Protein AF-V4YHW2-F1 (afdb_monomer_lite)

Structure (mmCIF, N/CA/C/O backbone):
data_AF-V4YHW2-F1
#
_entry.id   AF-V4YHW2-F1
#
loop_
_atom_site.group_PDB
_atom_site.id
_atom_site.type_symbol
_atom_site.label_atom_id
_atom_site.label_alt_id
_atom_site.label_comp_id
_atom_site.label_asym_id
_atom_site.label_entity_id
_atom_site.label_seq_id
_atom_site.pdbx_PDB_ins_code
_atom_site.Cartn_x
_atom_site.Cartn_y
_atom_site.Cartn_z
_atom_site.occupancy
_atom_site.B_iso_or_equiv
_atom_site.auth_seq_id
_atom_site.auth_comp_id
_atom_site.auth_asym_id
_atom_site.auth_atom_id
_atom_site.pdbx_PDB_model_num
ATOM 1 N N . MET A 1 1 ? 6.786 -8.948 -44.676 1.00 51.28 1 MET A N 1
ATOM 2 C CA . MET A 1 1 ? 6.280 -7.791 -45.446 1.00 51.28 1 MET A CA 1
ATOM 3 C C . MET A 1 1 ? 7.064 -7.563 -46.763 1.00 51.28 1 MET A C 1
ATOM 5 O O . MET A 1 1 ? 7.603 -6.496 -47.021 1.00 51.28 1 MET A O 1
ATOM 9 N N . SER A 1 2 ? 7.100 -8.533 -47.685 1.00 43.34 2 SER A N 1
ATOM 10 C CA . SER A 1 2 ? 8.261 -8.694 -48.588 1.00 43.34 2 SER A CA 1
ATOM 11 C C . SER A 1 2 ? 8.180 -8.132 -50.028 1.00 43.34 2 SER A C 1
ATOM 13 O O . SER A 1 2 ? 8.560 -8.835 -50.960 1.00 43.34 2 SER A O 1
ATOM 15 N N . GLU A 1 3 ? 7.749 -6.884 -50.240 1.00 43.25 3 GLU A N 1
ATOM 16 C CA . GLU A 1 3 ? 8.083 -6.124 -51.480 1.00 43.25 3 GLU A CA 1
ATOM 17 C C . GLU A 1 3 ? 8.309 -4.609 -51.232 1.00 43.25 3 GLU A C 1
ATOM 19 O O . GLU A 1 3 ? 8.503 -3.858 -52.185 1.00 43.25 3 GLU A O 1
ATOM 24 N N . ARG A 1 4 ? 8.267 -4.128 -49.975 1.00 48.91 4 ARG A N 1
ATOM 25 C CA . ARG A 1 4 ? 8.202 -2.683 -49.649 1.00 48.91 4 ARG A CA 1
ATOM 26 C C . ARG A 1 4 ? 9.352 -2.112 -48.813 1.00 48.91 4 ARG A C 1
ATOM 28 O O . ARG A 1 4 ? 9.362 -0.902 -48.611 1.00 48.91 4 ARG A O 1
ATOM 35 N N . TYR A 1 5 ? 10.290 -2.930 -48.345 1.00 55.00 5 TYR A N 1
ATOM 36 C CA . TYR A 1 5 ? 11.374 -2.482 -47.466 1.00 55.00 5 TYR A CA 1
ATOM 37 C C . TYR A 1 5 ? 12.748 -2.682 -48.127 1.00 55.00 5 TYR A C 1
ATOM 39 O O . TYR A 1 5 ? 12.914 -3.648 -48.877 1.00 55.00 5 TYR A O 1
ATOM 47 N N . PRO A 1 6 ? 13.721 -1.784 -47.876 1.00 55.88 6 PRO A N 1
ATOM 48 C CA . PRO A 1 6 ? 15.106 -1.950 -48.313 1.00 55.88 6 PRO A CA 1
ATOM 49 C C . PRO A 1 6 ? 15.672 -3.320 -47.902 1.00 55.88 6 PRO A C 1
ATOM 51 O O . PRO A 1 6 ? 15.731 -3.639 -46.714 1.00 55.88 6 PRO A O 1
ATOM 54 N N . ALA A 1 7 ? 16.093 -4.146 -48.862 1.00 57.44 7 ALA A N 1
ATOM 55 C CA . ALA A 1 7 ? 16.587 -5.501 -48.578 1.00 57.44 7 ALA A CA 1
ATOM 56 C C . ALA A 1 7 ? 17.996 -5.497 -47.946 1.00 57.44 7 ALA A C 1
ATOM 58 O O . ALA A 1 7 ? 18.347 -6.369 -47.135 1.00 57.44 7 ALA A O 1
ATOM 59 N N . ASP A 1 8 ? 18.784 -4.481 -48.296 1.00 67.31 8 ASP A N 1
ATOM 60 C CA . ASP A 1 8 ? 20.148 -4.225 -47.847 1.00 67.31 8 ASP A CA 1
ATOM 61 C C . ASP A 1 8 ? 20.307 -2.765 -47.382 1.00 67.31 8 ASP A C 1
ATOM 63 O O . ASP A 1 8 ? 19.409 -1.937 -47.521 1.00 67.31 8 ASP A O 1
ATOM 67 N N . TRP A 1 9 ? 21.447 -2.456 -46.765 1.00 69.56 9 TRP A N 1
ATOM 68 C CA . TRP A 1 9 ? 21.689 -1.135 -46.183 1.00 69.56 9 TRP A CA 1
ATOM 69 C C . TRP A 1 9 ? 21.966 -0.036 -47.210 1.00 69.56 9 TRP A C 1
ATOM 71 O O . TRP A 1 9 ? 21.776 1.140 -46.911 1.00 69.56 9 TRP A O 1
ATOM 81 N N . GLU A 1 10 ? 22.417 -0.399 -48.408 1.00 69.94 10 GLU A N 1
ATOM 82 C CA . GLU A 1 10 ? 22.655 0.563 -49.485 1.00 69.94 10 GLU A CA 1
ATOM 83 C C . GLU A 1 10 ? 21.320 1.184 -49.916 1.00 69.94 10 GLU A C 1
ATOM 85 O O . GLU A 1 10 ? 21.195 2.405 -49.981 1.00 69.94 10 GLU A O 1
ATOM 90 N N . GLN A 1 11 ? 20.280 0.353 -50.030 1.00 72.62 11 GLN A N 1
ATOM 91 C CA . GLN A 1 11 ? 18.904 0.796 -50.255 1.00 72.62 11 GLN A CA 1
ATOM 92 C C . GLN A 1 11 ? 18.342 1.626 -49.086 1.00 72.62 11 GLN A C 1
ATOM 94 O O . GLN A 1 11 ? 17.547 2.535 -49.312 1.00 72.62 11 GLN A O 1
ATOM 99 N N . VAL A 1 12 ? 18.739 1.347 -47.833 1.00 78.00 12 VAL A N 1
ATOM 100 C CA . VAL A 1 12 ? 18.337 2.174 -46.675 1.00 78.00 12 VAL A CA 1
ATOM 101 C C . VAL A 1 12 ? 18.949 3.565 -46.781 1.00 78.00 12 VAL A C 1
ATOM 103 O O . VAL A 1 12 ? 18.236 4.547 -46.607 1.00 78.00 12 VAL A O 1
ATOM 106 N N . ARG A 1 13 ? 20.247 3.660 -47.090 1.00 75.31 13 ARG A N 1
ATOM 107 C CA . ARG A 1 13 ? 20.939 4.945 -47.260 1.00 75.31 13 ARG A CA 1
ATOM 108 C C . ARG A 1 13 ? 20.352 5.757 -48.404 1.00 75.31 13 ARG A C 1
ATOM 110 O O . ARG A 1 13 ? 20.059 6.927 -48.206 1.00 75.31 13 ARG A O 1
ATOM 117 N N . GLU A 1 14 ? 20.127 5.128 -49.557 1.00 76.56 14 GLU A N 1
ATOM 118 C CA . GLU A 1 14 ? 19.485 5.782 -50.701 1.00 76.56 14 GLU A CA 1
ATOM 119 C C . GLU A 1 14 ? 18.088 6.303 -50.327 1.00 76.56 14 GLU A C 1
ATOM 121 O O . GLU A 1 14 ? 17.750 7.446 -50.628 1.00 76.56 14 GLU A O 1
ATOM 126 N N . ALA A 1 15 ? 17.298 5.507 -49.598 1.00 76.69 15 ALA A N 1
ATOM 127 C CA . ALA A 1 15 ? 15.980 5.923 -49.130 1.00 76.69 15 ALA A CA 1
ATOM 128 C C . ALA A 1 15 ? 16.038 7.086 -48.124 1.00 76.69 15 ALA A C 1
ATOM 130 O O . ALA A 1 15 ? 15.178 7.961 -48.184 1.00 76.69 15 ALA A O 1
ATOM 131 N N . VAL A 1 16 ? 17.033 7.114 -47.227 1.00 79.81 16 VAL A N 1
ATOM 132 C CA . VAL A 1 16 ? 17.266 8.230 -46.290 1.00 79.81 16 VAL A CA 1
ATOM 133 C C . VAL A 1 16 ? 17.665 9.499 -47.049 1.00 79.81 16 VAL A C 1
ATOM 135 O O . VAL A 1 16 ? 17.028 10.538 -46.877 1.00 79.81 16 VAL A O 1
ATOM 138 N N . ASP A 1 17 ? 18.625 9.408 -47.973 1.00 76.88 17 ASP A N 1
ATOM 139 C CA . ASP A 1 17 ? 19.060 10.538 -48.807 1.00 76.88 17 ASP A CA 1
ATOM 140 C C . ASP A 1 17 ? 17.902 11.106 -49.659 1.00 76.88 17 ASP A C 1
ATOM 142 O O . ASP A 1 17 ? 17.841 12.308 -49.943 1.00 76.88 17 ASP A O 1
ATOM 146 N N . ASN A 1 18 ? 16.936 10.260 -50.033 1.00 75.50 18 ASN A N 1
ATOM 147 C CA . ASN A 1 18 ? 15.766 10.639 -50.824 1.00 75.50 18 ASN A CA 1
ATOM 148 C C . ASN A 1 18 ? 14.578 11.185 -50.015 1.00 75.50 18 ASN A C 1
ATOM 150 O O . ASN A 1 18 ? 13.629 11.683 -50.631 1.00 75.50 18 ASN A O 1
ATOM 154 N N . ILE A 1 19 ? 14.621 11.197 -48.674 1.00 79.62 19 ILE A N 1
ATOM 155 C CA . ILE A 1 19 ? 13.562 11.806 -47.840 1.00 79.62 19 ILE A CA 1
ATOM 156 C C . ILE A 1 19 ? 13.337 13.271 -48.250 1.00 79.62 19 ILE A C 1
ATOM 158 O O . ILE A 1 19 ? 12.198 13.714 -48.422 1.00 79.62 19 ILE A O 1
ATOM 162 N N . ALA A 1 20 ? 14.420 14.016 -48.495 1.00 66.56 20 ALA A N 1
ATOM 163 C CA . ALA A 1 20 ? 14.368 15.416 -48.924 1.00 66.56 20 ALA A CA 1
ATOM 164 C C . ALA A 1 20 ? 13.787 15.610 -50.342 1.00 66.56 20 ALA A C 1
ATOM 166 O O . ALA A 1 20 ? 13.332 16.706 -50.683 1.00 66.56 20 ALA A O 1
ATOM 167 N N . ASN A 1 21 ? 13.776 14.555 -51.163 1.00 67.62 21 ASN A N 1
ATOM 168 C CA . ASN A 1 21 ? 13.300 14.577 -52.548 1.00 67.62 21 ASN A CA 1
ATOM 169 C C . ASN A 1 21 ? 11.794 14.271 -52.677 1.00 67.62 21 ASN A C 1
ATOM 171 O O . ASN A 1 21 ? 11.239 14.416 -53.769 1.00 67.62 21 ASN A O 1
ATOM 175 N N . GLY A 1 22 ? 11.115 13.912 -51.578 1.00 65.25 22 GLY A N 1
ATOM 176 C CA . GLY A 1 22 ? 9.664 13.697 -51.539 1.00 65.25 22 GLY A CA 1
ATOM 177 C C . GLY A 1 22 ? 9.193 12.400 -52.205 1.00 65.25 22 GLY A C 1
ATOM 178 O O . GLY A 1 22 ? 8.085 12.363 -52.745 1.00 65.25 22 GLY A O 1
ATOM 179 N N . GLU A 1 23 ? 10.032 11.361 -52.212 1.00 73.94 23 GLU A N 1
ATOM 180 C CA . GLU A 1 23 ? 9.642 10.018 -52.659 1.00 73.94 23 GLU A CA 1
ATOM 181 C C . GLU A 1 23 ? 8.663 9.354 -51.672 1.00 73.94 23 GLU A C 1
ATOM 183 O O . GLU A 1 23 ? 8.611 9.706 -50.494 1.00 73.94 23 GLU A O 1
ATOM 188 N N . GLU A 1 24 ? 7.845 8.409 -52.153 1.00 75.94 24 GLU A N 1
ATOM 189 C CA . GLU A 1 24 ? 6.879 7.707 -51.298 1.00 75.94 24 GLU A CA 1
ATOM 190 C C . GLU A 1 24 ? 7.611 6.773 -50.322 1.00 75.94 24 GLU A C 1
ATOM 192 O O . GLU A 1 24 ? 8.275 5.825 -50.741 1.00 75.94 24 GLU A O 1
ATOM 197 N N . LEU A 1 25 ? 7.464 7.035 -49.020 1.00 83.50 25 LEU A N 1
ATOM 198 C CA . LEU A 1 25 ? 8.111 6.268 -47.957 1.00 83.50 25 LEU A CA 1
ATOM 199 C C . LEU A 1 25 ? 7.287 5.038 -47.526 1.00 83.50 25 LEU A C 1
ATOM 201 O O . LEU A 1 25 ? 6.059 5.003 -47.704 1.00 83.50 25 LEU A O 1
ATOM 205 N N . PRO A 1 26 ? 7.934 4.026 -46.909 1.00 84.50 26 PRO A N 1
ATOM 206 C CA . PRO A 1 26 ? 7.235 2.944 -46.225 1.00 84.50 26 PRO A CA 1
ATOM 207 C C . PRO A 1 26 ? 6.278 3.492 -45.165 1.00 84.50 26 PRO A C 1
ATOM 209 O O . PRO A 1 26 ? 6.459 4.599 -44.656 1.00 84.50 26 PRO A O 1
ATOM 212 N N . ARG A 1 27 ? 5.260 2.706 -44.804 1.00 91.88 27 ARG A N 1
ATOM 213 C CA . ARG A 1 27 ? 4.249 3.122 -43.824 1.00 91.88 27 ARG A CA 1
ATOM 214 C C . ARG A 1 27 ? 4.130 2.124 -42.686 1.00 91.88 27 ARG A C 1
ATOM 216 O O . ARG A 1 27 ? 4.079 0.926 -42.941 1.00 91.88 27 ARG A O 1
ATOM 223 N N . ALA A 1 28 ? 4.010 2.628 -41.463 1.00 93.06 28 ALA A N 1
ATOM 224 C CA . ALA A 1 28 ? 3.686 1.847 -40.273 1.00 93.06 28 ALA A CA 1
ATOM 225 C C . ALA A 1 28 ? 2.243 2.149 -39.856 1.00 93.06 28 ALA A C 1
ATOM 227 O O . ALA A 1 28 ? 1.946 3.142 -39.177 1.00 93.06 28 ALA A O 1
ATOM 228 N N . ARG A 1 29 ? 1.321 1.309 -40.331 1.00 94.44 29 ARG A N 1
ATOM 229 C CA . ARG A 1 29 ? -0.113 1.433 -40.056 1.00 94.44 29 ARG A CA 1
ATOM 230 C C . ARG A 1 29 ? -0.482 0.660 -38.799 1.00 94.44 29 ARG A C 1
ATOM 232 O O . ARG A 1 29 ? 0.089 -0.402 -38.578 1.00 94.44 29 ARG A O 1
ATOM 239 N N . PRO A 1 30 ? -1.453 1.120 -37.999 1.00 94.50 30 PRO A N 1
ATOM 240 C CA . PRO A 1 30 ? -2.040 0.258 -36.987 1.00 94.50 30 PRO A CA 1
ATOM 241 C C . PRO A 1 30 ? -2.778 -0.899 -37.673 1.00 94.50 30 PRO A C 1
ATOM 243 O O . PRO A 1 30 ? -3.606 -0.681 -38.555 1.00 94.50 30 PRO A O 1
ATOM 246 N N . SER A 1 31 ? -2.536 -2.126 -37.221 1.00 94.31 31 SER A N 1
ATOM 247 C CA . SER A 1 31 ? -3.253 -3.329 -37.674 1.00 94.31 31 SER A CA 1
ATOM 248 C C . SER A 1 31 ? -4.745 -3.328 -37.302 1.00 94.31 31 SER A C 1
ATOM 250 O O . SER A 1 31 ? -5.529 -4.114 -37.832 1.00 94.31 31 SER A O 1
ATOM 252 N N . GLY A 1 32 ? -5.145 -2.455 -36.371 1.00 92.62 32 GLY A N 1
ATOM 253 C CA . GLY A 1 32 ? -6.477 -2.438 -35.763 1.00 92.62 32 GLY A CA 1
ATOM 254 C C . GLY A 1 32 ? -6.659 -3.479 -34.655 1.00 92.62 32 GLY A C 1
ATOM 255 O O . GLY A 1 32 ? -7.747 -3.563 -34.088 1.00 92.62 32 GLY A O 1
ATOM 256 N N . GLN A 1 33 ? -5.618 -4.252 -34.344 1.00 93.12 33 GLN A N 1
ATOM 257 C CA . GLN A 1 33 ? -5.589 -5.193 -33.232 1.00 93.12 33 GLN A CA 1
ATOM 258 C C . GLN A 1 33 ? -4.858 -4.573 -32.039 1.00 93.12 33 GLN A C 1
ATOM 260 O O . GLN A 1 33 ? -3.876 -3.850 -32.210 1.00 93.12 33 GLN A O 1
ATOM 265 N N . GLU A 1 34 ? -5.355 -4.876 -30.843 1.00 94.19 34 GLU A N 1
ATOM 266 C CA . GLU A 1 34 ? -4.666 -4.614 -29.584 1.00 94.19 34 GLU A CA 1
ATOM 267 C C . GLU A 1 34 ? -3.977 -5.916 -29.161 1.00 94.19 34 GLU A C 1
ATOM 269 O O . GLU A 1 34 ? -4.649 -6.898 -28.837 1.00 94.19 34 GLU A O 1
ATOM 274 N N . ILE A 1 35 ? -2.651 -5.966 -29.275 1.00 95.25 35 ILE A N 1
ATOM 275 C CA . ILE A 1 35 ? -1.844 -7.166 -29.023 1.00 95.25 35 ILE A CA 1
ATOM 276 C C . ILE A 1 35 ? -0.829 -6.843 -27.940 1.00 95.25 35 ILE A C 1
ATOM 278 O O . ILE A 1 35 ? -0.170 -5.817 -28.002 1.00 95.25 35 ILE A O 1
ATOM 282 N N . TYR A 1 36 ? -0.671 -7.753 -26.986 1.00 95.56 36 TYR A N 1
ATOM 283 C CA . TYR A 1 36 ? 0.424 -7.738 -26.024 1.00 95.56 36 TYR A CA 1
ATOM 284 C C . TYR A 1 36 ? 1.171 -9.074 -26.143 1.00 95.56 36 TYR A C 1
ATOM 286 O O . TYR A 1 36 ? 0.506 -10.123 -26.070 1.00 95.56 36 TYR A O 1
ATOM 294 N N . PRO A 1 37 ? 2.502 -9.060 -26.348 1.00 94.38 37 PRO A N 1
ATOM 295 C CA . PRO A 1 37 ? 3.268 -10.256 -26.687 1.00 94.38 37 PRO A CA 1
ATOM 296 C C . PRO A 1 37 ? 3.279 -11.249 -25.520 1.00 94.38 37 PRO A C 1
ATOM 298 O O . PRO A 1 37 ? 3.364 -10.849 -24.355 1.00 94.38 37 PRO A O 1
ATOM 301 N N . ALA A 1 38 ? 3.168 -12.548 -25.815 1.00 91.00 38 ALA A N 1
ATOM 302 C CA . ALA A 1 38 ? 3.161 -13.596 -24.791 1.00 91.00 38 ALA A CA 1
ATOM 303 C C . ALA A 1 38 ? 4.461 -13.585 -23.977 1.00 91.00 38 ALA A C 1
ATOM 305 O O . ALA A 1 38 ? 4.405 -13.641 -22.752 1.00 91.00 38 ALA A O 1
ATOM 306 N N . GLY A 1 39 ? 5.598 -13.332 -24.635 1.00 88.00 39 GLY A N 1
ATOM 307 C CA . GLY A 1 39 ? 6.888 -13.166 -23.973 1.00 88.00 39 GLY A CA 1
ATOM 308 C C . GLY A 1 39 ? 6.890 -12.109 -22.858 1.00 88.00 39 GLY A C 1
ATOM 309 O O . GLY A 1 39 ? 7.590 -12.295 -21.868 1.00 88.00 39 GLY A O 1
ATOM 310 N N . LEU A 1 40 ? 6.094 -11.035 -22.947 1.00 90.44 40 LEU A N 1
ATOM 311 C CA . LEU A 1 40 ? 5.938 -10.088 -21.829 1.00 90.44 40 LEU A CA 1
ATOM 312 C C . LEU A 1 40 ? 4.838 -10.506 -20.852 1.00 90.44 40 LEU A C 1
ATOM 314 O O . LEU A 1 40 ? 4.996 -10.314 -19.652 1.00 90.44 40 LEU A O 1
ATOM 318 N N . LYS A 1 41 ? 3.715 -11.051 -21.334 1.00 91.38 41 LYS A N 1
ATOM 319 C CA . LYS A 1 41 ? 2.578 -11.434 -20.474 1.00 91.38 41 LYS A CA 1
ATOM 320 C C . LYS A 1 41 ? 2.906 -12.554 -19.491 1.00 91.38 41 LYS A C 1
ATOM 322 O O . LYS A 1 41 ? 2.318 -12.583 -18.418 1.00 91.38 41 LYS A O 1
ATOM 327 N N . ASP A 1 42 ? 3.848 -13.421 -19.843 1.00 87.06 42 ASP A N 1
ATOM 328 C CA . ASP A 1 42 ? 4.309 -14.520 -18.991 1.00 87.06 42 ASP A CA 1
ATOM 329 C C . ASP A 1 42 ? 5.242 -14.047 -17.850 1.00 87.06 42 ASP A C 1
ATOM 331 O O . ASP A 1 42 ? 5.761 -14.870 -17.098 1.00 87.06 42 ASP A O 1
ATOM 335 N N . ARG A 1 43 ? 5.487 -12.733 -17.725 1.00 86.50 43 ARG A N 1
ATOM 336 C CA . ARG A 1 43 ? 6.355 -12.116 -16.710 1.00 86.50 43 ARG A CA 1
ATOM 337 C C . ARG A 1 43 ? 5.566 -11.172 -15.802 1.00 86.50 43 ARG A C 1
ATOM 339 O O . ARG A 1 43 ? 4.680 -10.454 -16.265 1.00 86.50 43 ARG A O 1
ATOM 346 N N . ASP A 1 44 ? 5.988 -11.069 -14.545 1.00 90.12 44 ASP A N 1
ATOM 347 C CA . ASP A 1 44 ? 5.408 -10.162 -13.542 1.00 90.12 44 ASP A CA 1
ATOM 348 C C . ASP A 1 44 ? 6.017 -8.755 -13.621 1.00 90.12 44 ASP A C 1
ATOM 350 O O . ASP A 1 44 ? 6.452 -8.176 -12.631 1.00 90.12 44 ASP A O 1
ATOM 354 N N . TRP A 1 45 ? 6.105 -8.212 -14.834 1.00 90.69 45 TRP A N 1
ATOM 355 C CA . TRP A 1 45 ? 6.719 -6.908 -15.119 1.00 90.69 45 TRP A CA 1
ATOM 356 C C . TRP A 1 45 ? 5.699 -5.793 -15.326 1.00 90.69 45 TRP A C 1
ATOM 358 O O . TRP A 1 45 ? 6.063 -4.651 -15.604 1.00 90.69 45 TRP A O 1
ATOM 368 N N . TRP A 1 46 ? 4.412 -6.104 -15.252 1.00 94.81 46 TRP A N 1
ATOM 369 C CA . TRP A 1 46 ? 3.373 -5.186 -15.678 1.00 94.81 46 TRP A CA 1
ATOM 370 C C . TRP A 1 46 ? 3.033 -4.172 -14.600 1.00 94.81 46 TRP A C 1
ATOM 372 O O . TRP A 1 46 ? 3.000 -4.487 -13.414 1.00 94.81 46 TRP A O 1
ATOM 382 N N . VAL A 1 47 ? 2.734 -2.950 -15.033 1.00 95.81 47 VAL A N 1
ATOM 383 C CA . VAL A 1 47 ? 2.279 -1.862 -14.166 1.00 95.81 47 VAL A CA 1
ATOM 384 C C . VAL A 1 47 ? 1.188 -1.046 -14.840 1.00 95.81 47 VAL A C 1
ATOM 386 O O . VAL A 1 47 ? 1.117 -0.938 -16.068 1.00 95.81 47 VAL A O 1
ATOM 389 N N . ASN A 1 48 ? 0.360 -0.400 -14.028 1.00 96.38 48 ASN A N 1
ATOM 390 C CA . ASN A 1 48 ? -0.400 0.752 -14.482 1.00 96.38 48 ASN A CA 1
ATOM 391 C C . ASN A 1 48 ? 0.444 2.020 -14.314 1.00 96.38 48 ASN A C 1
ATOM 393 O O . ASN A 1 48 ? 1.345 2.065 -13.484 1.00 96.38 48 ASN A O 1
ATOM 397 N N . TRP A 1 49 ? 0.176 3.068 -15.091 1.00 95.81 49 TRP A N 1
ATOM 398 C CA . TRP A 1 49 ? 0.915 4.329 -14.976 1.00 95.81 49 TRP A CA 1
ATOM 399 C C . TRP A 1 49 ? 0.042 5.552 -15.276 1.00 95.81 49 TRP A C 1
ATOM 401 O O . TRP A 1 49 ? -1.003 5.463 -15.925 1.00 95.81 49 TRP A O 1
ATOM 411 N N . VAL A 1 50 ? 0.489 6.714 -14.801 1.00 95.00 50 VAL A N 1
ATOM 412 C CA . VAL A 1 50 ? -0.097 8.040 -15.063 1.00 95.00 50 VAL A CA 1
ATOM 413 C C . VAL A 1 50 ? 0.991 9.043 -15.437 1.00 95.00 50 VAL A C 1
ATOM 415 O O . VAL A 1 50 ? 2.175 8.805 -15.202 1.00 95.00 50 VAL A O 1
ATOM 418 N N . ARG A 1 51 ? 0.614 10.191 -16.010 1.00 93.62 51 ARG A N 1
ATOM 419 C CA . ARG A 1 51 ? 1.525 11.340 -16.108 1.00 93.62 51 ARG A CA 1
ATOM 420 C C . ARG A 1 51 ? 1.407 12.187 -14.855 1.00 93.62 51 ARG A C 1
ATOM 422 O O . ARG A 1 51 ? 0.311 12.655 -14.552 1.00 93.62 51 ARG A O 1
ATOM 429 N N . ALA A 1 52 ? 2.523 12.436 -14.187 1.00 90.50 52 ALA A N 1
ATOM 430 C CA . ALA A 1 52 ? 2.576 13.303 -13.019 1.00 90.50 52 ALA A CA 1
ATOM 431 C C . ALA A 1 52 ? 3.780 14.247 -13.081 1.00 90.50 52 ALA A C 1
ATOM 433 O O . ALA A 1 52 ? 4.825 13.900 -13.642 1.00 90.50 52 ALA A O 1
ATOM 434 N N . VAL A 1 53 ? 3.623 15.437 -12.507 1.00 85.50 53 VAL A N 1
ATOM 435 C CA . VAL A 1 53 ? 4.751 16.326 -12.198 1.00 85.50 53 VAL A CA 1
ATOM 436 C C . VAL A 1 53 ? 5.360 15.944 -10.855 1.00 85.50 53 VAL A C 1
ATOM 438 O O . VAL A 1 53 ? 4.747 15.219 -10.052 1.00 85.50 53 VAL A O 1
ATOM 441 N N . ARG A 1 54 ? 6.600 16.369 -10.626 1.00 78.06 54 ARG A N 1
ATOM 442 C CA . ARG A 1 54 ? 7.264 16.093 -9.354 1.00 78.06 54 ARG A CA 1
ATOM 443 C C . ARG A 1 54 ? 6.668 16.970 -8.246 1.00 78.06 54 ARG A C 1
ATOM 445 O O . ARG A 1 54 ? 6.192 18.062 -8.557 1.00 78.06 54 ARG A O 1
ATOM 452 N N . PRO A 1 55 ? 6.644 16.511 -6.982 1.00 74.38 55 PRO A N 1
ATOM 453 C CA . PRO A 1 55 ? 6.098 17.300 -5.875 1.00 74.38 55 PRO A CA 1
ATOM 454 C C . PRO A 1 55 ? 6.697 18.711 -5.786 1.00 74.38 55 PRO A C 1
ATOM 456 O O . PRO A 1 55 ? 5.965 19.679 -5.620 1.00 74.38 55 PRO A O 1
ATOM 459 N N . GLU A 1 56 ? 8.005 18.846 -6.006 1.00 71.00 56 GLU A N 1
ATOM 460 C CA . GLU A 1 56 ? 8.733 20.118 -5.972 1.00 71.00 56 GLU A CA 1
ATOM 461 C C . GLU A 1 56 ? 8.416 21.075 -7.137 1.00 71.00 56 GLU A C 1
ATOM 463 O O . GLU A 1 56 ? 8.812 22.239 -7.108 1.00 71.00 56 GLU A O 1
ATOM 468 N N . GLU A 1 57 ? 7.708 20.603 -8.165 1.00 74.50 57 GLU A N 1
ATOM 469 C CA . GLU A 1 57 ? 7.274 21.396 -9.323 1.00 74.50 57 GLU A CA 1
ATOM 470 C C . GLU A 1 57 ? 5.824 21.893 -9.176 1.00 74.50 57 GLU A C 1
ATOM 472 O O . GLU A 1 57 ? 5.253 22.444 -10.121 1.00 74.50 57 GLU A O 1
ATOM 477 N N . MET A 1 58 ? 5.213 21.693 -8.005 1.00 76.00 58 MET A N 1
ATOM 478 C CA . MET A 1 58 ? 3.886 22.204 -7.667 1.00 76.00 58 MET A CA 1
ATOM 479 C C . MET A 1 58 ? 3.999 23.587 -7.012 1.00 76.00 58 MET A C 1
ATOM 481 O O . MET A 1 58 ? 4.752 23.781 -6.062 1.00 76.00 58 MET A O 1
ATOM 485 N N . VAL A 1 59 ? 3.220 24.550 -7.503 1.00 70.25 59 VAL A N 1
ATOM 486 C CA . VAL A 1 59 ? 3.091 25.902 -6.942 1.00 70.25 59 VAL A CA 1
ATOM 487 C C . VAL A 1 59 ? 1.605 26.187 -6.756 1.00 70.25 59 VAL A C 1
ATOM 489 O O . VAL A 1 59 ? 0.836 26.043 -7.703 1.00 70.25 59 VAL A O 1
ATOM 492 N N . ASP A 1 60 ? 1.192 26.569 -5.545 1.00 75.31 60 ASP A N 1
ATOM 493 C CA . ASP A 1 60 ? -0.216 26.824 -5.198 1.00 75.31 60 ASP A CA 1
ATOM 494 C C . ASP A 1 60 ? -1.157 25.678 -5.631 1.00 75.31 60 ASP A C 1
ATOM 496 O O . ASP A 1 60 ? -2.200 25.908 -6.249 1.00 75.31 60 ASP A O 1
ATOM 500 N N . ASN A 1 61 ? -0.767 24.424 -5.357 1.00 67.94 61 ASN A N 1
ATOM 501 C CA . ASN A 1 61 ? -1.544 23.228 -5.715 1.00 67.94 61 ASN A CA 1
ATOM 502 C C . ASN A 1 61 ? -1.816 23.071 -7.227 1.00 67.94 61 ASN A C 1
ATOM 504 O O . ASN A 1 61 ? -2.763 22.412 -7.661 1.00 67.94 61 ASN A O 1
ATOM 508 N N . GLN A 1 62 ? -0.965 23.666 -8.066 1.00 73.75 62 GLN A N 1
ATOM 509 C CA . GLN A 1 62 ? -0.992 23.521 -9.518 1.00 73.75 62 GLN A CA 1
ATOM 510 C C . GLN A 1 62 ? 0.419 23.238 -10.056 1.00 73.75 62 GLN A C 1
ATOM 512 O O . GLN A 1 62 ? 1.395 23.757 -9.516 1.00 73.75 62 GLN A O 1
ATOM 517 N N . PRO A 1 63 ? 0.565 22.450 -11.136 1.00 76.50 63 PRO A N 1
ATOM 518 C CA . PRO A 1 63 ? 1.848 22.313 -11.817 1.00 76.50 63 PRO A CA 1
ATOM 519 C C . PRO A 1 63 ? 2.403 23.674 -12.259 1.00 76.50 63 PRO A C 1
ATOM 521 O O . PRO A 1 63 ? 1.680 24.466 -12.875 1.00 76.50 63 PRO A O 1
ATOM 524 N N . ALA A 1 64 ? 3.684 23.939 -11.987 1.00 74.88 64 ALA A N 1
ATOM 525 C CA . ALA A 1 64 ? 4.370 25.125 -12.492 1.00 74.88 64 ALA A CA 1
ATOM 526 C C . ALA A 1 64 ? 4.272 25.197 -14.025 1.00 74.88 64 ALA A C 1
ATOM 528 O O . ALA A 1 64 ? 4.203 24.177 -14.713 1.00 74.88 64 ALA A O 1
ATOM 529 N N . SER A 1 65 ? 4.271 26.406 -14.596 1.00 72.88 65 SER A N 1
ATOM 530 C CA . SER A 1 65 ? 4.027 26.568 -16.039 1.00 72.88 65 SER A CA 1
ATOM 531 C C . SER A 1 65 ? 5.114 25.962 -16.937 1.00 72.88 65 SER A C 1
ATOM 533 O O . SER A 1 65 ? 4.889 25.809 -18.135 1.00 72.88 65 SER A O 1
ATOM 535 N N . ASP A 1 66 ? 6.288 25.668 -16.382 1.00 71.94 66 ASP A N 1
ATOM 536 C CA . ASP A 1 66 ? 7.423 25.014 -17.032 1.00 71.94 66 ASP A CA 1
ATOM 537 C C . ASP A 1 66 ? 7.649 23.563 -16.564 1.00 71.94 66 ASP A C 1
ATOM 539 O O . ASP A 1 66 ? 8.571 22.911 -17.056 1.00 71.94 66 ASP A O 1
ATOM 543 N N . ALA A 1 67 ? 6.810 23.033 -15.664 1.00 76.44 67 ALA A N 1
ATOM 544 C CA . ALA A 1 67 ? 6.908 21.652 -15.203 1.00 76.44 67 ALA A CA 1
ATOM 545 C C . ALA A 1 67 ? 6.672 20.671 -16.362 1.00 76.44 67 ALA A C 1
ATOM 547 O O . ALA A 1 67 ? 5.737 20.833 -17.154 1.00 76.44 67 ALA A O 1
ATOM 548 N N . VAL A 1 68 ? 7.492 19.618 -16.444 1.00 79.56 68 VAL A N 1
ATOM 549 C CA . VAL A 1 68 ? 7.393 18.595 -17.496 1.00 79.56 68 VAL A CA 1
ATOM 550 C C . VAL A 1 68 ? 6.886 17.285 -16.887 1.00 79.56 68 VAL A C 1
ATOM 552 O O . VAL A 1 68 ? 7.651 16.556 -16.256 1.00 79.56 68 VAL A O 1
ATOM 555 N N . PRO A 1 69 ? 5.603 16.925 -17.088 1.00 85.94 69 PRO A N 1
ATOM 556 C CA . PRO A 1 69 ? 5.047 15.715 -16.502 1.00 85.94 69 PRO A CA 1
ATOM 557 C C . PRO A 1 69 ? 5.664 14.458 -17.111 1.00 85.94 69 PRO A C 1
ATOM 559 O O . PRO A 1 69 ? 5.638 14.273 -18.336 1.00 85.94 69 PRO A O 1
ATOM 562 N N . THR A 1 70 ? 6.113 13.555 -16.245 1.00 86.81 70 THR A N 1
ATOM 563 C CA . THR A 1 70 ? 6.741 12.275 -16.598 1.00 86.81 70 THR A CA 1
ATOM 564 C C . THR A 1 70 ? 5.780 11.113 -16.368 1.00 86.81 70 THR A C 1
ATOM 566 O O . THR A 1 70 ? 4.778 11.255 -15.666 1.00 86.81 70 THR A O 1
ATOM 569 N N . LYS A 1 71 ? 6.050 9.963 -16.994 1.00 89.94 71 LYS A N 1
ATOM 570 C CA . LYS A 1 71 ? 5.285 8.734 -16.753 1.00 89.94 71 LYS A CA 1
ATOM 571 C C . LYS A 1 71 ? 5.723 8.143 -15.414 1.00 89.94 71 LYS A C 1
ATOM 573 O O . LYS A 1 71 ? 6.918 8.001 -15.182 1.00 89.94 71 LYS A O 1
ATOM 578 N N . GLN A 1 72 ? 4.765 7.838 -14.550 1.00 91.88 72 GLN A N 1
ATOM 579 C CA . GLN A 1 72 ? 4.999 7.318 -13.207 1.00 91.88 72 GLN A CA 1
ATOM 580 C C . GLN A 1 72 ? 4.108 6.093 -12.978 1.00 91.88 72 GLN A C 1
ATOM 582 O O . GLN A 1 72 ? 2.915 6.172 -13.301 1.00 91.88 72 GLN A O 1
ATOM 587 N N . PRO A 1 73 ? 4.644 4.975 -12.456 1.00 93.38 73 PRO A N 1
ATOM 588 C CA . PRO A 1 73 ? 3.849 3.786 -12.191 1.00 93.38 73 PRO A CA 1
ATOM 589 C C . PRO A 1 73 ? 2.875 4.043 -11.040 1.00 93.38 73 PRO A C 1
ATOM 591 O O . PRO A 1 73 ? 3.116 4.895 -10.188 1.00 93.38 73 PRO A O 1
ATOM 594 N N . ILE A 1 74 ? 1.759 3.325 -11.031 1.00 92.56 74 ILE A N 1
ATOM 595 C CA . ILE A 1 74 ? 0.717 3.372 -10.004 1.00 92.56 74 ILE A CA 1
ATOM 596 C C . ILE A 1 74 ? 0.218 1.952 -9.722 1.00 92.56 74 ILE A C 1
ATOM 598 O O . ILE A 1 74 ? 0.266 1.091 -10.599 1.00 92.56 74 ILE A O 1
ATOM 602 N N . GLU A 1 75 ? -0.338 1.729 -8.532 1.00 87.50 75 GLU A N 1
ATOM 603 C CA . GLU A 1 75 ? -0.838 0.414 -8.103 1.00 87.50 75 GLU A CA 1
ATOM 604 C C . GLU A 1 75 ? -2.337 0.446 -7.739 1.00 87.50 75 GLU A C 1
ATOM 606 O O . GLU A 1 75 ? -2.718 0.243 -6.578 1.00 87.50 75 GLU A O 1
ATOM 611 N N . PRO A 1 76 ? -3.235 0.705 -8.704 1.00 78.88 76 PRO A N 1
ATOM 612 C CA . PRO A 1 76 ? -4.665 0.818 -8.428 1.00 78.88 76 PRO A CA 1
ATOM 613 C C . PRO A 1 76 ? -5.275 -0.496 -7.911 1.00 78.88 76 PRO A C 1
ATOM 615 O O . PRO A 1 76 ? -6.210 -0.465 -7.115 1.00 78.88 76 PRO A O 1
ATOM 618 N N . TYR A 1 77 ? -4.706 -1.647 -8.272 1.00 80.31 77 TYR A N 1
ATOM 619 C CA . TYR A 1 77 ? -5.069 -2.968 -7.739 1.00 80.31 77 TYR A CA 1
ATOM 620 C C . TYR A 1 77 ? -4.697 -3.152 -6.263 1.00 80.31 77 TYR A C 1
ATOM 622 O O . TYR A 1 77 ? -5.401 -3.853 -5.539 1.00 80.31 77 TYR A O 1
ATOM 630 N N . ASN A 1 78 ? -3.619 -2.516 -5.800 1.00 75.25 78 ASN A N 1
ATOM 631 C CA . ASN A 1 78 ? -3.151 -2.634 -4.422 1.00 75.25 78 ASN A CA 1
ATOM 632 C C . ASN A 1 78 ? -3.869 -1.618 -3.525 1.00 75.25 78 ASN A C 1
ATOM 634 O O . ASN A 1 78 ? -4.458 -1.950 -2.496 1.00 75.25 78 ASN A O 1
ATOM 638 N N . ASN A 1 79 ? -3.877 -0.355 -3.952 1.00 73.44 79 ASN A N 1
ATOM 639 C CA . ASN A 1 79 ? -4.308 0.753 -3.113 1.00 73.44 79 ASN A CA 1
ATOM 640 C C . ASN A 1 79 ? -5.580 1.461 -3.601 1.00 73.44 79 ASN A C 1
ATOM 642 O O . ASN A 1 79 ? -6.028 2.371 -2.924 1.00 73.44 79 ASN A O 1
ATOM 646 N N . GLY A 1 80 ? -6.202 1.073 -4.718 1.00 76.81 80 GLY A N 1
ATOM 647 C CA . GLY A 1 80 ? -7.439 1.705 -5.205 1.00 76.81 80 GLY A CA 1
ATOM 648 C C . GLY A 1 80 ? -7.292 3.177 -5.615 1.00 76.81 80 GLY A C 1
ATOM 649 O O . GLY A 1 80 ? -8.293 3.885 -5.730 1.00 76.81 80 GLY A O 1
ATOM 650 N N . THR A 1 81 ? -6.065 3.665 -5.813 1.00 81.69 81 THR A N 1
ATOM 651 C CA . THR A 1 81 ? -5.772 5.055 -6.183 1.00 81.69 81 THR A CA 1
ATOM 652 C C . THR A 1 81 ? -4.845 5.123 -7.392 1.00 81.69 81 THR A C 1
ATOM 654 O O . THR A 1 81 ? -4.218 4.145 -7.786 1.00 81.69 81 THR A O 1
ATOM 657 N N . ALA A 1 82 ? -4.737 6.312 -7.974 1.00 86.69 82 ALA A N 1
ATOM 658 C CA . ALA A 1 82 ? -3.758 6.639 -9.002 1.00 86.69 82 ALA A CA 1
ATOM 659 C C . ALA A 1 82 ? -2.555 7.404 -8.424 1.00 86.69 82 ALA A C 1
ATOM 661 O O . ALA A 1 82 ? -2.003 8.290 -9.080 1.00 86.69 82 ALA A O 1
ATOM 662 N N . ARG A 1 83 ? -2.184 7.117 -7.170 1.00 86.00 83 ARG A N 1
ATOM 663 C CA . ARG A 1 83 ? -0.981 7.684 -6.553 1.00 86.00 83 ARG A CA 1
ATOM 664 C C . ARG A 1 83 ? 0.267 7.063 -7.180 1.00 86.00 83 ARG A C 1
ATOM 666 O O . ARG A 1 83 ? 0.336 5.834 -7.221 1.00 86.00 83 ARG A O 1
ATOM 673 N N . PRO A 1 84 ? 1.228 7.884 -7.647 1.00 89.81 84 PRO A N 1
ATOM 674 C CA . PRO A 1 84 ? 2.518 7.387 -8.105 1.00 89.81 84 PRO A CA 1
ATOM 675 C C . PRO A 1 84 ? 3.197 6.514 -7.048 1.00 89.81 84 PRO A C 1
ATOM 677 O O . PRO A 1 84 ? 3.322 6.938 -5.900 1.00 89.81 84 PRO A O 1
ATOM 680 N N . ALA A 1 85 ? 3.613 5.318 -7.448 1.00 85.69 85 ALA A N 1
ATOM 681 C CA . ALA A 1 85 ? 4.379 4.389 -6.633 1.00 85.69 85 ALA A CA 1
ATOM 682 C C . ALA A 1 85 ? 5.882 4.660 -6.778 1.00 85.69 85 ALA A C 1
ATOM 684 O O . ALA A 1 85 ? 6.348 5.122 -7.827 1.00 85.69 85 ALA A O 1
ATOM 685 N N . LEU A 1 86 ? 6.642 4.363 -5.724 1.00 80.00 86 LEU A N 1
ATOM 686 C CA . LEU A 1 86 ? 8.099 4.337 -5.798 1.00 80.00 86 LEU A CA 1
ATOM 687 C C . LEU A 1 86 ? 8.538 3.125 -6.624 1.00 80.00 86 LEU A C 1
ATOM 689 O O . LEU A 1 86 ? 7.949 2.053 -6.536 1.00 80.00 86 LEU A O 1
ATOM 693 N N . TRP A 1 87 ? 9.570 3.307 -7.441 1.00 77.81 87 TRP A N 1
ATOM 694 C CA . TRP A 1 87 ? 10.149 2.240 -8.249 1.00 77.81 87 TRP A CA 1
ATOM 695 C C . TRP A 1 87 ? 11.638 2.532 -8.463 1.00 77.81 87 TRP A C 1
ATOM 697 O O . TRP A 1 87 ? 12.001 3.616 -8.923 1.00 77.81 87 TRP A O 1
ATOM 707 N N . ASN A 1 88 ? 12.505 1.604 -8.060 1.00 74.50 88 ASN A N 1
ATOM 708 C CA . ASN A 1 88 ? 13.943 1.593 -8.341 1.00 74.50 88 ASN A CA 1
ATOM 709 C C . ASN A 1 88 ? 14.536 0.221 -7.958 1.00 74.50 88 ASN A C 1
ATOM 711 O O . ASN A 1 88 ? 13.878 -0.570 -7.289 1.00 74.50 88 ASN A O 1
ATOM 715 N N . GLU A 1 89 ? 15.789 -0.030 -8.352 1.00 62.41 89 GLU A N 1
ATOM 716 C CA . GLU A 1 89 ? 16.498 -1.300 -8.098 1.00 62.41 89 GLU A CA 1
ATOM 717 C C . GLU A 1 89 ? 16.765 -1.589 -6.604 1.00 62.41 89 GLU A C 1
ATOM 719 O O . GLU A 1 89 ? 17.134 -2.707 -6.266 1.00 62.41 89 GLU A O 1
ATOM 724 N N . ALA A 1 90 ? 16.615 -0.605 -5.709 1.00 62.03 90 ALA A N 1
ATOM 725 C CA . ALA A 1 90 ? 16.831 -0.774 -4.270 1.00 62.03 90 ALA A CA 1
ATOM 726 C C . ALA A 1 90 ? 15.558 -1.173 -3.502 1.00 62.03 90 ALA A C 1
ATOM 728 O O . ALA A 1 90 ? 15.650 -1.517 -2.323 1.00 62.03 90 ALA A O 1
ATOM 729 N N . ILE A 1 91 ? 14.383 -1.125 -4.140 1.00 67.06 91 ILE A N 1
ATOM 730 C CA . ILE A 1 91 ? 13.122 -1.554 -3.524 1.00 67.06 91 ILE A CA 1
ATOM 731 C C . ILE A 1 91 ? 13.051 -3.088 -3.565 1.00 67.06 91 ILE A C 1
ATOM 733 O O . ILE A 1 91 ? 13.244 -3.659 -4.640 1.00 67.06 91 ILE A O 1
ATOM 737 N N . PRO A 1 92 ? 12.765 -3.768 -2.436 1.00 66.56 92 PRO A N 1
ATOM 738 C CA . PRO A 1 92 ? 12.606 -5.218 -2.410 1.00 66.56 92 PRO A CA 1
ATOM 739 C C . PRO A 1 92 ? 11.527 -5.709 -3.378 1.00 66.56 92 PRO A C 1
ATOM 741 O O . PRO A 1 92 ? 10.494 -5.066 -3.558 1.00 66.56 92 PRO A O 1
ATOM 744 N N . ASP A 1 93 ? 11.727 -6.904 -3.929 1.00 65.56 93 ASP A N 1
ATOM 745 C CA . ASP A 1 93 ? 10.838 -7.518 -4.920 1.00 65.56 93 ASP A CA 1
ATOM 746 C C . ASP A 1 93 ? 9.357 -7.575 -4.503 1.00 65.56 93 ASP A C 1
ATOM 748 O O . ASP A 1 93 ? 8.482 -7.454 -5.360 1.00 65.56 93 ASP A O 1
ATOM 752 N N . GLU A 1 94 ? 9.092 -7.752 -3.205 1.00 66.31 94 GLU A N 1
ATOM 753 C CA . GLU A 1 94 ? 7.751 -7.835 -2.603 1.00 66.31 94 GLU A CA 1
ATOM 754 C C . GLU A 1 94 ? 7.040 -6.472 -2.506 1.00 66.31 94 GLU A C 1
ATOM 756 O O . GLU A 1 94 ? 5.813 -6.416 -2.421 1.00 66.31 94 GLU A O 1
ATOM 761 N N . GLU A 1 95 ? 7.806 -5.380 -2.508 1.00 66.19 95 GLU A N 1
ATOM 762 C CA . GLU A 1 95 ? 7.325 -3.996 -2.406 1.00 66.19 95 GLU A CA 1
ATOM 763 C C . GLU A 1 95 ? 7.341 -3.274 -3.761 1.00 66.19 95 GLU A C 1
ATOM 765 O O . GLU A 1 95 ? 6.827 -2.162 -3.894 1.00 66.19 95 GLU A O 1
ATOM 770 N N . HIS A 1 96 ? 7.934 -3.896 -4.781 1.00 80.12 96 HIS A N 1
ATOM 771 C CA . HIS A 1 96 ? 8.026 -3.324 -6.112 1.00 80.12 96 HIS A CA 1
ATOM 772 C C . HIS A 1 96 ? 6.637 -3.285 -6.776 1.00 80.12 96 HIS A C 1
ATOM 774 O O . HIS A 1 96 ? 5.919 -4.286 -6.750 1.00 80.12 96 HIS A O 1
ATOM 780 N N . PRO A 1 97 ? 6.245 -2.191 -7.459 1.00 85.81 97 PRO A N 1
ATOM 781 C CA . PRO A 1 97 ? 4.875 -2.017 -7.952 1.00 85.81 97 PRO A CA 1
ATOM 782 C C . PRO A 1 97 ? 4.501 -2.947 -9.114 1.00 85.81 97 PRO A C 1
ATOM 784 O O . PRO A 1 97 ? 3.424 -2.807 -9.675 1.00 85.81 97 PRO A O 1
ATOM 787 N N . ARG A 1 98 ? 5.369 -3.870 -9.526 1.00 88.25 98 ARG A N 1
ATOM 788 C CA . ARG A 1 98 ? 5.151 -4.764 -10.670 1.00 88.25 98 ARG A CA 1
ATOM 789 C C . ARG A 1 98 ? 4.170 -5.891 -10.333 1.00 88.25 98 ARG A C 1
ATOM 791 O O . ARG A 1 98 ? 4.066 -6.336 -9.195 1.00 88.25 98 ARG A O 1
ATOM 798 N N . THR A 1 99 ? 3.430 -6.352 -11.331 1.00 90.25 99 THR A N 1
ATOM 799 C CA . THR A 1 99 ? 2.442 -7.425 -11.186 1.00 90.25 99 THR A CA 1
ATOM 800 C C . THR A 1 99 ? 2.202 -8.130 -12.530 1.00 90.25 99 THR A C 1
ATOM 802 O O . THR A 1 99 ? 2.916 -7.906 -13.509 1.00 90.25 99 THR A O 1
ATOM 805 N N . THR A 1 100 ? 1.197 -9.004 -12.588 1.00 91.88 100 THR A N 1
ATOM 806 C CA . THR A 1 100 ? 0.816 -9.756 -13.791 1.00 91.88 100 THR A CA 1
ATOM 807 C C . THR A 1 100 ? 0.064 -8.882 -14.804 1.00 91.88 100 THR A C 1
ATOM 809 O O . THR A 1 100 ? -0.603 -7.911 -14.433 1.00 91.88 100 THR A O 1
ATOM 812 N N . PHE A 1 101 ? 0.088 -9.265 -16.086 1.00 93.50 101 PHE A N 1
ATOM 813 C CA . PHE A 1 101 ? -0.710 -8.611 -17.134 1.00 93.50 101 PHE A CA 1
ATOM 814 C C . PHE A 1 101 ? -2.211 -8.584 -16.804 1.00 93.50 101 PHE A C 1
ATOM 816 O O . PHE A 1 101 ? -2.863 -7.547 -16.941 1.00 93.50 101 PHE A O 1
ATOM 823 N N . ASP A 1 102 ? -2.741 -9.716 -16.331 1.00 91.00 102 ASP A N 1
ATOM 824 C CA . ASP A 1 102 ? -4.157 -9.865 -15.986 1.00 91.00 102 ASP A CA 1
ATOM 825 C C . ASP A 1 102 ? -4.568 -8.877 -14.880 1.00 91.00 102 ASP A C 1
ATOM 827 O O . ASP A 1 102 ? -5.690 -8.385 -14.884 1.00 91.00 102 ASP A O 1
ATOM 831 N N . THR A 1 103 ? -3.658 -8.531 -13.961 1.00 89.56 103 THR A N 1
ATOM 832 C CA . THR A 1 103 ? -3.929 -7.554 -12.897 1.00 89.56 103 THR A CA 1
ATOM 833 C C . THR A 1 103 ? -4.094 -6.131 -13.441 1.00 89.56 103 THR A C 1
ATOM 835 O O . THR A 1 103 ? -4.937 -5.375 -12.957 1.00 89.56 103 THR A O 1
ATOM 838 N N . VAL A 1 104 ? -3.268 -5.722 -14.409 1.00 94.00 104 VAL A N 1
ATOM 839 C CA . VAL A 1 104 ? -3.192 -4.314 -14.848 1.00 94.00 104 VAL A CA 1
ATOM 840 C C . VAL A 1 104 ? -4.160 -3.969 -15.974 1.00 94.00 104 VAL A C 1
ATOM 842 O O . VAL A 1 104 ? -4.515 -2.795 -16.134 1.00 94.00 104 VAL A O 1
ATOM 845 N N . VAL A 1 105 ? -4.572 -4.960 -16.771 1.00 92.19 105 VAL A N 1
ATOM 846 C CA . VAL A 1 105 ? -5.393 -4.739 -17.970 1.00 92.19 105 VAL A CA 1
ATOM 847 C C . VAL A 1 105 ? -6.774 -4.183 -17.617 1.00 92.19 105 VAL A C 1
ATOM 849 O O . VAL A 1 105 ? -7.268 -3.298 -18.314 1.00 92.19 105 VAL A O 1
ATOM 852 N N . ASP A 1 106 ? -7.338 -4.593 -16.480 1.00 87.44 106 ASP A N 1
ATOM 853 C CA . ASP A 1 106 ? -8.652 -4.142 -16.002 1.00 87.44 106 ASP A CA 1
ATOM 854 C C . ASP A 1 106 ? -8.682 -2.651 -15.635 1.00 87.44 106 ASP A C 1
ATOM 856 O O . ASP A 1 106 ? -9.726 -1.994 -15.680 1.00 87.44 106 ASP A O 1
ATOM 860 N N . TRP A 1 107 ? -7.520 -2.086 -15.306 1.00 90.94 107 TRP A N 1
ATOM 861 C CA . TRP A 1 107 ? -7.370 -0.674 -14.961 1.00 90.94 107 TRP A CA 1
ATOM 862 C C . TRP A 1 107 ? -6.987 0.200 -16.155 1.00 90.94 107 TRP A C 1
ATOM 864 O O . TRP A 1 107 ? -7.040 1.431 -16.055 1.00 90.94 107 TRP A O 1
ATOM 874 N N . ASN A 1 108 ? -6.621 -0.397 -17.293 1.00 92.31 108 ASN A N 1
ATOM 875 C CA . ASN A 1 108 ? -6.255 0.350 -18.489 1.00 92.31 108 ASN A CA 1
ATOM 876 C C . ASN A 1 108 ? -7.434 1.224 -18.960 1.00 92.31 108 ASN A C 1
ATOM 878 O O . ASN A 1 108 ? -8.566 0.771 -19.120 1.00 92.31 108 ASN A O 1
ATOM 882 N N . GLY A 1 109 ? -7.191 2.521 -19.149 1.00 88.75 109 GLY A N 1
ATOM 883 C CA . GLY A 1 109 ? -8.221 3.495 -19.517 1.00 88.75 109 GLY A CA 1
ATOM 884 C C . GLY A 1 109 ? -9.138 3.947 -18.370 1.00 88.75 109 GLY A C 1
ATOM 885 O O . GLY A 1 109 ? -10.054 4.750 -18.607 1.00 88.75 109 GLY A O 1
ATOM 886 N N . ALA A 1 110 ? -8.911 3.501 -17.127 1.00 88.50 110 ALA A N 1
ATOM 887 C CA . ALA A 1 110 ? -9.648 3.991 -15.964 1.00 88.50 110 ALA A CA 1
ATOM 888 C C . ALA A 1 110 ? -9.512 5.519 -15.845 1.00 88.50 110 ALA A C 1
ATOM 890 O O . ALA A 1 110 ? -8.419 6.072 -15.942 1.00 88.50 110 ALA A O 1
ATOM 891 N N . ARG A 1 111 ? -10.638 6.225 -15.662 1.00 87.31 111 ARG A N 1
ATOM 892 C CA . ARG A 1 111 ? -10.670 7.694 -15.643 1.00 87.31 111 ARG A CA 1
ATOM 893 C C . ARG A 1 111 ? -10.412 8.232 -14.244 1.00 87.31 111 ARG A C 1
ATOM 895 O O . ARG A 1 111 ? -11.137 7.874 -13.309 1.00 87.31 111 ARG A O 1
ATOM 902 N N . LEU A 1 112 ? -9.462 9.153 -14.126 1.00 81.75 112 LEU A N 1
ATOM 903 C CA . LEU A 1 112 ? -9.212 9.852 -12.868 1.00 81.75 112 LEU A CA 1
ATOM 904 C C . LEU A 1 112 ? -10.387 10.776 -12.521 1.00 81.75 112 LEU A C 1
ATOM 906 O O . LEU A 1 112 ? -11.037 11.338 -13.404 1.00 81.75 112 LEU A O 1
ATOM 910 N N . GLY A 1 113 ? -10.725 10.848 -11.234 1.00 69.94 113 GLY A N 1
ATOM 911 C CA . GLY A 1 113 ? -11.886 11.569 -10.702 1.00 69.94 113 GLY A CA 1
ATOM 912 C C . GLY A 1 113 ? -13.235 10.864 -10.899 1.00 69.94 113 GLY A C 1
ATOM 913 O O . GLY A 1 113 ? -14.236 11.308 -10.341 1.00 69.94 113 GLY A O 1
ATOM 914 N N . ARG A 1 114 ? -13.291 9.763 -11.668 1.00 72.56 114 ARG A N 1
ATOM 915 C CA . ARG A 1 114 ? -14.512 8.953 -11.850 1.00 72.56 114 ARG A CA 1
ATOM 916 C C . ARG A 1 114 ? -14.364 7.519 -11.356 1.00 72.56 114 ARG A C 1
ATOM 918 O O . ARG A 1 114 ? -15.283 7.013 -10.728 1.00 72.56 114 ARG A O 1
ATOM 925 N N . HIS A 1 115 ? -13.267 6.858 -11.716 1.00 73.06 115 HIS A N 1
ATOM 926 C CA . HIS A 1 115 ? -12.988 5.468 -11.341 1.00 73.06 115 HIS A CA 1
ATOM 927 C C . HIS A 1 115 ? -11.894 5.391 -10.271 1.00 73.06 115 HIS A C 1
ATOM 929 O O . HIS A 1 115 ? -11.962 4.540 -9.397 1.00 73.06 115 HIS A O 1
ATOM 935 N N . LEU A 1 116 ? -10.911 6.295 -10.330 1.00 79.12 116 LEU A N 1
ATOM 936 C CA . LEU A 1 116 ? -9.781 6.360 -9.404 1.00 79.12 116 LEU A CA 1
ATOM 937 C C . LEU A 1 116 ? -9.551 7.796 -8.941 1.00 79.12 116 LEU A C 1
ATOM 939 O O . LEU A 1 116 ? -9.679 8.733 -9.732 1.00 79.12 116 LEU A O 1
ATOM 943 N N . HIS A 1 117 ? -9.173 7.967 -7.679 1.00 80.81 117 HIS A N 1
ATOM 944 C CA . HIS A 1 117 ? -8.676 9.242 -7.168 1.00 80.81 117 HIS A CA 1
ATOM 945 C C . HIS A 1 117 ? -7.151 9.302 -7.324 1.00 80.81 117 HIS A C 1
ATOM 947 O O . HIS A 1 117 ? -6.465 8.329 -7.016 1.00 80.81 117 HIS A O 1
ATOM 953 N N . GLY A 1 118 ? -6.618 10.429 -7.795 1.00 79.12 118 GLY A N 1
ATOM 954 C CA . GLY A 1 118 ? -5.180 10.694 -7.892 1.00 79.12 118 GLY A CA 1
ATOM 955 C C . GLY A 1 118 ? -4.850 12.060 -7.279 1.00 79.12 118 GLY A C 1
ATOM 956 O O . GLY A 1 118 ? -5.739 12.908 -7.228 1.00 79.12 118 GLY A O 1
ATOM 957 N N . PRO A 1 119 ? -3.618 12.271 -6.788 1.00 81.81 119 PRO A N 1
ATOM 958 C CA . PRO A 1 119 ? -3.196 13.554 -6.227 1.00 81.81 119 PRO A CA 1
ATOM 959 C C . PRO A 1 119 ? -3.136 14.637 -7.313 1.00 81.81 119 PRO A C 1
ATOM 961 O O . PRO A 1 119 ? -2.986 14.323 -8.494 1.00 81.81 119 PRO A O 1
ATOM 964 N N . GLU A 1 120 ? -3.201 15.913 -6.923 1.00 81.81 120 GLU A N 1
ATOM 965 C CA . GLU A 1 120 ? -3.286 17.062 -7.850 1.00 81.81 120 GLU A CA 1
ATOM 966 C C . GLU A 1 120 ? -2.103 17.166 -8.825 1.00 81.81 120 GLU A C 1
ATOM 968 O O . GLU A 1 120 ? -2.244 17.685 -9.931 1.00 81.81 120 GLU A O 1
ATOM 973 N N . ARG A 1 121 ? -0.945 16.599 -8.462 1.00 84.75 121 ARG A N 1
ATOM 974 C CA . ARG A 1 121 ? 0.230 16.510 -9.342 1.00 84.75 121 ARG A CA 1
ATOM 975 C C . ARG A 1 121 ? 0.060 15.547 -10.523 1.00 84.75 121 ARG A C 1
ATOM 977 O O . ARG A 1 121 ? 0.914 15.520 -11.411 1.00 84.75 121 ARG A O 1
ATOM 984 N N . VAL A 1 122 ? -0.995 14.729 -10.546 1.00 89.56 122 VAL A N 1
ATOM 985 C CA . VAL A 1 122 ? -1.317 13.838 -11.668 1.00 89.56 122 VAL A CA 1
ATOM 986 C C . VAL A 1 122 ? -2.101 14.608 -12.723 1.00 89.56 122 VAL A C 1
ATOM 988 O O . VAL A 1 122 ? -3.222 15.050 -12.498 1.00 89.56 122 VAL A O 1
ATOM 991 N N . VAL A 1 123 ? -1.519 14.725 -13.913 1.00 89.12 123 VAL A N 1
ATOM 992 C CA . VAL A 1 123 ? -2.053 15.558 -15.002 1.00 89.12 123 VAL A CA 1
ATOM 993 C C . VAL A 1 123 ? -2.746 14.752 -16.103 1.00 89.12 123 VAL A C 1
ATOM 995 O O . VAL A 1 123 ? -3.441 15.316 -16.948 1.00 89.12 123 VAL A O 1
ATOM 998 N N . SER A 1 124 ? -2.543 13.433 -16.158 1.00 89.38 124 SER A N 1
ATOM 999 C CA . SER A 1 124 ? -3.248 12.575 -17.117 1.00 89.38 124 SER A CA 1
ATOM 1000 C C . SER A 1 124 ? -4.659 12.259 -16.640 1.00 89.38 124 SER A C 1
ATOM 1002 O O . SER A 1 124 ? -4.853 11.881 -15.496 1.00 89.38 124 SER A O 1
ATOM 1004 N N . ASN A 1 125 ? -5.639 12.280 -17.542 1.00 88.31 125 ASN A N 1
ATOM 1005 C CA . ASN A 1 125 ? -7.036 11.983 -17.197 1.00 88.31 125 ASN A CA 1
ATOM 1006 C C . ASN A 1 125 ? -7.372 10.482 -17.142 1.00 88.31 125 ASN A C 1
ATOM 1008 O O . ASN A 1 125 ? -8.488 10.111 -16.769 1.00 88.31 125 ASN A O 1
ATOM 1012 N N . GLN A 1 126 ? -6.454 9.625 -17.587 1.00 92.19 126 GLN A N 1
ATOM 1013 C CA . GLN A 1 126 ? -6.647 8.184 -17.695 1.00 92.19 126 GLN A CA 1
ATOM 1014 C C . GLN A 1 126 ? -5.391 7.438 -17.267 1.00 92.19 126 GLN A C 1
ATOM 1016 O O . GLN A 1 126 ? -4.281 7.944 -17.437 1.00 92.19 126 GLN A O 1
ATOM 1021 N N . VAL A 1 127 ? -5.605 6.236 -16.746 1.00 94.44 127 VAL A N 1
ATOM 1022 C CA . VAL A 1 127 ? -4.561 5.261 -16.442 1.00 94.44 127 VAL A CA 1
ATOM 1023 C C . VAL A 1 127 ? -4.122 4.555 -17.721 1.00 94.44 127 VAL A C 1
ATOM 1025 O O . VAL A 1 127 ? -4.964 4.144 -18.518 1.00 94.44 127 VAL A O 1
ATOM 1028 N N . GLY A 1 128 ? -2.812 4.421 -17.909 1.00 94.19 128 GLY A N 1
ATOM 1029 C CA . GLY A 1 128 ? -2.216 3.586 -18.946 1.00 94.19 128 GLY A CA 1
ATOM 1030 C C . GLY A 1 128 ? -1.701 2.261 -18.393 1.00 94.19 128 GLY A C 1
ATOM 1031 O O . GLY A 1 128 ? -1.599 2.067 -17.180 1.00 94.19 128 GLY A O 1
ATOM 1032 N N . ILE A 1 129 ? -1.349 1.360 -19.302 1.00 96.06 129 ILE A N 1
ATOM 1033 C CA . ILE A 1 129 ? -0.646 0.107 -19.023 1.00 96.06 129 ILE A CA 1
ATOM 1034 C C . ILE A 1 129 ? 0.805 0.214 -19.501 1.00 96.06 129 ILE A C 1
ATOM 1036 O O . ILE A 1 129 ? 1.107 0.926 -20.462 1.00 96.06 129 ILE A O 1
ATOM 1040 N N . GLY A 1 130 ? 1.727 -0.429 -18.799 1.00 95.31 130 GLY A N 1
ATOM 1041 C CA . GLY A 1 130 ? 3.149 -0.409 -19.107 1.00 95.31 130 GLY A CA 1
ATOM 1042 C C . GLY A 1 130 ? 3.869 -1.626 -18.549 1.00 95.31 130 GLY A C 1
ATOM 1043 O O . GLY A 1 130 ? 3.269 -2.459 -17.870 1.00 95.31 130 GLY A O 1
ATOM 1044 N N . VAL A 1 131 ? 5.162 -1.700 -18.837 1.00 94.12 131 VAL A N 1
ATOM 1045 C CA . VAL A 1 131 ? 6.080 -2.691 -18.275 1.00 94.12 131 VAL A CA 1
ATOM 1046 C C . VAL A 1 131 ? 7.248 -1.987 -17.591 1.00 94.12 131 VAL A C 1
ATOM 1048 O O . VAL A 1 131 ? 7.726 -0.958 -18.074 1.00 94.12 131 VAL A O 1
ATOM 1051 N N . LEU A 1 132 ? 7.696 -2.538 -16.467 1.00 90.50 132 LEU A N 1
ATOM 1052 C CA . LEU A 1 132 ? 8.988 -2.257 -15.855 1.00 90.50 132 LEU A CA 1
ATOM 1053 C C . LEU A 1 132 ? 9.954 -3.349 -16.322 1.00 90.50 132 LEU A C 1
ATOM 1055 O O . LEU A 1 132 ? 9.893 -4.480 -15.852 1.00 90.50 132 LEU A O 1
ATOM 1059 N N . LEU A 1 133 ? 10.783 -3.021 -17.314 1.00 85.81 133 LEU A N 1
ATOM 1060 C CA . LEU A 1 133 ? 11.844 -3.907 -17.804 1.00 85.81 133 LEU A CA 1
ATOM 1061 C C . LEU A 1 133 ? 12.898 -4.087 -16.723 1.00 85.81 133 LEU A C 1
ATOM 1063 O O . LEU A 1 133 ? 13.127 -3.145 -15.974 1.00 85.81 133 LEU A O 1
ATOM 1067 N N . GLU A 1 134 ? 13.569 -5.237 -16.692 1.00 72.44 134 GLU A N 1
ATOM 1068 C CA . GLU A 1 134 ? 14.637 -5.537 -15.735 1.00 72.44 134 GLU A CA 1
ATOM 1069 C C . GLU A 1 134 ? 15.808 -6.289 -16.377 1.00 72.44 134 GLU A C 1
ATOM 1071 O O . GLU A 1 134 ? 15.614 -7.006 -17.366 1.00 72.44 134 GLU A O 1
ATOM 1076 N N . PRO A 1 135 ? 17.023 -6.182 -15.799 1.00 62.91 135 PRO A N 1
ATOM 1077 C CA . PRO A 1 135 ? 18.141 -7.033 -16.180 1.00 62.91 135 PRO A CA 1
ATOM 1078 C C . PRO A 1 135 ? 17.810 -8.480 -15.786 1.00 62.91 135 PRO A C 1
ATOM 1080 O O . PRO A 1 135 ? 17.808 -8.836 -14.612 1.00 62.91 135 PRO A O 1
ATOM 1083 N N . THR A 1 136 ? 17.490 -9.333 -16.756 1.00 55.25 136 THR A N 1
ATOM 1084 C CA . THR A 1 136 ? 17.094 -10.726 -16.494 1.00 55.25 136 THR A CA 1
ATOM 1085 C C . THR A 1 136 ? 18.178 -11.524 -15.768 1.00 55.25 136 THR A C 1
ATOM 1087 O O . THR A 1 136 ? 19.279 -11.673 -16.305 1.00 55.25 136 THR A O 1
ATOM 1090 N N . ALA A 1 137 ? 17.814 -12.158 -14.648 1.00 45.97 137 ALA A N 1
ATOM 1091 C CA . ALA A 1 137 ? 18.517 -13.328 -14.116 1.00 45.97 137 ALA A CA 1
ATOM 1092 C C . ALA A 1 137 ? 17.622 -14.562 -13.841 1.00 45.97 137 ALA A C 1
ATOM 1094 O O . ALA A 1 137 ? 18.150 -15.667 -13.896 1.00 45.97 137 ALA A O 1
ATOM 1095 N N . ASP A 1 138 ? 16.294 -14.457 -13.655 1.00 46.75 138 ASP A N 1
ATOM 1096 C CA . ASP A 1 138 ? 15.629 -15.468 -12.798 1.00 46.75 138 ASP A CA 1
ATOM 1097 C C . ASP A 1 138 ? 14.456 -16.319 -13.340 1.00 46.75 138 ASP A C 1
ATOM 1099 O O . ASP A 1 138 ? 13.814 -16.998 -12.542 1.00 46.75 138 ASP A O 1
ATOM 1103 N N . SER A 1 139 ? 14.177 -16.436 -14.652 1.00 43.19 139 SER A N 1
ATOM 1104 C CA . SER A 1 139 ? 13.170 -17.453 -15.071 1.00 43.19 139 SER A CA 1
ATOM 1105 C C . SER A 1 139 ? 13.379 -18.206 -16.390 1.00 43.19 139 SER A C 1
ATOM 1107 O O . SER A 1 139 ? 13.101 -19.405 -16.427 1.00 43.19 139 SER A O 1
ATOM 1109 N N . ASP A 1 140 ? 13.916 -17.598 -17.454 1.00 53.75 140 ASP A N 1
ATOM 1110 C CA . ASP A 1 140 ? 14.159 -18.304 -18.734 1.00 53.75 140 ASP A CA 1
ATOM 1111 C C . ASP A 1 140 ? 15.553 -18.071 -19.354 1.00 53.75 140 ASP A C 1
ATOM 1113 O O . ASP A 1 140 ? 15.863 -18.622 -20.413 1.00 53.75 140 ASP A O 1
ATOM 1117 N N . GLY A 1 141 ? 16.404 -17.278 -18.691 1.00 58.19 141 GLY A N 1
ATOM 1118 C CA . GLY A 1 141 ? 17.783 -17.001 -19.100 1.00 58.19 141 GLY A CA 1
ATOM 1119 C C . GLY A 1 141 ? 17.944 -16.171 -20.380 1.00 58.19 141 GLY A C 1
ATOM 1120 O O . GLY A 1 141 ? 19.066 -16.076 -20.879 1.00 58.19 141 GLY A O 1
ATOM 1121 N N . ARG A 1 142 ? 16.870 -15.583 -20.935 1.00 73.38 142 ARG A N 1
ATOM 1122 C CA . ARG A 1 142 ? 16.937 -14.763 -22.158 1.00 73.38 142 ARG A CA 1
ATOM 1123 C C . ARG A 1 142 ? 16.571 -13.299 -21.866 1.00 73.38 142 ARG A C 1
ATOM 1125 O O . ARG A 1 142 ? 15.401 -13.030 -21.589 1.00 73.38 142 ARG A O 1
ATOM 1132 N N . PRO A 1 143 ? 17.525 -12.353 -21.962 1.00 82.38 143 PRO A N 1
ATOM 1133 C CA . PRO A 1 143 ? 17.244 -10.932 -21.774 1.00 82.38 143 PRO A CA 1
ATOM 1134 C C . PRO A 1 143 ? 16.274 -10.416 -22.828 1.00 82.38 143 PRO A C 1
ATOM 1136 O O . PRO A 1 143 ? 16.347 -10.814 -23.991 1.00 82.38 143 PRO A O 1
ATOM 1139 N N . ILE A 1 144 ? 15.362 -9.541 -22.405 1.00 89.19 144 ILE A N 1
ATOM 1140 C CA . ILE A 1 144 ? 14.476 -8.796 -23.297 1.00 89.19 144 ILE A CA 1
ATOM 1141 C C . ILE A 1 144 ? 14.990 -7.365 -23.357 1.00 89.19 144 ILE A C 1
ATOM 1143 O O . ILE A 1 144 ? 15.102 -6.701 -22.329 1.00 89.19 144 ILE A O 1
ATOM 1147 N N . THR A 1 145 ? 15.262 -6.894 -24.569 1.00 90.25 145 THR A N 1
ATOM 1148 C CA . THR A 1 145 ? 15.649 -5.509 -24.835 1.00 90.25 145 THR A CA 1
ATOM 1149 C C . THR A 1 145 ? 14.491 -4.782 -25.505 1.00 90.25 145 THR A C 1
ATOM 1151 O O . THR A 1 145 ? 13.894 -5.283 -26.463 1.00 90.25 145 THR A O 1
ATOM 1154 N N . LEU A 1 146 ? 14.192 -3.582 -25.015 1.00 94.25 146 LEU A N 1
ATOM 1155 C CA . LEU A 1 146 ? 13.342 -2.625 -25.718 1.00 94.25 146 LEU A CA 1
ATOM 1156 C C . LEU A 1 146 ? 14.176 -1.865 -26.741 1.00 94.25 146 LEU A C 1
ATOM 1158 O O . LEU A 1 146 ? 15.209 -1.315 -26.378 1.00 94.25 146 LEU A O 1
ATOM 1162 N N . LEU A 1 147 ? 13.694 -1.800 -27.980 1.00 95.25 147 LEU A N 1
ATOM 1163 C CA . LEU A 1 147 ? 14.087 -0.830 -28.995 1.00 95.25 147 LEU A CA 1
ATOM 1164 C C . LEU A 1 147 ? 12.988 0.239 -29.085 1.00 95.25 147 LEU A C 1
ATOM 1166 O O . LEU A 1 147 ? 11.928 0.001 -29.670 1.00 95.25 147 LEU A O 1
ATOM 1170 N N . ASP A 1 148 ? 13.234 1.388 -28.468 1.00 95.88 148 ASP A N 1
ATOM 1171 C CA . ASP A 1 148 ? 12.373 2.568 -28.479 1.00 95.88 148 ASP A CA 1
ATOM 1172 C C . ASP A 1 148 ? 12.805 3.497 -29.621 1.00 95.88 148 ASP A C 1
ATOM 1174 O O . ASP A 1 148 ? 13.908 4.048 -29.624 1.00 95.88 148 ASP A O 1
ATOM 1178 N N . TRP A 1 149 ? 11.973 3.590 -30.654 1.00 96.19 149 TRP A N 1
ATOM 1179 C CA . TRP A 1 149 ? 12.229 4.411 -31.829 1.00 96.19 149 TRP A CA 1
ATOM 1180 C C . TRP A 1 149 ? 11.469 5.730 -31.703 1.00 96.19 149 TRP A C 1
ATOM 1182 O O . TRP A 1 149 ? 10.258 5.767 -31.940 1.00 96.19 149 TRP A O 1
ATOM 1192 N N . ASP A 1 150 ? 12.183 6.806 -31.394 1.00 92.00 150 ASP A N 1
ATOM 1193 C CA . ASP A 1 150 ? 11.627 8.147 -31.214 1.00 92.00 150 ASP A CA 1
ATOM 1194 C C . ASP A 1 150 ? 11.649 8.957 -32.516 1.00 92.00 150 ASP A C 1
ATOM 1196 O O . ASP A 1 150 ? 12.605 8.899 -33.296 1.00 92.00 150 ASP A O 1
ATOM 1200 N N . ASP A 1 151 ? 10.576 9.718 -32.748 1.00 93.31 151 ASP A N 1
ATOM 1201 C CA . ASP A 1 151 ? 10.396 10.631 -33.888 1.00 93.31 151 ASP A CA 1
ATOM 1202 C C . ASP A 1 151 ? 10.601 9.977 -35.268 1.00 93.31 151 ASP A C 1
ATOM 1204 O O . ASP A 1 151 ? 11.057 10.594 -36.233 1.00 93.31 151 ASP A O 1
ATOM 1208 N N . VAL A 1 152 ? 10.240 8.697 -35.394 1.00 95.19 152 VAL A N 1
ATOM 1209 C CA . VAL A 1 152 ? 10.419 7.912 -36.627 1.00 95.19 152 VAL A CA 1
ATOM 1210 C C . VAL A 1 152 ? 9.158 7.782 -37.472 1.00 95.19 152 VAL A C 1
ATOM 1212 O O . VAL A 1 152 ? 9.229 7.228 -38.565 1.00 95.19 152 VAL A O 1
ATOM 1215 N N . ARG A 1 153 ? 7.992 8.236 -37.006 1.00 95.00 153 ARG A N 1
ATOM 1216 C CA . ARG A 1 153 ? 6.703 8.038 -37.681 1.00 95.00 153 ARG A CA 1
ATOM 1217 C C . ARG A 1 153 ? 5.934 9.347 -37.800 1.00 95.00 153 ARG A C 1
ATOM 1219 O O . ARG A 1 153 ? 5.763 10.064 -36.827 1.00 95.00 153 ARG A O 1
ATOM 1226 N N . ARG A 1 154 ? 5.370 9.615 -38.978 1.00 93.81 154 ARG A N 1
ATOM 1227 C CA . ARG A 1 154 ? 4.454 10.743 -39.208 1.00 93.81 154 ARG A CA 1
ATOM 1228 C C . ARG A 1 154 ? 3.006 10.308 -38.984 1.00 93.81 154 ARG A C 1
ATOM 1230 O O . ARG A 1 154 ? 2.500 9.499 -39.770 1.00 93.81 154 ARG A O 1
ATOM 1237 N N . PRO A 1 155 ? 2.302 10.808 -37.952 1.00 92.81 155 PRO A N 1
ATOM 1238 C CA . PRO A 1 155 ? 0.954 10.344 -37.637 1.00 92.81 155 PRO A CA 1
ATOM 1239 C C . PRO A 1 155 ? -0.067 10.550 -38.757 1.00 92.81 155 PRO A C 1
ATOM 1241 O O . PRO A 1 155 ? -0.941 9.703 -38.940 1.00 92.81 155 PRO A O 1
ATOM 1244 N N . GLU A 1 156 ? 0.052 11.639 -39.515 1.00 90.62 156 GLU A N 1
ATOM 1245 C CA . GLU A 1 156 ? -0.917 12.053 -40.533 1.00 90.62 156 GLU A CA 1
ATOM 1246 C C . GLU A 1 156 ? -0.794 11.254 -41.832 1.00 90.62 156 GLU A C 1
ATOM 1248 O O . GLU A 1 156 ? -1.800 10.998 -42.498 1.00 90.62 156 GLU A O 1
ATOM 1253 N N . THR A 1 157 ? 0.433 10.892 -42.217 1.00 91.38 157 THR A N 1
ATOM 1254 C CA . THR A 1 157 ? 0.723 10.176 -43.472 1.00 91.38 157 THR A CA 1
ATOM 1255 C C . THR A 1 157 ? 0.961 8.683 -43.262 1.00 91.38 157 THR A C 1
ATOM 1257 O O . THR A 1 157 ? 0.877 7.908 -44.220 1.00 91.38 157 THR A O 1
ATOM 1260 N N . GLU A 1 158 ? 1.206 8.285 -42.010 1.00 93.31 158 GLU A N 1
ATOM 1261 C CA . GLU A 1 158 ? 1.638 6.954 -41.576 1.00 93.31 158 GLU A CA 1
ATOM 1262 C C . GLU A 1 158 ? 3.034 6.568 -42.084 1.00 93.31 158 GLU A C 1
ATOM 1264 O O . GLU A 1 158 ? 3.438 5.420 -41.909 1.00 93.31 158 GLU A O 1
ATOM 1269 N N . GLU A 1 159 ? 3.759 7.498 -42.711 1.00 93.75 159 GLU A N 1
ATOM 1270 C CA . GLU A 1 159 ? 5.125 7.290 -43.196 1.00 93.75 159 GLU A CA 1
ATOM 1271 C C . GLU A 1 159 ? 6.072 7.023 -42.027 1.00 93.75 159 GLU A C 1
ATOM 1273 O O . GLU A 1 159 ? 5.960 7.651 -40.971 1.00 93.75 159 GLU A O 1
ATOM 1278 N N . ILE A 1 160 ? 7.007 6.096 -42.222 1.00 94.00 160 ILE A N 1
ATOM 1279 C CA . ILE A 1 160 ? 8.012 5.720 -41.229 1.00 94.00 160 ILE A CA 1
ATOM 1280 C C . ILE A 1 160 ? 9.424 5.901 -41.788 1.00 94.00 160 ILE A C 1
ATOM 1282 O O . ILE A 1 160 ? 9.670 5.690 -42.978 1.00 94.00 160 ILE A O 1
ATOM 1286 N N . HIS A 1 161 ? 10.350 6.284 -40.915 1.00 93.62 161 HIS A N 1
ATOM 1287 C CA . HIS A 1 161 ? 11.750 6.489 -41.238 1.00 93.62 161 HIS A CA 1
ATOM 1288 C C . HIS A 1 161 ? 12.376 5.197 -41.808 1.00 93.62 161 HIS A C 1
ATOM 1290 O O . HIS A 1 161 ? 12.223 4.136 -41.188 1.00 93.62 161 HIS A O 1
ATOM 1296 N N . PRO A 1 162 ? 13.114 5.245 -42.939 1.00 90.50 162 PRO A N 1
ATOM 1297 C CA . PRO A 1 162 ? 13.626 4.050 -43.622 1.00 90.50 162 PRO A CA 1
ATOM 1298 C C . PRO A 1 162 ? 14.483 3.117 -42.755 1.00 90.50 162 PRO A C 1
ATOM 1300 O O . PRO A 1 162 ? 14.444 1.903 -42.940 1.00 90.50 162 PRO A O 1
ATOM 1303 N N . VAL A 1 163 ? 15.224 3.653 -41.780 1.00 90.44 163 VAL A N 1
ATOM 1304 C CA . VAL A 1 163 ? 16.016 2.840 -40.835 1.00 90.44 163 VAL A CA 1
ATOM 1305 C C . VAL A 1 163 ? 15.120 2.005 -39.914 1.00 90.44 163 VAL A C 1
ATOM 1307 O O . VAL A 1 163 ? 15.360 0.810 -39.749 1.00 90.44 163 VAL A O 1
ATOM 1310 N N . CYS A 1 164 ? 14.072 2.605 -39.338 1.00 93.00 164 CYS A N 1
ATOM 1311 C CA . CYS A 1 164 ? 13.123 1.874 -38.494 1.00 93.00 164 CYS A CA 1
ATOM 1312 C C . CYS A 1 164 ? 12.324 0.874 -39.346 1.00 93.00 164 CYS A C 1
ATOM 1314 O O . CYS A 1 164 ? 12.166 -0.283 -38.974 1.00 93.00 164 CYS A O 1
ATOM 1316 N N . ALA A 1 165 ? 11.931 1.281 -40.556 1.00 90.88 165 ALA A N 1
ATOM 1317 C CA . ALA A 1 165 ? 11.286 0.429 -41.552 1.00 90.88 165 ALA A CA 1
ATOM 1318 C C . ALA A 1 165 ? 12.104 -0.848 -41.847 1.00 90.88 165 ALA A C 1
ATOM 1320 O O . ALA A 1 165 ? 11.565 -1.952 -41.858 1.00 90.88 165 ALA A O 1
ATOM 1321 N N . TRP A 1 166 ? 13.416 -0.696 -42.043 1.00 88.50 166 TRP A N 1
ATOM 1322 C CA . TRP A 1 166 ? 14.351 -1.803 -42.233 1.00 88.50 166 TRP A CA 1
ATOM 1323 C C . TRP A 1 166 ? 14.445 -2.711 -41.002 1.00 88.50 166 TRP A C 1
ATOM 1325 O O . TRP A 1 166 ? 14.403 -3.931 -41.144 1.00 88.50 166 TRP A O 1
ATOM 1335 N N . ALA A 1 167 ? 14.528 -2.140 -39.797 1.00 90.12 167 ALA A N 1
ATOM 1336 C CA . ALA A 1 167 ? 14.595 -2.915 -38.558 1.00 90.12 167 ALA A CA 1
ATOM 1337 C C . ALA A 1 167 ? 13.327 -3.759 -38.326 1.00 90.12 167 ALA A C 1
ATOM 1339 O O . ALA A 1 167 ? 13.425 -4.922 -37.931 1.00 90.12 167 ALA A O 1
ATOM 1340 N N . LEU A 1 168 ? 12.150 -3.202 -38.636 1.00 91.38 168 LEU A N 1
ATOM 1341 C CA . LEU A 1 168 ? 10.869 -3.908 -38.559 1.00 91.38 168 LEU A CA 1
ATOM 1342 C C . LEU A 1 168 ? 10.733 -5.028 -39.602 1.00 91.38 168 LEU A C 1
ATOM 1344 O O . LEU A 1 168 ? 10.093 -6.028 -39.315 1.00 91.38 168 LEU A O 1
ATOM 1348 N N . ASP A 1 169 ? 11.313 -4.898 -40.801 1.00 86.25 169 ASP A N 1
ATOM 1349 C CA . ASP A 1 169 ? 11.258 -5.966 -41.819 1.00 86.25 169 ASP A CA 1
ATOM 1350 C C . ASP A 1 169 ? 12.285 -7.084 -41.565 1.00 86.25 169 ASP A C 1
ATOM 1352 O O . ASP A 1 169 ? 12.062 -8.234 -41.947 1.00 86.25 169 ASP A O 1
ATOM 1356 N N . LYS A 1 170 ? 13.404 -6.779 -40.889 1.00 85.00 170 LYS A N 1
ATOM 1357 C CA . LYS A 1 170 ? 14.432 -7.777 -40.545 1.00 85.00 170 LYS A CA 1
ATOM 1358 C C . LYS A 1 170 ? 13.961 -8.814 -39.531 1.00 85.00 170 LYS A C 1
ATOM 1360 O O . LYS A 1 170 ? 14.495 -9.923 -39.540 1.00 85.00 170 LYS A O 1
ATOM 1365 N N . LEU A 1 171 ? 12.997 -8.471 -38.680 1.00 86.44 171 LEU A N 1
ATOM 1366 C CA . LEU A 1 171 ? 12.456 -9.355 -37.655 1.00 86.44 171 LEU A CA 1
ATOM 1367 C C . LEU A 1 171 ? 10.944 -9.485 -37.818 1.00 86.44 171 LEU A C 1
ATOM 1369 O O . LEU A 1 171 ? 10.229 -8.493 -37.772 1.00 86.44 171 LEU A O 1
ATOM 1373 N N . ASP A 1 172 ? 10.442 -10.716 -37.898 1.00 87.44 172 ASP A N 1
ATOM 1374 C CA . ASP A 1 172 ? 9.001 -10.999 -37.804 1.00 87.44 172 ASP A CA 1
ATOM 1375 C C . ASP A 1 172 ? 8.539 -10.982 -36.333 1.00 87.44 172 ASP A C 1
ATOM 1377 O O . ASP A 1 172 ? 7.983 -11.948 -35.820 1.00 87.44 172 ASP A O 1
ATOM 1381 N N . GLY A 1 173 ? 8.890 -9.909 -35.620 1.00 92.69 173 GLY A N 1
ATOM 1382 C CA . GLY A 1 173 ? 8.666 -9.735 -34.186 1.00 92.69 173 GLY A CA 1
ATOM 1383 C C . GLY A 1 173 ? 7.653 -8.646 -33.868 1.00 92.69 173 GLY A C 1
ATOM 1384 O O . GLY A 1 173 ? 7.300 -7.838 -34.729 1.00 92.69 173 GLY A O 1
ATOM 1385 N N . TYR A 1 174 ? 7.217 -8.616 -32.612 1.00 97.06 174 TYR A N 1
ATOM 1386 C CA . TYR A 1 174 ? 6.262 -7.640 -32.101 1.00 97.06 174 TYR A CA 1
ATOM 1387 C C . TYR A 1 174 ? 6.768 -6.196 -32.185 1.00 97.06 174 TYR A C 1
ATOM 1389 O O . TYR A 1 174 ? 7.855 -5.868 -31.700 1.00 97.06 174 TYR A O 1
ATOM 1397 N N . ALA A 1 175 ? 5.919 -5.319 -32.728 1.00 97.25 175 ALA A N 1
ATOM 1398 C CA . ALA A 1 175 ? 6.087 -3.873 -32.676 1.00 97.25 175 ALA A CA 1
ATOM 1399 C C . ALA A 1 175 ? 4.745 -3.151 -32.483 1.00 97.25 175 ALA A C 1
ATOM 1401 O O . ALA A 1 175 ? 3.709 -3.560 -33.019 1.00 97.25 175 ALA A O 1
ATOM 1402 N N . GLU A 1 176 ? 4.768 -2.035 -31.758 1.00 97.56 176 GLU A N 1
ATOM 1403 C CA . GLU A 1 176 ? 3.597 -1.194 -31.499 1.00 97.56 176 GLU A CA 1
ATOM 1404 C C . GLU A 1 176 ? 3.861 0.294 -31.735 1.00 97.56 176 GLU A C 1
ATOM 1406 O O . GLU A 1 176 ? 4.984 0.780 -31.632 1.00 97.56 176 GLU A O 1
ATOM 1411 N N . ILE A 1 177 ? 2.795 1.038 -32.025 1.00 98.00 177 ILE A N 1
ATOM 1412 C CA . ILE A 1 177 ? 2.837 2.494 -32.173 1.00 98.00 177 ILE A CA 1
ATOM 1413 C C . ILE A 1 177 ? 2.811 3.150 -30.788 1.00 98.00 177 ILE A C 1
ATOM 1415 O O . ILE A 1 177 ? 1.773 3.123 -30.117 1.00 98.00 177 ILE A O 1
ATOM 1419 N N . SER A 1 178 ? 3.906 3.821 -30.412 1.00 94.31 178 SER A N 1
ATOM 1420 C CA . SER A 1 178 ? 4.095 4.447 -29.093 1.00 94.31 178 SER A CA 1
ATOM 1421 C C . SER A 1 178 ? 2.991 5.453 -28.760 1.00 94.31 178 SER A C 1
ATOM 1423 O O . SER A 1 178 ? 2.286 5.937 -29.642 1.00 94.31 178 SER A O 1
ATOM 1425 N N . GLN A 1 179 ? 2.820 5.819 -27.489 1.00 90.75 179 GLN A N 1
ATOM 1426 C CA . GLN A 1 179 ? 1.729 6.701 -27.050 1.00 90.75 179 GLN A CA 1
ATOM 1427 C C . GLN A 1 179 ? 1.677 8.058 -27.792 1.00 90.75 179 GLN A C 1
ATOM 1429 O O . GLN A 1 179 ? 0.578 8.559 -28.044 1.00 90.75 179 GLN A O 1
ATOM 1434 N N . SER A 1 180 ? 2.825 8.645 -28.164 1.00 87.75 180 SER A N 1
ATOM 1435 C CA . SER A 1 180 ? 2.876 9.905 -28.933 1.00 87.75 180 SER A CA 1
ATOM 1436 C C . SER A 1 180 ? 2.319 9.744 -30.349 1.00 87.75 180 SER A C 1
ATOM 1438 O O . SER A 1 180 ? 1.827 10.697 -30.940 1.00 87.75 180 SER A O 1
ATOM 1440 N N . SER A 1 181 ? 2.296 8.512 -30.864 1.00 91.88 181 SER A N 1
ATOM 1441 C CA . SER A 1 181 ? 2.012 8.145 -32.256 1.00 91.88 181 SER A CA 1
ATOM 1442 C C . SER A 1 181 ? 3.110 8.519 -33.259 1.00 91.88 181 SER A C 1
ATOM 1444 O O . SER A 1 181 ? 2.991 8.141 -34.429 1.00 91.88 181 SER A O 1
ATOM 1446 N N . GLU A 1 182 ? 4.164 9.197 -32.800 1.00 94.50 182 GLU A N 1
ATOM 1447 C CA . GLU A 1 182 ? 5.356 9.577 -33.571 1.00 94.50 182 GLU A CA 1
ATOM 1448 C C . GLU A 1 182 ? 6.501 8.562 -33.424 1.00 94.50 182 GLU A C 1
ATOM 1450 O O . GLU A 1 182 ? 7.395 8.522 -34.264 1.00 94.50 182 GLU A O 1
ATOM 1455 N N . GLY A 1 183 ? 6.442 7.692 -32.409 1.00 95.69 183 GLY A N 1
ATOM 1456 C CA . GLY A 1 183 ? 7.424 6.631 -32.183 1.00 95.69 183 GLY A CA 1
ATOM 1457 C C . GLY A 1 183 ? 6.884 5.211 -32.373 1.00 95.69 183 GLY A C 1
ATOM 1458 O O . GLY A 1 183 ? 5.677 4.990 -32.538 1.00 95.69 183 GLY A O 1
ATOM 1459 N N . ILE A 1 184 ? 7.794 4.237 -32.325 1.00 97.31 184 ILE A N 1
ATOM 1460 C CA . ILE A 1 184 ? 7.522 2.793 -32.385 1.00 97.31 184 ILE A CA 1
ATOM 1461 C C . ILE A 1 184 ? 8.270 2.094 -31.245 1.00 97.31 184 ILE A C 1
ATOM 1463 O O . ILE A 1 184 ? 9.461 2.319 -31.075 1.00 97.31 184 ILE A O 1
ATOM 1467 N N . HIS A 1 185 ? 7.611 1.191 -30.519 1.00 97.62 185 HIS A N 1
ATOM 1468 C CA . HIS A 1 185 ? 8.296 0.269 -29.608 1.00 97.62 185 HIS A CA 1
ATOM 1469 C C . HIS A 1 185 ? 8.432 -1.103 -30.265 1.00 97.62 185 HIS A C 1
ATOM 1471 O O . HIS A 1 185 ? 7.454 -1.631 -30.799 1.00 97.62 185 HIS A O 1
ATOM 1477 N N . GLN A 1 186 ? 9.613 -1.707 -30.181 1.00 96.44 186 GLN A N 1
ATOM 1478 C CA . GLN A 1 186 ? 9.872 -3.090 -30.583 1.00 96.44 186 GLN A CA 1
ATOM 1479 C C . GLN A 1 186 ? 10.563 -3.828 -29.430 1.00 96.44 186 GLN A C 1
ATOM 1481 O O . GLN A 1 186 ? 11.458 -3.283 -28.791 1.00 96.44 186 GLN A O 1
ATOM 1486 N N . PHE A 1 187 ? 10.157 -5.069 -29.160 1.00 95.12 187 PHE A N 1
ATOM 1487 C CA . PHE A 1 187 ? 10.747 -5.897 -28.102 1.00 95.12 187 PHE A CA 1
ATOM 1488 C C . PHE A 1 187 ? 11.382 -7.142 -28.711 1.00 95.12 187 PHE A C 1
ATOM 1490 O O . PHE A 1 187 ? 10.752 -7.835 -29.512 1.00 95.12 187 PHE A O 1
ATOM 1497 N N . VAL A 1 188 ? 12.617 -7.441 -28.315 1.00 93.88 188 VAL A N 1
ATOM 1498 C CA . VAL A 1 188 ? 13.367 -8.597 -28.827 1.00 93.88 188 VAL A CA 1
ATOM 1499 C C . VAL A 1 188 ? 14.073 -9.336 -27.698 1.00 93.88 188 VAL A C 1
ATOM 1501 O O . VAL A 1 188 ? 14.447 -8.732 -26.691 1.00 93.88 188 VAL A O 1
ATOM 1504 N N . TYR A 1 189 ? 14.304 -10.634 -27.884 1.00 91.44 189 TYR A N 1
ATOM 1505 C CA . TYR A 1 189 ? 15.279 -11.356 -27.078 1.00 91.44 189 TYR A CA 1
ATOM 1506 C C . TYR A 1 189 ? 16.685 -10.959 -27.530 1.00 91.44 189 TYR A C 1
ATOM 1508 O O . TYR A 1 189 ? 17.011 -11.041 -28.714 1.00 91.44 189 TYR A O 1
ATOM 1516 N N . GLY A 1 190 ? 17.505 -10.517 -26.587 1.00 86.06 190 GLY A N 1
ATOM 1517 C CA . GLY A 1 190 ? 18.854 -10.033 -26.833 1.00 86.06 190 GLY A CA 1
ATOM 1518 C C . GLY A 1 190 ? 19.277 -9.012 -25.787 1.00 86.06 190 GLY A C 1
ATOM 1519 O O . GLY A 1 190 ? 18.467 -8.550 -24.984 1.00 86.06 190 GLY A O 1
ATOM 1520 N N . ASP A 1 191 ? 20.560 -8.680 -25.791 1.00 82.94 191 ASP A N 1
ATOM 1521 C CA . ASP A 1 191 ? 21.173 -7.731 -24.865 1.00 82.94 191 ASP A CA 1
ATOM 1522 C C . ASP A 1 191 ? 22.075 -6.760 -25.628 1.00 82.94 191 ASP A C 1
ATOM 1524 O O . ASP A 1 191 ? 22.661 -7.111 -26.661 1.00 82.94 191 ASP A O 1
ATOM 1528 N N . VAL A 1 192 ? 22.207 -5.543 -25.108 1.00 79.38 192 VAL A N 1
ATOM 1529 C CA . VAL A 1 192 ? 23.114 -4.546 -25.672 1.00 79.38 192 VAL A CA 1
ATOM 1530 C C . VAL A 1 192 ? 24.560 -5.033 -25.460 1.00 79.38 192 VAL A C 1
ATOM 1532 O O . VAL A 1 192 ? 24.937 -5.403 -24.344 1.00 79.38 192 VAL A O 1
ATOM 1535 N N . PRO A 1 193 ? 25.407 -5.070 -26.508 1.00 69.44 193 PRO A N 1
ATOM 1536 C CA . PRO A 1 193 ? 26.779 -5.547 -26.385 1.00 69.44 193 PRO A CA 1
ATOM 1537 C C . PRO A 1 193 ? 27.590 -4.777 -25.336 1.00 69.44 193 PRO A C 1
ATOM 1539 O O . PRO A 1 193 ? 27.455 -3.561 -25.195 1.00 69.44 193 PRO A O 1
ATOM 1542 N N . GLY A 1 194 ? 28.497 -5.476 -24.645 1.00 56.75 194 GLY A N 1
ATOM 1543 C CA . GLY A 1 194 ? 29.527 -4.814 -23.843 1.00 56.75 194 GLY A CA 1
ATOM 1544 C C . GLY A 1 194 ? 29.160 -4.414 -22.415 1.00 56.75 194 GLY A C 1
ATOM 1545 O O . GLY A 1 194 ? 29.713 -3.442 -21.900 1.00 56.75 194 GLY A O 1
ATOM 1546 N N . SER A 1 195 ? 28.225 -5.124 -21.780 1.00 53.84 195 SER A N 1
ATOM 1547 C CA . SER A 1 195 ? 27.741 -4.819 -20.419 1.00 53.84 195 SER A CA 1
ATOM 1548 C C . SER A 1 195 ? 27.061 -3.445 -20.299 1.00 53.84 195 SER A C 1
ATOM 1550 O O . SER A 1 195 ? 26.839 -2.942 -19.195 1.00 53.84 195 SER A O 1
ATOM 1552 N N . LEU A 1 196 ? 26.746 -2.808 -21.430 1.00 61.62 196 LEU A N 1
ATOM 1553 C CA . LEU A 1 196 ? 25.997 -1.561 -21.474 1.00 61.62 196 LEU A CA 1
ATOM 1554 C C . LEU A 1 196 ? 24.528 -1.871 -21.182 1.00 61.62 196 LEU A C 1
ATOM 1556 O O . LEU A 1 196 ? 23.960 -2.766 -21.787 1.00 61.62 196 LEU A O 1
ATOM 1560 N N . ARG A 1 197 ? 23.899 -1.107 -20.284 1.00 66.44 197 ARG A N 1
ATOM 1561 C CA . ARG A 1 197 ? 22.453 -1.233 -20.005 1.00 66.44 197 ARG A CA 1
ATOM 1562 C C . ARG A 1 197 ? 21.577 -0.420 -20.968 1.00 66.44 197 ARG A C 1
ATOM 1564 O O . ARG A 1 197 ? 20.355 -0.544 -20.943 1.00 66.44 197 ARG A O 1
ATOM 1571 N N . GLN A 1 198 ? 22.195 0.458 -21.767 1.00 75.00 198 GLN A N 1
ATOM 1572 C CA . GLN A 1 198 ? 21.496 1.341 -22.699 1.00 75.00 198 GLN A CA 1
ATOM 1573 C C . GLN A 1 198 ? 22.346 1.720 -23.924 1.00 75.00 198 GLN A C 1
ATOM 1575 O O . GLN A 1 198 ? 23.567 1.871 -23.814 1.00 75.00 198 GLN A O 1
ATOM 1580 N N . PHE A 1 199 ? 21.694 1.944 -25.066 1.00 78.88 199 PHE A N 1
ATOM 1581 C CA . PHE A 1 199 ? 22.297 2.444 -26.308 1.00 78.88 199 PHE A CA 1
ATOM 1582 C C . PHE A 1 199 ? 21.385 3.494 -26.952 1.00 78.88 199 PHE A C 1
ATOM 1584 O O . PHE A 1 199 ? 20.285 3.163 -27.364 1.00 78.88 199 PHE A O 1
ATOM 1591 N N . LEU A 1 200 ? 21.817 4.755 -27.027 1.00 81.38 200 LEU A N 1
ATOM 1592 C CA . LEU A 1 200 ? 21.008 5.861 -27.559 1.00 81.38 200 LEU A CA 1
ATOM 1593 C C . LEU A 1 200 ? 21.747 6.528 -28.718 1.00 81.38 200 LEU A C 1
ATOM 1595 O O . LEU A 1 200 ? 22.877 6.981 -28.516 1.00 81.38 200 LEU A O 1
ATOM 1599 N N . ARG A 1 201 ? 21.156 6.588 -29.917 1.00 81.38 201 ARG A N 1
ATOM 1600 C CA . ARG A 1 201 ? 21.777 7.218 -31.099 1.00 81.38 201 ARG A CA 1
ATOM 1601 C C . ARG A 1 201 ? 20.755 7.857 -32.028 1.00 81.38 201 ARG A C 1
ATOM 1603 O O . ARG A 1 201 ? 19.751 7.236 -32.365 1.00 81.38 201 ARG A O 1
ATOM 1610 N N . HIS A 1 202 ? 21.066 9.058 -32.517 1.00 83.50 202 HIS A N 1
ATOM 1611 C CA . HIS A 1 202 ? 20.349 9.617 -33.661 1.00 83.50 202 HIS A CA 1
ATOM 1612 C C . HIS A 1 202 ? 20.606 8.761 -34.900 1.00 83.50 202 HIS A C 1
ATOM 1614 O O . HIS A 1 202 ? 21.748 8.386 -35.174 1.00 83.50 202 HIS A O 1
ATOM 1620 N N . ILE A 1 203 ? 19.539 8.469 -35.639 1.00 82.75 203 ILE A N 1
ATOM 1621 C CA . ILE A 1 203 ? 19.599 7.657 -36.863 1.00 82.75 203 ILE A CA 1
ATOM 1622 C C . ILE A 1 203 ? 19.612 8.510 -38.134 1.00 82.75 203 ILE A C 1
ATOM 1624 O O . ILE A 1 203 ? 19.828 7.974 -39.219 1.00 82.75 203 ILE A O 1
ATOM 1628 N N . ASP A 1 204 ? 19.401 9.820 -37.984 1.00 83.75 204 ASP A N 1
ATOM 1629 C CA . ASP A 1 204 ? 19.500 10.828 -39.036 1.00 83.75 204 ASP A CA 1
ATOM 1630 C C . ASP A 1 204 ? 20.038 12.154 -38.458 1.00 83.75 204 ASP A C 1
ATOM 1632 O O . ASP A 1 204 ? 20.024 12.414 -37.250 1.00 83.75 204 ASP A O 1
ATOM 1636 N N . THR A 1 205 ? 20.555 12.995 -39.342 1.00 81.12 205 THR A N 1
ATOM 1637 C CA . THR A 1 205 ? 21.082 14.333 -39.070 1.00 81.12 205 THR A CA 1
ATOM 1638 C C . THR A 1 205 ? 20.013 15.424 -39.101 1.00 81.12 205 THR A C 1
ATOM 1640 O O . THR A 1 205 ? 20.203 16.467 -38.466 1.00 81.12 205 THR A O 1
ATOM 1643 N N . GLU A 1 206 ? 18.896 15.180 -39.785 1.00 82.06 206 GLU A N 1
ATOM 1644 C CA . GLU A 1 206 ? 17.771 16.108 -39.926 1.00 82.06 206 GLU A CA 1
ATOM 1645 C C . GLU A 1 206 ? 16.510 15.575 -39.212 1.00 82.06 206 GLU A C 1
ATOM 1647 O O . GLU A 1 206 ? 16.334 14.360 -39.103 1.00 82.06 206 GLU A O 1
ATOM 1652 N N . PRO A 1 207 ? 15.617 16.453 -38.714 1.00 85.19 207 PRO A N 1
ATOM 1653 C CA . PRO A 1 207 ? 14.322 16.045 -38.169 1.00 85.19 207 PRO A CA 1
ATOM 1654 C C . PRO A 1 207 ? 13.444 15.317 -39.194 1.00 85.19 207 PRO A C 1
ATOM 1656 O O . PRO A 1 207 ? 13.294 15.763 -40.336 1.00 85.19 207 PRO A O 1
ATOM 1659 N N . PHE A 1 208 ? 12.807 14.220 -38.776 1.00 87.12 208 PHE A N 1
ATOM 1660 C CA . PHE A 1 208 ? 11.874 13.465 -39.622 1.00 87.12 208 PHE A CA 1
ATOM 1661 C C . PHE A 1 208 ? 10.411 13.876 -39.392 1.00 87.12 208 PHE A C 1
ATOM 1663 O O . PHE A 1 208 ? 9.641 14.043 -40.352 1.00 87.12 208 PHE A O 1
ATOM 1670 N N . VAL A 1 209 ? 10.046 14.062 -38.123 1.00 87.44 209 VAL A N 1
ATOM 1671 C CA . VAL A 1 209 ? 8.772 14.588 -37.619 1.00 87.44 209 VAL A CA 1
ATOM 1672 C C . VAL A 1 209 ? 9.080 15.528 -36.450 1.00 87.44 209 VAL A C 1
ATOM 1674 O O . VAL A 1 209 ? 10.060 15.325 -35.744 1.00 87.44 209 VAL A O 1
ATOM 1677 N N . GLY A 1 210 ? 8.285 16.584 -36.279 1.00 83.81 210 GLY A N 1
ATOM 1678 C CA . GLY A 1 210 ? 8.568 17.606 -35.269 1.00 83.81 210 GLY A CA 1
ATOM 1679 C C . GLY A 1 210 ? 9.865 18.383 -35.536 1.00 83.81 210 GLY A C 1
ATOM 1680 O O . GLY A 1 210 ? 10.278 18.549 -36.686 1.00 83.81 210 GLY A O 1
ATOM 1681 N N . ASP A 1 211 ? 10.467 18.890 -34.458 1.00 79.00 211 ASP A N 1
ATOM 1682 C CA . ASP A 1 211 ? 11.715 19.668 -34.485 1.00 79.00 211 ASP A CA 1
ATOM 1683 C C . ASP A 1 211 ? 12.944 18.837 -34.054 1.00 79.00 211 ASP A C 1
ATOM 1685 O O . ASP A 1 211 ? 14.083 19.283 -34.225 1.00 79.00 211 ASP A O 1
ATOM 1689 N N . ASP A 1 212 ? 12.720 17.636 -33.514 1.00 81.00 212 ASP A N 1
ATOM 1690 C CA . ASP A 1 212 ? 13.747 16.754 -32.966 1.00 81.00 212 ASP A CA 1
ATOM 1691 C C . ASP A 1 212 ? 14.230 15.719 -33.998 1.00 81.00 212 ASP A C 1
ATOM 1693 O O . ASP A 1 212 ? 13.565 15.397 -34.986 1.00 81.00 212 ASP A O 1
ATOM 1697 N N . ARG A 1 213 ? 15.462 15.232 -33.813 1.00 86.19 213 ARG A N 1
ATOM 1698 C CA . ARG A 1 213 ? 16.085 14.264 -34.729 1.00 86.19 213 ARG A CA 1
ATOM 1699 C C . ARG A 1 213 ? 15.659 12.841 -34.371 1.00 86.19 213 ARG A C 1
ATOM 1701 O O . ARG A 1 213 ? 15.795 12.482 -33.200 1.00 86.19 213 ARG A O 1
ATOM 1708 N N . PRO A 1 214 ? 15.306 12.001 -35.363 1.00 88.62 214 PRO A N 1
ATOM 1709 C CA . PRO A 1 214 ? 14.888 10.628 -35.111 1.00 88.62 214 PRO A CA 1
ATOM 1710 C C . PRO A 1 214 ? 15.988 9.843 -34.391 1.00 88.62 214 PRO A C 1
ATOM 1712 O O . PRO A 1 214 ? 17.183 9.991 -34.687 1.00 88.62 214 PRO A O 1
ATOM 1715 N N . MET A 1 215 ? 15.589 8.995 -33.446 1.00 87.56 215 MET A N 1
ATOM 1716 C CA . MET A 1 215 ? 16.507 8.324 -32.527 1.00 87.56 215 MET A CA 1
ATOM 1717 C C . MET A 1 215 ? 16.104 6.871 -32.271 1.00 87.56 215 MET A C 1
ATOM 1719 O O . MET A 1 215 ? 14.932 6.510 -32.325 1.00 87.56 215 MET A O 1
ATOM 1723 N N . ILE A 1 216 ? 17.104 6.035 -31.994 1.00 90.88 216 ILE A N 1
ATOM 1724 C CA . ILE A 1 216 ? 16.928 4.717 -31.384 1.00 90.88 216 ILE A CA 1
ATOM 1725 C C . ILE A 1 216 ? 17.476 4.754 -29.958 1.00 90.88 216 ILE A C 1
ATOM 1727 O O . ILE A 1 216 ? 18.660 5.045 -29.762 1.00 90.88 216 ILE A O 1
ATOM 1731 N N . GLU A 1 217 ? 16.633 4.437 -28.979 1.00 88.12 217 GLU A N 1
ATOM 1732 C CA . GLU A 1 217 ? 17.019 4.127 -27.605 1.00 88.12 217 GLU A CA 1
ATOM 1733 C C . GLU A 1 217 ? 16.818 2.628 -27.349 1.00 88.12 217 GLU A C 1
ATOM 1735 O O . GLU A 1 217 ? 15.719 2.098 -27.469 1.00 88.12 217 GLU A O 1
ATOM 1740 N N . MET A 1 218 ? 17.881 1.914 -26.994 1.00 88.19 218 MET A N 1
ATOM 1741 C CA . MET A 1 218 ? 17.799 0.525 -26.556 1.00 88.19 218 MET A CA 1
ATOM 1742 C C . MET A 1 218 ? 18.005 0.439 -25.056 1.00 88.19 218 MET A C 1
ATOM 1744 O O . MET A 1 218 ? 18.949 1.042 -24.540 1.00 88.19 218 MET A O 1
ATOM 1748 N N . TYR A 1 219 ? 17.176 -0.353 -24.381 1.00 85.25 219 TYR A N 1
ATOM 1749 C CA . TYR A 1 219 ? 17.235 -0.565 -22.937 1.00 85.25 219 TYR A CA 1
ATOM 1750 C C . TYR A 1 219 ? 17.215 -2.057 -22.606 1.00 85.25 219 TYR A C 1
ATOM 1752 O O . TYR A 1 219 ? 16.240 -2.742 -22.917 1.00 85.25 219 TYR A O 1
ATOM 1760 N N . SER A 1 220 ? 18.277 -2.530 -21.947 1.00 78.31 220 SER A N 1
ATOM 1761 C CA . SER A 1 220 ? 18.396 -3.893 -21.401 1.00 78.31 220 SER A CA 1
ATOM 1762 C C . SER A 1 220 ? 18.455 -3.929 -19.864 1.00 78.31 220 SER A C 1
ATOM 1764 O O . SER A 1 220 ? 18.694 -4.974 -19.263 1.00 78.31 220 SER A O 1
ATOM 1766 N N . GLY A 1 221 ? 18.237 -2.780 -19.212 1.00 72.19 221 GLY A N 1
ATOM 1767 C CA . GLY A 1 221 ? 18.137 -2.641 -17.756 1.00 72.19 221 GLY A CA 1
ATOM 1768 C C . GLY A 1 221 ? 16.840 -1.964 -17.309 1.00 72.19 221 GLY A C 1
ATOM 1769 O O . GLY A 1 221 ? 15.940 -1.733 -18.117 1.00 72.19 221 GLY A O 1
ATOM 1770 N N . THR A 1 222 ? 16.770 -1.625 -16.018 1.00 76.19 222 THR A N 1
ATOM 1771 C CA . THR A 1 222 ? 15.539 -1.167 -15.364 1.00 76.19 222 THR A CA 1
ATOM 1772 C C . THR A 1 222 ? 14.925 0.068 -16.025 1.00 76.19 222 THR A C 1
ATOM 1774 O O . THR A 1 222 ? 15.522 1.148 -16.007 1.00 76.19 222 THR A O 1
ATOM 1777 N N . ARG A 1 223 ? 13.731 -0.068 -16.619 1.00 85.94 223 ARG A N 1
ATOM 1778 C CA . ARG A 1 223 ? 13.062 1.023 -17.355 1.00 85.94 223 ARG A CA 1
ATOM 1779 C C . ARG A 1 223 ? 11.544 0.863 -17.359 1.00 85.94 223 ARG A C 1
ATOM 1781 O O . ARG A 1 223 ? 11.030 -0.191 -17.717 1.00 85.94 223 ARG A O 1
ATOM 1788 N N . LEU A 1 224 ? 10.830 1.946 -17.040 1.00 90.69 224 LEU A N 1
ATOM 1789 C CA . LEU A 1 224 ? 9.394 2.055 -17.297 1.00 90.69 224 LEU A CA 1
ATOM 1790 C C . LEU A 1 224 ? 9.132 2.369 -18.768 1.00 90.69 224 LEU A C 1
ATOM 1792 O O . LEU A 1 224 ? 9.555 3.415 -19.266 1.00 90.69 224 LEU A O 1
ATOM 1796 N N . THR A 1 225 ? 8.330 1.523 -19.404 1.00 92.50 225 THR A N 1
ATOM 1797 C CA . THR A 1 225 ? 7.883 1.703 -20.785 1.00 92.50 225 THR A CA 1
ATOM 1798 C C . THR A 1 225 ? 6.369 1.619 -20.860 1.00 92.50 225 THR A C 1
ATOM 1800 O O . THR A 1 225 ? 5.750 0.667 -20.386 1.00 92.50 225 THR A O 1
ATOM 1803 N N . ALA A 1 226 ? 5.751 2.639 -21.456 1.00 94.25 226 ALA A N 1
ATOM 1804 C CA . ALA A 1 226 ? 4.317 2.621 -21.711 1.00 94.25 226 ALA A CA 1
ATOM 1805 C C . ALA A 1 226 ? 4.002 1.619 -22.823 1.00 94.25 226 ALA A C 1
ATOM 1807 O O . ALA A 1 226 ? 4.605 1.681 -23.888 1.00 94.25 226 ALA A O 1
ATOM 1808 N N . MET A 1 227 ? 3.018 0.759 -22.590 1.00 96.50 227 MET A N 1
ATOM 1809 C CA . MET A 1 227 ? 2.522 -0.193 -23.573 1.00 96.50 227 MET A CA 1
ATOM 1810 C C . MET A 1 227 ? 1.198 0.317 -24.128 1.00 96.50 227 MET A C 1
ATOM 1812 O O . MET A 1 227 ? 0.300 0.714 -23.383 1.00 96.50 227 MET A O 1
ATOM 1816 N N . THR A 1 228 ? 1.059 0.315 -25.444 1.00 94.75 228 THR A N 1
ATOM 1817 C CA . THR A 1 228 ? -0.174 0.742 -26.117 1.00 94.75 228 THR A CA 1
ATOM 1818 C C . THR A 1 228 ? -0.960 -0.426 -26.685 1.00 94.75 228 THR A C 1
ATOM 1820 O O . THR A 1 228 ? -2.147 -0.268 -26.952 1.00 94.75 228 THR A O 1
ATOM 1823 N N . GLY A 1 229 ? -0.295 -1.554 -26.945 1.00 94.62 229 GLY A N 1
ATOM 1824 C CA . GLY A 1 229 ? -0.863 -2.684 -27.666 1.00 94.62 229 GLY A CA 1
ATOM 1825 C C . GLY A 1 229 ? -1.230 -2.375 -29.121 1.00 94.62 229 GLY A C 1
ATOM 1826 O O . GLY A 1 229 ? -1.734 -3.253 -29.818 1.00 94.62 229 GLY A O 1
ATOM 1827 N N . ARG A 1 230 ? -1.001 -1.144 -29.616 1.00 96.56 230 ARG A N 1
ATOM 1828 C CA . ARG A 1 230 ? -1.378 -0.699 -30.968 1.00 96.56 230 ARG A CA 1
ATOM 1829 C C . ARG A 1 230 ? -0.431 -1.300 -31.997 1.00 96.56 230 ARG A C 1
ATOM 1831 O O . ARG A 1 230 ? 0.471 -0.628 -32.496 1.00 96.56 230 ARG A O 1
ATOM 1838 N N . HIS A 1 231 ? -0.661 -2.568 -32.300 1.00 97.50 231 HIS A N 1
ATOM 1839 C CA . HIS A 1 231 ? 0.205 -3.397 -33.119 1.00 97.50 231 HIS A CA 1
ATOM 1840 C C . HIS A 1 231 ? 0.372 -2.844 -34.542 1.00 97.50 231 HIS A C 1
ATOM 1842 O O . HIS A 1 231 ? -0.618 -2.473 -35.188 1.00 97.50 231 HIS A O 1
ATOM 1848 N N . VAL A 1 232 ? 1.613 -2.819 -35.036 1.00 96.31 232 VAL A N 1
ATOM 1849 C CA . VAL A 1 232 ? 1.965 -2.377 -36.394 1.00 96.31 232 VAL A CA 1
ATOM 1850 C C . VAL A 1 232 ? 1.584 -3.450 -37.422 1.00 96.31 232 VAL A C 1
ATOM 1852 O O . VAL A 1 232 ? 1.952 -4.612 -37.306 1.00 96.31 232 VAL A O 1
ATOM 1855 N N . GLU A 1 233 ? 0.835 -3.074 -38.460 1.00 94.44 233 GLU A N 1
ATOM 1856 C CA . GLU A 1 233 ? 0.419 -3.973 -39.539 1.00 94.44 233 GLU A CA 1
ATOM 1857 C C . GLU A 1 233 ? 1.627 -4.646 -40.207 1.00 94.44 233 GLU A C 1
ATOM 1859 O O . GLU A 1 233 ? 2.506 -3.974 -40.740 1.00 94.44 233 GLU A O 1
ATOM 1864 N N . GLY A 1 234 ? 1.618 -5.981 -40.231 1.00 88.88 234 GLY A N 1
ATOM 1865 C CA . GLY A 1 234 ? 2.624 -6.797 -40.909 1.00 88.88 234 GLY A CA 1
ATOM 1866 C C . GLY A 1 234 ? 3.806 -7.237 -40.044 1.00 88.88 234 GLY A C 1
ATOM 1867 O O . GLY A 1 234 ? 4.608 -8.024 -40.543 1.00 88.88 234 GLY A O 1
ATOM 1868 N N . CYS A 1 235 ? 3.891 -6.774 -38.795 1.00 93.94 235 CYS A N 1
ATOM 1869 C CA . CYS A 1 235 ? 4.793 -7.309 -37.775 1.00 93.94 235 CYS A CA 1
ATOM 1870 C C . CYS A 1 235 ? 4.221 -8.589 -37.130 1.00 93.94 235 CYS A C 1
ATOM 1872 O O . CYS A 1 235 ? 3.036 -8.902 -37.297 1.00 93.94 235 CYS A O 1
ATOM 1874 N N . GLY A 1 236 ? 5.081 -9.332 -36.425 1.00 94.25 236 GLY A N 1
ATOM 1875 C CA . GLY A 1 236 ? 4.695 -10.516 -35.653 1.00 94.25 236 GLY A CA 1
ATOM 1876 C C . GLY A 1 236 ? 3.945 -10.152 -34.367 1.00 94.25 236 GLY A C 1
ATOM 1877 O O . GLY A 1 236 ? 3.929 -8.998 -33.948 1.00 94.25 236 GLY A O 1
ATOM 1878 N N . ASP A 1 237 ? 3.331 -11.133 -33.709 1.00 96.00 237 ASP A N 1
ATOM 1879 C CA . ASP A 1 237 ? 2.526 -10.927 -32.496 1.00 96.00 237 ASP A CA 1
ATOM 1880 C C . ASP A 1 237 ? 3.290 -11.161 -31.179 1.00 96.00 237 ASP A C 1
ATOM 1882 O O . ASP A 1 237 ? 2.746 -10.887 -30.105 1.00 96.00 237 ASP A O 1
ATOM 1886 N N . ASP A 1 238 ? 4.544 -11.623 -31.243 1.00 95.25 238 ASP A N 1
ATOM 1887 C CA . ASP A 1 238 ? 5.353 -11.970 -30.070 1.00 95.25 238 ASP A CA 1
ATOM 1888 C C . ASP A 1 238 ? 6.836 -11.562 -30.186 1.00 95.25 238 ASP A C 1
ATOM 1890 O O . ASP A 1 238 ? 7.316 -11.134 -31.240 1.00 95.25 238 ASP A O 1
ATOM 1894 N N . ILE A 1 239 ? 7.571 -11.672 -29.076 1.00 94.25 239 ILE A N 1
ATOM 1895 C CA . ILE A 1 239 ? 9.009 -11.386 -28.996 1.00 94.25 239 ILE A CA 1
ATOM 1896 C C . ILE A 1 239 ? 9.805 -12.481 -29.717 1.00 94.25 239 ILE A C 1
ATOM 1898 O O . ILE A 1 239 ? 9.641 -13.674 -29.458 1.00 94.25 239 ILE A O 1
ATOM 1902 N N . VAL A 1 240 ? 10.735 -12.065 -30.577 1.00 94.19 240 VAL A N 1
ATOM 1903 C CA . VAL A 1 240 ? 11.640 -12.952 -31.327 1.00 94.19 240 VAL A CA 1
ATOM 1904 C C . VAL A 1 240 ? 13.100 -12.681 -30.973 1.00 94.19 240 VAL A C 1
ATOM 1906 O O . VAL A 1 240 ? 13.419 -11.655 -30.375 1.00 94.19 240 VAL A O 1
ATOM 1909 N N . ASP A 1 241 ? 13.994 -13.607 -31.326 1.00 92.81 241 ASP A N 1
ATOM 1910 C CA . ASP A 1 241 ? 15.440 -13.380 -31.219 1.00 92.81 241 ASP A CA 1
ATOM 1911 C C . ASP A 1 241 ? 15.856 -12.220 -32.132 1.00 92.81 241 ASP A C 1
ATOM 1913 O O . ASP A 1 241 ? 15.575 -12.231 -33.332 1.00 92.81 241 ASP A O 1
ATOM 1917 N N . GLY A 1 242 ? 16.478 -11.203 -31.544 1.00 90.75 242 GLY A N 1
ATOM 1918 C CA . GLY A 1 242 ? 16.906 -9.991 -32.227 1.00 90.75 242 GLY A CA 1
ATOM 1919 C C . GLY A 1 242 ? 18.359 -9.628 -31.960 1.00 90.75 242 GLY A C 1
ATOM 1920 O O . GLY A 1 242 ? 18.745 -8.499 -32.264 1.00 90.75 242 GLY A O 1
ATOM 1921 N N . GLN A 1 243 ? 19.181 -10.538 -31.420 1.00 87.38 243 GLN A N 1
ATOM 1922 C CA . GLN A 1 243 ? 20.571 -10.213 -31.080 1.00 87.38 243 GLN A CA 1
ATOM 1923 C C . GLN A 1 243 ? 21.370 -9.722 -32.301 1.00 87.38 243 GLN A C 1
ATOM 1925 O O . GLN A 1 243 ? 22.130 -8.760 -32.193 1.00 87.38 243 GLN A O 1
ATOM 1930 N N . ASP A 1 244 ? 21.157 -10.313 -33.479 1.00 83.69 244 ASP A N 1
ATOM 1931 C CA . ASP A 1 244 ? 21.816 -9.890 -34.724 1.00 83.69 244 ASP A CA 1
ATOM 1932 C C . ASP A 1 244 ? 21.392 -8.480 -35.166 1.00 83.69 244 ASP A C 1
ATOM 1934 O O . ASP A 1 244 ? 22.212 -7.713 -35.687 1.00 83.69 244 ASP A O 1
ATOM 1938 N N . LEU A 1 245 ? 20.125 -8.109 -34.935 1.00 86.88 245 LEU A N 1
ATOM 1939 C CA . LEU A 1 245 ? 19.627 -6.759 -35.202 1.00 86.88 245 LEU A CA 1
ATOM 1940 C C . LEU A 1 245 ? 20.257 -5.755 -34.234 1.00 86.88 245 LEU A C 1
ATOM 1942 O O . LEU A 1 245 ? 20.756 -4.725 -34.688 1.00 86.88 245 LEU A O 1
ATOM 1946 N N . ILE A 1 246 ? 20.284 -6.070 -32.934 1.00 86.06 246 ILE A N 1
ATOM 1947 C CA . ILE A 1 246 ? 20.936 -5.240 -31.911 1.00 86.06 246 ILE A CA 1
ATOM 1948 C C . ILE A 1 246 ? 22.401 -5.012 -32.295 1.00 86.06 246 ILE A C 1
ATOM 1950 O O . ILE A 1 246 ? 22.834 -3.867 -32.408 1.00 86.06 246 ILE A O 1
ATOM 1954 N N . ASN A 1 247 ? 23.148 -6.080 -32.591 1.00 79.81 247 ASN A N 1
ATOM 1955 C CA . ASN A 1 247 ? 24.555 -5.987 -32.983 1.00 79.81 247 ASN A CA 1
ATOM 1956 C C . ASN A 1 247 ? 24.736 -5.126 -34.242 1.00 79.81 247 ASN A C 1
ATOM 1958 O O . ASN A 1 247 ? 25.635 -4.288 -34.299 1.00 79.81 247 ASN A O 1
ATOM 1962 N N . SER A 1 248 ? 23.861 -5.293 -35.239 1.00 80.31 248 SER A N 1
ATOM 1963 C CA . SER A 1 248 ? 23.895 -4.510 -36.478 1.00 80.31 248 SER A CA 1
ATOM 1964 C C . SER A 1 248 ? 23.643 -3.023 -36.231 1.00 80.31 248 SER A C 1
ATOM 1966 O O . SER A 1 248 ? 24.340 -2.184 -36.797 1.00 80.31 248 SER A O 1
ATOM 1968 N N . LEU A 1 249 ? 22.662 -2.679 -35.397 1.00 82.88 249 LEU A N 1
ATOM 1969 C CA . LEU A 1 249 ? 22.347 -1.293 -35.058 1.00 82.88 249 LEU A CA 1
ATOM 1970 C C . LEU A 1 249 ? 23.461 -0.660 -34.214 1.00 82.88 249 LEU A C 1
ATOM 1972 O O . LEU A 1 249 ? 23.896 0.450 -34.523 1.00 82.88 249 LEU A O 1
ATOM 1976 N N . CYS A 1 250 ? 23.987 -1.382 -33.221 1.00 76.94 250 CYS A N 1
ATOM 1977 C CA . CYS A 1 250 ? 25.130 -0.937 -32.425 1.00 76.94 250 CYS A CA 1
ATOM 1978 C C . CYS A 1 250 ? 26.384 -0.722 -33.279 1.00 76.94 250 CYS A C 1
ATOM 1980 O O . CYS A 1 250 ? 27.093 0.259 -33.081 1.00 76.94 250 CYS A O 1
ATOM 1982 N N . TRP A 1 251 ? 26.642 -1.594 -34.255 1.00 73.75 251 TRP A N 1
ATOM 1983 C CA . TRP A 1 251 ? 27.752 -1.441 -35.194 1.00 73.75 251 TRP A CA 1
ATOM 1984 C C . TRP A 1 251 ? 27.571 -0.233 -36.121 1.00 73.75 251 TRP A C 1
ATOM 1986 O O . TRP A 1 251 ? 28.503 0.535 -36.335 1.00 73.75 251 TRP A O 1
ATOM 1996 N N . ARG A 1 252 ? 26.369 -0.047 -36.675 1.00 75.00 252 ARG A N 1
ATOM 1997 C CA . ARG A 1 252 ? 26.091 1.003 -37.670 1.00 75.00 252 ARG A CA 1
ATOM 1998 C C . ARG A 1 252 ? 26.078 2.402 -37.080 1.00 75.00 252 ARG A C 1
ATOM 2000 O O . ARG A 1 252 ? 26.578 3.318 -37.714 1.00 75.00 252 ARG A O 1
ATOM 2007 N N . PHE A 1 253 ? 25.491 2.553 -35.899 1.00 75.38 253 PHE A N 1
ATOM 2008 C CA . PHE A 1 253 ? 25.356 3.846 -35.230 1.00 75.38 253 PHE A CA 1
ATOM 2009 C C . PHE A 1 253 ? 26.371 4.018 -34.096 1.00 75.38 253 PHE A C 1
ATOM 2011 O O . PHE A 1 253 ? 26.313 4.987 -33.340 1.00 75.38 253 PHE A O 1
ATOM 2018 N N . GLY A 1 254 ? 27.313 3.079 -33.969 1.00 64.75 254 GLY A N 1
ATOM 2019 C CA . GLY A 1 254 ? 28.312 3.067 -32.910 1.00 64.75 254 GLY A CA 1
ATOM 2020 C C . GLY A 1 254 ? 29.206 4.303 -32.914 1.00 64.75 254 GLY A C 1
ATOM 2021 O O . GLY A 1 254 ? 29.576 4.749 -31.839 1.00 64.75 254 GLY A O 1
ATOM 2022 N N . ASP A 1 255 ? 29.491 4.896 -34.077 1.00 55.78 255 ASP A N 1
ATOM 2023 C CA . ASP A 1 255 ? 30.301 6.115 -34.248 1.00 55.78 255 ASP A CA 1
ATOM 2024 C C . ASP A 1 255 ? 29.489 7.420 -34.140 1.00 55.78 255 ASP A C 1
ATOM 2026 O O . ASP A 1 255 ? 30.066 8.508 -34.078 1.00 55.78 255 ASP A O 1
ATOM 2030 N N . GLY A 1 256 ? 28.157 7.320 -34.089 1.00 51.31 256 GLY A N 1
ATOM 2031 C CA . GLY A 1 256 ? 27.258 8.461 -33.997 1.00 51.31 256 GLY A CA 1
ATOM 2032 C C . GLY A 1 256 ? 27.446 9.236 -32.692 1.00 51.31 256 GLY A C 1
ATOM 2033 O O . GLY A 1 256 ? 27.653 8.659 -31.622 1.00 51.31 256 GLY A O 1
ATOM 2034 N N . THR A 1 257 ? 27.349 10.566 -32.770 1.00 44.81 257 THR A N 1
ATOM 2035 C CA . THR A 1 257 ? 27.434 11.446 -31.598 1.00 44.81 257 THR A CA 1
ATOM 2036 C C . THR A 1 257 ? 26.272 11.172 -30.644 1.00 44.81 257 THR A C 1
ATOM 2038 O O . THR A 1 257 ? 25.111 11.319 -31.030 1.00 44.81 257 THR A O 1
ATOM 2041 N N . ASN A 1 258 ? 26.573 10.828 -29.389 1.00 45.88 258 ASN A N 1
ATOM 2042 C CA . ASN A 1 258 ? 25.584 10.835 -28.312 1.00 45.88 258 ASN A CA 1
ATOM 2043 C C . ASN A 1 258 ? 25.022 12.249 -28.119 1.00 45.88 258 ASN A C 1
ATOM 2045 O O . ASN A 1 258 ? 25.745 13.231 -28.284 1.00 45.88 258 ASN A O 1
ATOM 2049 N N . ASN A 1 259 ? 23.791 12.357 -27.612 1.00 40.25 259 ASN A N 1
ATOM 2050 C CA . ASN A 1 259 ? 23.199 13.628 -27.169 1.00 40.25 259 ASN A CA 1
ATOM 2051 C C . ASN A 1 259 ? 23.956 14.273 -25.968 1.00 40.25 259 ASN A C 1
ATOM 2053 O O . ASN A 1 259 ? 23.532 15.284 -25.412 1.00 40.25 259 ASN A O 1
ATOM 2057 N N . SER A 1 260 ? 25.091 13.707 -25.522 1.00 38.78 260 SER A N 1
ATOM 2058 C CA . SER A 1 260 ? 25.829 14.212 -24.355 1.00 38.78 260 SER A CA 1
ATOM 2059 C C . SER A 1 260 ? 27.352 13.985 -24.299 1.00 38.78 260 SER A C 1
ATOM 2061 O O . SER A 1 260 ? 27.940 14.440 -23.319 1.00 38.78 260 SER A O 1
ATOM 2063 N N . SER A 1 261 ? 28.035 13.383 -25.288 1.00 38.62 261 SER A N 1
ATOM 2064 C CA . SER A 1 261 ? 29.520 13.360 -25.350 1.00 38.62 261 SER A CA 1
ATOM 2065 C C . SER A 1 261 ? 30.073 13.021 -26.744 1.00 38.62 261 SER A C 1
ATOM 2067 O O . SER A 1 261 ? 29.442 12.295 -27.507 1.00 38.62 261 SER A O 1
ATOM 2069 N N . ILE A 1 262 ? 31.278 13.528 -27.048 1.00 32.81 262 ILE A N 1
ATOM 2070 C CA . ILE A 1 262 ? 32.010 13.346 -28.322 1.00 32.81 262 ILE A CA 1
ATOM 2071 C C . ILE A 1 262 ? 32.592 11.930 -28.508 1.00 32.81 262 ILE A C 1
ATOM 2073 O O . ILE A 1 262 ? 32.947 11.573 -29.625 1.00 32.81 262 ILE A O 1
ATOM 2077 N N . ASN A 1 263 ? 32.644 11.102 -27.460 1.00 38.12 263 ASN A N 1
ATOM 2078 C CA . ASN A 1 263 ? 33.213 9.753 -27.538 1.00 38.12 263 ASN A CA 1
ATOM 2079 C C . ASN A 1 263 ? 32.125 8.677 -27.391 1.00 38.12 263 ASN A C 1
ATOM 2081 O O . ASN A 1 263 ? 31.430 8.674 -26.367 1.00 38.12 263 ASN A O 1
ATOM 2085 N N . PRO A 1 264 ? 31.966 7.768 -28.369 1.00 46.34 264 PRO A N 1
ATOM 2086 C CA . PRO A 1 264 ? 31.056 6.649 -28.242 1.00 46.34 264 PRO A CA 1
ATOM 2087 C C . PRO A 1 264 ? 31.682 5.457 -27.510 1.00 46.34 264 PRO A C 1
ATOM 2089 O O . PRO A 1 264 ? 32.862 5.150 -27.654 1.00 46.34 264 PRO A O 1
ATOM 2092 N N . THR A 1 265 ? 30.819 4.732 -26.803 1.00 51.12 265 THR A N 1
ATOM 2093 C CA . THR A 1 265 ? 30.977 3.405 -26.181 1.00 51.12 265 THR A CA 1
ATOM 2094 C C . THR A 1 265 ? 31.315 2.266 -27.158 1.00 51.12 265 THR A C 1
ATOM 2096 O O . THR A 1 265 ? 31.053 1.101 -26.866 1.00 51.12 265 THR A O 1
ATOM 2099 N N . ASP A 1 266 ? 31.863 2.575 -28.332 1.00 56.38 266 ASP A N 1
ATOM 2100 C CA . ASP A 1 266 ? 32.141 1.593 -29.370 1.00 56.38 266 ASP A CA 1
ATOM 2101 C C . ASP A 1 266 ? 33.641 1.231 -29.442 1.00 56.38 266 ASP A C 1
ATOM 2103 O O . ASP A 1 266 ? 34.444 2.012 -29.963 1.00 56.38 266 ASP A O 1
ATOM 2107 N N . PRO A 1 267 ? 34.032 0.028 -28.979 1.00 53.44 267 PRO A N 1
ATOM 2108 C CA . PRO A 1 267 ? 35.426 -0.421 -28.944 1.00 53.44 267 PRO A CA 1
ATOM 2109 C C . PRO A 1 267 ? 36.048 -0.664 -30.336 1.00 53.44 267 PRO A C 1
ATOM 2111 O O . PRO A 1 267 ? 37.255 -0.901 -30.427 1.00 53.44 267 PRO A O 1
ATOM 2114 N N . PHE A 1 268 ? 35.260 -0.614 -31.419 1.00 55.81 268 PHE A N 1
ATOM 2115 C CA . PHE A 1 268 ? 35.717 -0.874 -32.789 1.00 55.81 268 PHE A CA 1
ATOM 2116 C C . PHE A 1 268 ? 35.682 0.350 -33.711 1.00 55.81 268 PHE A C 1
ATOM 2118 O O . PHE A 1 268 ? 35.982 0.211 -34.898 1.00 55.81 268 PHE A O 1
ATOM 2125 N N . ALA A 1 269 ? 35.389 1.550 -33.197 1.00 57.78 269 ALA A N 1
ATOM 2126 C CA . ALA A 1 269 ? 35.270 2.765 -34.009 1.00 57.78 269 ALA A CA 1
ATOM 2127 C C . ALA A 1 269 ? 36.513 3.040 -34.882 1.00 57.78 269 ALA A C 1
ATOM 2129 O O . ALA A 1 269 ? 36.392 3.453 -36.030 1.00 57.78 269 ALA A O 1
ATOM 2130 N N . SER A 1 270 ? 37.715 2.745 -34.375 1.00 54.03 270 SER A N 1
ATOM 2131 C CA . SER A 1 270 ? 38.989 2.916 -35.095 1.00 54.03 270 SER A CA 1
ATOM 2132 C C . SER A 1 270 ? 39.290 1.832 -36.138 1.00 54.03 270 SER A C 1
ATOM 2134 O O . SER A 1 270 ? 40.226 1.983 -36.923 1.00 54.03 270 SER A O 1
ATOM 2136 N N . GLN A 1 271 ? 38.530 0.735 -36.135 1.00 57.25 271 GLN A N 1
ATOM 2137 C CA . GLN A 1 271 ? 38.686 -0.401 -37.047 1.00 57.25 271 GLN A CA 1
ATOM 2138 C C . GLN A 1 271 ? 37.690 -0.359 -38.214 1.00 57.25 271 GLN A C 1
ATOM 2140 O O . GLN A 1 271 ? 37.855 -1.130 -39.155 1.00 57.25 271 GLN A O 1
ATOM 2145 N N . ARG A 1 272 ? 36.692 0.539 -38.176 1.00 62.22 272 ARG A N 1
ATOM 2146 C CA . ARG A 1 272 ? 35.765 0.794 -39.287 1.00 62.22 272 ARG A CA 1
ATOM 2147 C C . ARG A 1 272 ? 36.416 1.744 -40.294 1.00 62.22 272 ARG A C 1
ATOM 2149 O O . ARG A 1 272 ? 36.653 2.906 -39.976 1.00 62.22 272 ARG A O 1
ATOM 2156 N N . GLY A 1 273 ? 36.747 1.256 -41.489 1.00 52.66 273 GLY A N 1
ATOM 2157 C CA . GLY A 1 273 ? 37.240 2.099 -42.583 1.00 52.66 273 GLY A CA 1
ATOM 2158 C C . GLY A 1 273 ? 36.105 2.670 -43.443 1.00 52.66 273 GLY A C 1
ATOM 2159 O O . GLY A 1 273 ? 35.019 2.098 -43.492 1.00 52.66 273 GLY A O 1
ATOM 2160 N N . ASP A 1 274 ? 36.373 3.747 -44.194 1.00 44.78 274 ASP A N 1
ATOM 2161 C CA . ASP A 1 274 ? 35.418 4.329 -45.163 1.00 44.78 274 ASP A CA 1
ATOM 2162 C C . ASP A 1 274 ? 34.941 3.301 -46.222 1.00 44.78 274 ASP A C 1
ATOM 2164 O O . ASP A 1 274 ? 33.827 3.396 -46.731 1.00 44.78 274 ASP A O 1
ATOM 2168 N N . GLU A 1 275 ? 35.753 2.276 -46.520 1.00 42.69 275 GLU A N 1
ATOM 2169 C CA . GLU A 1 275 ? 35.445 1.194 -47.477 1.00 42.69 275 GLU A CA 1
ATOM 2170 C C . GLU A 1 275 ? 34.501 0.104 -46.909 1.00 42.69 275 GLU A C 1
ATOM 2172 O O . GLU A 1 275 ? 33.925 -0.676 -47.672 1.00 42.69 275 GLU A O 1
ATOM 2177 N N . ASP A 1 276 ? 34.287 0.044 -45.586 1.00 46.59 276 ASP A N 1
ATOM 2178 C CA . ASP A 1 276 ? 33.417 -0.961 -44.946 1.00 46.59 276 ASP A CA 1
ATOM 2179 C C . ASP A 1 276 ? 31.916 -0.646 -45.097 1.00 46.59 276 ASP A C 1
ATOM 2181 O O . ASP A 1 276 ? 31.063 -1.505 -44.852 1.00 46.59 276 ASP A O 1
ATOM 2185 N N . GLN A 1 277 ? 31.576 0.561 -45.562 1.00 45.69 277 GLN A N 1
ATOM 2186 C CA . GLN A 1 277 ? 30.198 0.991 -45.803 1.00 45.69 277 GLN A CA 1
ATOM 2187 C C . GLN A 1 277 ? 29.609 0.517 -47.154 1.00 45.69 277 GLN A C 1
ATOM 2189 O O . GLN A 1 277 ? 28.405 0.683 -47.350 1.00 45.69 277 GLN A O 1
ATOM 2194 N N . GLU A 1 278 ? 30.401 -0.088 -48.057 1.00 39.97 278 GLU A N 1
ATOM 2195 C CA . GLU A 1 278 ? 30.033 -0.307 -49.479 1.00 39.97 278 GLU A CA 1
ATOM 2196 C C . GLU A 1 278 ? 29.896 -1.781 -49.953 1.00 39.97 278 GLU A C 1
ATOM 2198 O O . GLU A 1 278 ? 29.639 -2.011 -51.132 1.00 39.97 278 GLU A O 1
ATOM 2203 N N . SER A 1 279 ? 30.049 -2.822 -49.113 1.00 38.62 279 SER A N 1
ATOM 2204 C CA . SER A 1 279 ? 29.957 -4.232 -49.591 1.00 38.62 279 SER A CA 1
ATOM 2205 C C . SER A 1 279 ? 28.835 -5.060 -48.951 1.00 38.62 279 SER A C 1
ATOM 2207 O O . SER A 1 279 ? 28.705 -5.105 -47.731 1.00 38.62 279 SER A O 1
ATOM 2209 N N . GLY A 1 280 ? 28.034 -5.725 -49.797 1.00 40.44 280 GLY A N 1
ATOM 2210 C CA . GLY A 1 280 ? 26.727 -6.334 -49.497 1.00 40.44 280 GLY A CA 1
ATOM 2211 C C . GLY A 1 280 ? 26.691 -7.746 -48.891 1.00 40.44 280 GLY A C 1
ATOM 2212 O O . GLY A 1 280 ? 25.676 -8.418 -49.040 1.00 40.44 280 GLY A O 1
ATOM 2213 N N . ASP A 1 281 ? 27.741 -8.208 -48.208 1.00 44.06 281 ASP A N 1
ATOM 2214 C CA . ASP A 1 281 ? 27.681 -9.448 -47.411 1.00 44.06 281 ASP A CA 1
ATOM 2215 C C . ASP A 1 281 ? 28.478 -9.253 -46.105 1.00 44.06 281 ASP A C 1
ATOM 2217 O O . ASP A 1 281 ? 29.709 -9.267 -46.109 1.00 44.06 281 ASP A O 1
ATOM 2221 N N . GLN A 1 282 ? 27.778 -8.914 -45.010 1.00 49.88 282 GLN A N 1
ATOM 2222 C CA . GLN A 1 282 ? 28.367 -8.299 -43.801 1.00 49.88 282 GLN A CA 1
ATOM 2223 C C . GLN A 1 282 ? 28.176 -9.094 -42.496 1.00 49.88 282 GLN A C 1
ATOM 2225 O O . GLN A 1 282 ? 28.704 -8.669 -41.468 1.00 49.88 282 GLN A O 1
ATOM 2230 N N . SER A 1 283 ? 27.477 -10.238 -42.486 1.00 45.22 283 SER A N 1
ATOM 2231 C CA . SER A 1 283 ? 27.234 -10.979 -41.230 1.00 45.22 283 SER A CA 1
ATOM 2232 C C . SER A 1 283 ? 28.515 -11.539 -40.594 1.00 45.22 283 SER A C 1
ATOM 2234 O O . SER A 1 283 ? 28.546 -11.752 -39.390 1.00 45.22 283 SER A O 1
ATOM 2236 N N . GLU A 1 284 ? 29.590 -11.739 -41.367 1.00 44.03 284 GLU A N 1
ATOM 2237 C CA . GLU A 1 284 ? 30.903 -12.165 -40.846 1.00 44.03 284 GLU A CA 1
ATOM 2238 C C . GLU A 1 284 ? 31.751 -11.014 -40.257 1.00 44.03 284 GLU A C 1
ATOM 2240 O O . GLU A 1 284 ? 32.784 -11.284 -39.646 1.00 44.03 284 GLU A O 1
ATOM 2245 N N . ARG A 1 285 ? 31.357 -9.739 -40.430 1.00 56.75 285 ARG A N 1
ATOM 2246 C CA . ARG A 1 285 ? 32.138 -8.565 -39.975 1.00 56.75 285 ARG A CA 1
ATOM 2247 C C . ARG A 1 285 ? 31.577 -7.856 -38.746 1.00 56.75 285 ARG A C 1
ATOM 2249 O O . ARG A 1 285 ? 32.316 -7.109 -38.113 1.00 56.75 285 ARG A O 1
ATOM 2256 N N . VAL A 1 286 ? 30.304 -8.065 -38.412 1.00 58.66 286 VAL A N 1
ATOM 2257 C CA . VAL A 1 286 ? 29.718 -7.526 -37.179 1.00 58.66 286 VAL A CA 1
ATOM 2258 C C . VAL A 1 286 ? 30.256 -8.355 -36.005 1.00 58.66 286 VAL A C 1
ATOM 2260 O O . VAL A 1 286 ? 30.022 -9.565 -35.975 1.00 58.66 286 VAL A O 1
ATOM 2263 N N . PRO A 1 287 ? 31.011 -7.763 -35.060 1.00 61.09 287 PRO A N 1
ATOM 2264 C CA . PRO A 1 287 ? 31.575 -8.515 -33.947 1.00 61.09 287 PRO A CA 1
ATOM 2265 C C . PRO A 1 287 ? 30.461 -9.098 -33.071 1.00 61.09 287 PRO A C 1
ATOM 2267 O O . PRO A 1 287 ? 29.469 -8.431 -32.776 1.00 61.09 287 PRO A O 1
ATOM 2270 N N . SER A 1 288 ? 30.636 -10.356 -32.654 1.00 63.44 288 SER A N 1
ATOM 2271 C CA . SER A 1 288 ? 29.717 -11.026 -31.726 1.00 63.44 288 SER A CA 1
ATOM 2272 C C . SER A 1 288 ? 29.692 -10.333 -30.362 1.00 63.44 288 SER A C 1
ATOM 2274 O O . SER A 1 288 ? 30.648 -9.641 -30.006 1.00 63.44 288 SER A O 1
ATOM 2276 N N . ARG A 1 289 ? 28.643 -10.570 -29.561 1.00 61.81 289 ARG A N 1
ATOM 2277 C CA . ARG A 1 289 ? 28.543 -10.064 -28.181 1.00 61.81 289 ARG A CA 1
ATOM 2278 C C . ARG A 1 289 ? 29.805 -10.380 -27.379 1.00 61.81 289 ARG A C 1
ATOM 2280 O O . ARG A 1 289 ? 30.334 -9.498 -26.708 1.00 61.81 289 ARG A O 1
ATOM 2287 N N . GLU A 1 290 ? 30.291 -11.613 -27.476 1.00 63.62 290 GLU A N 1
ATOM 2288 C CA . GLU A 1 290 ? 31.495 -12.084 -26.798 1.00 63.62 290 GLU A CA 1
ATOM 2289 C C . GLU A 1 290 ? 32.728 -11.310 -27.272 1.00 63.62 290 GLU A C 1
ATOM 2291 O O . GLU A 1 290 ? 33.513 -10.852 -26.453 1.00 63.62 290 GLU A O 1
ATOM 2296 N N . THR A 1 291 ? 32.856 -11.064 -28.578 1.00 68.31 291 THR A N 1
ATOM 2297 C CA . THR A 1 291 ? 33.960 -10.273 -29.148 1.00 68.31 291 THR A CA 1
ATOM 2298 C C . THR A 1 291 ? 33.925 -8.813 -28.691 1.00 68.31 291 THR A C 1
ATOM 2300 O O . THR A 1 291 ? 34.972 -8.236 -28.395 1.00 68.31 291 THR A O 1
ATOM 2303 N N . VAL A 1 292 ? 32.736 -8.203 -28.608 1.00 62.25 292 VAL A N 1
ATOM 2304 C CA . VAL A 1 292 ? 32.582 -6.839 -28.079 1.00 62.25 292 VAL A CA 1
ATOM 2305 C C . VAL A 1 292 ? 32.924 -6.791 -26.590 1.00 62.25 292 VAL A C 1
ATOM 2307 O O . VAL A 1 292 ? 33.639 -5.886 -26.166 1.00 62.25 292 VAL A O 1
ATOM 2310 N N . ALA A 1 293 ? 32.470 -7.773 -25.808 1.00 59.91 293 ALA A N 1
ATOM 2311 C CA . ALA A 1 293 ? 32.769 -7.874 -24.383 1.00 59.91 293 ALA A CA 1
ATOM 2312 C C . ALA A 1 293 ? 34.266 -8.103 -24.112 1.00 59.91 293 ALA A C 1
ATOM 2314 O O . ALA A 1 293 ? 34.832 -7.420 -23.265 1.00 59.91 293 ALA A O 1
ATOM 2315 N N . GLU A 1 294 ? 34.924 -8.994 -24.861 1.00 65.00 294 GLU A N 1
ATOM 2316 C CA . GLU A 1 294 ? 36.373 -9.225 -24.782 1.00 65.00 294 GLU A CA 1
ATOM 2317 C C . GLU A 1 294 ? 37.160 -7.954 -25.109 1.00 65.00 294 GLU A C 1
ATOM 2319 O O . GLU A 1 294 ? 38.089 -7.594 -24.385 1.00 65.00 294 GLU A O 1
ATOM 2324 N N . LYS A 1 295 ? 36.764 -7.234 -26.169 1.00 64.75 295 LYS A N 1
ATOM 2325 C CA . LYS A 1 295 ? 37.440 -5.995 -26.557 1.00 64.75 295 LYS A CA 1
ATOM 2326 C C . LYS A 1 295 ? 37.212 -4.878 -25.547 1.00 64.75 295 LYS A C 1
ATOM 2328 O O . LYS A 1 295 ? 38.153 -4.142 -25.271 1.00 64.75 295 LYS A O 1
ATOM 2333 N N . LEU A 1 296 ? 36.005 -4.760 -24.989 1.00 60.06 296 LEU A N 1
ATOM 2334 C CA . LEU A 1 296 ? 35.715 -3.808 -23.917 1.00 60.06 296 LEU A CA 1
ATOM 2335 C C . LEU A 1 296 ? 36.515 -4.126 -22.662 1.00 60.06 296 LEU A C 1
ATOM 2337 O O . LEU A 1 296 ? 37.125 -3.212 -22.132 1.00 60.06 296 LEU A O 1
ATOM 2341 N N . ALA A 1 297 ? 36.594 -5.394 -22.252 1.00 61.91 297 ALA A N 1
ATOM 2342 C CA . ALA A 1 297 ? 37.412 -5.815 -21.118 1.00 61.91 297 ALA A CA 1
ATOM 2343 C C . ALA A 1 297 ? 38.904 -5.480 -21.318 1.00 61.91 297 ALA A C 1
ATOM 2345 O O . ALA A 1 297 ? 39.558 -4.990 -20.396 1.00 61.91 297 ALA A O 1
ATOM 2346 N N . GLU A 1 298 ? 39.432 -5.679 -22.533 1.00 63.56 298 GLU A N 1
ATOM 2347 C CA . GLU A 1 298 ? 40.810 -5.315 -22.896 1.00 63.56 298 GLU A CA 1
ATOM 2348 C C . GLU A 1 298 ? 41.070 -3.809 -22.720 1.00 63.56 298 GLU A C 1
ATOM 2350 O O . GLU A 1 298 ? 42.070 -3.427 -22.123 1.00 63.56 298 GLU A O 1
ATOM 2355 N N . ILE A 1 299 ? 40.160 -2.949 -23.185 1.00 62.06 299 ILE A N 1
ATOM 2356 C CA . ILE A 1 299 ? 40.323 -1.482 -23.144 1.00 62.06 299 ILE A CA 1
ATOM 2357 C C . ILE A 1 299 ? 39.843 -0.826 -21.838 1.00 62.06 299 ILE A C 1
ATOM 2359 O O . ILE A 1 299 ? 40.135 0.344 -21.612 1.00 62.06 299 ILE A O 1
ATOM 2363 N N . THR A 1 300 ? 39.103 -1.538 -20.982 1.00 61.91 300 THR A N 1
ATOM 2364 C CA . THR A 1 300 ? 38.759 -1.094 -19.617 1.00 61.91 300 THR A CA 1
ATOM 2365 C C . THR A 1 300 ? 39.758 -1.569 -18.570 1.00 61.91 300 THR A C 1
ATOM 2367 O O . THR A 1 300 ? 39.589 -1.263 -17.393 1.00 61.91 300 THR A O 1
ATOM 2370 N N . THR A 1 301 ? 40.796 -2.314 -18.959 1.00 70.25 301 THR A N 1
ATOM 2371 C CA . THR A 1 301 ? 41.871 -2.678 -18.033 1.00 70.25 301 THR A CA 1
ATOM 2372 C C . THR A 1 301 ? 42.603 -1.409 -17.592 1.00 70.25 301 THR A C 1
ATOM 2374 O O . THR A 1 301 ? 43.070 -0.631 -18.419 1.00 70.25 301 THR A O 1
ATOM 2377 N N . TYR A 1 302 ? 42.701 -1.187 -16.282 1.00 76.50 302 TYR A N 1
ATOM 2378 C CA . TYR A 1 302 ? 43.413 -0.037 -15.730 1.00 76.50 302 TYR A CA 1
ATOM 2379 C C . TYR A 1 302 ? 44.922 -0.133 -16.028 1.00 76.50 302 TYR A C 1
ATOM 2381 O O . TYR A 1 302 ? 45.593 -1.046 -15.545 1.00 76.50 302 TYR A O 1
ATOM 2389 N N . GLU A 1 303 ? 45.466 0.825 -16.785 1.00 73.25 303 GLU A N 1
ATOM 2390 C CA . GLU A 1 303 ? 46.899 0.896 -17.142 1.00 73.25 303 GLU A CA 1
ATOM 2391 C C . GLU A 1 303 ? 47.685 1.987 -16.374 1.00 73.25 303 GLU A C 1
ATOM 2393 O O . GLU A 1 303 ? 48.859 2.236 -16.657 1.00 73.25 303 GLU A O 1
ATOM 2398 N N . GLY A 1 304 ? 47.060 2.655 -15.397 1.00 74.44 304 GLY A N 1
ATOM 2399 C CA . GLY A 1 304 ? 47.681 3.737 -14.622 1.00 74.44 304 GLY A CA 1
ATOM 2400 C C . GLY A 1 304 ? 48.609 3.277 -13.476 1.00 74.44 304 GLY A C 1
ATOM 2401 O O . GLY A 1 304 ? 48.746 2.081 -13.206 1.00 74.44 304 GLY A O 1
ATOM 2402 N N . PRO A 1 305 ? 49.262 4.217 -12.758 1.00 78.25 305 PRO A N 1
ATOM 2403 C CA . PRO A 1 305 ? 50.092 3.909 -11.586 1.00 78.25 305 PRO A CA 1
ATOM 2404 C C . PRO A 1 305 ? 49.254 3.368 -10.419 1.00 78.25 305 PRO A C 1
ATOM 2406 O O . PRO A 1 305 ? 48.066 3.678 -10.313 1.00 78.25 305 PRO A O 1
ATOM 2409 N N . SER A 1 306 ? 49.860 2.593 -9.516 1.00 82.31 306 SER A N 1
ATOM 2410 C CA . SER A 1 306 ? 49.138 2.056 -8.352 1.00 82.31 306 SER A CA 1
ATOM 2411 C C . SER A 1 306 ? 48.570 3.194 -7.486 1.00 82.31 306 SER A C 1
ATOM 2413 O O . SER A 1 306 ? 49.299 4.158 -7.240 1.00 82.31 306 SER A O 1
ATOM 2415 N N . PRO A 1 307 ? 47.327 3.093 -6.972 1.00 85.50 307 PRO A N 1
ATOM 2416 C CA . PRO A 1 307 ? 46.770 4.071 -6.037 1.00 85.50 307 PRO A CA 1
ATOM 2417 C C . PRO A 1 307 ? 47.623 4.323 -4.790 1.00 85.50 307 PRO A C 1
ATOM 2419 O O . PRO A 1 307 ? 47.608 5.426 -4.253 1.00 85.50 307 PRO A O 1
ATOM 2422 N N . ASP A 1 308 ? 48.432 3.345 -4.371 1.00 80.25 308 ASP A N 1
ATOM 2423 C CA . ASP A 1 308 ? 49.383 3.490 -3.257 1.00 80.25 308 ASP A CA 1
ATOM 2424 C C . ASP A 1 308 ? 50.514 4.499 -3.541 1.00 80.25 308 ASP A C 1
ATOM 2426 O O . ASP A 1 308 ? 51.216 4.935 -2.628 1.00 80.25 308 ASP A O 1
ATOM 2430 N N . GLU A 1 309 ? 50.726 4.845 -4.812 1.00 80.19 309 GLU A N 1
ATOM 2431 C CA . GLU A 1 309 ? 51.744 5.795 -5.270 1.00 80.19 309 GLU A CA 1
ATOM 2432 C C . GLU A 1 309 ? 51.164 7.200 -5.508 1.00 80.19 309 GLU A C 1
ATOM 2434 O O . GLU A 1 309 ? 51.902 8.112 -5.891 1.00 80.19 309 GLU A O 1
ATOM 2439 N N . TRP A 1 310 ? 49.854 7.391 -5.312 1.00 87.44 310 TRP A N 1
ATOM 2440 C CA . TRP A 1 310 ? 49.192 8.675 -5.526 1.00 87.44 310 TRP A CA 1
ATOM 2441 C C . TRP A 1 310 ? 49.431 9.626 -4.348 1.00 87.44 310 TRP A C 1
ATOM 2443 O O . TRP A 1 310 ? 49.300 9.253 -3.184 1.00 87.44 310 TRP A O 1
ATOM 2453 N N . ASP A 1 311 ? 49.724 10.889 -4.658 1.00 83.50 311 ASP A N 1
ATOM 2454 C CA . ASP A 1 311 ? 49.716 11.975 -3.672 1.00 83.50 311 ASP A CA 1
ATOM 2455 C C . ASP A 1 311 ? 48.271 12.472 -3.510 1.00 83.50 311 ASP A C 1
ATOM 2457 O O . ASP A 1 311 ? 47.809 13.320 -4.274 1.00 83.50 311 ASP A O 1
ATOM 2461 N N . VAL A 1 312 ? 47.517 11.841 -2.603 1.00 84.81 312 VAL A N 1
ATOM 2462 C CA . VAL A 1 312 ? 46.106 12.167 -2.334 1.00 84.81 312 VAL A CA 1
ATOM 2463 C C . VAL A 1 312 ? 46.038 13.324 -1.326 1.00 84.81 312 VAL A C 1
ATOM 2465 O O . VAL A 1 312 ? 46.550 13.165 -0.214 1.00 84.81 312 VAL A O 1
ATOM 2468 N N . PRO A 1 313 ? 45.422 14.473 -1.674 1.00 84.38 313 PRO A N 1
ATOM 2469 C CA . PRO A 1 313 ? 45.289 15.606 -0.758 1.00 84.38 313 PRO A CA 1
ATOM 2470 C C . PRO A 1 313 ? 44.579 15.251 0.558 1.00 84.38 313 PRO A C 1
ATOM 2472 O O . PRO A 1 313 ? 43.711 14.382 0.609 1.00 84.38 313 PRO A O 1
ATOM 2475 N N . GLU A 1 314 ? 44.925 15.951 1.640 1.00 73.31 314 GLU A N 1
ATOM 2476 C CA . GLU A 1 314 ? 44.249 15.801 2.935 1.00 73.31 314 GLU A CA 1
ATOM 2477 C C . GLU A 1 314 ? 42.788 16.280 2.821 1.00 73.31 314 GLU A C 1
ATOM 2479 O O . GLU A 1 314 ? 42.547 17.436 2.480 1.00 73.31 314 GLU A O 1
ATOM 2484 N N . GLY A 1 315 ? 41.825 15.388 3.087 1.00 72.62 315 GLY A N 1
ATOM 2485 C CA . GLY A 1 315 ? 40.388 15.630 2.867 1.00 72.62 315 GLY A CA 1
ATOM 2486 C C . GLY A 1 315 ? 39.827 15.009 1.579 1.00 72.62 315 GLY A C 1
ATOM 2487 O O . GLY A 1 315 ? 38.618 15.038 1.364 1.00 72.62 315 GLY A O 1
ATOM 2488 N N . ASP A 1 316 ? 40.678 14.394 0.754 1.00 85.75 316 ASP A N 1
ATOM 2489 C CA . ASP A 1 316 ? 40.266 13.649 -0.434 1.00 85.75 316 ASP A CA 1
ATOM 2490 C C . ASP A 1 316 ? 40.262 12.140 -0.180 1.00 85.75 316 ASP A C 1
ATOM 2492 O O . ASP A 1 316 ? 40.931 11.621 0.715 1.00 85.75 316 ASP A O 1
ATOM 2496 N N . SER A 1 317 ? 39.539 11.410 -1.029 1.00 88.69 317 SER A N 1
ATOM 2497 C CA . SER A 1 317 ? 39.632 9.954 -1.101 1.00 88.69 317 SER A CA 1
ATOM 2498 C C . SER A 1 317 ? 40.322 9.502 -2.380 1.00 88.69 317 SER A C 1
ATOM 2500 O O . SER A 1 317 ? 40.312 10.189 -3.405 1.00 88.69 317 SER A O 1
ATOM 2502 N N . VAL A 1 318 ? 40.859 8.280 -2.344 1.00 89.06 318 VAL A N 1
ATOM 2503 C CA . VAL A 1 318 ? 41.332 7.585 -3.547 1.00 89.06 318 VAL A CA 1
ATOM 2504 C C . VAL A 1 318 ? 40.202 7.476 -4.578 1.00 89.06 318 VAL A C 1
ATOM 2506 O O . VAL A 1 318 ? 40.456 7.659 -5.762 1.00 89.06 318 VAL A O 1
ATOM 2509 N N . ARG A 1 319 ? 38.943 7.281 -4.152 1.00 91.88 319 ARG A N 1
ATOM 2510 C CA . ARG A 1 319 ? 37.775 7.281 -5.053 1.00 91.88 319 ARG A CA 1
ATOM 2511 C C . ARG A 1 319 ? 37.597 8.624 -5.769 1.00 91.88 319 ARG A C 1
ATOM 2513 O O . ARG A 1 319 ? 37.429 8.643 -6.984 1.00 91.88 319 ARG A O 1
ATOM 2520 N N . TYR A 1 320 ? 37.681 9.741 -5.046 1.00 93.06 320 TYR A N 1
ATOM 2521 C CA . TYR A 1 320 ? 37.559 11.082 -5.631 1.00 93.06 320 TYR A CA 1
ATOM 2522 C C . TYR A 1 320 ? 38.704 11.379 -6.609 1.00 93.06 320 TYR A C 1
ATOM 2524 O O . TYR A 1 320 ? 38.476 11.809 -7.739 1.00 93.06 320 TYR A O 1
ATOM 2532 N N . GLN A 1 321 ? 39.937 11.058 -6.214 1.00 91.88 321 GLN A N 1
ATOM 2533 C CA . GLN A 1 321 ? 41.123 11.242 -7.051 1.00 91.88 321 GLN A CA 1
ATOM 2534 C C . GLN A 1 321 ? 41.128 10.332 -8.286 1.00 91.88 321 GLN A C 1
ATOM 2536 O O . GLN A 1 321 ? 41.560 10.763 -9.351 1.00 91.88 321 GLN A O 1
ATOM 2541 N N . ALA A 1 322 ? 40.598 9.110 -8.189 1.00 90.56 322 ALA A N 1
ATOM 2542 C CA . ALA A 1 322 ? 40.434 8.216 -9.334 1.00 90.56 322 ALA A CA 1
ATOM 2543 C C . ALA A 1 322 ? 39.501 8.815 -10.394 1.00 90.56 322 ALA A C 1
ATOM 2545 O O . ALA A 1 322 ? 39.766 8.709 -11.590 1.00 90.56 322 ALA A O 1
ATOM 2546 N N . VAL A 1 323 ? 38.429 9.484 -9.960 1.00 91.25 323 VAL A N 1
ATOM 2547 C CA . VAL A 1 323 ? 37.498 10.166 -10.865 1.00 91.25 323 VAL A CA 1
ATOM 2548 C C . VAL A 1 323 ? 38.176 11.352 -11.553 1.00 91.25 323 VAL A C 1
ATOM 2550 O O . VAL A 1 323 ? 38.107 11.430 -12.776 1.00 91.25 323 VAL A O 1
ATOM 2553 N N . LEU A 1 324 ? 38.888 12.217 -10.816 1.00 90.19 324 LEU A N 1
ATOM 2554 C CA . LEU A 1 324 ? 39.633 13.350 -11.398 1.00 90.19 324 LEU A CA 1
ATOM 2555 C C . LEU A 1 324 ? 40.727 12.898 -12.379 1.00 90.19 324 LEU A C 1
ATOM 2557 O O . LEU A 1 324 ? 40.838 13.410 -13.491 1.00 90.19 324 LEU A O 1
ATOM 2561 N N . ARG A 1 325 ? 41.489 11.864 -12.020 1.00 86.75 325 ARG A N 1
ATOM 2562 C CA . ARG A 1 325 ? 42.514 11.279 -12.899 1.00 86.75 325 ARG A CA 1
ATOM 2563 C C . ARG A 1 325 ? 41.919 10.536 -14.094 1.00 86.75 325 ARG A C 1
ATOM 2565 O O . ARG A 1 325 ? 42.615 10.316 -15.079 1.00 86.75 325 ARG A O 1
ATOM 2572 N N . GLY A 1 326 ? 40.627 10.207 -14.066 1.00 83.19 326 GLY A N 1
ATOM 2573 C CA . GLY A 1 326 ? 39.905 9.616 -15.193 1.00 83.19 326 GLY A CA 1
ATOM 2574 C C . GLY A 1 326 ? 39.895 10.486 -16.456 1.00 83.19 326 GLY A C 1
ATOM 2575 O O . GLY A 1 326 ? 39.728 9.956 -17.554 1.00 83.19 326 GLY A O 1
ATOM 2576 N N . TRP A 1 327 ? 40.102 11.803 -16.329 1.00 81.75 327 TRP A N 1
ATOM 2577 C CA . TRP A 1 327 ? 40.311 12.707 -17.467 1.00 81.75 327 TRP A CA 1
ATOM 2578 C C . TRP A 1 327 ? 41.758 12.724 -17.987 1.00 81.75 327 TRP A C 1
ATOM 2580 O O . TRP A 1 327 ? 41.983 13.165 -19.112 1.00 81.75 327 TRP A O 1
ATOM 2590 N N . GLU A 1 328 ? 42.722 12.237 -17.202 1.00 80.25 328 GLU A N 1
ATOM 2591 C CA . GLU A 1 328 ? 44.149 12.174 -17.554 1.00 80.25 328 GLU A CA 1
ATOM 2592 C C . GLU A 1 328 ? 44.540 10.857 -18.253 1.00 80.25 328 GLU A C 1
ATOM 2594 O O . GLU A 1 328 ? 45.639 10.757 -18.802 1.00 80.25 328 GLU A O 1
ATOM 2599 N N . LEU A 1 329 ? 43.664 9.844 -18.237 1.00 73.44 329 LEU A N 1
ATOM 2600 C CA . LEU A 1 329 ? 43.895 8.546 -18.878 1.00 73.44 329 LEU A CA 1
ATOM 2601 C C . LEU A 1 329 ? 43.859 8.659 -20.413 1.00 73.44 329 LEU A C 1
ATOM 2603 O O . LEU A 1 329 ? 42.913 9.210 -20.980 1.00 73.44 329 LEU A O 1
ATOM 2607 N N . ASP A 1 330 ? 44.863 8.081 -21.084 1.00 63.22 330 ASP A N 1
ATOM 2608 C CA . ASP A 1 330 ? 44.958 8.001 -22.548 1.00 63.22 330 ASP A CA 1
ATOM 2609 C C . ASP A 1 330 ? 45.286 6.560 -23.006 1.00 63.22 330 ASP A C 1
ATOM 2611 O O . ASP A 1 330 ? 46.395 6.086 -22.740 1.00 63.22 330 ASP A O 1
ATOM 2615 N N . PRO A 1 331 ? 44.359 5.857 -23.692 1.00 60.91 331 PRO A N 1
ATOM 2616 C CA . PRO A 1 331 ? 43.004 6.304 -24.011 1.00 60.91 331 PRO A CA 1
ATOM 2617 C C . PRO A 1 331 ? 42.100 6.329 -22.768 1.00 60.91 331 PRO A C 1
ATOM 2619 O O . PRO A 1 331 ? 42.212 5.492 -21.873 1.00 60.91 331 PRO A O 1
ATOM 2622 N N . LYS A 1 332 ? 41.159 7.277 -22.731 1.00 66.75 332 LYS A N 1
ATOM 2623 C CA . LYS A 1 332 ? 40.127 7.341 -21.688 1.00 66.75 332 LYS A CA 1
ATOM 2624 C C . LYS A 1 332 ? 39.279 6.056 -21.692 1.00 66.75 332 LYS A C 1
ATOM 2626 O O . LYS A 1 332 ? 38.941 5.586 -22.784 1.00 66.75 332 LYS A O 1
ATOM 2631 N N . PRO A 1 333 ? 38.860 5.525 -20.523 1.00 64.62 333 PRO A N 1
ATOM 2632 C CA . PRO A 1 333 ? 38.007 4.345 -20.473 1.00 64.62 333 PRO A CA 1
ATOM 2633 C C . PRO A 1 333 ? 36.715 4.537 -21.291 1.00 64.62 333 PRO A C 1
ATOM 2635 O O . PRO A 1 333 ? 35.963 5.488 -21.055 1.00 64.62 333 PRO A O 1
ATOM 2638 N N . PRO A 1 334 ? 36.414 3.647 -22.249 1.00 54.28 334 PRO A N 1
ATOM 2639 C CA . PRO A 1 334 ? 35.334 3.854 -23.219 1.00 54.28 334 PRO A CA 1
ATOM 2640 C C . PRO A 1 334 ? 33.934 3.653 -22.634 1.00 54.28 334 PRO A C 1
ATOM 2642 O O . PRO A 1 334 ? 32.941 4.019 -23.258 1.00 54.28 334 PRO A O 1
ATOM 2645 N N . ASN A 1 335 ? 33.832 3.093 -21.428 1.00 58.44 335 ASN A N 1
ATOM 2646 C CA . ASN A 1 335 ? 32.580 2.882 -20.704 1.00 58.44 335 ASN A CA 1
ATOM 2647 C C . ASN A 1 335 ? 32.294 3.976 -19.652 1.00 58.44 335 ASN A C 1
ATOM 2649 O O . ASN A 1 335 ? 31.412 3.779 -18.803 1.00 58.44 335 ASN A O 1
ATOM 2653 N N . VAL A 1 336 ? 33.016 5.104 -19.708 1.00 66.50 336 VAL A N 1
ATOM 2654 C CA . VAL A 1 336 ? 32.862 6.254 -18.808 1.00 66.50 336 VAL A CA 1
ATOM 2655 C C . VAL A 1 336 ? 32.696 7.553 -19.603 1.00 66.50 336 VAL A C 1
ATOM 2657 O O . VAL A 1 336 ? 33.642 8.076 -20.193 1.00 66.50 336 VAL A O 1
ATOM 2660 N N . ALA A 1 337 ? 31.492 8.123 -19.582 1.00 66.56 337 ALA A N 1
ATOM 2661 C CA . ALA A 1 337 ? 31.216 9.418 -20.204 1.00 66.56 337 ALA A CA 1
ATOM 2662 C C . ALA A 1 337 ? 31.670 10.600 -19.323 1.00 66.56 337 ALA A C 1
ATOM 2664 O O . ALA A 1 337 ? 31.705 10.495 -18.097 1.00 66.56 337 ALA A O 1
ATOM 2665 N N . ASP A 1 338 ? 31.949 11.767 -19.921 1.00 76.12 338 ASP A N 1
ATOM 2666 C CA . ASP A 1 338 ? 32.400 12.951 -19.158 1.00 76.12 338 ASP A CA 1
ATOM 2667 C C . ASP A 1 338 ? 31.375 13.384 -18.106 1.00 76.12 338 ASP A C 1
ATOM 2669 O O . ASP A 1 338 ? 31.739 13.708 -16.982 1.00 76.12 338 ASP A O 1
ATOM 2673 N N . TRP A 1 339 ? 30.080 13.338 -18.440 1.00 71.38 339 TRP A N 1
ATOM 2674 C CA . TRP A 1 339 ? 29.017 13.678 -17.492 1.00 71.38 339 TRP A CA 1
ATOM 2675 C C . TRP A 1 339 ? 28.949 12.692 -16.317 1.00 71.38 339 TRP A C 1
ATOM 2677 O O . TRP A 1 339 ? 28.582 13.095 -15.217 1.00 71.38 339 TRP A O 1
ATOM 2687 N N . GLN A 1 340 ? 29.337 11.425 -16.522 1.00 75.31 340 GLN A N 1
ATOM 2688 C CA . GLN A 1 340 ? 29.410 10.442 -15.440 1.00 75.31 340 GLN A CA 1
ATOM 2689 C C . GLN A 1 340 ? 30.557 10.770 -14.497 1.00 75.31 340 GLN A C 1
ATOM 2691 O O . GLN A 1 340 ? 30.346 10.730 -13.295 1.00 75.31 340 GLN A O 1
ATOM 2696 N N . LEU A 1 341 ? 31.728 11.162 -15.011 1.00 84.38 341 LEU A N 1
ATOM 2697 C CA . LEU A 1 341 ? 32.822 11.619 -14.152 1.00 84.38 341 LEU A CA 1
ATOM 2698 C C . LEU A 1 341 ? 32.441 12.892 -13.380 1.00 84.38 341 LEU A C 1
ATOM 2700 O O . LEU A 1 341 ? 32.695 12.965 -12.182 1.00 84.38 341 LEU A O 1
ATOM 2704 N N . LEU A 1 342 ? 31.765 13.856 -14.022 1.00 86.12 342 LEU A N 1
ATOM 2705 C CA . LEU A 1 342 ? 31.236 15.049 -13.339 1.00 86.12 342 LEU A CA 1
ATOM 2706 C C . LEU A 1 342 ? 30.251 14.668 -12.221 1.00 86.12 342 LEU A C 1
ATOM 2708 O O . LEU A 1 342 ? 30.319 15.209 -11.120 1.00 86.12 342 LEU A O 1
ATOM 2712 N N . GLY A 1 343 ? 29.349 13.721 -12.491 1.00 81.06 343 GLY A N 1
ATOM 2713 C CA . GLY A 1 343 ? 28.390 13.223 -11.508 1.00 81.06 343 GLY A CA 1
ATOM 2714 C C . GLY A 1 343 ? 29.040 12.427 -10.376 1.00 81.06 343 GLY A C 1
ATOM 2715 O O . GLY A 1 343 ? 28.692 12.621 -9.217 1.00 81.06 343 GLY A O 1
ATOM 2716 N N . TYR A 1 344 ? 30.017 11.574 -10.681 1.00 92.31 344 TYR A N 1
ATOM 2717 C CA . TYR A 1 344 ? 30.773 10.818 -9.684 1.00 92.31 344 TYR A CA 1
ATOM 2718 C C . TYR A 1 344 ? 31.576 11.746 -8.776 1.00 92.31 344 TYR A C 1
ATOM 2720 O O . TYR A 1 344 ? 31.542 11.570 -7.563 1.00 92.31 344 TYR A O 1
ATOM 2728 N N . ALA A 1 345 ? 32.231 12.766 -9.334 1.00 93.00 345 ALA A N 1
ATOM 2729 C CA . ALA A 1 345 ? 32.940 13.771 -8.550 1.00 93.00 345 ALA A CA 1
ATOM 2730 C C . ALA A 1 345 ? 31.979 14.558 -7.648 1.00 93.00 345 ALA A C 1
ATOM 2732 O O . ALA A 1 345 ? 32.282 14.767 -6.479 1.00 93.00 345 ALA A O 1
ATOM 2733 N N . ALA A 1 346 ? 30.793 14.926 -8.145 1.00 90.31 346 ALA A N 1
ATOM 2734 C CA . ALA A 1 346 ? 29.769 15.583 -7.335 1.00 90.31 346 ALA A CA 1
ATOM 2735 C C . ALA A 1 346 ? 29.282 14.701 -6.174 1.00 90.31 346 ALA A C 1
ATOM 2737 O O . ALA A 1 346 ? 29.225 15.161 -5.039 1.00 90.31 346 ALA A O 1
ATOM 2738 N N . ALA A 1 347 ? 28.965 13.433 -6.440 1.00 85.44 347 ALA A N 1
ATOM 2739 C CA . ALA A 1 347 ? 28.449 12.517 -5.426 1.00 85.44 347 ALA A CA 1
ATOM 2740 C C . ALA A 1 347 ? 29.516 12.127 -4.386 1.00 85.44 347 ALA A C 1
ATOM 2742 O O . ALA A 1 347 ? 29.255 12.197 -3.191 1.00 85.44 347 ALA A O 1
ATOM 2743 N N . ILE A 1 348 ? 30.740 11.795 -4.816 1.00 92.25 348 ILE A N 1
ATOM 2744 C CA . ILE A 1 348 ? 31.848 11.492 -3.893 1.00 92.25 348 ILE A CA 1
ATOM 2745 C C . ILE A 1 348 ? 32.278 12.755 -3.139 1.00 92.25 348 ILE A C 1
ATOM 2747 O O . ILE A 1 348 ? 32.597 12.683 -1.961 1.00 92.25 348 ILE A O 1
ATOM 2751 N N . GLY A 1 349 ? 32.284 13.919 -3.794 1.00 91.81 349 GLY A N 1
ATOM 2752 C CA . GLY A 1 349 ? 32.561 15.194 -3.136 1.00 91.81 349 GLY A CA 1
ATOM 2753 C C . GLY A 1 349 ? 31.568 15.480 -2.009 1.00 91.81 349 GLY A C 1
ATOM 2754 O O . GLY A 1 349 ? 31.988 15.881 -0.929 1.00 91.81 349 GLY A O 1
ATOM 2755 N N . HIS A 1 350 ? 30.282 15.192 -2.228 1.00 89.75 350 HIS A N 1
ATOM 2756 C CA . HIS A 1 350 ? 29.257 15.261 -1.189 1.00 89.75 350 HIS A CA 1
ATOM 2757 C C . HIS A 1 350 ? 29.496 14.234 -0.065 1.00 89.75 350 HIS A C 1
ATOM 2759 O O . HIS A 1 350 ? 29.444 14.603 1.099 1.00 89.75 350 HIS A O 1
ATOM 2765 N N . GLU A 1 351 ? 29.835 12.974 -0.382 1.00 88.38 351 GLU A N 1
ATOM 2766 C CA . GLU A 1 351 ? 30.210 11.956 0.628 1.00 88.38 351 GLU A CA 1
ATOM 2767 C C . GLU A 1 351 ? 31.413 12.364 1.496 1.00 88.38 351 GLU A C 1
ATOM 2769 O O . GLU A 1 351 ? 31.549 11.895 2.624 1.00 88.38 351 GLU A O 1
ATOM 2774 N N . LEU A 1 352 ? 32.307 13.196 0.957 1.00 86.56 352 LEU A N 1
ATOM 2775 C CA . LEU A 1 352 ? 33.499 13.702 1.640 1.00 86.56 352 LEU A CA 1
ATOM 2776 C C . LEU A 1 352 ? 33.261 15.016 2.401 1.00 86.56 352 LEU A C 1
ATOM 2778 O O . LEU A 1 352 ? 34.232 15.605 2.875 1.00 86.56 352 LEU A O 1
ATOM 2782 N N . ASP A 1 353 ? 32.019 15.504 2.477 1.00 88.56 353 ASP A N 1
ATOM 2783 C CA . ASP A 1 353 ? 31.678 16.825 3.024 1.00 88.56 353 ASP A CA 1
ATOM 2784 C C . ASP A 1 353 ? 32.489 17.973 2.383 1.00 88.56 353 ASP A C 1
ATOM 2786 O O . ASP A 1 353 ? 32.794 18.993 3.013 1.00 88.56 353 ASP A O 1
ATOM 2790 N N . LYS A 1 354 ? 32.862 17.833 1.102 1.00 90.62 354 LYS A N 1
ATOM 2791 C CA . LYS A 1 354 ? 33.513 18.916 0.360 1.00 90.62 354 LYS A CA 1
ATOM 2792 C C . LYS A 1 354 ? 32.517 20.026 0.051 1.00 90.62 354 LYS A C 1
ATOM 2794 O O . LYS A 1 354 ? 31.349 19.791 -0.246 1.00 90.62 354 LYS A O 1
ATOM 2799 N N . ASP A 1 355 ? 33.016 21.256 0.028 1.00 91.06 355 ASP A N 1
ATOM 2800 C CA . ASP A 1 355 ? 32.252 22.385 -0.487 1.00 91.06 355 ASP A CA 1
ATOM 2801 C C . ASP A 1 355 ? 31.961 22.189 -1.988 1.00 91.06 355 ASP A C 1
ATOM 2803 O O . ASP A 1 355 ? 32.857 21.879 -2.780 1.00 91.06 355 ASP A O 1
ATOM 2807 N N . LYS A 1 356 ? 30.696 22.352 -2.392 1.00 92.44 356 LYS A N 1
ATOM 2808 C CA . LYS A 1 356 ? 30.253 22.130 -3.778 1.00 92.44 356 LYS A CA 1
ATOM 2809 C C . LYS A 1 356 ? 31.007 23.017 -4.767 1.00 92.44 356 LYS A C 1
ATOM 2811 O O . LYS A 1 356 ? 31.312 22.585 -5.879 1.00 92.44 356 LYS A O 1
ATOM 2816 N N . GLU A 1 357 ? 31.297 24.257 -4.392 1.00 92.44 357 GLU A N 1
ATOM 2817 C CA . GLU A 1 357 ? 32.026 25.202 -5.226 1.00 92.44 357 GLU A CA 1
ATOM 2818 C C . GLU A 1 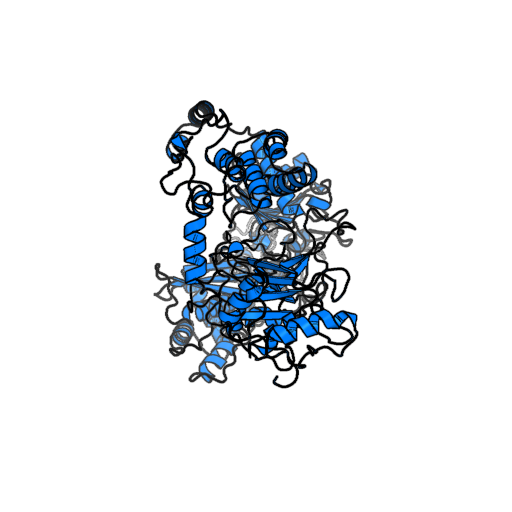357 ? 33.501 24.802 -5.361 1.00 92.44 357 GLU A C 1
ATOM 2820 O O . GLU A 1 357 ? 34.061 25.006 -6.438 1.00 92.44 357 GLU A O 1
ATOM 2825 N N . ALA A 1 358 ? 34.089 24.145 -4.355 1.00 91.25 358 ALA A N 1
ATOM 2826 C CA . ALA A 1 358 ? 35.411 23.523 -4.469 1.00 91.25 358 ALA A CA 1
ATOM 2827 C C . ALA A 1 358 ? 35.413 22.339 -5.454 1.00 91.25 358 ALA A C 1
ATOM 2829 O O . ALA A 1 358 ? 36.299 22.247 -6.299 1.00 91.25 358 ALA A O 1
ATOM 2830 N N . VAL A 1 359 ? 34.382 21.485 -5.434 1.00 93.44 359 VAL A N 1
ATOM 2831 C CA . VAL A 1 359 ? 34.236 20.402 -6.430 1.00 93.44 359 VAL A CA 1
ATOM 2832 C C . VAL A 1 359 ? 34.052 20.969 -7.841 1.00 93.44 359 VAL A C 1
ATOM 2834 O O . VAL A 1 359 ? 34.605 20.445 -8.805 1.00 93.44 359 VAL A O 1
ATOM 2837 N N . ILE A 1 360 ? 33.303 22.067 -7.987 1.00 92.00 360 ILE A N 1
ATOM 2838 C CA . ILE A 1 360 ? 33.198 22.774 -9.270 1.00 92.00 360 ILE A CA 1
ATOM 2839 C C . ILE A 1 360 ? 34.575 23.285 -9.704 1.00 92.00 360 ILE A C 1
ATOM 2841 O O . ILE A 1 360 ? 34.923 23.095 -10.865 1.00 92.00 360 ILE A O 1
ATOM 2845 N N . GLU A 1 361 ? 35.346 23.909 -8.810 1.00 94.00 361 GLU A N 1
ATOM 2846 C CA . GLU A 1 361 ? 36.684 24.433 -9.110 1.00 94.00 361 GLU A CA 1
ATOM 2847 C C . GLU A 1 361 ? 37.640 23.338 -9.603 1.00 94.00 361 GLU A C 1
ATOM 2849 O O . GLU A 1 361 ? 38.253 23.526 -10.655 1.00 94.00 361 GLU A O 1
ATOM 2854 N N . ASP A 1 362 ? 37.671 22.178 -8.936 1.00 91.81 362 ASP A N 1
ATOM 2855 C CA . ASP A 1 362 ? 38.462 21.009 -9.354 1.00 91.81 362 ASP A CA 1
ATOM 2856 C C . ASP A 1 362 ? 38.105 20.555 -10.786 1.00 91.81 362 ASP A C 1
ATOM 2858 O O . ASP A 1 362 ? 38.964 20.162 -11.574 1.00 91.81 362 ASP A O 1
ATOM 2862 N N . LEU A 1 363 ? 36.822 20.623 -11.155 1.00 92.44 363 LEU A N 1
ATOM 2863 C CA . LEU A 1 363 ? 36.313 20.128 -12.439 1.00 92.44 363 LEU A CA 1
ATOM 2864 C C . LEU A 1 363 ? 36.436 21.134 -13.593 1.00 92.44 363 LEU A C 1
ATOM 2866 O O . LEU A 1 363 ? 36.382 20.738 -14.763 1.00 92.44 363 LEU A O 1
ATOM 2870 N N . LEU A 1 364 ? 36.615 22.426 -13.295 1.00 90.81 364 LEU A N 1
ATOM 2871 C CA . LEU A 1 364 ? 36.813 23.474 -14.306 1.00 90.81 364 LEU A CA 1
ATOM 2872 C C . LEU A 1 364 ? 38.135 23.331 -15.072 1.00 90.81 364 LEU A C 1
ATOM 2874 O O . LEU A 1 364 ? 38.286 23.942 -16.132 1.00 90.81 364 LEU A O 1
ATOM 2878 N N . GLU A 1 365 ? 39.072 22.526 -14.568 1.00 87.56 365 GLU A N 1
ATOM 2879 C CA . GLU A 1 365 ? 40.294 22.157 -15.286 1.00 87.56 365 GLU A CA 1
ATOM 2880 C C . GLU A 1 365 ? 40.001 21.308 -16.537 1.00 87.56 365 GLU A C 1
ATOM 2882 O O . GLU A 1 365 ? 40.704 21.429 -17.542 1.00 87.56 365 GLU A O 1
ATOM 2887 N N . TYR A 1 366 ? 38.927 20.509 -16.515 1.00 83.75 366 TYR A N 1
ATOM 2888 C CA . TYR A 1 366 ? 38.659 19.485 -17.530 1.00 83.75 366 TYR A CA 1
ATOM 2889 C C . TYR A 1 366 ? 37.491 19.818 -18.468 1.00 83.75 366 TYR A C 1
ATOM 2891 O O . TYR A 1 366 ? 37.509 19.425 -19.635 1.00 83.75 366 TYR A O 1
ATOM 2899 N N . GLU A 1 367 ? 36.468 20.537 -17.995 1.00 86.38 367 GLU A N 1
ATOM 2900 C CA . GLU A 1 367 ? 35.225 20.780 -18.74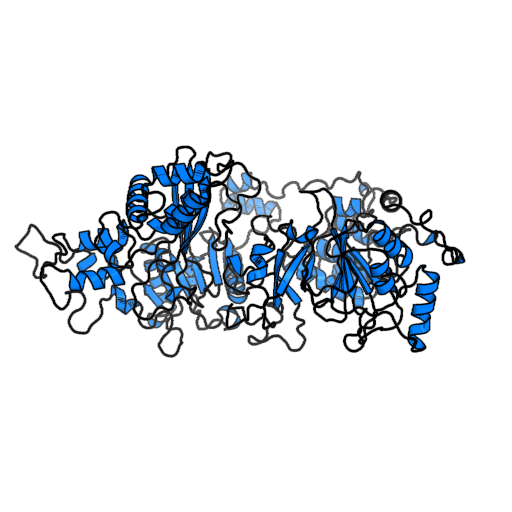4 1.00 86.38 367 GLU A CA 1
ATOM 2901 C C . GLU A 1 367 ? 34.746 22.246 -18.662 1.00 86.38 367 GLU A C 1
ATOM 2903 O O . GLU A 1 367 ? 34.993 22.941 -17.674 1.00 86.38 367 GLU A O 1
ATOM 2908 N N . PRO A 1 368 ? 33.998 22.754 -19.666 1.00 84.81 368 PRO A N 1
ATOM 2909 C CA . PRO A 1 368 ? 33.488 24.122 -19.644 1.00 84.81 368 PRO A CA 1
ATOM 2910 C C . PRO A 1 368 ? 32.511 24.379 -18.489 1.00 84.81 368 PRO A C 1
ATOM 2912 O O . PRO A 1 368 ? 31.577 23.606 -18.258 1.00 84.81 368 PRO A O 1
ATOM 2915 N N . GLU A 1 369 ? 32.634 25.551 -17.860 1.00 81.56 369 GLU A N 1
ATOM 2916 C CA . GLU A 1 369 ? 31.885 25.948 -16.656 1.00 81.56 369 GLU A CA 1
ATOM 2917 C C . GLU A 1 369 ? 30.375 25.700 -16.732 1.00 81.56 369 GLU A C 1
ATOM 2919 O O . GLU A 1 369 ? 29.771 25.205 -15.779 1.00 81.56 369 GLU A O 1
ATOM 2924 N N . ARG A 1 370 ? 29.746 25.996 -17.876 1.00 78.69 370 ARG A N 1
ATOM 2925 C CA . ARG A 1 370 ? 28.298 25.803 -18.046 1.00 78.69 370 ARG A CA 1
ATOM 2926 C C . ARG A 1 370 ? 27.878 24.342 -17.847 1.00 78.69 370 ARG A C 1
ATOM 2928 O O . ARG A 1 370 ? 26.800 24.098 -17.312 1.00 78.69 370 ARG A O 1
ATOM 2935 N N . ARG A 1 371 ? 28.692 23.386 -18.308 1.00 71.88 371 ARG A N 1
ATOM 2936 C CA . ARG A 1 371 ? 28.411 21.946 -18.215 1.00 71.88 371 ARG A CA 1
ATOM 2937 C C . ARG A 1 371 ? 28.706 21.442 -16.807 1.00 71.88 371 ARG A C 1
ATOM 2939 O O . ARG A 1 371 ? 27.820 20.841 -16.212 1.00 71.88 371 ARG A O 1
ATOM 2946 N N . VAL A 1 372 ? 29.875 21.784 -16.256 1.00 80.06 372 VAL A N 1
ATOM 2947 C CA . VAL A 1 372 ? 30.276 21.431 -14.881 1.00 80.06 372 VAL A CA 1
ATOM 2948 C C . VAL A 1 372 ? 29.205 21.854 -13.882 1.00 80.06 372 VAL A C 1
ATOM 2950 O O . VAL A 1 372 ? 28.669 21.018 -13.163 1.00 80.06 372 VAL A O 1
ATOM 2953 N N . ARG A 1 373 ? 28.805 23.133 -13.898 1.00 82.06 373 ARG A N 1
ATOM 2954 C CA . ARG A 1 373 ? 27.790 23.645 -12.968 1.00 82.06 373 ARG A CA 1
ATOM 2955 C C . ARG A 1 373 ? 26.462 22.910 -13.095 1.00 82.06 373 ARG A C 1
ATOM 2957 O O . ARG A 1 373 ? 25.859 22.592 -12.079 1.00 82.06 373 ARG A O 1
ATOM 2964 N N . ARG A 1 374 ? 26.007 22.631 -14.320 1.00 79.25 374 ARG A N 1
ATOM 2965 C CA . ARG A 1 374 ? 24.730 21.948 -14.557 1.00 79.25 374 ARG A CA 1
ATOM 2966 C C . ARG A 1 374 ? 24.742 20.517 -14.015 1.00 79.25 374 ARG A C 1
ATOM 2968 O O . ARG A 1 374 ? 23.813 20.148 -13.302 1.00 79.25 374 ARG A O 1
ATOM 2975 N N . GLU A 1 375 ? 25.766 19.734 -14.350 1.00 77.25 375 GLU A N 1
ATOM 2976 C CA . GLU A 1 375 ? 25.845 18.326 -13.942 1.00 77.25 375 GLU A CA 1
ATOM 2977 C C . GLU A 1 375 ? 26.102 18.196 -12.437 1.00 77.25 375 GLU A C 1
ATOM 2979 O O . GLU A 1 375 ? 25.367 17.478 -11.758 1.00 77.25 375 GLU A O 1
ATOM 2984 N N . VAL A 1 376 ? 27.055 18.966 -11.890 1.00 87.50 376 VAL A N 1
ATOM 2985 C CA . VAL A 1 376 ? 27.339 18.976 -10.448 1.00 87.50 376 VAL A CA 1
ATOM 2986 C C . VAL A 1 376 ? 26.097 19.399 -9.678 1.00 87.50 376 VAL A C 1
ATOM 2988 O O . VAL A 1 376 ? 25.661 18.670 -8.802 1.00 87.50 376 VAL A O 1
ATOM 2991 N N . GLN A 1 377 ? 25.438 20.503 -10.042 1.00 84.31 377 GLN A N 1
ATOM 2992 C CA . GLN A 1 377 ? 24.228 20.948 -9.343 1.00 84.31 377 GLN A CA 1
ATOM 2993 C C . GLN A 1 377 ? 23.061 19.958 -9.470 1.00 84.31 377 GLN A C 1
ATOM 2995 O O . GLN A 1 377 ? 22.215 19.881 -8.578 1.00 84.31 377 GLN A O 1
ATOM 3000 N N . SER A 1 378 ? 22.966 19.212 -10.574 1.00 70.62 378 SER A N 1
ATOM 3001 C CA . SER A 1 378 ? 21.934 18.186 -10.716 1.00 70.62 378 SER A CA 1
ATOM 3002 C C . SER A 1 378 ? 22.197 16.972 -9.833 1.00 70.62 378 SER A C 1
ATOM 3004 O O . SER A 1 378 ? 21.237 16.426 -9.299 1.00 70.62 378 SER A O 1
ATOM 3006 N N . VAL A 1 379 ? 23.444 16.515 -9.728 1.00 74.06 379 VAL A N 1
ATOM 3007 C CA . VAL A 1 379 ? 23.790 15.320 -8.947 1.00 74.06 379 VAL A CA 1
ATOM 3008 C C . VAL A 1 379 ? 23.906 15.647 -7.464 1.00 74.06 379 VAL A C 1
ATOM 3010 O O . VAL A 1 379 ? 23.382 14.901 -6.649 1.00 74.06 379 VAL A O 1
ATOM 3013 N N . TRP A 1 380 ? 24.459 16.809 -7.119 1.00 86.00 380 TRP A N 1
ATOM 3014 C CA . TRP A 1 380 ? 24.546 17.300 -5.744 1.00 86.00 380 TRP A CA 1
ATOM 3015 C C . TRP A 1 380 ? 23.172 17.372 -5.075 1.00 86.00 380 TRP A C 1
ATOM 3017 O O . TRP A 1 380 ? 23.001 16.856 -3.984 1.00 86.00 380 TRP A O 1
ATOM 3027 N N . ARG A 1 381 ? 22.155 17.899 -5.774 1.00 77.19 381 ARG A N 1
ATOM 3028 C CA . ARG A 1 381 ? 20.770 17.920 -5.266 1.00 77.19 381 ARG A CA 1
ATOM 3029 C C . ARG A 1 381 ? 20.175 16.526 -5.053 1.00 77.19 381 ARG A C 1
ATOM 3031 O O . ARG A 1 381 ? 19.329 16.360 -4.187 1.00 77.19 381 ARG A O 1
ATOM 3038 N N . LYS A 1 382 ? 20.567 15.539 -5.868 1.00 62.41 382 LYS A N 1
ATOM 3039 C CA . LYS A 1 382 ? 20.123 14.146 -5.693 1.00 62.41 382 LYS A CA 1
ATOM 3040 C C . LYS A 1 382 ? 20.836 13.483 -4.517 1.00 62.41 382 LYS A C 1
ATOM 3042 O O . LYS A 1 382 ? 20.205 12.701 -3.821 1.00 62.41 382 LYS A O 1
ATOM 3047 N N . ALA A 1 383 ? 22.111 13.803 -4.303 1.00 71.88 383 ALA A N 1
ATOM 3048 C CA . ALA A 1 383 ? 22.879 13.342 -3.151 1.00 71.88 383 ALA A CA 1
ATOM 3049 C C . ALA A 1 383 ? 22.353 13.956 -1.840 1.00 71.88 383 ALA A C 1
ATOM 3051 O O . ALA A 1 383 ? 22.140 13.221 -0.889 1.00 71.88 383 ALA A O 1
ATOM 3052 N N . GLU A 1 384 ? 22.017 15.255 -1.822 1.00 74.00 384 GLU A N 1
ATOM 3053 C CA . GLU A 1 384 ? 21.362 15.926 -0.678 1.00 74.00 384 GLU A CA 1
ATOM 3054 C C . GLU A 1 384 ? 19.991 15.319 -0.327 1.00 74.00 384 GLU A C 1
ATOM 3056 O O . GLU A 1 384 ? 19.527 15.444 0.802 1.00 74.00 384 GLU A O 1
ATOM 3061 N N . ALA A 1 385 ? 19.333 14.685 -1.302 1.00 57.66 385 ALA A N 1
ATOM 3062 C CA . ALA A 1 385 ? 18.052 14.005 -1.136 1.00 57.66 385 ALA A CA 1
ATOM 3063 C C . ALA A 1 385 ? 18.193 12.486 -0.904 1.00 57.66 385 ALA A C 1
ATOM 3065 O O . ALA A 1 385 ? 17.192 11.781 -1.007 1.00 57.66 385 ALA A O 1
ATOM 3066 N N . ASP A 1 386 ? 19.410 11.973 -0.679 1.00 60.91 386 ASP A N 1
ATOM 3067 C CA . ASP A 1 386 ? 19.735 10.541 -0.538 1.00 60.91 386 ASP A CA 1
ATOM 3068 C C . ASP A 1 386 ? 19.279 9.655 -1.722 1.00 60.91 386 ASP A C 1
ATOM 3070 O O . ASP A 1 386 ? 19.168 8.434 -1.626 1.00 60.91 386 ASP A O 1
ATOM 3074 N N . GLN A 1 387 ? 19.041 10.256 -2.890 1.00 48.41 387 GLN A N 1
ATOM 3075 C CA . GLN A 1 387 ? 18.582 9.575 -4.108 1.00 48.41 387 GLN A CA 1
ATOM 3076 C C . GLN A 1 387 ? 19.733 9.135 -5.021 1.00 48.41 387 GLN A C 1
ATOM 3078 O O . GLN A 1 387 ? 19.498 8.525 -6.068 1.00 48.41 387 GLN A O 1
ATOM 3083 N N . PHE A 1 388 ? 20.974 9.506 -4.696 1.00 57.62 388 PHE A N 1
ATOM 3084 C CA . PHE A 1 388 ? 22.136 9.193 -5.520 1.00 57.62 388 PHE A CA 1
ATOM 3085 C C . PHE A 1 388 ? 23.424 9.156 -4.694 1.00 57.62 388 PHE A C 1
ATOM 3087 O O . PHE A 1 388 ? 23.855 10.183 -4.176 1.00 57.62 388 PHE A O 1
ATOM 3094 N N . SER A 1 389 ? 24.059 7.986 -4.625 1.00 74.81 389 SER A N 1
ATOM 3095 C CA . SER A 1 389 ? 25.364 7.782 -3.991 1.00 74.81 389 SER A CA 1
ATOM 3096 C C . SER A 1 389 ? 26.505 7.800 -5.011 1.00 74.81 389 SER A C 1
ATOM 3098 O O . SER A 1 389 ? 26.313 7.588 -6.215 1.00 74.81 389 SER A O 1
ATOM 3100 N N . GLY A 1 390 ? 27.715 8.081 -4.535 1.00 77.75 390 GLY A N 1
ATOM 3101 C CA . GLY A 1 390 ? 28.930 7.971 -5.325 1.00 77.75 390 GLY A CA 1
ATOM 3102 C C . GLY A 1 390 ? 29.218 6.517 -5.715 1.00 77.75 390 GLY A C 1
ATOM 3103 O O . GLY A 1 390 ? 28.769 5.576 -5.056 1.00 77.75 390 GLY A O 1
ATOM 3104 N N . PRO A 1 391 ? 29.969 6.292 -6.806 1.00 79.38 391 PRO A N 1
ATOM 3105 C CA . PRO A 1 391 ? 30.317 4.944 -7.231 1.00 79.38 391 PRO A CA 1
ATOM 3106 C C . PRO A 1 391 ? 31.162 4.225 -6.166 1.00 79.38 391 PRO A C 1
ATOM 3108 O O . PRO A 1 391 ? 32.036 4.814 -5.517 1.00 79.38 391 PRO A O 1
ATOM 3111 N N . SER A 1 392 ? 30.927 2.919 -6.026 1.00 80.50 392 SER A N 1
ATOM 3112 C CA . SER A 1 392 ? 31.755 2.038 -5.195 1.00 80.50 392 SER A CA 1
ATOM 3113 C C . SER A 1 392 ? 33.150 1.835 -5.801 1.00 80.50 392 SER A C 1
ATOM 3115 O O . SER A 1 392 ? 33.357 2.069 -6.996 1.00 80.50 392 SER A O 1
ATOM 3117 N N . VAL A 1 393 ? 34.110 1.340 -5.007 1.00 79.38 393 VAL A N 1
ATOM 3118 C CA . VAL A 1 393 ? 35.430 0.931 -5.529 1.00 79.38 393 VAL A CA 1
ATOM 3119 C C . VAL A 1 393 ? 35.295 -0.112 -6.633 1.00 79.38 393 VAL A C 1
ATOM 3121 O O . VAL A 1 393 ? 35.903 0.049 -7.686 1.00 79.38 393 VAL A O 1
ATOM 3124 N N . GLU A 1 394 ? 34.426 -1.104 -6.448 1.00 73.12 394 GLU A N 1
ATOM 3125 C CA . GLU A 1 394 ? 34.125 -2.111 -7.469 1.00 73.12 394 GLU A CA 1
ATOM 3126 C C . GLU A 1 394 ? 33.576 -1.474 -8.756 1.00 73.12 394 GLU A C 1
ATOM 3128 O O . GLU A 1 394 ? 33.978 -1.831 -9.862 1.00 73.12 394 GLU A O 1
ATOM 3133 N N . THR A 1 395 ? 32.710 -0.461 -8.635 1.00 75.38 395 THR A N 1
ATOM 3134 C CA . THR A 1 395 ? 32.215 0.290 -9.797 1.00 75.38 395 THR A CA 1
ATOM 3135 C C . THR A 1 395 ? 33.364 0.989 -10.519 1.00 75.38 395 THR A C 1
ATOM 3137 O O . THR A 1 395 ? 33.468 0.884 -11.737 1.00 75.38 395 THR A O 1
ATOM 3140 N N . LEU A 1 396 ? 34.252 1.675 -9.795 1.00 82.94 396 LEU A N 1
ATOM 3141 C CA . LEU A 1 396 ? 35.406 2.361 -10.385 1.00 82.94 396 LEU A CA 1
ATOM 3142 C C . LEU A 1 396 ? 36.406 1.384 -11.032 1.00 82.94 396 LEU A C 1
ATOM 3144 O O . LEU A 1 396 ? 36.960 1.699 -12.085 1.00 82.94 396 LEU A O 1
ATOM 3148 N N . GLN A 1 397 ? 36.588 0.189 -10.466 1.00 80.31 397 GLN A N 1
ATOM 3149 C CA . GLN A 1 397 ? 37.401 -0.887 -11.047 1.00 80.31 397 GLN A CA 1
ATOM 3150 C C . GLN A 1 397 ? 36.802 -1.410 -12.353 1.00 80.31 397 GLN A C 1
ATOM 3152 O O . GLN A 1 397 ? 37.476 -1.427 -13.379 1.00 80.31 397 GLN A O 1
ATOM 3157 N N . ASN A 1 398 ? 35.502 -1.715 -12.356 1.00 69.00 398 ASN A N 1
ATOM 3158 C CA . ASN A 1 398 ? 34.767 -2.145 -13.553 1.00 69.00 398 ASN A CA 1
ATOM 3159 C C . ASN A 1 398 ? 34.756 -1.077 -14.664 1.00 69.00 398 ASN A C 1
ATOM 3161 O O . ASN A 1 398 ? 34.542 -1.369 -15.844 1.00 69.00 398 ASN A O 1
ATOM 3165 N N . LYS A 1 399 ? 34.967 0.188 -14.292 1.00 73.06 399 LYS A N 1
ATOM 3166 C CA . LYS A 1 399 ? 35.093 1.332 -15.198 1.00 73.06 399 LYS A CA 1
ATOM 3167 C C . LYS A 1 399 ? 36.528 1.614 -15.656 1.00 73.06 399 LYS A C 1
ATOM 3169 O O . LYS A 1 399 ? 36.728 2.567 -16.400 1.00 73.06 399 LYS A O 1
ATOM 3174 N N . GLY A 1 400 ? 37.515 0.829 -15.225 1.00 79.69 400 GLY A N 1
ATOM 3175 C CA . GLY A 1 400 ? 38.920 1.050 -15.572 1.00 79.69 400 GLY A CA 1
ATOM 3176 C C . GLY A 1 400 ? 39.520 2.318 -14.965 1.00 79.69 400 GLY A C 1
ATOM 3177 O O . GLY A 1 400 ? 40.512 2.828 -15.476 1.00 79.69 400 GLY A O 1
ATOM 3178 N N . LEU A 1 401 ? 38.916 2.852 -13.898 1.00 85.75 401 LEU A N 1
ATOM 3179 C CA . LEU A 1 401 ? 39.395 4.036 -13.171 1.00 85.75 401 LEU A CA 1
ATOM 3180 C C . LEU A 1 401 ? 40.266 3.662 -11.958 1.00 85.75 401 LEU A C 1
ATOM 3182 O O . LEU A 1 401 ? 41.011 4.500 -11.457 1.00 85.75 401 LEU A O 1
ATOM 3186 N N . LEU A 1 402 ? 40.191 2.408 -11.499 1.00 87.69 402 LEU A N 1
ATOM 3187 C CA . LEU A 1 402 ? 41.026 1.828 -10.442 1.00 87.69 402 LEU A CA 1
ATOM 3188 C C . LEU A 1 402 ? 41.500 0.418 -10.838 1.00 87.69 402 LEU A C 1
ATOM 3190 O O . LEU A 1 402 ? 40.784 -0.272 -11.565 1.00 87.69 402 LEU A O 1
ATOM 3194 N N . PRO A 1 403 ? 42.665 -0.056 -10.351 1.00 85.19 403 PRO A N 1
ATOM 3195 C CA . PRO A 1 403 ? 43.095 -1.432 -10.581 1.00 85.19 403 PRO A CA 1
ATOM 3196 C C . PRO A 1 403 ? 42.281 -2.424 -9.742 1.00 85.19 403 PRO A C 1
ATOM 3198 O O . PRO A 1 403 ? 41.961 -2.149 -8.585 1.00 85.19 403 PRO A O 1
ATOM 3201 N N . GLU A 1 404 ? 42.034 -3.620 -10.283 1.00 79.19 404 GLU A N 1
ATOM 3202 C CA . GLU A 1 404 ? 41.336 -4.719 -9.584 1.00 79.19 404 GLU A CA 1
ATOM 3203 C C . GLU A 1 404 ? 42.013 -5.124 -8.265 1.00 79.19 404 GLU A C 1
ATOM 3205 O O . GLU A 1 404 ? 41.364 -5.605 -7.345 1.00 79.19 404 GLU A O 1
ATOM 3210 N N . SER A 1 405 ? 43.329 -4.918 -8.153 1.00 78.12 405 SER A N 1
ATOM 3211 C CA . SER A 1 405 ? 44.093 -5.228 -6.942 1.00 78.12 405 SER A CA 1
ATOM 3212 C C . SER A 1 405 ? 43.921 -4.209 -5.814 1.00 78.12 405 SER A C 1
ATOM 3214 O O . SER A 1 405 ? 44.465 -4.423 -4.733 1.00 78.12 405 SER A O 1
ATOM 3216 N N . TYR A 1 406 ? 43.264 -3.074 -6.067 1.00 80.69 406 TYR A N 1
ATOM 3217 C CA . TYR A 1 406 ? 43.028 -2.065 -5.042 1.00 80.69 406 TYR A CA 1
ATOM 3218 C C . TYR A 1 406 ? 41.885 -2.504 -4.126 1.00 80.69 406 TYR A C 1
ATOM 3220 O O . TYR A 1 406 ? 40.739 -2.618 -4.549 1.00 80.69 406 TYR A O 1
ATOM 3228 N N . GLU A 1 407 ? 42.192 -2.716 -2.854 1.00 75.81 407 GLU A N 1
ATOM 3229 C CA . GLU A 1 407 ? 41.183 -2.878 -1.814 1.00 75.81 407 GLU A CA 1
ATOM 3230 C C . GLU A 1 407 ? 41.069 -1.551 -1.067 1.00 75.81 407 GLU A C 1
ATOM 3232 O O . GLU A 1 407 ? 42.066 -1.033 -0.554 1.00 75.81 407 GLU A O 1
ATOM 3237 N N . GLU A 1 408 ? 39.858 -0.990 -0.995 1.00 69.00 408 GLU A N 1
ATOM 3238 C CA . GLU A 1 408 ? 39.618 0.118 -0.072 1.00 69.00 408 GLU A CA 1
ATOM 3239 C C . GLU A 1 408 ? 39.953 -0.395 1.332 1.00 69.00 408 GLU A C 1
ATOM 3241 O O . GLU A 1 408 ? 39.455 -1.463 1.712 1.00 69.00 408 GLU A O 1
ATOM 3246 N N . PRO A 1 409 ? 40.793 0.298 2.120 1.00 57.31 409 PRO A N 1
ATOM 3247 C CA . PRO A 1 409 ? 40.937 -0.047 3.522 1.00 57.31 409 PRO A CA 1
ATOM 3248 C C . PRO A 1 409 ? 39.538 0.025 4.133 1.00 57.31 409 PRO A C 1
ATOM 3250 O O . PRO A 1 409 ? 38.959 1.106 4.233 1.00 57.31 409 PRO A O 1
ATOM 3253 N N . GLY A 1 410 ? 38.975 -1.149 4.444 1.00 41.91 410 GLY A N 1
ATOM 3254 C CA . GLY A 1 410 ? 37.571 -1.268 4.818 1.00 41.91 410 GLY A CA 1
ATOM 3255 C C . GLY A 1 410 ? 37.231 -0.301 5.948 1.00 41.91 410 GLY A C 1
ATOM 3256 O O . GLY A 1 410 ? 38.117 0.015 6.755 1.00 41.91 410 GLY A O 1
ATOM 3257 N N . PRO A 1 411 ? 35.975 0.170 6.035 1.00 37.38 411 PRO A N 1
ATOM 3258 C CA . PRO A 1 411 ? 35.577 1.068 7.098 1.00 37.38 411 PRO A CA 1
ATOM 3259 C C . PRO A 1 411 ? 35.895 0.376 8.419 1.00 37.38 411 PRO A C 1
ATOM 3261 O O . PRO A 1 411 ? 35.229 -0.568 8.847 1.00 37.38 411 PRO A O 1
ATOM 3264 N N . THR A 1 412 ? 36.951 0.838 9.086 1.00 37.44 412 THR A N 1
ATOM 3265 C CA . THR A 1 412 ? 37.063 0.616 10.515 1.00 37.44 412 THR A CA 1
ATOM 3266 C C . THR A 1 412 ? 35.901 1.419 11.037 1.00 37.44 412 THR A C 1
ATOM 3268 O O . THR A 1 412 ? 35.981 2.642 10.990 1.00 37.44 412 THR A O 1
ATOM 3271 N N . ALA A 1 413 ? 34.797 0.747 11.384 1.00 33.28 413 ALA A N 1
ATOM 3272 C CA . ALA A 1 413 ? 33.605 1.403 11.888 1.00 33.28 413 ALA A CA 1
ATOM 3273 C C . ALA A 1 413 ? 34.067 2.475 12.873 1.00 33.28 413 ALA A C 1
ATOM 3275 O O . ALA A 1 413 ? 34.607 2.148 13.935 1.00 33.28 413 ALA A O 1
ATOM 3276 N N . VAL A 1 414 ? 33.929 3.745 12.470 1.00 47.59 414 VAL A N 1
ATOM 3277 C CA . VAL A 1 414 ? 34.381 4.905 13.254 1.00 47.59 414 VAL A CA 1
ATOM 3278 C C . VAL A 1 414 ? 33.756 4.829 14.651 1.00 47.59 414 VAL A C 1
ATOM 3280 O O . VAL A 1 414 ? 34.333 5.265 15.643 1.00 47.59 414 VAL A O 1
ATOM 3283 N N . LEU A 1 415 ? 32.626 4.123 14.737 1.00 46.50 415 LEU A N 1
ATOM 3284 C CA . LEU A 1 415 ? 31.934 3.752 15.944 1.00 46.50 415 LEU A CA 1
ATOM 3285 C C . LEU A 1 415 ? 31.588 2.250 15.970 1.00 46.50 415 LEU A C 1
ATOM 3287 O O . LEU A 1 415 ? 30.710 1.808 15.231 1.00 46.50 415 LEU A O 1
ATOM 3291 N N . PRO A 1 416 ? 32.192 1.438 16.858 1.00 58.97 416 PRO A N 1
ATOM 3292 C CA . PRO A 1 416 ? 31.646 0.130 17.213 1.00 58.97 416 PRO A CA 1
ATOM 3293 C C . PRO A 1 416 ? 30.274 0.300 17.889 1.00 58.97 416 PRO A C 1
ATOM 3295 O O . PRO A 1 416 ? 30.195 0.474 19.105 1.00 58.97 416 PRO A O 1
ATOM 3298 N N . LEU A 1 417 ? 29.194 0.251 17.101 1.00 56.41 417 LEU A N 1
ATOM 3299 C CA . LEU A 1 417 ? 27.809 0.479 17.543 1.00 56.41 417 LEU A CA 1
ATOM 3300 C C . LEU A 1 417 ? 27.399 -0.426 18.711 1.00 56.41 417 LEU A C 1
ATOM 3302 O O . LEU A 1 417 ? 26.764 0.039 19.652 1.00 56.41 417 LEU A O 1
ATOM 3306 N N . GLU A 1 418 ? 27.830 -1.690 18.717 1.00 58.66 418 GLU A N 1
ATOM 3307 C CA . GLU A 1 418 ? 27.595 -2.600 19.848 1.00 58.66 418 GLU A CA 1
ATOM 3308 C C . GLU A 1 418 ? 28.286 -2.137 21.134 1.00 58.66 418 GLU A C 1
ATOM 3310 O O . GLU A 1 418 ? 27.751 -2.289 22.230 1.00 58.66 418 GLU A O 1
ATOM 3315 N N . ARG A 1 419 ? 29.472 -1.533 21.012 1.00 61.47 419 ARG A N 1
ATOM 3316 C CA . ARG A 1 419 ? 30.210 -0.982 22.149 1.00 61.47 419 ARG A CA 1
ATOM 3317 C C . ARG A 1 419 ? 29.581 0.319 22.628 1.00 61.47 419 ARG A C 1
ATOM 3319 O O . ARG A 1 419 ? 29.539 0.538 23.826 1.00 61.47 419 ARG A O 1
ATOM 3326 N N . LEU A 1 420 ? 29.072 1.141 21.714 1.00 61.34 420 LEU A N 1
ATOM 3327 C CA . LEU A 1 420 ? 28.328 2.365 22.009 1.00 61.34 420 LEU A CA 1
ATOM 3328 C C . LEU A 1 420 ? 27.025 2.079 22.759 1.00 61.34 420 LEU A C 1
ATOM 3330 O O . LEU A 1 420 ? 26.779 2.690 23.790 1.00 61.34 420 LEU A O 1
ATOM 3334 N N . ARG A 1 421 ? 26.256 1.086 22.297 1.00 65.12 421 ARG A N 1
ATOM 3335 C CA . ARG A 1 421 ? 25.028 0.598 22.950 1.00 65.12 421 ARG A CA 1
ATOM 3336 C C . ARG A 1 421 ? 25.276 -0.025 24.329 1.00 65.12 421 ARG A C 1
ATOM 3338 O O . ARG A 1 421 ? 24.340 -0.183 25.103 1.00 65.12 421 ARG A O 1
ATOM 3345 N N . ALA A 1 422 ? 26.520 -0.402 24.627 1.00 71.44 422 ALA A N 1
ATOM 3346 C CA . ALA A 1 422 ? 26.930 -0.959 25.914 1.00 71.44 422 ALA A CA 1
ATOM 3347 C C . ALA A 1 422 ? 27.484 0.090 26.901 1.00 71.44 422 ALA A C 1
ATOM 3349 O O . ALA A 1 422 ? 27.773 -0.264 28.046 1.00 71.44 422 ALA A O 1
ATOM 3350 N N . LEU A 1 423 ? 27.672 1.342 26.468 1.00 75.00 423 LEU A N 1
ATOM 3351 C CA . LEU A 1 423 ? 28.087 2.466 27.315 1.00 75.00 423 LEU A CA 1
ATOM 3352 C C . LEU A 1 423 ? 26.855 3.208 27.849 1.00 75.00 423 LEU A C 1
ATOM 3354 O O . LEU A 1 423 ? 25.785 3.148 27.250 1.00 75.00 423 LEU A O 1
ATOM 3358 N N . ASP A 1 424 ? 27.006 3.919 28.966 1.00 74.62 424 ASP A N 1
ATOM 3359 C CA . ASP A 1 424 ? 25.987 4.887 29.390 1.00 74.62 424 ASP A CA 1
ATOM 3360 C C . ASP A 1 424 ? 25.976 6.125 28.472 1.00 74.62 424 ASP A C 1
ATOM 3362 O O . ASP A 1 424 ? 26.958 6.389 27.778 1.00 74.62 424 ASP A O 1
ATOM 3366 N N . ASP A 1 425 ? 24.880 6.890 28.457 1.00 67.62 425 ASP A N 1
ATOM 3367 C CA . ASP A 1 425 ? 24.669 8.002 27.512 1.00 67.62 425 ASP A CA 1
ATOM 3368 C C . ASP A 1 425 ? 25.799 9.053 27.535 1.00 67.62 425 ASP A C 1
ATOM 3370 O O . ASP A 1 425 ? 26.206 9.576 26.493 1.00 67.62 425 ASP A O 1
ATOM 3374 N N . ASP A 1 426 ? 26.363 9.341 28.712 1.00 72.69 426 ASP A N 1
ATOM 3375 C CA . ASP A 1 426 ? 27.448 10.313 28.865 1.00 72.69 426 ASP A CA 1
ATOM 3376 C C . ASP A 1 426 ? 28.787 9.762 28.351 1.00 72.69 426 ASP A C 1
ATOM 3378 O O . ASP A 1 426 ? 29.631 10.513 27.846 1.00 72.69 426 ASP A O 1
ATOM 3382 N N . GLU A 1 427 ? 29.040 8.466 28.517 1.00 74.62 427 GLU A N 1
ATOM 3383 C CA . GLU A 1 427 ? 30.220 7.770 28.005 1.00 74.62 427 GLU A CA 1
ATOM 3384 C C . GLU A 1 427 ? 30.125 7.492 26.503 1.00 74.62 427 GLU A C 1
ATOM 3386 O O . GLU A 1 427 ? 31.127 7.659 25.803 1.00 74.62 427 GLU A O 1
ATOM 3391 N N . ALA A 1 428 ? 28.933 7.161 26.009 1.00 71.56 428 ALA A N 1
ATOM 3392 C CA . ALA A 1 428 ? 28.572 7.016 24.604 1.00 71.56 428 ALA A CA 1
ATOM 3393 C C . ALA A 1 428 ? 28.801 8.326 23.845 1.00 71.56 428 ALA A C 1
ATOM 3395 O O . ALA A 1 428 ? 29.560 8.357 22.874 1.00 71.56 428 ALA A O 1
ATOM 3396 N N . ARG A 1 429 ? 28.268 9.441 24.359 1.00 71.38 429 ARG A N 1
ATOM 3397 C CA . ARG A 1 429 ? 28.469 10.778 23.784 1.00 71.38 429 ARG A CA 1
ATOM 3398 C C . ARG A 1 429 ? 29.938 11.198 23.785 1.00 71.38 429 ARG A C 1
ATOM 3400 O O . ARG A 1 429 ? 30.445 11.726 22.800 1.00 71.38 429 ARG A O 1
ATOM 3407 N N . ARG A 1 430 ? 30.669 10.920 24.871 1.00 71.19 430 ARG A N 1
ATOM 3408 C CA . ARG A 1 430 ? 32.125 11.157 24.939 1.00 71.19 430 ARG A CA 1
ATOM 3409 C C . ARG A 1 430 ? 32.915 10.246 24.003 1.00 71.19 430 ARG A C 1
ATOM 3411 O O . ARG A 1 430 ? 34.015 10.607 23.597 1.00 71.19 430 ARG A O 1
ATOM 3418 N N . PHE A 1 431 ? 32.429 9.043 23.725 1.00 71.94 431 PHE A N 1
ATOM 3419 C CA . PHE A 1 431 ? 33.037 8.116 22.779 1.00 71.94 431 PHE A CA 1
ATOM 3420 C C . PHE A 1 431 ? 32.812 8.593 21.337 1.00 71.94 431 PHE A C 1
ATOM 3422 O O . PHE A 1 431 ? 33.799 8.754 20.633 1.00 71.94 431 PHE A O 1
ATOM 3429 N N . ALA A 1 432 ? 31.585 8.960 20.958 1.00 68.81 432 ALA A N 1
ATOM 3430 C CA . ALA A 1 432 ? 31.263 9.551 19.654 1.00 68.81 432 ALA A CA 1
ATOM 3431 C C . ALA A 1 432 ? 32.049 10.838 19.366 1.00 68.81 432 ALA A C 1
ATOM 3433 O O . ALA A 1 432 ? 32.751 10.910 18.362 1.00 68.81 432 ALA A O 1
ATOM 3434 N N . ASN A 1 433 ? 32.081 11.778 20.317 1.00 70.62 433 ASN A N 1
ATOM 3435 C CA . ASN A 1 433 ? 32.850 13.019 20.173 1.00 70.62 433 ASN A CA 1
ATOM 3436 C C . ASN A 1 433 ? 34.373 12.797 20.079 1.00 70.62 433 ASN A C 1
ATOM 3438 O O . ASN A 1 433 ? 35.088 13.666 19.599 1.00 70.62 433 ASN A O 1
ATOM 3442 N N . ARG A 1 434 ? 34.905 11.675 20.592 1.00 72.31 434 ARG A N 1
ATOM 3443 C CA . ARG A 1 434 ? 36.335 11.318 20.452 1.00 72.31 434 ARG A CA 1
ATOM 3444 C C . ARG A 1 434 ? 36.661 10.685 19.102 1.00 72.31 434 ARG A C 1
ATOM 3446 O O . ARG A 1 434 ? 37.839 10.512 18.804 1.00 72.31 434 ARG A O 1
ATOM 3453 N N . HIS A 1 435 ? 35.634 10.314 18.352 1.00 65.31 435 HIS A N 1
ATOM 3454 C CA . HIS A 1 435 ? 35.705 9.712 17.030 1.00 65.31 435 HIS A CA 1
ATOM 3455 C C . HIS A 1 435 ? 35.129 10.657 15.960 1.00 65.31 435 HIS A C 1
ATOM 3457 O O . HIS A 1 435 ? 34.698 10.186 14.917 1.00 65.31 435 HIS A O 1
ATOM 3463 N N . ASP A 1 436 ? 35.108 11.969 16.238 1.00 62.59 436 ASP A N 1
ATOM 3464 C CA . ASP A 1 436 ? 34.628 13.036 15.345 1.00 62.59 436 ASP A CA 1
ATOM 3465 C C . ASP A 1 436 ? 33.195 12.841 14.809 1.00 62.59 436 ASP A C 1
ATOM 3467 O O . ASP A 1 436 ? 32.822 13.402 13.786 1.00 62.59 436 ASP A O 1
ATOM 3471 N N . VAL A 1 437 ? 32.357 12.088 15.531 1.00 63.91 437 VAL A N 1
ATOM 3472 C CA . VAL A 1 437 ? 30.927 11.965 15.226 1.00 63.91 437 VAL A CA 1
ATOM 3473 C C . VAL A 1 437 ? 30.151 12.969 16.064 1.00 63.91 437 VAL A C 1
ATOM 3475 O O . VAL A 1 437 ? 30.133 12.883 17.297 1.00 63.91 437 VAL A O 1
ATOM 3478 N N . GLU A 1 438 ? 29.503 13.918 15.390 1.00 64.69 438 GLU A N 1
ATOM 3479 C CA . GLU A 1 438 ? 28.664 14.925 16.028 1.00 64.69 438 GLU A CA 1
ATOM 3480 C C . GLU A 1 438 ? 27.405 14.270 16.609 1.00 64.69 438 GLU A C 1
ATOM 3482 O O . GLU A 1 438 ? 26.544 13.753 15.899 1.00 64.69 438 GLU A O 1
ATOM 3487 N N . TRP A 1 439 ? 27.317 14.247 17.940 1.00 70.69 439 TRP A N 1
ATOM 3488 C CA . TRP A 1 439 ? 26.144 13.724 18.631 1.00 70.69 439 TRP A CA 1
ATOM 3489 C C . TRP A 1 439 ? 25.015 14.760 18.583 1.00 70.69 439 TRP A C 1
ATOM 3491 O O . TRP A 1 439 ? 25.155 15.805 19.238 1.00 70.69 439 TRP A O 1
ATOM 3501 N N . PRO A 1 440 ? 23.896 14.482 17.888 1.00 70.50 440 PRO A N 1
ATOM 3502 C CA . PRO A 1 440 ? 22.862 15.476 17.660 1.00 70.50 440 PRO A CA 1
ATOM 3503 C C . PRO A 1 440 ? 22.248 15.938 18.980 1.00 70.50 440 PRO A C 1
ATOM 3505 O O . PRO A 1 440 ? 22.062 15.180 19.941 1.00 70.50 440 PRO A O 1
ATOM 3508 N N . THR A 1 441 ? 21.941 17.222 19.039 1.00 78.81 441 THR A N 1
ATOM 3509 C CA . THR A 1 441 ? 21.188 17.817 20.132 1.00 78.81 441 THR A CA 1
ATOM 3510 C C . THR A 1 441 ? 19.726 17.376 20.074 1.00 78.81 441 THR A C 1
ATOM 3512 O O . THR A 1 441 ? 19.191 17.015 19.028 1.00 78.81 441 THR A O 1
ATOM 3515 N N . THR A 1 442 ? 19.031 17.447 21.212 1.00 76.06 442 THR A N 1
ATOM 3516 C CA . THR A 1 442 ? 17.585 17.180 21.266 1.00 76.06 442 THR A CA 1
ATOM 3517 C C . THR A 1 442 ? 16.789 18.103 20.336 1.00 76.06 442 THR A C 1
ATOM 3519 O O . THR A 1 442 ? 15.747 17.705 19.830 1.00 76.06 442 THR A O 1
ATOM 3522 N N . GLU A 1 443 ? 17.269 19.328 20.112 1.00 76.62 443 GLU A N 1
ATOM 3523 C CA . GLU A 1 443 ? 16.642 20.294 19.207 1.00 76.62 443 GLU A CA 1
ATOM 3524 C C . GLU A 1 443 ? 16.806 19.882 17.739 1.00 76.62 443 GLU A C 1
ATOM 3526 O O . GLU A 1 443 ? 15.832 19.885 16.997 1.00 76.62 443 GLU A O 1
ATOM 3531 N N . GLU A 1 444 ? 17.989 19.418 17.333 1.00 79.38 444 GLU A N 1
ATOM 3532 C CA . GLU A 1 444 ? 18.215 18.906 15.973 1.00 79.38 444 GLU A CA 1
ATOM 3533 C C . GLU A 1 444 ? 17.402 17.645 15.684 1.00 79.38 444 GLU A C 1
ATOM 3535 O O . GLU A 1 444 ? 16.824 17.530 14.607 1.00 79.38 444 GLU A O 1
ATOM 3540 N N . VAL A 1 445 ? 17.298 16.725 16.649 1.00 79.75 445 VAL A N 1
ATOM 3541 C CA . VAL A 1 445 ? 16.439 15.536 16.516 1.00 79.75 445 VAL A CA 1
ATOM 3542 C C . VAL A 1 445 ? 14.973 15.944 16.336 1.00 79.75 445 VAL A C 1
ATOM 3544 O O . VAL A 1 445 ? 14.295 15.404 15.468 1.00 79.75 445 VAL A O 1
ATOM 3547 N N . ARG A 1 446 ? 14.493 16.934 17.099 1.00 81.19 446 ARG A N 1
ATOM 3548 C CA . ARG A 1 446 ? 13.126 17.468 16.965 1.00 81.19 446 ARG A CA 1
ATOM 3549 C C . ARG A 1 446 ? 12.880 18.139 15.623 1.00 81.19 446 ARG A C 1
ATOM 3551 O O . ARG A 1 446 ? 11.840 17.903 15.023 1.00 81.19 446 ARG A O 1
ATOM 3558 N N . ASN A 1 447 ? 13.833 18.933 15.145 1.00 82.88 447 ASN A N 1
ATOM 3559 C CA . ASN A 1 447 ? 13.717 19.615 13.859 1.00 82.88 447 ASN A CA 1
ATOM 3560 C C . ASN A 1 447 ? 13.724 18.614 12.695 1.00 82.88 447 ASN A C 1
ATOM 3562 O O . ASN A 1 447 ? 12.957 18.772 11.750 1.00 82.88 447 ASN A O 1
ATOM 3566 N N . ARG A 1 448 ? 14.545 17.557 12.774 1.00 83.25 448 ARG A N 1
ATOM 3567 C CA . ARG A 1 448 ? 14.539 16.461 11.790 1.00 83.25 448 ARG A CA 1
ATOM 3568 C C . ARG A 1 448 ? 13.214 15.708 11.800 1.00 83.25 448 ARG A C 1
ATOM 3570 O O . ARG A 1 448 ? 12.665 15.447 10.736 1.00 83.25 448 ARG A O 1
ATOM 3577 N N . LEU A 1 449 ? 12.682 15.419 12.987 1.00 84.75 449 LEU A N 1
ATOM 3578 C CA . LEU A 1 449 ? 11.374 14.790 13.137 1.00 84.75 449 LEU A CA 1
ATOM 3579 C C . LEU A 1 449 ? 10.249 15.671 12.570 1.00 84.75 449 LEU A C 1
ATOM 3581 O O . LEU A 1 449 ? 9.389 15.174 11.848 1.00 84.75 449 LEU A O 1
ATOM 3585 N N . GLU A 1 450 ? 10.293 16.983 12.823 1.00 86.19 450 GLU A N 1
ATOM 3586 C CA . GLU A 1 450 ? 9.350 17.951 12.247 1.00 86.19 450 GLU A CA 1
ATOM 3587 C C . GLU A 1 450 ? 9.375 17.929 10.726 1.00 86.19 450 GLU A C 1
ATOM 3589 O O . GLU A 1 450 ? 8.331 17.831 10.080 1.00 86.19 450 GLU A O 1
ATOM 3594 N N . ALA A 1 451 ? 10.581 18.007 10.164 1.00 85.62 451 ALA A N 1
ATOM 3595 C CA . ALA A 1 451 ? 10.792 18.009 8.730 1.00 85.62 451 ALA A CA 1
ATOM 3596 C C . ALA A 1 451 ? 10.272 16.709 8.107 1.00 85.62 451 ALA A C 1
ATOM 3598 O O . ALA A 1 451 ? 9.519 16.766 7.143 1.00 85.62 451 ALA A O 1
ATOM 3599 N N . ALA A 1 452 ? 10.576 15.553 8.703 1.00 86.25 452 ALA A N 1
ATOM 3600 C CA . ALA A 1 452 ? 10.113 14.261 8.205 1.00 86.25 452 ALA A CA 1
ATOM 3601 C C . ALA A 1 452 ? 8.578 14.140 8.234 1.00 86.25 452 ALA A C 1
ATOM 3603 O O . ALA A 1 452 ? 7.967 13.739 7.241 1.00 86.25 452 ALA A O 1
ATOM 3604 N N . ILE A 1 453 ? 7.934 14.539 9.338 1.00 89.75 453 ILE A N 1
ATOM 3605 C CA . ILE A 1 453 ? 6.468 14.519 9.468 1.00 89.75 453 ILE A CA 1
ATOM 3606 C C . ILE A 1 453 ? 5.829 15.459 8.439 1.00 89.75 453 ILE A C 1
ATOM 3608 O O . ILE A 1 453 ? 4.936 15.049 7.697 1.00 89.75 453 ILE A O 1
ATOM 3612 N N . THR A 1 454 ? 6.281 16.713 8.375 1.00 88.94 454 THR A N 1
ATOM 3613 C CA . THR A 1 454 ? 5.701 17.722 7.475 1.00 88.94 454 THR A CA 1
ATOM 3614 C C . THR A 1 454 ? 5.941 17.387 6.006 1.00 88.94 454 THR A C 1
ATOM 3616 O O . THR A 1 454 ? 5.025 17.545 5.204 1.00 88.94 454 THR A O 1
ATOM 3619 N N . GLN A 1 455 ? 7.105 16.841 5.650 1.00 82.81 455 GLN A N 1
ATOM 3620 C CA . GLN A 1 455 ? 7.402 16.373 4.297 1.00 82.81 455 GLN A CA 1
ATOM 3621 C C . GLN A 1 455 ? 6.522 15.182 3.900 1.00 82.81 455 GLN A C 1
ATOM 3623 O O . GLN A 1 455 ? 5.930 15.201 2.822 1.00 82.81 455 GLN A O 1
ATOM 3628 N N . THR A 1 456 ? 6.352 14.194 4.786 1.00 84.25 456 THR A N 1
ATOM 3629 C CA . THR A 1 456 ? 5.467 13.042 4.526 1.00 84.25 456 THR A CA 1
ATOM 3630 C C . THR A 1 456 ? 4.017 13.497 4.325 1.00 84.25 456 THR A C 1
ATOM 3632 O O . THR A 1 456 ? 3.325 13.012 3.425 1.00 84.25 456 THR A O 1
ATOM 3635 N N . MET A 1 457 ? 3.550 14.470 5.124 1.00 88.94 457 MET A N 1
ATOM 3636 C CA . MET A 1 457 ? 2.233 15.084 4.924 1.00 88.94 457 MET A CA 1
ATOM 3637 C C . MET A 1 457 ? 2.154 15.829 3.587 1.00 88.94 457 MET A C 1
ATOM 3639 O O . MET A 1 457 ? 1.207 15.603 2.835 1.00 88.94 457 MET A O 1
ATOM 3643 N N . ALA A 1 458 ? 3.129 16.686 3.271 1.00 80.12 458 ALA A N 1
ATOM 3644 C CA . ALA A 1 458 ? 3.144 17.500 2.054 1.00 80.12 458 ALA A CA 1
ATOM 3645 C C . ALA A 1 458 ? 3.118 16.636 0.785 1.00 80.12 458 ALA A C 1
ATOM 3647 O O . ALA A 1 458 ? 2.359 16.912 -0.144 1.00 80.12 458 ALA A O 1
ATOM 3648 N N . ASN A 1 459 ? 3.877 15.540 0.786 1.00 77.44 459 ASN A N 1
ATOM 3649 C CA . ASN A 1 459 ? 3.963 14.613 -0.338 1.00 77.44 459 ASN A CA 1
ATOM 3650 C C . ASN A 1 459 ? 2.752 13.670 -0.463 1.00 77.44 459 ASN A C 1
ATOM 3652 O O . ASN A 1 459 ? 2.667 12.913 -1.434 1.00 77.44 459 ASN A O 1
ATOM 3656 N N . GLU A 1 460 ? 1.814 13.704 0.491 1.00 82.12 460 GLU A N 1
ATOM 3657 C CA . GLU A 1 460 ? 0.687 12.764 0.585 1.00 82.12 460 GLU A CA 1
ATOM 3658 C C . GLU A 1 460 ? 1.133 11.295 0.646 1.00 82.12 460 GLU A C 1
ATOM 3660 O O . GLU A 1 460 ? 0.511 10.385 0.078 1.00 82.12 460 GLU A O 1
ATOM 3665 N N . GLU A 1 461 ? 2.246 11.067 1.334 1.00 79.75 461 GLU A N 1
ATOM 3666 C CA . GLU A 1 461 ? 2.903 9.774 1.410 1.00 79.75 461 GLU A CA 1
ATOM 3667 C C . GLU A 1 461 ? 2.336 8.901 2.532 1.00 79.75 461 GLU A C 1
ATOM 3669 O O . GLU A 1 461 ? 1.593 9.333 3.425 1.00 79.75 461 GLU A O 1
ATOM 3674 N N . ARG A 1 462 ? 2.682 7.617 2.447 1.00 83.56 462 ARG A N 1
ATOM 3675 C CA . ARG A 1 462 ? 2.548 6.668 3.545 1.00 83.56 462 ARG A CA 1
ATOM 3676 C C . ARG A 1 462 ? 3.960 6.348 3.996 1.00 83.56 462 ARG A C 1
ATOM 3678 O O . ARG A 1 462 ? 4.694 5.725 3.237 1.00 83.56 462 ARG A O 1
ATOM 3685 N N . GLY A 1 463 ? 4.335 6.824 5.173 1.00 81.00 463 GLY A N 1
ATOM 3686 C CA . GLY A 1 463 ? 5.709 6.760 5.652 1.00 81.00 463 GLY A CA 1
ATOM 3687 C C . GLY A 1 463 ? 5.772 6.308 7.099 1.00 81.00 463 GLY A C 1
ATOM 3688 O O . GLY A 1 463 ? 4.899 6.633 7.905 1.00 81.00 463 GLY A O 1
ATOM 3689 N N . VAL A 1 464 ? 6.821 5.561 7.421 1.00 85.94 464 VAL A N 1
ATOM 3690 C CA . VAL A 1 464 ? 7.228 5.324 8.803 1.00 85.94 464 VAL A CA 1
ATOM 3691 C C . VAL A 1 464 ? 8.364 6.291 9.096 1.00 85.94 464 VAL A C 1
ATOM 3693 O O . VAL A 1 464 ? 9.368 6.305 8.388 1.00 85.94 464 VAL A O 1
ATOM 3696 N N . VAL A 1 465 ? 8.172 7.140 10.098 1.00 82.94 465 VAL A N 1
ATOM 3697 C CA . VAL A 1 465 ? 9.158 8.120 10.537 1.00 82.94 465 VAL A CA 1
ATOM 3698 C C . VAL A 1 465 ? 9.818 7.580 11.795 1.00 82.94 465 VAL A C 1
ATOM 3700 O O . VAL A 1 465 ? 9.158 7.428 12.824 1.00 82.94 465 VAL A O 1
ATOM 3703 N N . ASP A 1 466 ? 11.115 7.301 11.691 1.00 76.69 466 ASP A N 1
ATOM 3704 C CA . ASP A 1 466 ? 11.946 6.880 12.816 1.00 76.69 466 ASP A CA 1
ATOM 3705 C C . ASP A 1 466 ? 12.133 8.062 13.781 1.00 76.69 466 ASP A C 1
ATOM 3707 O O . ASP A 1 466 ? 12.634 9.135 13.419 1.00 76.69 466 ASP A O 1
ATOM 3711 N N . ALA A 1 467 ? 11.643 7.895 15.002 1.00 66.19 467 ALA A N 1
ATOM 3712 C CA . ALA A 1 467 ? 11.495 8.947 15.984 1.00 66.19 467 ALA A CA 1
ATOM 3713 C C . ALA A 1 467 ? 11.836 8.405 17.379 1.00 66.19 467 ALA A C 1
ATOM 3715 O O . ALA A 1 467 ? 10.968 7.824 18.037 1.00 66.19 467 ALA A O 1
ATOM 3716 N N . PRO A 1 468 ? 13.045 8.673 17.916 1.00 68.00 468 PRO A N 1
ATOM 3717 C CA . PRO A 1 468 ? 13.431 8.153 19.221 1.00 68.00 468 PRO A CA 1
ATOM 3718 C C . PRO A 1 468 ? 12.401 8.539 20.284 1.00 68.00 468 PRO A C 1
ATOM 3720 O O . PRO A 1 468 ? 11.898 9.666 20.299 1.00 68.00 468 PRO A O 1
ATOM 3723 N N . THR A 1 469 ? 12.120 7.636 21.227 1.00 64.12 469 THR A N 1
ATOM 3724 C CA . THR A 1 469 ? 11.036 7.799 22.221 1.00 64.12 469 THR A CA 1
ATOM 3725 C C . THR A 1 469 ? 11.099 9.128 23.004 1.00 64.12 469 THR A C 1
ATOM 3727 O O . THR A 1 469 ? 10.079 9.660 23.436 1.00 64.12 469 THR A O 1
ATOM 3730 N N . SER A 1 470 ? 12.293 9.708 23.181 1.00 61.22 470 SER A N 1
ATOM 3731 C CA . SER A 1 470 ? 12.527 10.992 23.870 1.00 61.22 470 SER A CA 1
ATOM 3732 C C . SER A 1 470 ? 12.500 12.231 22.957 1.00 61.22 470 SER A C 1
ATOM 3734 O O . SER A 1 470 ? 12.576 13.362 23.450 1.00 61.22 470 SER A O 1
ATOM 3736 N N . GLY A 1 471 ? 12.355 12.042 21.643 1.00 61.66 471 GLY A N 1
ATOM 3737 C CA . GLY A 1 471 ? 12.300 13.094 20.626 1.00 61.66 471 GLY A CA 1
ATOM 3738 C C . GLY A 1 471 ? 11.081 14.006 20.761 1.00 61.66 471 GLY A C 1
ATOM 3739 O O . GLY A 1 471 ? 11.124 15.150 20.328 1.00 61.66 471 GLY A O 1
ATOM 3740 N N . GLY A 1 472 ? 10.034 13.569 21.468 1.00 71.38 472 GLY A N 1
ATOM 3741 C CA . GLY A 1 472 ? 8.808 14.349 21.654 1.00 71.38 472 GLY A CA 1
ATOM 3742 C C . GLY A 1 472 ? 7.807 14.183 20.512 1.00 71.38 472 GLY A C 1
ATOM 3743 O O . GLY A 1 472 ? 7.002 15.084 20.296 1.00 71.38 472 GLY A O 1
ATOM 3744 N N . LYS A 1 473 ? 7.844 13.035 19.823 1.00 81.38 473 LYS A N 1
ATOM 3745 C CA . LYS A 1 473 ? 7.003 12.685 18.670 1.00 81.38 473 LYS A CA 1
ATOM 3746 C C . LYS A 1 473 ? 5.512 12.953 18.907 1.00 81.38 473 LYS A C 1
ATOM 3748 O O . LYS A 1 473 ? 4.906 13.770 18.216 1.00 81.38 473 LYS A O 1
ATOM 3753 N N . THR A 1 474 ? 4.967 12.424 19.998 1.00 85.12 474 THR A N 1
ATOM 3754 C CA . THR A 1 474 ? 3.557 12.596 20.348 1.00 85.12 474 THR A CA 1
ATOM 3755 C C . THR A 1 474 ? 3.221 14.033 20.727 1.00 85.12 474 THR A C 1
ATOM 3757 O O . THR A 1 474 ? 2.165 14.561 20.369 1.00 85.12 474 THR A O 1
ATOM 3760 N N . HIS A 1 475 ? 4.133 14.688 21.457 1.00 86.00 475 HIS A N 1
ATOM 3761 C CA . HIS A 1 475 ? 3.969 16.080 21.865 1.00 86.00 475 HIS A CA 1
ATOM 3762 C C . HIS A 1 475 ? 3.940 17.000 20.647 1.00 86.00 475 HIS A C 1
ATOM 3764 O O . HIS A 1 475 ? 3.145 17.930 20.619 1.00 86.00 475 HIS A O 1
ATOM 3770 N N . GLN A 1 476 ? 4.778 16.746 19.644 1.00 87.25 476 GLN A N 1
ATOM 3771 C CA . GLN A 1 476 ? 4.842 17.548 18.431 1.00 87.25 476 GLN A CA 1
ATOM 3772 C C . GLN A 1 476 ? 3.520 17.514 17.668 1.00 87.25 476 GLN A C 1
ATOM 3774 O O . GLN A 1 476 ? 2.962 18.566 17.383 1.00 87.25 476 GLN A O 1
ATOM 3779 N N . ILE A 1 477 ? 2.949 16.329 17.436 1.00 92.56 477 ILE A N 1
ATOM 3780 C CA . ILE A 1 477 ? 1.638 16.226 16.782 1.00 92.56 477 ILE A CA 1
ATOM 3781 C C . ILE A 1 477 ? 0.548 16.933 17.595 1.00 92.56 477 ILE A C 1
ATOM 3783 O O . ILE A 1 477 ? -0.281 17.634 17.020 1.00 92.56 477 ILE A O 1
ATOM 3787 N N . ALA A 1 478 ? 0.549 16.770 18.922 1.00 92.75 478 ALA A N 1
ATOM 3788 C CA . ALA A 1 478 ? -0.473 17.332 19.805 1.00 92.75 478 ALA A CA 1
ATOM 3789 C C . ALA A 1 478 ? -0.374 18.861 19.990 1.00 92.75 478 ALA A C 1
ATOM 3791 O O . ALA A 1 478 ? -1.386 19.503 20.267 1.00 92.75 478 ALA A O 1
ATOM 3792 N N . ALA A 1 479 ? 0.825 19.436 19.882 1.00 90.62 479 ALA A N 1
ATOM 3793 C CA . ALA A 1 479 ? 1.102 20.847 20.154 1.00 90.62 479 ALA A CA 1
ATOM 3794 C C . ALA A 1 479 ? 1.099 21.743 18.906 1.00 90.62 479 ALA A C 1
ATOM 3796 O O . ALA A 1 479 ? 1.144 22.965 19.042 1.00 90.62 479 ALA A O 1
ATOM 3797 N N . THR A 1 480 ? 1.072 21.168 17.704 1.00 91.94 480 THR A N 1
ATOM 3798 C CA . THR A 1 480 ? 1.114 21.940 16.457 1.00 91.94 480 THR A CA 1
ATOM 3799 C C . THR A 1 480 ? -0.279 22.468 16.083 1.00 91.94 480 THR A C 1
ATOM 3801 O O . THR A 1 480 ? -1.219 21.676 15.988 1.00 91.94 480 THR A O 1
ATOM 3804 N N . PRO A 1 481 ? -0.440 23.783 15.826 1.00 92.06 481 PRO A N 1
ATOM 3805 C CA . PRO A 1 481 ? -1.676 24.359 15.294 1.00 92.06 481 PRO A CA 1
ATOM 3806 C C . PRO A 1 481 ? -1.796 24.053 13.797 1.00 92.06 481 PRO A C 1
ATOM 3808 O O . PRO A 1 481 ? -1.530 24.897 12.945 1.00 92.06 481 PRO A O 1
ATOM 3811 N N . TRP A 1 482 ? -2.144 22.811 13.462 1.00 93.19 482 TRP A N 1
ATOM 3812 C CA . TRP A 1 482 ? -2.183 22.303 12.086 1.00 93.19 482 TRP A CA 1
ATOM 3813 C C . TRP A 1 482 ? -3.076 23.103 11.133 1.00 93.19 482 TRP A C 1
ATOM 3815 O O . TRP A 1 482 ? -2.857 23.054 9.925 1.00 93.19 482 TRP A O 1
ATOM 3825 N N . ARG A 1 483 ? -4.054 23.855 11.647 1.00 88.62 483 ARG A N 1
ATOM 3826 C CA . ARG A 1 483 ? -4.887 24.763 10.845 1.00 88.62 483 ARG A CA 1
ATOM 3827 C C . ARG A 1 483 ? -4.168 26.037 10.406 1.00 88.62 483 ARG A C 1
ATOM 3829 O O . ARG A 1 483 ? -4.601 26.650 9.435 1.00 88.62 483 ARG A O 1
ATOM 3836 N N . ASP A 1 484 ? -3.116 26.427 11.120 1.00 89.38 484 ASP A N 1
ATOM 3837 C CA . ASP A 1 484 ? -2.278 27.588 10.805 1.00 89.38 484 ASP A CA 1
ATOM 3838 C C . ASP A 1 484 ? -1.030 27.194 9.995 1.00 89.38 484 ASP A C 1
ATOM 3840 O O . ASP A 1 484 ? -0.320 28.062 9.482 1.00 89.38 484 ASP A O 1
ATOM 3844 N N . VAL A 1 485 ? -0.747 25.890 9.886 1.00 88.00 485 VAL A N 1
ATOM 3845 C CA . VAL A 1 485 ? 0.303 25.355 9.013 1.00 88.00 485 VAL A CA 1
ATOM 3846 C C . VAL A 1 485 ? -0.117 25.540 7.553 1.00 88.00 485 VAL A C 1
ATOM 3848 O O . VAL A 1 485 ? -1.287 25.388 7.208 1.00 88.00 485 VAL A O 1
ATOM 3851 N N . ASP A 1 486 ? 0.855 25.866 6.701 1.00 85.50 486 ASP A N 1
ATOM 3852 C CA . ASP A 1 486 ? 0.643 26.122 5.277 1.00 85.50 486 ASP A CA 1
ATOM 3853 C C . ASP A 1 486 ? -0.138 24.989 4.582 1.00 85.50 486 ASP A C 1
ATOM 3855 O O . ASP A 1 486 ? 0.100 23.799 4.826 1.00 85.50 486 ASP A O 1
ATOM 3859 N N . GLU A 1 487 ? -1.071 25.361 3.698 1.00 84.81 487 GLU A N 1
ATOM 3860 C CA . GLU A 1 487 ? -1.916 24.405 2.974 1.00 84.81 487 GLU A CA 1
ATOM 3861 C C . GLU A 1 487 ? -1.097 23.435 2.111 1.00 84.81 487 GLU A C 1
ATOM 3863 O O . GLU A 1 487 ? -1.545 22.313 1.897 1.00 84.81 487 GLU A O 1
ATOM 3868 N N . SER A 1 488 ? 0.118 23.792 1.681 1.00 77.75 488 SER A N 1
ATOM 3869 C CA . SER A 1 488 ? 1.017 22.869 0.972 1.00 77.75 488 SER A CA 1
ATOM 3870 C C . SER A 1 488 ? 1.450 21.667 1.823 1.00 77.75 488 SER A C 1
ATOM 3872 O O . SER A 1 488 ? 1.728 20.598 1.282 1.00 77.75 488 SER A O 1
ATOM 3874 N N . VAL A 1 489 ? 1.461 21.798 3.154 1.00 85.25 489 VAL A N 1
ATOM 3875 C CA . VAL A 1 489 ? 1.842 20.717 4.073 1.00 85.25 489 VAL A CA 1
ATOM 3876 C C . VAL A 1 489 ? 0.645 19.826 4.371 1.00 85.25 489 VAL A C 1
ATOM 3878 O O . VAL A 1 489 ? 0.682 18.617 4.141 1.00 85.25 489 VAL A O 1
ATOM 3881 N N . THR A 1 490 ? -0.440 20.409 4.884 1.00 87.19 490 THR A N 1
ATOM 3882 C CA . THR A 1 490 ? -1.594 19.638 5.370 1.00 87.19 490 THR A CA 1
ATOM 3883 C C . THR A 1 490 ? -2.662 19.412 4.306 1.00 87.19 490 THR A C 1
ATOM 3885 O O . THR A 1 490 ? -3.543 18.579 4.515 1.00 87.19 490 THR A O 1
ATOM 3888 N N . GLY A 1 491 ? -2.626 20.135 3.184 1.00 82.69 491 GLY A N 1
ATOM 3889 C CA . GLY A 1 491 ? -3.703 20.182 2.190 1.00 82.69 491 GLY A CA 1
ATOM 3890 C C . GLY A 1 491 ? -4.977 20.853 2.711 1.00 82.69 491 GLY A C 1
ATOM 3891 O O . GLY A 1 491 ? -6.065 20.540 2.229 1.00 82.69 491 GLY A O 1
ATOM 3892 N N . GLY A 1 492 ? -4.888 21.651 3.786 1.00 84.38 492 GLY A N 1
ATOM 3893 C CA . GLY A 1 492 ? -6.061 22.117 4.537 1.00 84.38 492 GLY A CA 1
ATOM 3894 C C . GLY A 1 492 ? -6.866 20.966 5.168 1.00 84.38 492 GLY A C 1
ATOM 3895 O O . GLY A 1 492 ? -8.063 21.102 5.455 1.00 84.38 492 GLY A O 1
ATOM 3896 N N . ALA A 1 493 ? -6.245 19.790 5.322 1.00 85.88 493 ALA A N 1
ATOM 3897 C CA . ALA A 1 493 ? -6.876 18.587 5.842 1.00 85.88 493 ALA A CA 1
ATOM 3898 C C . ALA A 1 493 ? -6.632 18.405 7.350 1.00 85.88 493 ALA A C 1
ATOM 3900 O O . ALA A 1 493 ? -5.576 18.775 7.860 1.00 85.88 493 ALA A O 1
ATOM 3901 N N . PRO A 1 494 ? -7.603 17.817 8.073 1.00 88.69 494 PRO A N 1
ATOM 3902 C CA . PRO A 1 494 ? -7.500 17.598 9.512 1.00 88.69 494 PRO A CA 1
ATOM 3903 C C . PRO A 1 494 ? -6.414 16.569 9.844 1.00 88.69 494 PRO A C 1
ATOM 3905 O O . PRO A 1 494 ? -6.064 15.737 9.000 1.00 88.69 494 PRO A O 1
ATOM 3908 N N . VAL A 1 495 ? -5.932 16.592 11.090 1.00 95.62 495 VAL A N 1
ATOM 3909 C CA . VAL A 1 495 ? -5.005 15.586 11.623 1.00 95.62 495 VAL A CA 1
ATOM 3910 C C . VAL A 1 495 ? -5.748 14.638 12.564 1.00 95.62 495 VAL A C 1
ATOM 3912 O O . VAL A 1 495 ? -6.317 15.057 13.575 1.00 95.62 495 VAL A O 1
ATOM 3915 N N . LEU A 1 496 ? -5.745 13.346 12.233 1.00 96.06 496 LEU A N 1
ATOM 3916 C CA . LEU A 1 496 ? -6.229 12.271 13.099 1.00 96.06 496 LEU A CA 1
ATOM 3917 C C . LEU A 1 496 ? -5.031 11.595 13.756 1.00 96.06 496 LEU A C 1
ATOM 3919 O O . LEU A 1 496 ? -4.255 10.922 13.087 1.00 96.06 496 LEU A O 1
ATOM 3923 N N . HIS A 1 497 ? -4.915 11.742 15.069 1.00 96.50 497 HIS A N 1
ATOM 3924 C CA . HIS A 1 497 ? -3.859 11.145 15.868 1.00 96.50 497 HIS A CA 1
ATOM 3925 C C . HIS A 1 497 ? -4.405 9.912 16.598 1.00 96.50 497 HIS A C 1
ATOM 3927 O O . HIS A 1 497 ? -5.272 10.026 17.474 1.00 96.50 497 HIS A O 1
ATOM 3933 N N . LEU A 1 498 ? -3.916 8.738 16.208 1.00 96.31 498 LEU A N 1
ATOM 3934 C CA . LEU A 1 498 ? -4.314 7.434 16.716 1.00 96.31 498 LEU A CA 1
ATOM 3935 C C . LEU A 1 498 ? -3.301 6.923 17.746 1.00 96.31 498 LEU A C 1
ATOM 3937 O O . LEU A 1 498 ? -2.098 6.953 17.510 1.00 96.31 498 LEU A O 1
ATOM 3941 N N . HIS A 1 499 ? -3.831 6.471 18.883 1.00 94.69 499 HIS A N 1
ATOM 3942 C CA . HIS A 1 499 ? -3.075 6.066 20.073 1.00 94.69 499 HIS A CA 1
ATOM 3943 C C . HIS A 1 499 ? -3.328 4.592 20.392 1.00 94.69 499 HIS A C 1
ATOM 3945 O O . HIS A 1 499 ? -4.473 4.130 20.278 1.00 94.69 499 HIS A O 1
ATOM 3951 N N . GLU A 1 500 ? -2.327 3.880 20.903 1.00 92.19 500 GLU A N 1
ATOM 3952 C CA . GLU A 1 500 ? -2.501 2.501 21.370 1.00 92.19 500 GLU A CA 1
ATOM 3953 C C . GLU A 1 500 ? -3.480 2.441 22.557 1.00 92.19 500 GLU A C 1
ATOM 3955 O O . GLU A 1 500 ? -4.385 1.604 22.616 1.00 92.19 500 GLU A O 1
ATOM 3960 N N . THR A 1 501 ? -3.355 3.381 23.504 1.00 92.88 501 THR A N 1
ATOM 3961 C CA . THR A 1 501 ? -4.106 3.342 24.768 1.00 92.88 501 THR A CA 1
ATOM 3962 C C . THR A 1 501 ? -5.027 4.543 24.985 1.00 92.88 501 THR A C 1
ATOM 3964 O O . THR A 1 501 ? -4.748 5.679 24.601 1.00 92.88 501 THR A O 1
ATOM 3967 N N . LYS A 1 502 ? -6.124 4.318 25.726 1.00 95.19 502 LYS A N 1
ATOM 3968 C CA . LYS A 1 502 ? -7.042 5.388 26.173 1.00 95.19 502 LYS A CA 1
ATOM 3969 C C . LYS A 1 502 ? -6.329 6.448 27.015 1.00 95.19 502 LYS A C 1
ATOM 3971 O O . LYS A 1 502 ? -6.688 7.620 26.962 1.00 95.19 502 LYS A O 1
ATOM 3976 N N . LYS A 1 503 ? -5.327 6.030 27.798 1.00 95.00 503 LYS A N 1
ATOM 3977 C CA . LYS A 1 503 ? -4.546 6.927 28.651 1.00 95.00 503 LYS A CA 1
ATOM 3978 C C . LYS A 1 503 ? -3.698 7.882 27.808 1.00 95.00 503 LYS A C 1
ATOM 3980 O O . LYS A 1 503 ? -3.774 9.078 28.064 1.00 95.00 503 LYS A O 1
ATOM 3985 N N . ALA A 1 504 ? -2.968 7.366 26.815 1.00 92.19 504 ALA A N 1
ATOM 3986 C CA . ALA A 1 504 ? -2.194 8.183 25.878 1.00 92.19 504 ALA A CA 1
ATOM 3987 C C . ALA A 1 504 ? -3.114 9.165 25.135 1.00 92.19 504 ALA A C 1
ATOM 3989 O O . ALA A 1 504 ? -2.929 10.377 25.232 1.00 92.19 504 ALA A O 1
ATOM 3990 N N . ARG A 1 505 ? -4.216 8.667 24.552 1.00 95.62 505 ARG A N 1
ATOM 3991 C CA . ARG A 1 505 ? -5.246 9.510 23.918 1.00 95.62 505 ARG A CA 1
ATOM 3992 C C . ARG A 1 505 ? -5.688 10.670 24.817 1.00 95.62 505 ARG A C 1
ATOM 3994 O O . ARG A 1 505 ? -5.730 11.814 24.370 1.00 95.62 505 ARG A O 1
ATOM 4001 N N . ASP A 1 506 ? -6.060 10.385 26.065 1.00 96.81 506 ASP A N 1
ATOM 4002 C CA . ASP A 1 506 ? -6.586 11.396 26.989 1.00 96.81 506 ASP A CA 1
ATOM 4003 C C . ASP A 1 506 ? -5.508 12.387 27.463 1.00 96.81 506 ASP A C 1
ATOM 4005 O O . ASP A 1 506 ? -5.813 13.558 27.689 1.00 96.81 506 ASP A O 1
ATOM 4009 N N . GLU A 1 507 ? -4.262 11.941 27.620 1.00 94.69 507 GLU A N 1
ATOM 4010 C CA . GLU A 1 507 ? -3.115 12.783 27.976 1.00 94.69 507 GLU A CA 1
ATOM 4011 C C . GLU A 1 507 ? -2.756 13.755 26.844 1.00 94.69 507 GLU A C 1
ATOM 4013 O O . GLU A 1 507 ? -2.604 14.960 27.073 1.00 94.69 507 GLU A O 1
ATOM 4018 N N . HIS A 1 508 ? -2.711 13.267 25.606 1.00 94.12 508 HIS A N 1
ATOM 4019 C CA . HIS A 1 508 ? -2.378 14.092 24.448 1.00 94.12 508 HIS A CA 1
ATOM 4020 C C . HIS A 1 508 ? -3.524 15.010 24.028 1.00 94.12 508 HIS A C 1
ATOM 4022 O O . HIS A 1 508 ? -3.268 16.171 23.725 1.00 94.12 508 HIS A O 1
ATOM 4028 N N . ALA A 1 509 ? -4.782 14.580 24.160 1.00 96.25 509 ALA A N 1
ATOM 4029 C CA . ALA A 1 509 ? -5.922 15.478 23.979 1.00 96.25 509 ALA A CA 1
ATOM 4030 C C . ALA A 1 509 ? -5.897 16.657 24.973 1.00 96.25 509 ALA A C 1
ATOM 4032 O O . ALA A 1 509 ? -6.207 17.787 24.601 1.00 96.25 509 ALA A O 1
ATOM 4033 N N . ARG A 1 510 ? -5.496 16.423 26.235 1.00 96.25 510 ARG A N 1
ATOM 4034 C CA . ARG A 1 510 ? -5.290 17.512 27.210 1.00 96.25 510 ARG A CA 1
ATOM 4035 C C . ARG A 1 510 ? -4.127 18.414 26.820 1.00 96.25 510 ARG A C 1
ATOM 4037 O O . ARG A 1 510 ? -4.245 19.621 26.955 1.00 96.25 510 ARG A O 1
ATOM 4044 N N . THR A 1 511 ? -3.042 17.842 26.300 1.00 94.69 511 THR A N 1
ATOM 4045 C CA . THR A 1 511 ? -1.889 18.614 25.810 1.00 94.69 511 THR A CA 1
ATOM 4046 C C . THR A 1 511 ? -2.310 19.586 24.707 1.00 94.69 511 THR A C 1
ATOM 4048 O O . THR A 1 511 ? -1.981 20.767 24.782 1.00 94.69 511 THR A O 1
ATOM 4051 N N . THR A 1 512 ? -3.100 19.126 23.735 1.00 96.00 512 THR A N 1
ATOM 4052 C CA . THR A 1 512 ? -3.663 19.984 22.683 1.00 96.00 512 THR A CA 1
ATOM 4053 C C . THR A 1 512 ? -4.587 21.052 23.261 1.00 96.00 512 THR A C 1
ATOM 4055 O O . THR A 1 512 ? -4.437 22.223 22.924 1.00 96.00 512 THR A O 1
ATOM 4058 N N . ALA A 1 513 ? -5.497 20.692 24.174 1.00 96.06 513 ALA A N 1
ATOM 4059 C CA . ALA A 1 513 ? -6.394 21.657 24.815 1.00 96.06 513 ALA A CA 1
ATOM 4060 C C . ALA A 1 513 ? -5.630 22.752 25.584 1.00 96.06 513 ALA A C 1
ATOM 4062 O O . ALA A 1 513 ? -5.955 23.933 25.470 1.00 96.06 513 ALA A O 1
ATOM 4063 N N . ASP A 1 514 ? -4.598 22.366 26.337 1.00 95.75 514 ASP A N 1
ATOM 4064 C CA . ASP A 1 514 ? -3.800 23.273 27.163 1.00 95.75 514 ASP A CA 1
ATOM 4065 C C . ASP A 1 514 ? -2.930 24.218 26.317 1.00 95.75 514 ASP A C 1
ATOM 4067 O O . ASP A 1 514 ? -2.706 25.363 26.717 1.00 95.75 514 ASP A O 1
ATOM 4071 N N . GLN A 1 515 ? -2.435 23.763 25.158 1.00 93.75 515 GLN A N 1
ATOM 4072 C CA . GLN A 1 515 ? -1.541 24.554 24.301 1.00 93.75 515 GLN A CA 1
ATOM 4073 C C . GLN A 1 515 ? -2.270 25.360 23.225 1.00 93.75 515 GLN A C 1
ATOM 4075 O O . GLN A 1 515 ? -1.877 26.493 22.947 1.00 93.75 515 GLN A O 1
ATOM 4080 N N . LEU A 1 516 ? -3.328 24.797 22.638 1.00 94.62 516 LEU A N 1
ATOM 4081 C CA . LEU A 1 516 ? -4.023 25.356 21.475 1.00 94.62 516 LEU A CA 1
ATOM 4082 C C . LEU A 1 516 ? -5.458 25.811 21.780 1.00 94.62 516 LEU A C 1
ATOM 4084 O O . LEU A 1 516 ? -6.049 26.527 20.975 1.00 94.62 516 LEU A O 1
ATOM 4088 N N . GLY A 1 517 ? -6.017 25.430 22.932 1.00 94.06 517 GLY A N 1
ATOM 4089 C CA . GLY A 1 517 ? -7.390 25.732 23.342 1.00 94.06 517 GLY A CA 1
ATOM 4090 C C . GLY A 1 517 ? -8.383 24.586 23.105 1.00 94.06 517 GLY A C 1
ATOM 4091 O O . GLY A 1 517 ? -8.172 23.702 22.279 1.00 94.06 517 GLY A O 1
ATOM 4092 N N . GLU A 1 518 ? -9.507 24.619 23.828 1.00 92.94 518 GLU A N 1
ATOM 4093 C CA . GLU A 1 518 ? -10.558 23.579 23.798 1.00 92.94 518 GLU A CA 1
ATOM 4094 C C . GLU A 1 518 ? -11.216 23.405 22.417 1.00 92.94 518 GLU A C 1
ATOM 4096 O O . GLU A 1 518 ? -11.638 22.308 22.054 1.00 92.94 518 GLU A O 1
ATOM 4101 N N . ASP A 1 519 ? -11.283 24.472 21.616 1.00 90.12 519 ASP A N 1
ATOM 4102 C CA . ASP A 1 519 ? -11.879 24.412 20.277 1.00 90.12 519 ASP A CA 1
ATOM 4103 C C . ASP A 1 519 ? -10.993 23.645 19.277 1.00 90.12 519 ASP A C 1
ATOM 4105 O O . ASP A 1 519 ? -11.516 23.077 18.315 1.00 90.12 519 ASP A O 1
ATOM 4109 N N . SER A 1 520 ? -9.685 23.568 19.546 1.00 91.56 520 SER A N 1
ATOM 4110 C CA . SER A 1 520 ? -8.638 22.997 18.685 1.00 91.56 520 SER A CA 1
ATOM 4111 C C . SER A 1 520 ? -8.503 21.475 18.811 1.00 91.56 520 SER A C 1
ATOM 4113 O O . SER A 1 520 ? -7.772 20.851 18.045 1.00 91.56 520 SER A O 1
ATOM 4115 N N . VAL A 1 521 ? -9.221 20.846 19.748 1.00 94.94 521 VAL A N 1
ATOM 4116 C CA . VAL A 1 521 ? -9.141 19.404 20.011 1.00 94.94 521 VAL A CA 1
ATOM 4117 C C . VAL A 1 521 ? -10.494 18.711 19.853 1.00 94.94 521 VAL A C 1
ATOM 4119 O O . VAL A 1 521 ? -11.546 19.218 20.253 1.00 94.94 521 VAL A O 1
ATOM 4122 N N . ARG A 1 522 ? -10.492 17.492 19.306 1.00 95.06 522 ARG A N 1
ATOM 4123 C CA . ARG A 1 522 ? -11.614 16.547 19.442 1.00 95.06 522 ARG A CA 1
ATOM 4124 C C . ARG A 1 522 ? -11.118 15.242 20.036 1.00 95.06 522 ARG A C 1
ATOM 4126 O O . ARG A 1 522 ? -10.213 14.619 19.501 1.00 95.06 522 ARG A O 1
ATOM 4133 N N . ARG A 1 523 ? -11.737 14.809 21.135 1.00 95.75 523 ARG A N 1
ATOM 4134 C CA . ARG A 1 523 ? -11.429 13.540 21.807 1.00 95.75 523 ARG A CA 1
ATOM 4135 C C . ARG A 1 523 ? -12.542 12.534 21.544 1.00 95.75 523 ARG A C 1
ATOM 4137 O O . ARG A 1 523 ? -13.645 12.704 22.063 1.00 95.75 523 ARG A O 1
ATOM 4144 N N . LEU A 1 524 ? -12.247 11.479 20.791 1.00 95.62 524 LEU A N 1
ATOM 4145 C CA . LEU A 1 524 ? -13.215 10.431 20.473 1.00 95.62 524 LEU A CA 1
ATOM 4146 C C . LEU A 1 524 ? -13.087 9.241 21.432 1.00 95.62 524 LEU A C 1
ATOM 4148 O O . LEU A 1 524 ? -11.992 8.765 21.738 1.00 95.62 524 LEU A O 1
ATOM 4152 N N . CYS A 1 525 ? -14.229 8.770 21.930 1.00 95.25 525 CYS A N 1
ATOM 4153 C CA . CYS A 1 525 ? -14.320 7.726 22.951 1.00 95.25 525 CYS A CA 1
ATOM 4154 C C . CYS A 1 525 ? -15.170 6.552 22.469 1.00 95.25 525 CYS A C 1
ATOM 4156 O O . CYS A 1 525 ? -16.191 6.748 21.806 1.00 95.25 525 CYS A O 1
ATOM 4158 N N . SER A 1 526 ? -14.767 5.321 22.801 1.00 92.12 526 SER A N 1
ATOM 4159 C CA . SER A 1 526 ? -15.531 4.133 22.399 1.00 92.12 526 SER A CA 1
ATOM 4160 C C . SER A 1 526 ? -16.954 4.163 22.968 1.00 92.12 526 SER A C 1
ATOM 4162 O O . SER A 1 526 ? -17.214 4.788 23.999 1.00 92.12 526 SER A O 1
ATOM 4164 N N . GLY A 1 527 ? -17.888 3.456 22.326 1.00 91.31 527 GLY A N 1
ATOM 4165 C CA . GLY A 1 527 ? -19.277 3.389 22.791 1.00 91.31 527 GLY A CA 1
ATOM 4166 C C . GLY A 1 527 ? -19.405 2.921 24.246 1.00 91.31 527 GLY A C 1
ATOM 4167 O O . GLY A 1 527 ? -20.193 3.491 24.995 1.00 91.31 527 GLY A O 1
ATOM 4168 N N . PHE A 1 528 ? -18.556 1.984 24.678 1.00 93.19 528 PHE A N 1
ATOM 4169 C CA . PHE A 1 528 ? -18.485 1.491 26.059 1.00 93.19 528 PHE A CA 1
ATOM 4170 C C . PHE A 1 528 ? -17.967 2.525 27.077 1.00 93.19 528 PHE A C 1
ATOM 4172 O O . PHE A 1 528 ? -18.215 2.391 28.271 1.00 93.19 528 PHE A O 1
ATOM 4179 N N . GLU A 1 529 ? -17.260 3.574 26.641 1.00 94.44 529 GLU A N 1
ATOM 4180 C CA . GLU A 1 529 ? -16.810 4.652 27.534 1.00 94.44 529 GLU A CA 1
ATOM 4181 C C . GLU A 1 529 ? -17.908 5.689 27.798 1.00 94.44 529 GLU A C 1
ATOM 4183 O O . GLU A 1 529 ? -17.995 6.229 28.904 1.00 94.44 529 GLU A O 1
ATOM 4188 N N . VAL A 1 530 ? -18.728 5.987 26.783 1.00 94.12 530 VAL A N 1
ATOM 4189 C CA . VAL A 1 530 ? -19.662 7.128 26.804 1.00 94.12 530 VAL A CA 1
ATOM 4190 C C . VAL A 1 530 ? -21.140 6.745 26.842 1.00 94.12 530 VAL A C 1
ATOM 4192 O O . VAL A 1 530 ? -21.967 7.588 27.183 1.00 94.12 530 VAL A O 1
ATOM 4195 N N . CYS A 1 531 ? -21.505 5.505 26.506 1.00 95.00 531 CYS A N 1
ATOM 4196 C CA . CYS A 1 5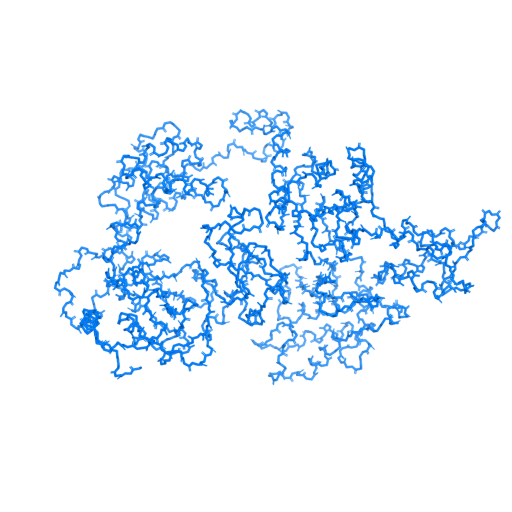31 ? -22.876 5.019 26.625 1.00 95.00 531 CYS A CA 1
ATOM 4197 C C . CYS A 1 531 ? -23.087 4.386 28.014 1.00 95.00 531 CYS A C 1
ATOM 4199 O O . CYS A 1 531 ? -22.540 3.312 28.266 1.00 95.00 531 CYS A O 1
ATOM 4201 N N . PRO A 1 532 ? -23.906 4.982 28.904 1.00 93.62 532 PRO A N 1
ATOM 4202 C CA . PRO A 1 532 ? -24.113 4.454 30.257 1.00 93.62 532 PRO A CA 1
ATOM 4203 C C . PRO A 1 532 ? -24.753 3.058 30.263 1.00 93.62 532 PRO A C 1
ATOM 4205 O O . PRO A 1 532 ? -24.489 2.259 31.152 1.00 93.62 532 PRO A O 1
ATOM 4208 N N . ILE A 1 533 ? -25.555 2.730 29.244 1.00 94.31 533 ILE A N 1
ATOM 4209 C CA . ILE A 1 533 ? -26.183 1.408 29.114 1.00 94.31 533 ILE A CA 1
ATOM 4210 C C . ILE A 1 533 ? -25.140 0.343 28.776 1.00 94.31 533 ILE A C 1
ATOM 4212 O O . ILE A 1 533 ? -25.070 -0.667 29.462 1.00 94.31 533 ILE A O 1
ATOM 4216 N N . ALA A 1 534 ? -24.300 0.580 27.764 1.00 95.00 534 ALA A N 1
ATOM 4217 C CA . ALA A 1 534 ? -23.253 -0.373 27.391 1.00 95.00 534 ALA A CA 1
ATOM 4218 C C . ALA A 1 534 ? -22.173 -0.514 28.478 1.00 95.00 534 ALA A C 1
ATOM 4220 O O . ALA A 1 534 ? -21.544 -1.559 28.581 1.00 95.00 534 ALA A O 1
ATOM 4221 N N . ARG A 1 535 ? -21.973 0.523 29.304 1.00 94.25 535 ARG A N 1
ATOM 4222 C CA . ARG A 1 535 ? -21.073 0.490 30.465 1.00 94.25 535 ARG A CA 1
ATOM 4223 C C . ARG A 1 535 ? -21.610 -0.345 31.637 1.00 94.25 535 ARG A C 1
ATOM 4225 O O . ARG A 1 535 ? -20.829 -0.715 32.508 1.00 94.25 535 ARG A O 1
ATOM 4232 N N . GLY A 1 536 ? -22.913 -0.626 31.657 1.00 93.50 536 GLY A N 1
ATOM 4233 C CA . GLY A 1 536 ? -23.570 -1.399 32.713 1.00 93.50 536 GLY A CA 1
ATOM 4234 C C . GLY A 1 536 ? -24.170 -0.572 33.849 1.00 93.50 536 GLY A C 1
ATOM 4235 O O . GLY A 1 536 ? -24.624 -1.136 34.838 1.00 93.50 536 GLY A O 1
ATOM 4236 N N . ASP A 1 537 ? -24.266 0.757 33.713 1.00 92.75 537 ASP A N 1
ATOM 4237 C CA . ASP A 1 537 ? -24.896 1.616 34.734 1.00 92.75 537 ASP A CA 1
ATOM 4238 C C . ASP A 1 537 ? -26.386 1.273 34.957 1.00 92.75 537 ASP A C 1
ATOM 4240 O O . ASP A 1 537 ? -26.981 1.659 35.961 1.00 92.75 537 ASP A O 1
ATOM 4244 N N . HIS A 1 538 ? -26.996 0.582 33.989 1.00 92.56 538 HIS A N 1
ATOM 4245 C CA . HIS A 1 538 ? -28.403 0.189 33.965 1.00 92.56 538 HIS A CA 1
ATOM 4246 C C . HIS A 1 538 ? -28.614 -1.327 34.099 1.00 92.56 538 HIS A C 1
ATOM 4248 O O . HIS A 1 538 ? -29.731 -1.804 33.887 1.00 92.56 538 HIS A O 1
ATOM 4254 N N . ASP A 1 539 ? -27.573 -2.093 34.418 1.00 93.06 539 ASP A N 1
ATOM 4255 C CA . ASP A 1 539 ? -27.708 -3.538 34.578 1.00 93.06 539 ASP A CA 1
ATOM 4256 C C . ASP A 1 539 ? -28.483 -3.903 35.858 1.00 93.06 539 ASP A C 1
ATOM 4258 O O . ASP A 1 539 ? -28.586 -3.096 36.789 1.00 93.06 539 ASP A O 1
ATOM 4262 N N . PRO A 1 540 ? -29.060 -5.116 35.933 1.00 90.00 540 PRO A N 1
ATOM 4263 C CA . PRO A 1 540 ? -29.669 -5.605 37.166 1.00 90.00 540 PRO A CA 1
ATOM 4264 C C . PRO A 1 540 ? -28.642 -5.664 38.310 1.00 90.00 540 PRO A C 1
ATOM 4266 O O . PRO A 1 540 ? -27.592 -6.284 38.164 1.00 90.00 540 PRO A O 1
ATOM 4269 N N . SER A 1 541 ? -28.952 -5.063 39.464 1.00 82.44 541 SER A N 1
ATOM 4270 C CA . SER A 1 541 ? -28.123 -5.149 40.676 1.00 82.44 541 SER A CA 1
ATOM 4271 C C . SER A 1 541 ? -28.831 -5.922 41.790 1.00 82.44 541 SER A C 1
ATOM 4273 O O . SER A 1 541 ? -30.001 -5.657 42.064 1.00 82.44 541 SER A O 1
ATOM 4275 N N . ASP A 1 542 ? -28.104 -6.794 42.493 1.00 68.62 542 ASP A N 1
ATOM 4276 C CA . ASP A 1 542 ? -28.623 -7.553 43.647 1.00 68.62 542 ASP A CA 1
ATOM 4277 C C . ASP A 1 542 ? -28.987 -6.658 44.852 1.00 68.62 542 ASP A C 1
ATOM 4279 O O . ASP A 1 542 ? -29.809 -7.027 45.695 1.00 68.62 542 ASP A O 1
ATOM 4283 N N . ASP A 1 543 ? -28.410 -5.456 44.923 1.00 63.88 543 ASP A N 1
ATOM 4284 C CA . ASP A 1 543 ? -28.680 -4.460 45.957 1.00 63.88 543 ASP A CA 1
ATOM 4285 C C . ASP A 1 543 ? -29.856 -3.551 45.541 1.00 63.88 543 ASP A C 1
ATOM 4287 O O . ASP A 1 543 ? -29.674 -2.396 45.164 1.00 63.88 543 ASP A O 1
ATOM 4291 N N . GLU A 1 544 ? -31.093 -4.060 45.635 1.00 54.81 544 GLU A N 1
ATOM 4292 C CA . GLU A 1 544 ? -32.355 -3.359 45.288 1.00 54.81 544 GLU A CA 1
ATOM 4293 C C . GLU A 1 544 ? -32.610 -2.027 46.050 1.00 54.81 544 GLU A C 1
ATOM 4295 O O . GLU A 1 544 ? -33.676 -1.426 45.915 1.00 54.81 544 GLU A O 1
ATOM 4300 N N . GLN A 1 545 ? -31.683 -1.560 46.895 1.00 53.06 545 GLN A N 1
ATOM 4301 C CA . GLN A 1 545 ? -31.898 -0.445 47.827 1.00 53.06 545 GLN A CA 1
ATOM 4302 C C . GLN A 1 545 ? -31.239 0.891 47.451 1.00 53.06 545 GLN A C 1
ATOM 4304 O O . GLN A 1 545 ? -31.503 1.851 48.170 1.00 53.06 545 GLN A O 1
ATOM 4309 N N . ASP A 1 546 ? -30.460 1.006 46.364 1.00 49.94 546 ASP A N 1
ATOM 4310 C CA . ASP A 1 546 ? -29.707 2.258 46.103 1.00 49.94 546 ASP A CA 1
ATOM 4311 C C . ASP A 1 546 ? -29.578 2.714 44.630 1.00 49.94 546 ASP A C 1
ATOM 4313 O O . ASP A 1 546 ? -28.848 3.664 44.348 1.00 49.94 546 ASP A O 1
ATOM 4317 N N . SER A 1 547 ? -30.291 2.104 43.674 1.00 58.97 547 SER A N 1
ATOM 4318 C CA . SER A 1 547 ? -30.282 2.568 42.275 1.00 58.97 547 SER A CA 1
ATOM 4319 C C . SER A 1 547 ? -31.609 3.224 41.886 1.00 58.97 547 SER A C 1
ATOM 4321 O O . SER A 1 547 ? -32.607 2.547 41.652 1.00 58.97 547 SER A O 1
ATOM 4323 N N . ASP A 1 548 ? -31.611 4.555 41.759 1.00 72.00 548 ASP A N 1
ATOM 4324 C CA . ASP A 1 548 ? -32.705 5.322 41.135 1.00 72.00 548 ASP A CA 1
ATOM 4325 C C . ASP A 1 548 ? -32.750 5.137 39.594 1.00 72.00 548 ASP A C 1
ATOM 4327 O O . ASP A 1 548 ? -33.580 5.747 38.911 1.00 72.00 548 ASP A O 1
ATOM 4331 N N . LEU A 1 549 ? -31.844 4.337 39.012 1.00 82.38 549 LEU A N 1
ATOM 4332 C CA . LEU A 1 549 ? -31.717 4.154 37.565 1.00 82.38 549 LEU A CA 1
ATOM 4333 C C . LEU A 1 549 ? -32.637 3.040 37.049 1.00 82.38 549 LEU A C 1
ATOM 4335 O O . LEU A 1 549 ? -32.768 1.971 37.638 1.00 82.38 549 LEU A O 1
ATOM 4339 N N . GLN A 1 550 ? -33.250 3.278 35.888 1.00 86.62 550 GLN A N 1
ATOM 4340 C CA . GLN A 1 550 ? -34.070 2.285 35.192 1.00 86.62 550 GLN A CA 1
ATOM 4341 C C . GLN A 1 550 ? -33.212 1.083 34.771 1.00 86.62 550 GLN A C 1
ATOM 4343 O O . GLN A 1 550 ? -32.330 1.247 33.931 1.00 86.62 550 GLN A O 1
ATOM 4348 N N . THR A 1 551 ? -33.508 -0.113 35.285 1.00 92.25 551 THR A N 1
ATOM 4349 C CA . THR A 1 551 ? -32.873 -1.362 34.835 1.00 92.25 551 THR A CA 1
ATOM 4350 C C . THR A 1 551 ? -33.237 -1.672 33.384 1.00 92.25 551 THR A C 1
ATOM 4352 O O . THR A 1 551 ? -34.414 -1.574 33.007 1.00 92.25 551 THR A O 1
ATOM 4355 N N . ILE A 1 552 ? -32.240 -2.066 32.589 1.00 94.19 552 ILE A N 1
ATOM 4356 C CA . ILE A 1 552 ? -32.366 -2.430 31.177 1.00 94.19 552 ILE A CA 1
ATOM 4357 C C . ILE A 1 552 ? -31.833 -3.846 30.964 1.00 94.19 552 ILE A C 1
ATOM 4359 O O . ILE A 1 552 ? -30.719 -4.172 31.365 1.00 94.19 552 ILE A O 1
ATOM 4363 N N . THR A 1 553 ? -32.628 -4.669 30.285 1.00 96.00 553 THR A N 1
ATOM 4364 C CA . THR A 1 553 ? -32.222 -5.992 29.795 1.00 96.00 553 THR A CA 1
ATOM 4365 C C . THR A 1 553 ? -32.611 -6.131 28.329 1.00 96.00 553 THR A C 1
ATOM 4367 O O . THR A 1 553 ? -33.558 -5.485 27.861 1.00 96.00 553 THR A O 1
ATOM 4370 N N . ILE A 1 554 ? -31.851 -6.923 27.577 1.00 94.88 554 ILE A N 1
ATOM 4371 C CA . ILE A 1 554 ? -32.055 -7.121 26.140 1.00 94.88 554 ILE A CA 1
ATOM 4372 C C . ILE A 1 554 ? -31.954 -8.612 25.852 1.00 94.88 554 ILE A C 1
ATOM 4374 O O . ILE A 1 554 ? -30.948 -9.238 26.184 1.00 94.88 554 ILE A O 1
ATOM 4378 N N . ASP A 1 555 ? -32.999 -9.180 25.248 1.00 92.06 555 ASP A N 1
ATOM 4379 C CA . ASP A 1 555 ? -33.090 -10.616 24.966 1.00 92.06 555 ASP A CA 1
ATOM 4380 C C . ASP A 1 555 ? -32.839 -11.491 26.217 1.00 92.06 555 ASP A C 1
ATOM 4382 O O . ASP A 1 555 ? -32.295 -12.593 26.129 1.00 92.06 555 ASP A O 1
ATOM 4386 N N . GLY A 1 556 ? -33.235 -11.002 27.400 1.00 92.62 556 GLY A N 1
ATOM 4387 C CA . GLY A 1 556 ? -33.044 -11.690 28.679 1.00 92.62 556 GLY A CA 1
ATOM 4388 C C . GLY A 1 556 ? -31.635 -11.608 29.284 1.00 92.62 556 GLY A C 1
ATOM 4389 O O . GLY A 1 556 ? -31.399 -12.254 30.304 1.00 92.62 556 GLY A O 1
ATOM 4390 N N . MET A 1 557 ? -30.717 -10.831 28.700 1.00 94.94 557 MET A N 1
ATOM 4391 C CA . MET A 1 557 ? -29.368 -10.571 29.226 1.00 94.94 557 MET A CA 1
ATOM 4392 C C . MET A 1 557 ? -29.272 -9.175 29.853 1.00 94.94 557 MET A C 1
ATOM 4394 O O . MET A 1 557 ? -30.047 -8.278 29.503 1.00 94.94 557 MET A O 1
ATOM 4398 N N . ALA A 1 558 ? -28.305 -8.972 30.756 1.00 96.25 558 ALA A N 1
ATOM 4399 C CA . ALA A 1 558 ? -27.928 -7.625 31.181 1.00 96.25 558 ALA A CA 1
ATOM 4400 C C . ALA A 1 558 ? -27.493 -6.805 29.956 1.00 96.25 558 ALA A C 1
ATOM 4402 O O . ALA A 1 558 ? -26.940 -7.350 28.995 1.00 96.25 558 ALA A O 1
ATOM 4403 N N . ALA A 1 559 ? -27.787 -5.505 29.948 1.00 95.50 559 ALA A N 1
ATOM 4404 C CA . ALA A 1 559 ? -27.567 -4.699 28.758 1.00 95.50 559 ALA A CA 1
ATOM 4405 C C . ALA A 1 559 ? -26.079 -4.647 28.388 1.00 95.50 559 ALA A C 1
ATOM 4407 O O . ALA A 1 559 ? -25.756 -4.815 27.214 1.00 95.50 559 ALA A O 1
ATOM 4408 N N . SER A 1 560 ? -25.180 -4.474 29.362 1.00 95.81 560 SER A N 1
ATOM 4409 C CA . SER A 1 560 ? -23.735 -4.459 29.093 1.00 95.81 560 SER A CA 1
ATOM 4410 C C . SER A 1 560 ? -23.236 -5.771 28.481 1.00 95.81 560 SER A C 1
ATOM 4412 O O . SER A 1 560 ? -22.539 -5.733 27.470 1.00 95.81 560 SER A O 1
ATOM 4414 N N . GLU A 1 561 ? -23.661 -6.919 29.018 1.00 96.38 561 GLU A N 1
ATOM 4415 C CA . GLU A 1 561 ? -23.312 -8.253 28.510 1.00 96.38 561 GLU A CA 1
ATOM 4416 C C . GLU A 1 561 ? -23.815 -8.454 27.078 1.00 96.38 561 GLU A C 1
ATOM 4418 O O . GLU A 1 561 ? -23.109 -9.002 26.235 1.00 96.38 561 GLU A O 1
ATOM 4423 N N . TRP A 1 562 ? -25.023 -7.973 26.774 1.00 95.81 562 TRP A N 1
ATOM 4424 C CA . TRP A 1 562 ? -25.570 -8.034 25.421 1.00 95.81 562 TRP A CA 1
ATOM 4425 C C . TRP A 1 562 ? -24.797 -7.131 24.446 1.00 95.81 562 TRP A C 1
ATOM 4427 O O . TRP A 1 562 ? -24.538 -7.525 23.308 1.00 95.81 562 TRP A O 1
ATOM 4437 N N . PHE A 1 563 ? -24.401 -5.926 24.874 1.00 95.94 563 PHE A N 1
ATOM 4438 C CA . PHE A 1 563 ? -23.560 -5.036 24.067 1.00 95.94 563 PHE A CA 1
ATOM 4439 C C . PHE A 1 563 ? -22.172 -5.637 23.819 1.00 95.94 563 PHE A C 1
ATOM 4441 O O . PHE A 1 563 ? -21.687 -5.543 22.695 1.00 95.94 563 PHE A O 1
ATOM 4448 N N . ASP A 1 564 ? -21.552 -6.249 24.828 1.00 94.75 564 ASP A N 1
ATOM 4449 C CA . ASP A 1 564 ? -20.252 -6.920 24.716 1.00 94.75 564 ASP A CA 1
ATOM 4450 C C . ASP A 1 564 ? -20.312 -8.107 23.742 1.00 94.75 564 ASP A C 1
ATOM 4452 O O . ASP A 1 564 ? -19.522 -8.186 22.800 1.00 94.75 564 ASP A O 1
ATOM 4456 N N . GLU A 1 565 ? -21.334 -8.956 23.877 1.00 93.56 565 GLU A N 1
ATOM 4457 C CA . GLU A 1 565 ? -21.589 -10.073 22.964 1.00 93.56 565 GLU A CA 1
ATOM 4458 C C . GLU A 1 565 ? -21.737 -9.596 21.511 1.00 93.56 565 GLU A C 1
ATOM 4460 O O . GLU A 1 565 ? -21.106 -10.129 20.601 1.00 93.56 565 GLU A O 1
ATOM 4465 N N . MET A 1 566 ? -22.547 -8.565 21.271 1.00 92.81 566 MET A N 1
ATOM 4466 C CA . MET A 1 566 ? -22.827 -8.101 19.911 1.00 92.81 566 MET A CA 1
ATOM 4467 C C . MET A 1 566 ? -21.677 -7.283 19.308 1.00 92.81 566 MET A C 1
ATOM 4469 O O . MET A 1 566 ? -21.363 -7.452 18.132 1.00 92.81 566 MET A O 1
ATOM 4473 N N . ALA A 1 567 ? -21.065 -6.376 20.072 1.00 91.25 567 ALA A N 1
ATOM 4474 C CA . ALA A 1 567 ? -20.068 -5.444 19.549 1.00 91.25 567 ALA A CA 1
ATOM 4475 C C . ALA A 1 567 ? -18.641 -6.001 19.591 1.00 91.25 567 ALA A C 1
ATOM 4477 O O . ALA A 1 567 ? -17.896 -5.753 18.653 1.00 91.25 567 ALA A O 1
ATOM 4478 N N . ASN A 1 568 ? -18.264 -6.753 20.632 1.00 89.88 568 ASN A N 1
ATOM 4479 C CA . ASN A 1 568 ? -16.898 -7.261 20.789 1.00 89.88 568 ASN A CA 1
ATOM 4480 C C . ASN A 1 568 ? -16.778 -8.726 20.334 1.00 89.88 568 ASN A C 1
ATOM 4482 O O . ASN A 1 568 ? -15.880 -9.041 19.567 1.00 89.88 568 ASN A O 1
ATOM 4486 N N . ASN A 1 569 ? -17.701 -9.625 20.714 1.00 90.38 569 ASN A N 1
ATOM 4487 C CA . ASN A 1 569 ? -17.610 -11.049 20.322 1.00 90.38 569 ASN A CA 1
ATOM 4488 C C . ASN A 1 569 ? -18.126 -11.351 18.896 1.00 90.38 569 ASN A C 1
ATOM 4490 O O . ASN A 1 569 ? -17.795 -12.390 18.311 1.00 90.38 569 ASN A O 1
ATOM 4494 N N . ARG A 1 570 ? -18.963 -10.479 18.322 1.00 91.25 570 ARG A N 1
ATOM 4495 C CA . ARG A 1 570 ? -19.397 -10.574 16.912 1.00 91.25 570 ARG A CA 1
ATOM 4496 C C . ARG A 1 570 ? -18.831 -9.472 16.023 1.00 91.25 570 ARG A C 1
ATOM 4498 O O . ARG A 1 570 ? -19.102 -9.503 14.823 1.00 91.25 570 ARG A O 1
ATOM 4505 N N . GLU A 1 571 ? -18.081 -8.534 16.607 1.00 90.06 571 GLU A N 1
ATOM 4506 C CA . GLU A 1 571 ? -17.473 -7.380 15.931 1.00 90.06 571 GLU A CA 1
ATOM 4507 C C . GLU A 1 571 ? -18.487 -6.519 15.146 1.00 90.06 571 GLU A C 1
ATOM 4509 O O . GLU A 1 571 ? -18.205 -6.016 14.056 1.00 90.06 571 GLU A O 1
ATOM 4514 N N . LEU A 1 572 ? -19.708 -6.341 15.675 1.00 88.38 572 LEU A N 1
ATOM 4515 C CA . LEU A 1 572 ? -20.704 -5.471 15.043 1.00 88.38 572 LEU A CA 1
ATOM 4516 C C . LEU A 1 572 ? -20.458 -3.992 15.370 1.00 88.38 572 LEU A C 1
ATOM 4518 O O . LEU A 1 572 ? -20.178 -3.652 16.523 1.00 88.38 572 LEU A O 1
ATOM 4522 N N . PRO A 1 573 ? -20.670 -3.067 14.410 1.00 86.50 573 PRO A N 1
ATOM 4523 C CA . PRO A 1 573 ? -20.496 -1.647 14.679 1.00 86.50 573 PRO A CA 1
ATOM 4524 C C . PRO A 1 573 ? -21.419 -1.172 15.806 1.00 86.50 573 PRO A C 1
ATOM 4526 O O . PRO A 1 573 ? -22.628 -1.422 15.798 1.00 86.50 573 PRO A O 1
ATOM 4529 N N . PHE A 1 574 ? -20.871 -0.424 16.765 1.00 88.62 574 PHE A N 1
ATOM 4530 C CA . PHE A 1 574 ? -21.600 -0.024 17.975 1.00 88.62 574 PHE A CA 1
ATOM 4531 C C . PHE A 1 574 ? -22.920 0.711 17.680 1.00 88.62 574 PHE A C 1
ATOM 4533 O O . PHE A 1 574 ? -23.914 0.521 18.379 1.00 88.62 574 PHE A O 1
ATOM 4540 N N . SER A 1 575 ? -22.969 1.530 16.624 1.00 84.00 575 SER A N 1
ATOM 4541 C CA . SER A 1 575 ? -24.186 2.232 16.186 1.00 84.00 575 SER A CA 1
ATOM 4542 C C . SER A 1 575 ? -25.339 1.271 15.863 1.00 84.00 575 SER A C 1
ATOM 4544 O O . SER A 1 575 ? -26.499 1.556 16.168 1.00 84.00 575 SER A O 1
ATOM 4546 N N . VAL A 1 576 ? -25.012 0.108 15.306 1.00 85.50 576 VAL A N 1
ATOM 4547 C CA . VAL A 1 576 ? -25.937 -0.951 14.888 1.00 85.50 576 VAL A CA 1
ATOM 4548 C C . VAL A 1 576 ? -26.455 -1.695 16.094 1.00 85.50 576 VAL A C 1
ATOM 4550 O O . VAL A 1 576 ? -27.668 -1.859 16.235 1.00 85.50 576 VAL A O 1
ATOM 4553 N N . VAL A 1 577 ? -25.536 -2.076 16.979 1.00 90.62 577 VAL A N 1
ATOM 4554 C CA . VAL A 1 577 ? -25.840 -2.715 18.258 1.00 90.62 577 VAL A CA 1
ATOM 4555 C C . VAL A 1 577 ? -26.757 -1.808 19.078 1.00 90.62 577 VAL A C 1
ATOM 4557 O O . VAL A 1 577 ? -27.822 -2.232 19.517 1.00 90.62 577 VAL A O 1
ATOM 4560 N N . HIS A 1 578 ? -26.446 -0.514 19.160 1.00 90.69 578 HIS A N 1
ATOM 4561 C CA . HIS A 1 578 ? -27.273 0.473 19.853 1.00 90.69 578 HIS A CA 1
ATOM 4562 C C . HIS A 1 578 ? -28.669 0.643 19.222 1.00 90.69 578 HIS A C 1
ATOM 4564 O O . HIS A 1 578 ? -29.680 0.722 19.926 1.00 90.69 578 HIS A O 1
ATOM 4570 N N . ALA A 1 579 ? -28.767 0.677 17.889 1.00 87.62 579 ALA A N 1
ATOM 4571 C CA . ALA A 1 579 ? -30.052 0.757 17.189 1.00 87.62 579 ALA A CA 1
ATOM 4572 C C . ALA A 1 579 ? -30.897 -0.525 17.332 1.00 87.62 579 ALA A C 1
ATOM 4574 O O . ALA A 1 579 ? -32.132 -0.463 17.291 1.00 87.62 579 ALA A O 1
ATOM 4575 N N . ALA A 1 580 ? -30.252 -1.684 17.475 1.00 89.44 580 ALA A N 1
ATOM 4576 C CA . ALA A 1 580 ? -30.903 -2.958 17.758 1.00 89.44 580 ALA A CA 1
ATOM 4577 C C . ALA A 1 580 ? -31.370 -3.031 19.222 1.00 89.44 580 ALA A C 1
ATOM 4579 O O . ALA A 1 580 ? -32.530 -3.367 19.457 1.00 89.44 580 ALA A O 1
ATOM 4580 N N . ALA A 1 581 ? -30.547 -2.595 20.181 1.00 91.50 581 ALA A N 1
ATOM 4581 C CA . ALA A 1 581 ? -30.897 -2.505 21.600 1.00 91.50 581 ALA A CA 1
ATOM 4582 C C . ALA A 1 581 ? -32.196 -1.715 21.830 1.00 91.50 581 ALA A C 1
ATOM 4584 O O . ALA A 1 581 ? -33.095 -2.164 22.541 1.00 91.50 581 ALA A O 1
ATOM 4585 N N . ARG A 1 582 ? -32.365 -0.575 21.142 1.00 88.94 582 ARG A N 1
ATOM 4586 C CA . ARG A 1 582 ? -33.600 0.228 21.217 1.00 88.94 582 ARG A CA 1
ATOM 4587 C C . ARG A 1 582 ? -34.849 -0.571 20.832 1.00 88.94 582 ARG A C 1
ATOM 4589 O O . ARG A 1 582 ? -35.907 -0.352 21.404 1.00 88.94 582 ARG A O 1
ATOM 4596 N N . ARG A 1 583 ? -34.741 -1.493 19.874 1.00 88.75 583 ARG A N 1
ATOM 4597 C CA . ARG A 1 583 ? -35.869 -2.301 19.380 1.00 88.75 583 ARG A CA 1
ATOM 4598 C C . ARG A 1 583 ? -36.100 -3.580 20.182 1.00 88.75 583 ARG A C 1
ATOM 4600 O O . ARG A 1 583 ? -37.210 -4.101 20.153 1.00 88.75 583 ARG A O 1
ATOM 4607 N N . ARG A 1 584 ? -35.062 -4.085 20.849 1.00 91.56 584 ARG A N 1
ATOM 4608 C CA . ARG A 1 584 ? -35.035 -5.414 21.478 1.00 91.56 584 ARG A CA 1
ATOM 4609 C C . ARG A 1 584 ? -35.025 -5.383 23.006 1.00 91.56 584 ARG A C 1
ATOM 4611 O O . ARG A 1 584 ? -35.021 -6.439 23.619 1.00 91.56 584 ARG A O 1
ATOM 4618 N N . ASN A 1 585 ? -35.023 -4.199 23.621 1.00 93.75 585 ASN A N 1
ATOM 4619 C CA . ASN A 1 585 ? -35.092 -4.094 25.076 1.00 93.75 585 ASN A CA 1
ATOM 4620 C C . ASN A 1 585 ? -36.384 -4.728 25.622 1.00 93.75 585 ASN A C 1
ATOM 4622 O O . ASN A 1 585 ? -37.481 -4.484 25.103 1.00 93.75 585 ASN A O 1
ATOM 4626 N N . ASP A 1 586 ? -36.249 -5.506 26.695 1.00 95.31 586 ASP A N 1
ATOM 4627 C CA . ASP A 1 586 ? -37.347 -6.285 27.283 1.00 95.31 586 ASP A CA 1
ATOM 4628 C C . ASP A 1 586 ? -38.396 -5.385 27.959 1.00 95.31 586 ASP A C 1
ATOM 4630 O O . ASP A 1 586 ? -39.534 -5.788 28.203 1.00 95.31 586 ASP A O 1
ATOM 4634 N N . GLN A 1 587 ? -38.023 -4.138 28.254 1.00 93.69 587 GLN A N 1
ATOM 4635 C CA . GLN A 1 587 ? -38.885 -3.130 28.867 1.00 93.69 587 GLN A CA 1
ATOM 4636 C C . GLN A 1 587 ? -39.777 -2.403 27.842 1.00 93.69 587 GLN A C 1
ATOM 4638 O O . GLN A 1 587 ? -40.624 -1.598 28.234 1.00 93.69 587 GLN A O 1
ATOM 4643 N N . HIS A 1 588 ? -39.615 -2.682 26.542 1.00 91.31 588 HIS A N 1
ATOM 4644 C CA . HIS A 1 588 ? -40.338 -2.043 25.436 1.00 91.31 588 HIS A CA 1
ATOM 4645 C C . HIS A 1 588 ? -40.305 -0.506 25.470 1.00 91.31 588 HIS A C 1
ATOM 4647 O O . HIS A 1 588 ? -41.263 0.167 25.077 1.00 91.31 588 HIS A O 1
ATOM 4653 N N . LEU A 1 589 ? -39.195 0.059 25.940 1.00 88.19 589 LEU A N 1
ATOM 4654 C CA . LEU A 1 589 ? -38.976 1.495 25.959 1.00 88.19 589 LEU A CA 1
ATOM 4655 C C . LEU A 1 589 ? -38.858 2.021 24.527 1.00 88.19 589 LEU A C 1
ATOM 4657 O O . LEU A 1 589 ? -38.100 1.488 23.715 1.00 88.19 589 LEU A O 1
ATOM 4661 N N . SER A 1 590 ? -39.585 3.100 24.228 1.00 82.62 590 SER A N 1
ATOM 4662 C CA . SER A 1 590 ? -39.479 3.805 22.947 1.00 82.62 590 SER A CA 1
ATOM 4663 C C . SER A 1 590 ? -38.158 4.561 22.804 1.00 82.62 590 SER A C 1
ATOM 4665 O O . SER A 1 590 ? -37.714 4.807 21.682 1.00 82.62 590 SER A O 1
ATOM 4667 N N . GLU A 1 591 ? -37.534 4.922 23.924 1.00 86.44 591 GLU A N 1
ATOM 4668 C CA . GLU A 1 591 ? -36.265 5.639 24.036 1.00 86.44 591 GLU A CA 1
ATOM 4669 C C . GLU A 1 591 ? -35.416 4.985 25.124 1.00 86.44 591 GLU A C 1
ATOM 4671 O O . GLU A 1 591 ? -35.923 4.603 26.178 1.00 86.44 591 GLU A O 1
ATOM 4676 N N . LEU A 1 592 ? -34.118 4.852 24.864 1.00 89.88 592 LEU A N 1
ATOM 4677 C CA . LEU A 1 592 ? -33.174 4.337 25.846 1.00 89.88 592 LEU A CA 1
ATOM 4678 C C . LEU A 1 592 ? -32.721 5.474 26.785 1.00 89.88 592 LEU A C 1
ATOM 4680 O O . LEU A 1 592 ? -32.552 6.598 26.313 1.00 89.88 592 LEU A O 1
ATOM 4684 N N . PRO A 1 593 ? -32.445 5.209 28.079 1.00 89.94 593 PRO A N 1
ATOM 4685 C CA . PRO A 1 593 ? -31.983 6.229 29.033 1.00 89.94 593 PRO A CA 1
ATOM 4686 C C . PRO A 1 593 ? -30.761 7.053 28.591 1.00 89.94 593 PRO A C 1
ATOM 4688 O O . PRO A 1 593 ? -30.619 8.211 28.973 1.00 89.94 593 PRO A O 1
ATOM 4691 N N . CYS A 1 594 ? -29.889 6.482 27.757 1.00 90.12 594 CYS A N 1
ATOM 4692 C CA . CYS A 1 594 ? -28.721 7.151 27.178 1.00 90.12 594 CYS A CA 1
ATOM 4693 C C . CYS A 1 594 ? -29.050 8.127 26.028 1.00 90.12 594 CYS A C 1
ATOM 4695 O O . CYS A 1 594 ? -28.136 8.708 25.443 1.00 90.12 594 CYS A O 1
ATOM 4697 N N . SER A 1 595 ? -30.318 8.245 25.631 1.00 88.31 595 SER A N 1
ATOM 4698 C CA . SER A 1 595 ? -30.821 9.080 24.530 1.00 88.31 595 SER A CA 1
ATOM 4699 C C . SER A 1 595 ? -32.197 9.657 24.896 1.00 88.31 595 SER A C 1
ATOM 4701 O O . SER A 1 595 ? -33.197 9.274 24.288 1.00 88.31 595 SER A O 1
ATOM 4703 N N . PRO A 1 596 ? -32.286 10.501 25.943 1.00 81.31 596 PRO A N 1
ATOM 4704 C CA . PRO A 1 596 ? -33.566 11.021 26.410 1.00 81.31 596 PRO A CA 1
ATOM 4705 C C . PRO A 1 596 ? -34.154 12.049 25.427 1.00 81.31 596 PRO A C 1
ATOM 4707 O O . PRO A 1 596 ? -33.488 13.017 25.048 1.00 81.31 596 PRO A O 1
ATOM 4710 N N . GLY A 1 597 ? -35.429 11.883 25.062 1.00 77.12 597 GLY A N 1
ATOM 4711 C CA . GLY A 1 597 ? -36.112 12.710 24.067 1.00 77.12 597 GLY A CA 1
ATOM 4712 C C . GLY A 1 597 ? -35.573 12.490 22.649 1.00 77.12 597 GLY A C 1
ATOM 4713 O O . GLY A 1 597 ? -35.086 11.417 22.306 1.00 77.12 597 GLY A O 1
ATOM 4714 N N . ASP A 1 598 ? -35.595 13.542 21.826 1.00 73.94 598 ASP A N 1
ATOM 4715 C CA . ASP A 1 598 ? -35.042 13.519 20.459 1.00 73.94 598 ASP A CA 1
ATOM 4716 C C . ASP A 1 598 ? -33.495 13.641 20.419 1.00 73.94 598 ASP A C 1
ATOM 4718 O O . ASP A 1 598 ? -32.915 13.915 19.366 1.00 73.94 598 ASP A O 1
ATOM 4722 N N . GLN A 1 599 ? -32.795 13.482 21.553 1.00 84.62 599 GLN A N 1
ATOM 4723 C CA . GLN A 1 599 ? -31.331 13.584 21.620 1.00 84.62 599 GLN A CA 1
ATOM 4724 C C . GLN A 1 599 ? -30.648 12.260 21.254 1.00 84.62 599 GLN A C 1
ATOM 4726 O O . GLN A 1 599 ? -31.038 11.191 21.716 1.00 84.62 599 GLN A O 1
ATOM 4731 N N . MET A 1 600 ? -29.570 12.329 20.468 1.00 86.38 600 MET A N 1
ATOM 4732 C CA . MET A 1 600 ? -28.732 11.166 20.157 1.00 86.38 600 MET A CA 1
ATOM 4733 C C . MET A 1 600 ? -27.786 10.828 21.317 1.00 86.38 600 MET A C 1
ATOM 4735 O O . MET A 1 600 ? -27.252 11.725 21.971 1.00 86.38 600 MET A O 1
ATOM 4739 N N . CYS A 1 601 ? -27.522 9.534 21.527 1.00 90.50 601 CYS A N 1
ATOM 4740 C CA . CYS A 1 601 ? -26.510 9.072 22.480 1.00 90.50 601 CYS A CA 1
ATOM 4741 C C . CYS A 1 601 ? -25.146 9.708 22.184 1.00 90.50 601 CYS A C 1
ATOM 4743 O O . CYS A 1 601 ? -24.765 9.817 21.018 1.00 90.50 601 CYS A O 1
ATOM 4745 N N . LEU A 1 602 ? -24.367 10.027 23.226 1.00 90.31 602 LEU A N 1
ATOM 4746 C CA . LEU A 1 602 ? -23.010 10.572 23.076 1.00 90.31 602 LEU A CA 1
ATOM 4747 C C . LEU A 1 602 ? -22.091 9.668 22.240 1.00 90.31 602 LEU A C 1
ATOM 4749 O O . LEU A 1 602 ? -21.256 10.163 21.489 1.00 90.31 602 LEU A O 1
ATOM 4753 N N . SER A 1 603 ? -22.307 8.348 22.297 1.00 88.69 603 SER A N 1
ATOM 4754 C CA . SER A 1 603 ? -21.605 7.374 21.448 1.00 88.69 603 SER A CA 1
ATOM 4755 C C . SER A 1 603 ? -21.774 7.632 19.948 1.00 88.69 603 SER A C 1
ATOM 4757 O O . SER A 1 603 ? -20.905 7.237 19.180 1.00 88.69 603 SER A O 1
ATOM 4759 N N . GLN A 1 604 ? -22.851 8.308 19.540 1.00 86.25 604 GLN A N 1
ATOM 4760 C CA . GLN A 1 604 ? -23.166 8.656 18.156 1.00 86.25 604 GLN A CA 1
ATOM 4761 C C . GLN A 1 604 ? -22.963 10.155 17.880 1.00 86.25 604 GLN A C 1
ATOM 4763 O O . GLN A 1 604 ? -22.415 10.518 16.845 1.00 86.25 604 GLN A O 1
ATOM 4768 N N . SER A 1 605 ? -23.368 11.040 18.797 1.00 87.94 605 SER A N 1
ATOM 4769 C CA . SER A 1 605 ? -23.306 12.492 18.572 1.00 87.94 605 SER A CA 1
ATOM 4770 C C . SER A 1 605 ? -21.889 13.068 18.609 1.00 87.94 605 SER A C 1
ATOM 4772 O O . SER A 1 605 ? -21.668 14.122 18.021 1.00 87.94 605 SER A O 1
ATOM 4774 N N . GLN A 1 606 ? -20.912 12.372 19.205 1.00 89.56 606 GLN A N 1
ATOM 4775 C CA . GLN A 1 606 ? -19.499 12.785 19.183 1.00 89.56 606 GLN A CA 1
ATOM 4776 C C . GLN A 1 606 ? -18.897 12.889 17.768 1.00 89.56 606 GLN A C 1
ATOM 4778 O O . GLN A 1 606 ? -17.903 13.582 17.580 1.00 89.56 606 GLN A O 1
ATOM 4783 N N . TYR A 1 607 ? -19.500 12.223 16.775 1.00 85.62 607 TYR A N 1
ATOM 4784 C CA . TYR A 1 607 ? -19.073 12.282 15.373 1.00 85.62 607 TYR A CA 1
ATOM 4785 C C . TYR A 1 607 ? -19.688 13.461 14.602 1.00 85.62 607 TYR A C 1
ATOM 4787 O O . TYR A 1 607 ? -19.316 13.711 13.457 1.00 85.62 607 TYR A O 1
ATOM 4795 N N . ALA A 1 608 ? -20.643 14.188 15.191 1.00 81.94 608 ALA A N 1
ATOM 4796 C CA . ALA A 1 608 ? -21.305 15.296 14.515 1.00 81.94 608 ALA A CA 1
ATOM 4797 C C . ALA A 1 608 ? -20.302 16.424 14.221 1.00 81.94 608 ALA A C 1
ATOM 4799 O O . ALA A 1 608 ? -19.739 17.026 15.133 1.00 81.94 608 ALA A O 1
ATOM 4800 N N . GLY A 1 609 ? -20.095 16.719 12.935 1.00 78.00 609 GLY A N 1
ATOM 4801 C CA . GLY A 1 609 ? -19.147 17.743 12.498 1.00 78.00 609 GLY A CA 1
ATOM 4802 C C . GLY A 1 609 ? -17.673 17.344 12.637 1.00 78.00 609 GLY A C 1
ATOM 4803 O O . GLY A 1 609 ? -16.816 18.226 12.674 1.00 78.00 609 GLY A O 1
ATOM 4804 N N . VAL A 1 610 ? -17.363 16.047 12.746 1.00 86.12 610 VAL A N 1
ATOM 4805 C CA . VAL A 1 610 ? -15.993 15.525 12.839 1.00 86.12 610 VAL A CA 1
ATOM 4806 C C . VAL A 1 610 ? -15.753 14.542 11.680 1.00 86.12 610 VAL A C 1
ATOM 4808 O O . VAL A 1 610 ? -16.543 13.617 11.504 1.00 86.12 610 VAL A O 1
ATOM 4811 N N . PRO A 1 611 ? -14.689 14.722 10.877 1.00 82.81 611 PRO A N 1
ATOM 4812 C CA . PRO A 1 611 ? -13.618 15.702 11.064 1.00 82.81 611 PRO A CA 1
ATOM 4813 C C . PRO A 1 611 ? -13.952 17.108 10.520 1.00 82.81 611 PRO A C 1
ATOM 4815 O O . PRO A 1 611 ? -13.226 18.066 10.788 1.00 82.81 611 PRO A O 1
ATOM 4818 N N . ARG A 1 612 ? -15.052 17.237 9.767 1.00 85.94 612 ARG A N 1
ATOM 4819 C CA . ARG A 1 612 ? -15.485 18.473 9.102 1.00 85.94 612 ARG A CA 1
ATOM 4820 C C . ARG A 1 612 ? -16.948 18.794 9.406 1.00 85.94 612 ARG A C 1
ATOM 4822 O O . ARG A 1 612 ? -17.749 17.882 9.613 1.00 85.94 612 ARG A O 1
ATOM 4829 N N . ASN A 1 613 ? -17.303 20.079 9.417 1.00 85.25 613 ASN A N 1
ATOM 4830 C CA . ASN A 1 613 ? -18.690 20.532 9.560 1.00 85.25 613 ASN A CA 1
ATOM 4831 C C . ASN A 1 613 ? -19.481 20.387 8.239 1.00 85.25 613 ASN A C 1
ATOM 4833 O O . ASN A 1 613 ? -18.968 19.893 7.235 1.00 85.25 613 ASN A O 1
ATOM 4837 N N . ALA A 1 614 ? -20.747 20.817 8.238 1.00 78.69 614 ALA A N 1
ATOM 4838 C CA . ALA A 1 614 ? -21.621 20.750 7.061 1.00 78.69 614 ALA A CA 1
ATOM 4839 C C . ALA A 1 614 ? -21.125 21.589 5.866 1.00 78.69 614 ALA A C 1
ATOM 4841 O O . ALA A 1 614 ? -21.500 21.297 4.732 1.00 78.69 614 ALA A O 1
ATOM 4842 N N . ASP A 1 615 ? -20.279 22.590 6.117 1.00 80.69 615 ASP A N 1
ATOM 4843 C CA . ASP A 1 615 ? -19.673 23.453 5.101 1.00 80.69 615 ASP A CA 1
ATOM 4844 C C . ASP A 1 615 ? -18.325 22.895 4.589 1.00 80.69 615 ASP A C 1
ATOM 4846 O O . ASP A 1 615 ? -17.701 23.481 3.708 1.00 80.69 615 ASP A O 1
ATOM 4850 N N . GLY A 1 616 ? -17.877 21.740 5.107 1.00 78.38 616 GLY A N 1
ATOM 4851 C CA . GLY A 1 616 ? -16.608 21.099 4.744 1.00 78.38 616 GLY A CA 1
ATOM 4852 C C . GLY A 1 616 ? -15.386 21.638 5.498 1.00 78.38 616 GLY A C 1
ATOM 4853 O O . GLY A 1 616 ? -14.263 21.173 5.272 1.00 78.38 616 GLY A O 1
ATOM 4854 N N . GLU A 1 617 ? -15.582 22.577 6.423 1.00 83.94 617 GLU A N 1
ATOM 4855 C CA . GLU A 1 617 ? -14.503 23.187 7.195 1.00 83.94 617 GLU A CA 1
ATOM 4856 C C . GLU A 1 617 ? -14.027 22.252 8.310 1.00 83.94 617 GLU A C 1
ATOM 4858 O O . GLU A 1 617 ? -14.824 21.579 8.973 1.00 83.94 617 GLU A O 1
ATOM 4863 N N . VAL A 1 618 ? -12.714 22.233 8.535 1.00 87.62 618 VAL A N 1
ATOM 4864 C CA . VAL A 1 618 ? -12.075 21.493 9.629 1.00 87.62 618 VAL A CA 1
ATOM 4865 C C . VAL A 1 618 ? -12.501 22.076 10.977 1.00 87.62 618 VAL A C 1
ATOM 4867 O O . VAL A 1 618 ? -12.433 23.287 11.187 1.00 87.62 618 VAL A O 1
ATOM 4870 N N . THR A 1 619 ? -12.931 21.218 11.905 1.00 86.38 619 THR A N 1
ATOM 4871 C CA . THR A 1 619 ? -13.506 21.657 13.190 1.00 86.38 619 THR A CA 1
ATOM 4872 C C . THR A 1 619 ? -12.552 21.606 14.381 1.00 86.38 619 THR A C 1
ATOM 4874 O O . THR A 1 619 ? -12.916 22.110 15.444 1.00 86.38 619 THR A O 1
ATOM 4877 N N . ALA A 1 620 ? -11.361 21.027 14.218 1.00 90.44 620 ALA A N 1
ATOM 4878 C CA . ALA A 1 620 ? -10.289 20.979 15.213 1.00 90.44 620 ALA A CA 1
ATOM 4879 C C . ALA A 1 620 ? -8.927 20.767 14.538 1.00 90.44 620 ALA A C 1
ATOM 4881 O O . ALA A 1 620 ? -8.869 20.188 13.456 1.00 90.44 620 ALA A O 1
ATOM 4882 N N . ASP A 1 621 ? -7.848 21.205 15.186 1.00 90.75 621 ASP A N 1
ATOM 4883 C CA . ASP A 1 621 ? -6.473 20.957 14.743 1.00 90.75 621 ASP A CA 1
ATOM 4884 C C . ASP A 1 621 ? -6.122 19.473 14.829 1.00 90.75 621 ASP A C 1
ATOM 4886 O O . ASP A 1 621 ? -5.607 18.907 13.866 1.00 90.75 621 ASP A O 1
ATOM 4890 N N . VAL A 1 622 ? -6.453 18.834 15.959 1.00 95.88 622 VAL A N 1
ATOM 4891 C CA . VAL A 1 622 ? -6.140 17.419 16.192 1.00 95.88 622 VAL A CA 1
ATOM 4892 C C . VAL A 1 622 ? -7.349 16.657 16.723 1.00 95.88 622 VAL A C 1
ATOM 4894 O O . VAL A 1 622 ? -8.000 17.037 17.704 1.00 95.88 622 VAL A O 1
ATOM 4897 N N . ILE A 1 623 ? -7.634 15.527 16.082 1.00 96.56 623 ILE A N 1
ATOM 4898 C CA . ILE A 1 623 ? -8.615 14.542 16.530 1.00 96.56 623 ILE A CA 1
ATOM 4899 C C . ILE A 1 623 ? -7.847 13.403 17.196 1.00 96.56 623 ILE A C 1
ATOM 4901 O O . ILE A 1 623 ? -7.113 12.681 16.531 1.00 96.56 623 ILE A O 1
ATOM 4905 N N . HIS A 1 624 ? -8.021 13.224 18.502 1.00 97.31 624 HIS A N 1
ATOM 4906 C CA . HIS A 1 624 ? -7.401 12.146 19.267 1.00 97.31 624 HIS A CA 1
ATOM 4907 C C . HIS A 1 624 ? -8.365 10.975 19.430 1.00 97.31 624 HIS A C 1
ATOM 4909 O O . HIS A 1 624 ? -9.461 11.125 19.987 1.00 97.31 624 HIS A O 1
ATOM 4915 N N . ALA A 1 625 ? -7.930 9.794 19.005 1.00 96.06 625 ALA A N 1
ATOM 4916 C CA . ALA A 1 625 ? -8.688 8.558 19.138 1.00 96.06 625 ALA A CA 1
ATOM 4917 C C . ALA A 1 625 ? -7.757 7.353 19.352 1.00 96.06 625 ALA A C 1
ATOM 4919 O O . ALA A 1 625 ? -6.552 7.456 19.176 1.00 96.06 625 ALA A O 1
ATOM 4920 N N . THR A 1 626 ? -8.292 6.206 19.766 1.00 95.38 626 THR A N 1
ATOM 4921 C CA . THR A 1 626 ? -7.499 4.964 19.854 1.00 95.38 626 THR A CA 1
ATOM 4922 C C . THR A 1 626 ? -7.443 4.242 18.504 1.00 95.38 626 THR A C 1
ATOM 4924 O O . THR A 1 626 ? -8.349 4.444 17.696 1.00 95.38 626 THR A O 1
ATOM 4927 N N . HIS A 1 627 ? -6.472 3.348 18.277 1.00 93.75 627 HIS A N 1
ATOM 4928 C CA . HIS A 1 627 ? -6.311 2.586 17.019 1.00 93.75 627 HIS A CA 1
ATOM 4929 C C . HIS A 1 627 ? -7.617 2.026 16.406 1.00 93.75 627 HIS A C 1
ATOM 4931 O O . HIS A 1 627 ? -7.811 2.212 15.202 1.00 93.75 627 HIS A O 1
ATOM 4937 N N . PRO A 1 628 ? -8.579 1.458 17.173 1.00 90.56 628 PRO A N 1
ATOM 4938 C CA . PRO A 1 628 ? -9.843 0.964 16.610 1.00 90.56 628 PRO A CA 1
ATOM 4939 C C . PRO A 1 628 ? -10.682 2.010 15.857 1.00 90.56 628 PRO A C 1
ATOM 4941 O O . PRO A 1 628 ? -11.504 1.659 15.015 1.00 90.56 628 PRO A O 1
ATOM 4944 N N . PHE A 1 629 ? -10.477 3.308 16.103 1.00 91.38 629 PHE A N 1
ATOM 4945 C CA . PHE A 1 629 ? -11.143 4.363 15.334 1.00 91.38 629 PHE A CA 1
ATOM 4946 C C . PHE A 1 629 ? -10.660 4.454 13.882 1.00 91.38 629 PHE A C 1
ATOM 4948 O O . PHE A 1 629 ? -11.366 5.038 13.062 1.00 91.38 629 PHE A O 1
ATOM 4955 N N . GLY A 1 630 ? -9.530 3.828 13.537 1.00 89.69 630 GLY A N 1
ATOM 4956 C CA . GLY A 1 630 ? -9.092 3.652 12.151 1.00 89.69 630 GLY A CA 1
ATOM 4957 C C . GLY A 1 630 ? -10.111 2.903 11.281 1.00 89.69 630 GLY A C 1
ATOM 4958 O O . GLY A 1 630 ? -10.162 3.121 10.072 1.00 89.69 630 GLY A O 1
ATOM 4959 N N . HIS A 1 631 ? -10.984 2.092 11.890 1.00 87.25 631 HIS A N 1
ATOM 4960 C CA . HIS A 1 631 ? -12.072 1.408 11.187 1.00 87.25 631 HIS A CA 1
ATOM 4961 C C . HIS A 1 631 ? -13.222 2.338 10.786 1.00 87.25 631 HIS A C 1
ATOM 4963 O O . HIS A 1 631 ? -14.031 1.961 9.944 1.00 87.25 631 HIS A O 1
ATOM 4969 N N . VAL A 1 632 ? -13.310 3.558 11.334 1.00 84.75 632 VAL A N 1
ATOM 4970 C CA . VAL A 1 632 ? -14.398 4.501 11.034 1.00 84.75 632 VAL A CA 1
ATOM 4971 C C . VAL A 1 632 ? -14.117 5.212 9.700 1.00 84.75 632 VAL A C 1
ATOM 4973 O O . VAL A 1 632 ? -13.238 6.075 9.646 1.00 84.75 632 VAL A O 1
ATOM 4976 N N . PRO A 1 633 ? -14.866 4.929 8.612 1.00 77.88 633 PRO A N 1
ATOM 4977 C CA . PRO A 1 633 ? -14.553 5.449 7.275 1.00 77.88 633 PRO A CA 1
ATOM 4978 C C . PRO A 1 633 ? -14.491 6.974 7.188 1.00 77.88 633 PRO A C 1
ATOM 4980 O O . PRO A 1 633 ? -13.602 7.529 6.544 1.00 77.88 633 PRO A O 1
ATOM 4983 N N . SER A 1 634 ? -15.403 7.660 7.880 1.00 77.25 634 SER A N 1
ATOM 4984 C CA . SER A 1 634 ? -15.481 9.123 7.872 1.00 77.25 634 SER A CA 1
ATOM 4985 C C . SER A 1 634 ? -14.272 9.809 8.512 1.00 77.25 634 SER A C 1
ATOM 4987 O O . SER A 1 634 ? -14.035 10.978 8.225 1.00 77.25 634 SER A O 1
ATOM 4989 N N . LEU A 1 635 ? -13.502 9.110 9.355 1.00 85.31 635 LEU A N 1
ATOM 4990 C CA . LEU A 1 635 ? -12.317 9.670 10.011 1.00 85.31 635 LEU A CA 1
ATOM 4991 C C . LEU A 1 635 ? -11.039 9.520 9.180 1.00 85.31 635 LEU A C 1
ATOM 4993 O O . LEU A 1 635 ? -10.084 10.248 9.425 1.00 85.31 635 LEU A O 1
ATOM 4997 N N . ARG A 1 636 ? -11.010 8.601 8.208 1.00 84.44 636 ARG A N 1
ATOM 4998 C CA . ARG A 1 636 ? -9.820 8.331 7.384 1.00 84.44 636 ARG A CA 1
ATOM 4999 C C . ARG A 1 636 ? -9.840 9.016 6.021 1.00 84.44 636 ARG A C 1
ATOM 5001 O O . ARG A 1 636 ? -8.781 9.203 5.442 1.00 84.44 636 ARG A O 1
ATOM 5008 N N . HIS A 1 637 ? -11.001 9.389 5.487 1.00 80.50 637 HIS A N 1
ATOM 5009 C CA . HIS A 1 637 ? -11.088 9.937 4.130 1.00 80.50 637 HIS A CA 1
ATOM 5010 C C . HIS A 1 637 ? -10.582 11.388 4.037 1.00 80.50 637 HIS A C 1
ATOM 5012 O O . HIS A 1 637 ? -11.128 12.277 4.688 1.00 80.50 637 HIS A O 1
ATOM 5018 N N . SER A 1 638 ? -9.567 11.632 3.201 1.00 82.12 638 SER A N 1
ATOM 5019 C CA . SER A 1 638 ? -8.939 12.948 2.993 1.00 82.12 638 SER A CA 1
ATOM 5020 C C . SER A 1 638 ? -8.492 13.618 4.303 1.00 82.12 638 SER A C 1
ATOM 5022 O O . SER A 1 638 ? -8.700 14.817 4.510 1.00 82.12 638 SER A O 1
ATOM 5024 N N . VAL A 1 639 ? -7.895 12.819 5.194 1.00 88.50 639 VAL A N 1
ATOM 5025 C CA . VAL A 1 639 ? -7.343 13.206 6.506 1.00 88.50 639 VAL A CA 1
ATOM 5026 C C . VAL A 1 639 ? -5.859 12.830 6.565 1.00 88.50 639 VAL A C 1
ATOM 5028 O O . VAL A 1 639 ? -5.466 11.826 5.969 1.00 88.50 639 VAL A O 1
ATOM 5031 N N . ASN A 1 640 ? -5.033 13.613 7.266 1.00 94.31 640 ASN A N 1
ATOM 5032 C CA . ASN A 1 640 ? -3.662 13.222 7.606 1.00 94.31 640 ASN A CA 1
ATOM 5033 C C . ASN A 1 640 ? -3.714 12.327 8.855 1.00 94.31 640 ASN A C 1
ATOM 5035 O O . ASN A 1 640 ? -4.075 12.794 9.937 1.00 94.31 640 ASN A O 1
ATOM 5039 N N . VAL A 1 641 ? -3.431 11.034 8.702 1.00 95.69 641 VAL A N 1
ATOM 5040 C CA . VAL A 1 641 ? -3.516 10.051 9.790 1.00 95.69 641 VAL A CA 1
ATOM 5041 C C . VAL A 1 641 ? -2.130 9.834 10.376 1.00 95.69 641 VAL A C 1
ATOM 5043 O O . VAL A 1 641 ? -1.192 9.545 9.641 1.00 95.69 641 VAL A O 1
ATOM 5046 N N . VAL A 1 642 ? -2.009 9.942 11.694 1.00 95.56 642 VAL A N 1
ATOM 5047 C CA . VAL A 1 642 ? -0.760 9.722 12.423 1.00 95.56 642 VAL A CA 1
ATOM 5048 C C . VAL A 1 642 ? -0.977 8.648 13.481 1.00 95.56 642 VAL A C 1
ATOM 5050 O O . VAL A 1 642 ? -1.879 8.775 14.307 1.00 95.56 642 VAL A O 1
ATOM 5053 N N . PHE A 1 643 ? -0.156 7.606 13.456 1.00 93.81 643 PHE A N 1
ATOM 5054 C CA . PHE A 1 643 ? -0.078 6.565 14.473 1.00 93.81 643 PHE A CA 1
ATOM 5055 C C . PHE A 1 643 ? 1.104 6.852 15.392 1.00 93.81 643 PHE A C 1
ATOM 5057 O O . PHE A 1 643 ? 2.231 6.962 14.910 1.00 93.81 643 PHE A O 1
ATOM 5064 N N . ASP A 1 644 ? 0.856 6.977 16.695 1.00 88.38 644 ASP A N 1
ATOM 5065 C CA . ASP A 1 644 ? 1.931 7.210 17.670 1.00 88.38 644 ASP A CA 1
ATOM 5066 C C . ASP A 1 644 ? 2.758 5.945 17.966 1.00 88.38 644 ASP A C 1
ATOM 5068 O O . ASP A 1 644 ? 3.932 6.025 18.339 1.00 88.38 644 ASP A O 1
ATOM 5072 N N . GLU A 1 645 ? 2.147 4.779 17.745 1.00 84.50 645 GLU A N 1
ATOM 5073 C CA . GLU A 1 645 ? 2.724 3.446 17.906 1.00 84.50 645 GLU A CA 1
ATOM 5074 C C . GLU A 1 645 ? 2.265 2.508 16.773 1.00 84.50 645 GLU A C 1
ATOM 5076 O O . GLU A 1 645 ? 1.244 2.758 16.128 1.00 84.50 645 GLU A O 1
ATOM 5081 N N . GLU A 1 646 ? 2.989 1.405 16.539 1.00 87.06 646 GLU A N 1
ATOM 5082 C CA . GLU A 1 646 ? 2.589 0.387 15.556 1.00 87.06 646 GLU A CA 1
ATOM 5083 C C . GLU A 1 646 ? 1.215 -0.210 15.928 1.00 87.06 646 GLU A C 1
ATOM 5085 O O . GLU A 1 646 ? 1.068 -0.811 16.997 1.00 87.06 646 GLU A O 1
ATOM 5090 N N . PRO A 1 647 ? 0.188 -0.083 15.068 1.00 88.06 647 PRO A N 1
ATOM 5091 C CA . PRO A 1 647 ? -1.082 -0.752 15.298 1.00 88.06 647 PRO A CA 1
ATOM 5092 C C . PRO A 1 647 ? -0.983 -2.230 14.893 1.00 88.06 647 PRO A C 1
ATOM 5094 O O . PRO A 1 647 ? -0.591 -2.552 13.773 1.00 88.06 647 PRO A O 1
ATOM 5097 N N . ASP A 1 648 ? -1.408 -3.152 15.759 1.00 83.62 648 ASP A N 1
ATOM 5098 C CA . ASP A 1 648 ? -1.409 -4.582 15.420 1.00 83.62 648 ASP A CA 1
ATOM 5099 C C . ASP A 1 648 ? -2.628 -5.013 14.578 1.00 83.62 648 ASP A C 1
ATOM 5101 O O . ASP A 1 648 ? -2.522 -5.962 13.788 1.00 83.62 648 ASP A O 1
ATOM 5105 N N . PHE A 1 649 ? -3.764 -4.314 14.735 1.00 91.56 649 PHE A N 1
ATOM 5106 C CA . PHE A 1 649 ? -5.085 -4.654 14.187 1.00 91.56 649 PHE A CA 1
ATOM 5107 C C . PHE A 1 649 ? -5.405 -6.157 14.291 1.00 91.56 649 PHE A C 1
ATOM 5109 O O . PHE A 1 649 ? -6.050 -6.742 13.410 1.00 91.56 649 PHE A O 1
ATOM 5116 N N . GLU A 1 650 ? -4.897 -6.809 15.340 1.00 92.31 650 GLU A N 1
ATOM 5117 C CA . GLU A 1 650 ? -5.107 -8.230 15.587 1.00 92.31 650 GLU A CA 1
ATOM 5118 C C . GLU A 1 650 ? -6.523 -8.419 16.143 1.00 92.31 650 GLU A C 1
ATOM 5120 O O . GLU A 1 650 ? -6.942 -7.721 17.062 1.00 92.31 650 GLU A O 1
ATOM 5125 N N . SER A 1 651 ? -7.293 -9.331 15.545 1.00 90.56 651 SER A N 1
ATOM 5126 C CA . SER A 1 651 ? -8.609 -9.697 16.073 1.00 90.56 651 SER A CA 1
ATOM 5127 C C . SER A 1 651 ? -8.423 -10.715 17.195 1.00 90.56 651 SER A C 1
ATOM 5129 O O . SER A 1 651 ? -7.693 -11.698 17.038 1.00 90.56 651 SER A O 1
ATOM 5131 N N . ASP A 1 652 ? -9.146 -10.531 18.299 1.00 88.88 652 ASP A N 1
ATOM 5132 C CA . ASP A 1 652 ? -9.146 -11.435 19.458 1.00 88.88 652 ASP A CA 1
ATOM 5133 C C . ASP A 1 652 ? -9.859 -12.781 19.183 1.00 88.88 652 ASP A C 1
ATOM 5135 O O . ASP A 1 652 ? -10.050 -13.614 20.081 1.00 88.88 652 ASP A O 1
ATOM 5139 N N . ILE A 1 653 ? -10.270 -13.039 17.935 1.00 93.06 653 ILE A N 1
ATOM 5140 C CA . ILE A 1 653 ? -10.972 -14.260 17.554 1.00 93.06 653 ILE A CA 1
ATOM 5141 C C . ILE A 1 653 ? -10.080 -15.505 17.705 1.00 93.06 653 ILE A C 1
ATOM 5143 O O . ILE A 1 653 ? -9.145 -15.778 16.951 1.00 93.06 653 ILE A O 1
ATOM 5147 N N . THR A 1 654 ? -10.414 -16.338 18.689 1.00 95.12 654 THR A N 1
ATOM 5148 C CA . THR A 1 654 ? -9.738 -17.630 18.883 1.00 95.12 654 THR A CA 1
ATOM 5149 C C . THR A 1 654 ? -10.018 -18.598 17.730 1.00 95.12 654 THR A C 1
ATOM 5151 O O . THR A 1 654 ? -11.071 -18.540 17.095 1.00 95.12 654 THR A O 1
ATOM 5154 N N . HIS A 1 655 ? -9.127 -19.572 17.510 1.00 96.25 655 HIS A N 1
ATOM 5155 C CA . HIS A 1 655 ? -9.340 -20.629 16.512 1.00 96.25 655 HIS A CA 1
ATOM 5156 C C . HIS A 1 655 ? -10.703 -21.323 16.656 1.00 96.25 655 HIS A C 1
ATOM 5158 O O . HIS A 1 655 ? -11.433 -21.433 15.677 1.00 96.25 655 HIS A O 1
ATOM 5164 N N . ASP A 1 656 ? -11.069 -21.747 17.869 1.00 96.69 656 ASP A N 1
ATOM 5165 C CA . ASP A 1 656 ? -12.318 -22.477 18.103 1.00 96.69 656 ASP A CA 1
ATOM 5166 C C . ASP A 1 656 ? -13.545 -21.590 17.820 1.00 96.69 656 ASP A C 1
ATOM 5168 O O . ASP A 1 656 ? -14.579 -22.075 17.357 1.00 96.69 656 ASP A O 1
ATOM 5172 N N . ARG A 1 657 ? -13.448 -20.279 18.091 1.00 95.69 657 ARG A N 1
ATOM 5173 C CA . ARG A 1 657 ? -14.496 -19.300 17.766 1.00 95.69 657 ARG A CA 1
ATOM 5174 C C . ARG A 1 657 ? -14.599 -19.075 16.258 1.00 95.69 657 ARG A C 1
ATOM 5176 O O . ARG A 1 657 ? -15.711 -19.119 15.736 1.00 95.69 657 ARG A O 1
ATOM 5183 N N . ALA A 1 658 ? -13.468 -18.891 15.577 1.00 96.56 658 ALA A N 1
ATOM 5184 C CA . ALA A 1 658 ? -13.396 -18.737 14.127 1.00 96.56 658 ALA A CA 1
ATOM 5185 C C . ALA A 1 658 ? -13.947 -19.970 13.403 1.00 96.56 658 ALA A C 1
ATOM 5187 O O . ALA A 1 658 ? -14.744 -19.835 12.482 1.00 96.56 658 ALA A O 1
ATOM 5188 N N . GLN A 1 659 ? -13.607 -21.172 13.874 1.00 97.50 659 GLN A N 1
ATOM 5189 C CA . GLN A 1 659 ? -14.122 -22.428 13.336 1.00 97.50 659 GLN A CA 1
ATOM 5190 C C . GLN A 1 659 ? -15.655 -22.489 13.393 1.00 97.50 659 GLN A C 1
ATOM 5192 O O . GLN A 1 659 ? -16.297 -22.821 12.393 1.00 97.50 659 GLN A O 1
ATOM 5197 N N . ARG A 1 660 ? -16.258 -22.151 14.543 1.00 97.81 660 ARG A N 1
ATOM 5198 C CA . ARG A 1 660 ? -17.724 -22.114 14.673 1.00 97.81 660 ARG A CA 1
ATOM 5199 C C . ARG A 1 660 ? -18.348 -21.025 13.807 1.00 97.81 660 ARG A C 1
ATOM 5201 O O . ARG A 1 660 ? -19.361 -21.286 13.169 1.00 97.81 660 ARG A O 1
ATOM 5208 N N . ALA A 1 661 ? -17.722 -19.850 13.738 1.00 97.06 661 ALA A N 1
ATOM 5209 C CA . ALA A 1 661 ? -18.203 -18.739 12.926 1.00 97.06 661 ALA A CA 1
ATOM 5210 C C . ALA A 1 661 ? -18.209 -19.066 11.430 1.00 97.06 661 ALA A C 1
ATOM 5212 O O . ALA A 1 661 ? -19.215 -18.862 10.756 1.00 97.06 661 ALA A O 1
ATOM 5213 N N . VAL A 1 662 ? -17.108 -19.625 10.925 1.00 97.56 662 VAL A N 1
ATOM 5214 C CA . VAL A 1 662 ? -16.987 -20.078 9.536 1.00 97.56 662 VAL A CA 1
ATOM 5215 C C . VAL A 1 662 ? -17.981 -21.197 9.248 1.00 97.56 662 VAL A C 1
ATOM 5217 O O . VAL A 1 662 ? -18.649 -21.154 8.226 1.00 97.56 662 VAL A O 1
ATOM 5220 N N . THR A 1 663 ? -18.143 -22.159 10.157 1.00 97.94 663 THR A N 1
ATOM 5221 C CA . THR A 1 663 ? -19.135 -23.235 9.989 1.00 97.94 663 THR A CA 1
ATOM 5222 C C . THR A 1 663 ? -20.560 -22.677 9.910 1.00 97.94 663 THR A C 1
ATOM 5224 O O . THR A 1 663 ? -21.301 -23.021 8.997 1.00 97.94 663 THR A O 1
ATOM 5227 N N . ALA A 1 664 ? -20.936 -21.765 10.810 1.00 97.31 664 ALA A N 1
ATOM 5228 C CA . ALA A 1 664 ? -22.250 -21.122 10.783 1.00 97.31 664 ALA A CA 1
ATOM 5229 C C . ALA A 1 664 ? -22.470 -20.264 9.523 1.00 97.31 664 ALA A C 1
ATOM 5231 O O . ALA A 1 664 ? -23.603 -20.126 9.067 1.00 97.31 664 ALA A O 1
ATOM 5232 N N . PHE A 1 665 ? -21.400 -19.677 8.979 1.00 96.69 665 PHE A N 1
ATOM 5233 C CA . PHE A 1 665 ? -21.424 -18.931 7.722 1.00 96.69 665 PHE A CA 1
ATOM 5234 C C . PHE A 1 665 ? -21.636 -19.854 6.518 1.00 96.69 665 PHE A C 1
ATOM 5236 O O . PHE A 1 665 ? -22.527 -19.605 5.715 1.00 96.69 665 PHE A O 1
ATOM 5243 N N . LEU A 1 666 ? -20.865 -20.937 6.422 1.00 96.31 666 LEU A N 1
ATOM 5244 C CA . LEU A 1 666 ? -20.950 -21.904 5.326 1.00 96.31 666 LEU A CA 1
ATOM 5245 C C . LEU A 1 666 ? -22.335 -22.568 5.235 1.00 96.31 666 LEU A C 1
ATOM 5247 O O . LEU A 1 666 ? -22.857 -22.773 4.146 1.00 96.31 666 LEU A O 1
ATOM 5251 N N . GLN A 1 667 ? -22.987 -22.786 6.379 1.00 95.69 667 GLN A N 1
ATOM 5252 C CA . GLN A 1 667 ? -24.350 -23.330 6.467 1.00 95.69 667 GLN A CA 1
ATOM 5253 C C . GLN A 1 667 ? -25.457 -22.382 5.973 1.00 95.69 667 GLN A C 1
ATOM 5255 O O . GLN A 1 667 ? -26.634 -22.744 6.015 1.00 95.69 667 GLN A O 1
ATOM 5260 N N . LEU A 1 668 ? -25.126 -21.161 5.536 1.00 94.00 668 LEU A N 1
ATOM 5261 C CA . LEU A 1 668 ? -26.093 -20.260 4.899 1.00 94.00 668 LEU A CA 1
ATOM 5262 C C . LEU A 1 668 ? -26.445 -20.685 3.470 1.00 94.00 668 LEU A C 1
ATOM 5264 O O . LEU A 1 668 ? -27.486 -20.272 2.955 1.00 94.00 668 LEU A O 1
ATOM 5268 N N . THR A 1 669 ? -25.594 -21.491 2.838 1.00 90.31 669 THR A N 1
ATOM 5269 C CA . THR A 1 669 ? -25.788 -21.992 1.478 1.00 90.31 669 THR A CA 1
ATOM 5270 C C . THR A 1 669 ? -25.991 -23.500 1.481 1.00 90.31 669 THR A C 1
ATOM 5272 O O . THR A 1 669 ? -25.280 -24.211 2.174 1.00 90.31 669 THR A O 1
ATOM 5275 N N . ASP A 1 670 ? -26.904 -24.006 0.647 1.00 89.50 670 ASP A N 1
ATOM 5276 C CA . ASP A 1 670 ? -27.111 -25.454 0.446 1.00 89.50 670 ASP A CA 1
ATOM 5277 C C . ASP A 1 670 ? -26.077 -26.071 -0.534 1.00 89.50 670 ASP A C 1
ATOM 5279 O O . ASP A 1 670 ? -26.280 -27.158 -1.085 1.00 89.50 670 ASP A O 1
ATOM 5283 N N . THR A 1 671 ? -24.999 -25.343 -0.831 1.00 85.75 671 THR A N 1
ATOM 5284 C CA . THR A 1 671 ? -23.985 -25.671 -1.839 1.00 85.75 671 THR A CA 1
ATOM 5285 C C . THR A 1 671 ? -22.594 -25.431 -1.272 1.00 85.75 671 THR A C 1
ATOM 5287 O O . THR A 1 671 ? -22.382 -24.423 -0.613 1.00 85.75 671 THR A O 1
ATOM 5290 N N . GLY A 1 672 ? -21.628 -26.287 -1.612 1.00 88.62 672 GLY A N 1
ATOM 5291 C CA . GLY A 1 672 ? -20.230 -26.115 -1.207 1.00 88.62 672 GLY A CA 1
ATOM 5292 C C . GLY A 1 672 ? -19.891 -26.880 0.079 1.00 88.62 672 GLY A C 1
ATOM 5293 O O . GLY A 1 672 ? -20.553 -27.872 0.376 1.00 88.62 672 GLY A O 1
ATOM 5294 N N . PRO A 1 673 ? -18.805 -26.509 0.781 1.00 92.00 673 PRO A N 1
ATOM 5295 C CA . PRO A 1 673 ? -18.469 -27.096 2.075 1.00 92.00 673 PRO A CA 1
ATOM 5296 C C . PRO A 1 673 ? -19.410 -26.565 3.163 1.00 92.00 673 PRO A C 1
ATOM 5298 O O . PRO A 1 673 ? -19.595 -25.357 3.240 1.00 92.00 673 PRO A O 1
ATOM 5301 N N . ASP A 1 674 ? -19.915 -27.433 4.045 1.00 94.62 674 ASP A N 1
ATOM 5302 C CA . ASP A 1 674 ? -20.854 -27.065 5.124 1.00 94.62 674 ASP A CA 1
ATOM 5303 C C . ASP A 1 674 ? -20.150 -26.864 6.480 1.00 94.62 674 ASP A C 1
ATOM 5305 O O . ASP A 1 674 ? -20.754 -26.445 7.474 1.00 94.62 674 ASP A O 1
ATOM 5309 N N . THR A 1 675 ? -18.862 -27.208 6.560 1.00 96.81 675 THR A N 1
ATOM 5310 C CA . THR A 1 675 ? -18.059 -27.154 7.789 1.00 96.81 675 THR A CA 1
ATOM 5311 C C . THR A 1 675 ? -16.645 -26.649 7.528 1.00 96.81 675 THR A C 1
ATOM 5313 O O . THR A 1 675 ? -16.124 -26.727 6.415 1.00 96.81 675 THR A O 1
ATOM 5316 N N . TRP A 1 676 ? -15.986 -26.167 8.583 1.00 95.75 676 TRP A N 1
ATOM 5317 C CA . TRP A 1 676 ? -14.565 -25.804 8.558 1.00 95.75 676 TRP A CA 1
ATOM 5318 C C . TRP A 1 676 ? -13.664 -26.944 8.049 1.00 95.75 676 TRP A C 1
ATOM 5320 O O . TRP A 1 676 ? -12.791 -26.726 7.209 1.00 95.75 676 TRP A O 1
ATOM 5330 N N . GLU A 1 677 ? -13.882 -28.173 8.522 1.00 96.19 677 GLU A N 1
ATOM 5331 C CA . GLU A 1 677 ? -13.125 -29.350 8.094 1.00 96.19 677 GLU A CA 1
ATOM 5332 C C . GLU A 1 677 ? -13.331 -29.669 6.610 1.00 96.19 677 GLU A C 1
ATOM 5334 O O . GLU A 1 677 ? -12.366 -29.990 5.911 1.00 96.19 677 GLU A O 1
ATOM 5339 N N . GLU A 1 678 ? -14.565 -29.563 6.114 1.00 94.56 678 GLU A N 1
ATOM 5340 C CA . GLU A 1 678 ? -14.866 -29.750 4.694 1.00 94.56 678 GLU A CA 1
ATOM 5341 C C . GLU A 1 678 ? -14.257 -28.645 3.834 1.00 94.56 678 GLU A C 1
ATOM 5343 O O . GLU A 1 678 ? -13.735 -28.949 2.764 1.00 94.56 678 GLU A O 1
ATOM 5348 N N . LEU A 1 679 ? -14.241 -27.393 4.306 1.00 94.25 679 LEU A N 1
ATOM 5349 C CA . LEU A 1 679 ? -13.579 -26.279 3.623 1.00 94.25 679 LEU A CA 1
ATOM 5350 C C . LEU A 1 679 ? -12.082 -26.556 3.442 1.00 94.25 679 LEU A C 1
ATOM 5352 O O . LEU A 1 679 ? -11.567 -26.462 2.329 1.00 94.25 679 LEU A O 1
ATOM 5356 N N . ILE A 1 680 ? -11.395 -26.956 4.516 1.00 93.12 680 ILE A N 1
ATOM 5357 C CA . ILE A 1 680 ? -9.969 -27.316 4.475 1.00 93.12 680 ILE A CA 1
ATOM 5358 C C . ILE A 1 680 ? -9.730 -28.515 3.565 1.00 93.12 680 ILE A C 1
ATOM 5360 O O . ILE A 1 680 ? -8.791 -28.508 2.767 1.00 93.12 680 ILE A O 1
ATOM 5364 N N . SER A 1 681 ? -10.550 -29.562 3.703 1.00 90.44 681 SER A N 1
ATOM 5365 C CA . SER A 1 681 ? -10.430 -30.752 2.865 1.00 90.44 681 SER A CA 1
ATOM 5366 C C . SER A 1 681 ? -10.563 -30.370 1.398 1.00 90.44 681 SER A C 1
ATOM 5368 O O . SER A 1 681 ? -9.734 -30.797 0.603 1.00 90.44 681 SER A O 1
ATOM 5370 N N . THR A 1 682 ? -11.555 -29.538 1.070 1.00 87.69 682 THR A N 1
ATOM 5371 C CA . THR A 1 682 ? -11.835 -29.071 -0.289 1.00 87.69 682 THR A CA 1
ATOM 5372 C C . THR A 1 682 ? -10.670 -28.263 -0.848 1.00 87.69 682 THR A C 1
ATOM 5374 O O . THR A 1 682 ? -10.212 -28.573 -1.945 1.00 87.69 682 THR A O 1
ATOM 5377 N N . ALA A 1 683 ? -10.138 -27.306 -0.078 1.00 86.12 683 ALA A N 1
ATOM 5378 C CA . ALA A 1 683 ? -8.986 -26.492 -0.472 1.00 86.12 683 ALA A CA 1
ATOM 5379 C C . ALA A 1 683 ? -7.760 -27.349 -0.832 1.00 86.12 683 ALA A C 1
ATOM 5381 O O . ALA A 1 683 ? -7.090 -27.084 -1.821 1.00 86.12 683 ALA A O 1
ATOM 5382 N N . ARG A 1 684 ? -7.514 -28.429 -0.076 1.00 82.00 684 ARG A N 1
ATOM 5383 C CA . ARG A 1 684 ? -6.356 -29.321 -0.264 1.00 82.00 684 ARG A CA 1
ATOM 5384 C C . ARG A 1 684 ? -6.538 -30.397 -1.340 1.00 82.00 684 ARG A C 1
ATOM 5386 O O . ARG A 1 684 ? -5.563 -31.035 -1.725 1.00 82.00 684 ARG A O 1
ATOM 5393 N N . THR A 1 685 ? -7.768 -30.678 -1.774 1.00 74.56 685 THR A N 1
ATOM 5394 C CA . THR A 1 685 ? -8.052 -31.720 -2.786 1.00 74.56 685 THR A CA 1
ATOM 5395 C C . THR A 1 685 ? -7.892 -31.258 -4.234 1.00 74.56 685 THR A C 1
ATOM 5397 O O . THR A 1 685 ? -8.075 -32.069 -5.144 1.00 74.56 685 THR A O 1
ATOM 5400 N N . VAL A 1 686 ? -7.562 -29.988 -4.463 1.00 59.06 686 VAL A N 1
ATOM 5401 C CA . VAL A 1 686 ? -7.502 -29.405 -5.805 1.00 59.06 686 VAL A CA 1
ATOM 5402 C C . VAL A 1 686 ? -6.323 -30.002 -6.605 1.00 59.06 686 VAL A C 1
ATOM 5404 O O . VAL A 1 686 ? -5.231 -30.140 -6.053 1.00 59.06 686 VAL A O 1
ATOM 5407 N N . PRO A 1 687 ? -6.516 -30.422 -7.876 1.00 48.62 687 PRO A N 1
ATOM 5408 C CA . PRO A 1 687 ? -5.519 -31.197 -8.621 1.00 48.62 687 PRO A CA 1
ATOM 5409 C C . PRO A 1 687 ? -4.210 -30.462 -8.958 1.00 48.62 687 PRO A C 1
ATOM 5411 O O . PRO A 1 687 ? -4.201 -29.275 -9.258 1.00 48.62 687 PRO A O 1
ATOM 5414 N N . ASP A 1 688 ? -3.142 -31.261 -9.039 1.00 46.06 688 ASP A N 1
ATOM 5415 C CA . ASP A 1 688 ? -1.743 -30.969 -9.408 1.00 46.06 688 ASP A CA 1
ATOM 5416 C C . ASP A 1 688 ? -1.603 -30.496 -10.883 1.00 46.06 688 ASP A C 1
ATOM 5418 O O . ASP A 1 688 ? -1.048 -31.213 -11.718 1.00 46.06 688 ASP A O 1
ATOM 5422 N N . ASN A 1 689 ? -2.176 -29.343 -11.260 1.00 45.38 689 ASN A N 1
ATOM 5423 C CA . ASN A 1 689 ? -1.964 -28.745 -12.585 1.00 45.38 689 ASN A CA 1
ATOM 5424 C C . ASN A 1 689 ? -1.423 -27.307 -12.519 1.00 45.38 689 ASN A C 1
ATOM 5426 O O . ASN A 1 689 ? -1.849 -26.502 -11.698 1.00 45.38 689 ASN A O 1
ATOM 5430 N N . ASP A 1 690 ? -0.530 -26.971 -13.456 1.00 41.00 690 ASP A N 1
ATOM 5431 C CA . ASP A 1 690 ? 0.090 -25.643 -13.639 1.00 41.00 690 ASP A CA 1
ATOM 5432 C C . ASP A 1 690 ? -0.923 -24.526 -14.016 1.00 41.00 690 ASP A C 1
ATOM 5434 O O . ASP A 1 690 ? -0.548 -23.437 -14.437 1.00 41.00 690 ASP A O 1
ATOM 5438 N N . LEU A 1 691 ? -2.232 -24.797 -13.902 1.00 43.44 691 LEU A N 1
ATOM 5439 C CA . LEU A 1 691 ? -3.346 -23.878 -14.163 1.00 43.44 691 LEU A CA 1
ATOM 5440 C C . LEU A 1 691 ? -4.108 -23.493 -12.881 1.00 43.44 691 LEU A C 1
ATOM 5442 O O . LEU A 1 691 ? -5.097 -22.752 -12.952 1.00 43.44 691 LEU A O 1
ATOM 5446 N N . ALA A 1 692 ? -3.690 -23.986 -11.711 1.00 44.44 692 ALA A N 1
ATOM 5447 C CA . ALA A 1 692 ? -4.279 -23.646 -10.423 1.00 44.44 692 ALA A CA 1
ATOM 5448 C C . ALA A 1 692 ? -3.872 -22.223 -9.992 1.00 44.44 692 ALA A C 1
ATOM 5450 O O . ALA A 1 692 ? -3.096 -22.033 -9.065 1.00 44.44 692 ALA A O 1
ATOM 5451 N N . LYS A 1 693 ? -4.415 -21.196 -10.661 1.00 47.41 693 LYS A N 1
ATOM 5452 C CA . LYS A 1 693 ? -4.324 -19.813 -10.172 1.00 47.41 693 LYS A CA 1
ATOM 5453 C C . LYS A 1 693 ? -5.007 -19.714 -8.791 1.00 47.41 693 LYS A C 1
ATOM 5455 O O . LYS A 1 693 ? -6.083 -20.313 -8.632 1.00 47.41 693 LYS A O 1
ATOM 5460 N N . PRO A 1 694 ? -4.439 -18.969 -7.822 1.00 45.84 694 PRO A N 1
ATOM 5461 C CA . PRO A 1 694 ? -5.143 -18.615 -6.593 1.00 45.84 694 PRO A CA 1
ATOM 5462 C C . PRO A 1 694 ? -6.461 -17.901 -6.926 1.00 45.84 694 PRO A C 1
ATOM 5464 O O . PRO A 1 694 ? -6.627 -17.345 -8.013 1.00 45.84 694 PRO A O 1
ATOM 5467 N N . TRP A 1 695 ? -7.421 -17.957 -6.003 1.00 45.66 695 TRP A N 1
ATOM 5468 C CA . TRP A 1 695 ? -8.723 -17.301 -6.141 1.00 45.66 695 TRP A CA 1
ATOM 5469 C C . TRP A 1 695 ? -8.577 -15.850 -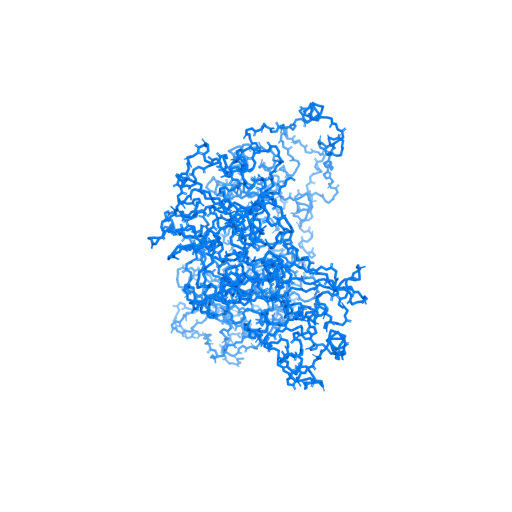6.627 1.00 45.66 695 TRP A C 1
ATOM 5471 O O . TRP A 1 695 ? -7.891 -15.044 -5.999 1.00 45.66 695 TRP A O 1
ATOM 5481 N N . ASN A 1 696 ? -9.266 -15.517 -7.717 1.00 49.47 696 ASN A N 1
ATOM 5482 C CA . ASN A 1 696 ? -9.700 -14.161 -8.019 1.00 49.47 696 ASN A CA 1
ATOM 5483 C C . ASN A 1 696 ? -11.160 -14.215 -8.500 1.00 49.47 696 ASN A C 1
ATOM 5485 O O . ASN A 1 696 ? -11.653 -15.263 -8.926 1.00 49.47 696 ASN A O 1
ATOM 5489 N N . GLU A 1 697 ? -11.860 -13.088 -8.423 1.00 39.72 697 GLU A N 1
ATOM 5490 C CA . GLU A 1 697 ? -13.274 -12.932 -8.805 1.00 39.72 697 GLU A CA 1
ATOM 5491 C C . GLU A 1 697 ? -13.571 -13.220 -10.297 1.00 39.72 697 GLU A C 1
ATOM 5493 O O . GLU A 1 697 ? -14.723 -13.190 -10.735 1.00 39.72 697 GLU A O 1
ATOM 5498 N N . HIS A 1 698 ? -12.536 -13.539 -11.081 1.00 40.22 698 HIS A N 1
ATOM 5499 C CA . HIS A 1 698 ? -12.568 -13.757 -12.526 1.00 40.22 698 HIS A CA 1
ATOM 5500 C C . HIS A 1 698 ? -12.036 -15.138 -12.951 1.00 40.22 698 HIS A C 1
ATOM 5502 O O . HIS A 1 698 ? -11.847 -15.388 -14.145 1.00 40.22 698 HIS A O 1
ATOM 5508 N N . ALA A 1 699 ? -11.808 -16.061 -12.009 1.00 49.47 699 ALA A N 1
ATOM 5509 C CA . ALA A 1 699 ? -11.277 -17.385 -12.312 1.00 49.47 699 ALA A CA 1
ATOM 5510 C C . ALA A 1 699 ? -12.235 -18.161 -13.240 1.00 49.47 699 ALA A C 1
ATOM 5512 O O . ALA A 1 699 ? -13.326 -18.554 -12.831 1.00 49.47 699 ALA A O 1
ATOM 5513 N N . ASN A 1 700 ? -11.828 -18.398 -14.496 1.00 45.03 700 ASN A N 1
ATOM 5514 C CA . ASN A 1 700 ? -12.642 -19.127 -15.471 1.00 45.03 700 ASN A CA 1
ATOM 5515 C C . ASN A 1 700 ? -12.652 -20.645 -15.152 1.00 45.03 700 ASN A C 1
ATOM 5517 O O . ASN A 1 700 ? -11.613 -21.301 -15.291 1.00 45.03 700 ASN A O 1
ATOM 5521 N N . PRO A 1 701 ? -13.800 -21.247 -14.774 1.00 50.00 701 PRO A N 1
ATOM 5522 C CA . PRO A 1 701 ? -13.877 -22.651 -14.364 1.00 50.00 701 PRO A CA 1
ATOM 5523 C C . PRO A 1 701 ? -13.789 -23.662 -15.523 1.00 50.00 701 PRO A C 1
ATOM 5525 O O . PRO A 1 701 ? -13.786 -24.870 -15.278 1.00 50.00 701 PRO A O 1
ATOM 5528 N N . GLU A 1 702 ? -13.782 -23.216 -16.786 1.00 49.38 702 GLU A N 1
ATOM 5529 C CA . GLU A 1 702 ? -14.050 -24.073 -17.955 1.00 49.38 702 GLU A CA 1
ATOM 5530 C C . GLU A 1 702 ? -13.033 -25.205 -18.197 1.00 49.38 702 GLU A C 1
ATOM 5532 O O . GLU A 1 702 ? -13.391 -26.199 -18.827 1.00 49.38 702 GLU A O 1
ATOM 5537 N N . ASN A 1 703 ? -11.823 -25.128 -17.631 1.00 49.44 703 ASN A N 1
ATOM 5538 C CA . ASN A 1 703 ? -10.754 -26.117 -17.839 1.00 49.44 703 ASN A CA 1
ATOM 5539 C C . ASN A 1 703 ? -10.487 -27.045 -16.632 1.00 49.44 703 ASN A C 1
ATOM 5541 O O . ASN A 1 703 ? -9.468 -27.738 -16.609 1.00 49.44 703 ASN A O 1
ATOM 5545 N N . ARG A 1 704 ? -11.372 -27.084 -15.621 1.00 58.19 704 ARG A N 1
ATOM 5546 C CA . ARG A 1 704 ? -11.158 -27.858 -14.378 1.00 58.19 704 ARG A CA 1
ATOM 5547 C C . ARG A 1 704 ? -11.880 -29.207 -14.343 1.00 58.19 704 ARG A C 1
ATOM 5549 O O . ARG A 1 704 ? -13.038 -29.319 -14.739 1.00 58.19 704 ARG A O 1
ATOM 5556 N N . ALA A 1 705 ? -11.208 -30.231 -13.808 1.00 55.28 705 ALA A N 1
ATOM 5557 C CA . ALA A 1 705 ? -11.769 -31.577 -13.624 1.00 55.28 705 ALA A CA 1
ATOM 5558 C C . ALA A 1 705 ? -12.784 -31.661 -12.462 1.00 55.28 705 ALA A C 1
ATOM 5560 O O . ALA A 1 705 ? -13.670 -32.512 -12.479 1.00 55.28 705 ALA A O 1
ATOM 5561 N N . ASP A 1 706 ? -12.678 -30.759 -11.487 1.00 66.06 706 ASP A N 1
ATOM 5562 C CA . ASP A 1 706 ? -13.490 -30.618 -10.270 1.00 66.06 706 ASP A CA 1
ATOM 5563 C C . ASP A 1 706 ? -14.400 -29.373 -10.310 1.00 66.06 706 ASP A C 1
ATOM 5565 O O . ASP A 1 706 ? -14.825 -28.853 -9.279 1.00 66.06 706 ASP A O 1
ATOM 5569 N N . ARG A 1 707 ? -14.720 -28.897 -11.521 1.00 70.25 707 ARG A N 1
ATOM 5570 C CA . ARG A 1 707 ? -15.424 -27.631 -11.782 1.00 70.25 707 ARG A CA 1
ATOM 5571 C C . ARG A 1 707 ? -16.661 -27.400 -10.914 1.00 70.25 707 ARG A C 1
ATOM 5573 O O . ARG A 1 707 ? -16.861 -26.290 -10.443 1.00 70.25 707 ARG A O 1
ATOM 5580 N N . GLU A 1 708 ? -17.504 -28.416 -10.746 1.00 78.25 708 GLU A N 1
ATOM 5581 C CA . GLU A 1 708 ? -18.744 -28.306 -9.965 1.00 78.25 708 GLU A CA 1
ATOM 5582 C C . GLU A 1 708 ? -18.458 -28.084 -8.476 1.00 78.25 708 GLU A C 1
ATOM 5584 O O . GLU A 1 708 ? -19.036 -27.188 -7.872 1.00 78.25 708 GLU A O 1
ATOM 5589 N N . THR A 1 709 ? -17.517 -28.838 -7.901 1.00 78.69 709 THR A N 1
ATOM 5590 C CA . THR A 1 709 ? -17.093 -28.658 -6.508 1.00 78.69 709 THR A CA 1
ATOM 5591 C C . THR A 1 709 ? -16.502 -27.270 -6.305 1.00 78.69 709 THR A C 1
ATOM 5593 O O . THR A 1 709 ? -16.944 -26.562 -5.408 1.00 78.69 709 THR A O 1
ATOM 5596 N N . PHE A 1 710 ? -15.583 -26.844 -7.176 1.00 77.56 710 PHE A N 1
ATOM 5597 C CA . PHE A 1 710 ? -14.989 -25.510 -7.094 1.00 77.56 710 PHE A CA 1
ATOM 5598 C C . PHE A 1 710 ? -16.039 -24.397 -7.227 1.00 77.56 710 PHE A C 1
ATOM 5600 O O . PHE A 1 710 ? -16.049 -23.476 -6.418 1.00 77.56 710 PHE A O 1
ATOM 5607 N N . GLN A 1 711 ? -16.958 -24.501 -8.193 1.00 80.06 711 GLN A N 1
ATOM 5608 C CA . GLN A 1 711 ? -18.027 -23.518 -8.387 1.00 80.06 711 GLN A CA 1
ATOM 5609 C C . GLN A 1 711 ? -18.933 -23.411 -7.156 1.00 80.06 711 GLN A C 1
ATOM 5611 O O . GLN A 1 711 ? -19.223 -22.303 -6.715 1.00 80.06 711 GLN A O 1
ATOM 5616 N N . ASN A 1 712 ? -19.336 -24.547 -6.581 1.00 86.00 712 ASN A N 1
ATOM 5617 C CA . ASN A 1 712 ? -20.175 -24.578 -5.386 1.00 86.00 712 ASN A CA 1
ATOM 5618 C C . ASN A 1 712 ? -19.438 -24.004 -4.165 1.00 86.00 712 ASN A C 1
ATOM 5620 O O . ASN A 1 712 ? -20.037 -23.300 -3.358 1.00 86.00 712 ASN A O 1
ATOM 5624 N N . THR A 1 713 ? -18.135 -24.274 -4.024 1.00 87.62 713 THR A N 1
ATOM 5625 C CA . THR A 1 713 ? -17.310 -23.671 -2.968 1.00 87.62 713 THR A CA 1
ATOM 5626 C C . THR A 1 713 ? -17.196 -22.162 -3.138 1.00 87.62 713 THR A C 1
ATOM 5628 O O . THR A 1 713 ? -17.332 -21.433 -2.161 1.00 87.62 713 THR A O 1
ATOM 5631 N N . VAL A 1 714 ? -16.982 -21.678 -4.363 1.00 82.50 714 VAL A N 1
ATOM 5632 C CA . VAL A 1 714 ? -16.937 -20.239 -4.651 1.00 82.50 714 VAL A CA 1
ATOM 5633 C C . VAL A 1 714 ? -18.282 -19.582 -4.341 1.00 82.50 714 VAL A C 1
ATOM 5635 O O . VAL A 1 714 ? -18.306 -18.548 -3.683 1.00 82.50 714 VAL A O 1
ATOM 5638 N N . GLU A 1 715 ? -19.397 -20.196 -4.743 1.00 84.88 715 GLU A N 1
ATOM 5639 C CA . GLU A 1 715 ? -20.743 -19.697 -4.439 1.00 84.88 715 GLU A CA 1
ATOM 5640 C C . GLU A 1 715 ? -20.989 -19.585 -2.925 1.00 84.88 715 GLU A C 1
ATOM 5642 O O . GLU A 1 715 ? -21.496 -18.562 -2.465 1.00 84.88 715 GLU A O 1
ATOM 5647 N N . ALA A 1 716 ? -20.548 -20.575 -2.141 1.00 89.62 716 ALA A N 1
ATOM 5648 C CA . ALA A 1 716 ? -20.617 -20.536 -0.679 1.00 89.62 716 ALA A CA 1
ATOM 5649 C C . ALA A 1 716 ? -19.771 -19.402 -0.074 1.00 89.62 716 ALA A C 1
ATOM 5651 O O . ALA A 1 716 ? -20.232 -18.657 0.788 1.00 89.62 716 ALA A O 1
ATOM 5652 N N . LEU A 1 717 ? -18.526 -19.243 -0.538 1.00 90.25 717 LEU A N 1
ATOM 5653 C CA . LEU A 1 717 ? -17.586 -18.239 -0.025 1.00 90.25 717 LEU A CA 1
ATOM 5654 C C . LEU A 1 717 ? -17.971 -16.796 -0.394 1.00 90.25 717 LEU A C 1
ATOM 5656 O O . LEU A 1 717 ? -17.616 -15.857 0.329 1.00 90.25 717 LEU A O 1
ATOM 5660 N N . GLU A 1 718 ? -18.702 -16.612 -1.494 1.00 86.75 718 GLU A N 1
ATOM 5661 C CA . GLU A 1 718 ? -19.192 -15.307 -1.947 1.00 86.75 718 GLU A CA 1
ATOM 5662 C C . GLU A 1 718 ? -20.589 -14.950 -1.430 1.00 86.75 718 GLU A C 1
ATOM 5664 O O . GLU A 1 718 ? -21.060 -13.833 -1.662 1.00 86.75 718 GLU A O 1
ATOM 5669 N N . HIS A 1 719 ? -21.237 -15.845 -0.681 1.00 88.69 719 HIS A N 1
ATOM 5670 C CA . HIS A 1 719 ? -22.520 -15.553 -0.060 1.00 88.69 719 HIS A CA 1
ATOM 5671 C C . HIS A 1 719 ? -22.420 -14.355 0.893 1.00 88.69 719 HIS A C 1
ATOM 5673 O O . HIS A 1 719 ? -21.513 -14.277 1.724 1.00 88.69 719 HIS A O 1
ATOM 5679 N N . ASP A 1 720 ? -23.374 -13.427 0.796 1.00 86.75 720 ASP A N 1
ATOM 5680 C CA . ASP A 1 720 ? -23.440 -12.250 1.659 1.00 86.75 720 ASP A CA 1
ATOM 5681 C C . ASP A 1 720 ? -24.514 -12.433 2.745 1.00 86.75 720 ASP A C 1
ATOM 5683 O O . ASP A 1 720 ? -25.710 -12.465 2.424 1.00 86.75 720 ASP A O 1
ATOM 5687 N N . PRO A 1 721 ? -24.135 -12.593 4.030 1.00 88.56 721 PRO A N 1
ATOM 5688 C CA . PRO A 1 721 ? -25.102 -12.839 5.090 1.00 88.56 721 PRO A CA 1
ATOM 5689 C C . PRO A 1 721 ? -26.035 -11.645 5.311 1.00 88.56 721 PRO A C 1
ATOM 5691 O O . PRO A 1 721 ? -25.609 -10.504 5.484 1.00 88.56 721 PRO A O 1
ATOM 5694 N N . GLY A 1 722 ? -27.340 -11.907 5.399 1.00 84.88 722 GLY A N 1
ATOM 5695 C CA . GLY A 1 722 ? -28.314 -10.864 5.722 1.00 84.88 722 GLY A CA 1
ATOM 5696 C C . GLY A 1 722 ? -28.137 -10.302 7.141 1.00 84.88 722 GLY A C 1
ATOM 5697 O O . GLY A 1 722 ? -27.776 -11.020 8.069 1.00 84.88 722 GLY A O 1
ATOM 5698 N N . ARG A 1 723 ? -28.495 -9.027 7.355 1.00 81.81 723 ARG A N 1
ATOM 5699 C CA . ARG A 1 723 ? -28.380 -8.315 8.651 1.00 81.81 723 ARG A CA 1
ATOM 5700 C C . ARG A 1 723 ? -28.894 -9.093 9.869 1.00 81.81 723 ARG A C 1
ATOM 5702 O O . ARG A 1 723 ? -28.273 -9.059 10.927 1.00 81.81 723 ARG A O 1
ATOM 5709 N N . GLU A 1 724 ? -30.034 -9.765 9.740 1.00 85.44 724 GLU A N 1
ATOM 5710 C CA . GLU A 1 724 ? -30.629 -10.521 10.850 1.00 85.44 724 GLU A CA 1
ATOM 5711 C C . GLU A 1 724 ? -29.798 -11.750 11.244 1.00 85.44 724 GLU A C 1
ATOM 5713 O O . GLU A 1 724 ? -29.855 -12.154 12.402 1.00 85.44 724 GLU A O 1
ATOM 5718 N N . TRP A 1 725 ? -28.984 -12.307 10.337 1.00 91.56 725 TRP A N 1
ATOM 5719 C CA . TRP A 1 725 ? -28.076 -13.413 10.656 1.00 91.56 725 TRP A CA 1
ATOM 5720 C C . TRP A 1 725 ? -27.101 -13.007 11.761 1.00 91.56 725 TRP A C 1
ATOM 5722 O O . TRP A 1 725 ? -27.028 -13.676 12.788 1.00 91.56 725 TRP A O 1
ATOM 5732 N N . TYR A 1 726 ? -26.458 -11.848 11.610 1.00 90.25 726 TYR A N 1
ATOM 5733 C CA . TYR A 1 726 ? -25.520 -11.305 12.593 1.00 90.25 726 TYR A CA 1
ATOM 5734 C C . TYR A 1 726 ? -26.146 -11.056 13.973 1.00 90.25 726 TYR A C 1
ATOM 5736 O O . TYR A 1 726 ? -25.489 -11.226 15.001 1.00 90.25 726 TYR A O 1
ATOM 5744 N N . LEU A 1 727 ? -27.424 -10.667 14.005 1.00 86.75 727 LEU A N 1
ATOM 5745 C CA . LEU A 1 727 ? -28.142 -10.378 15.248 1.00 86.75 727 LEU A CA 1
ATOM 5746 C C . LEU A 1 727 ? -28.678 -11.648 15.925 1.00 86.75 727 LEU A C 1
ATOM 5748 O O . LEU A 1 727 ? -28.709 -11.717 17.152 1.00 86.75 727 LEU A O 1
ATOM 5752 N N . GLN A 1 728 ? -29.100 -12.656 15.158 1.00 88.69 728 GLN A N 1
ATOM 5753 C CA . GLN A 1 728 ? -29.839 -13.807 15.688 1.00 88.69 728 GLN A CA 1
ATOM 5754 C C . GLN A 1 728 ? -29.003 -15.082 15.830 1.00 88.69 728 GLN A C 1
ATOM 5756 O O . GLN A 1 728 ? -29.242 -15.850 16.760 1.00 88.69 728 GLN A O 1
ATOM 5761 N N . GLN A 1 729 ? -28.049 -15.335 14.930 1.00 93.00 729 GLN A N 1
ATOM 5762 C CA . GLN A 1 729 ? -27.234 -16.549 14.988 1.00 93.00 729 GLN A CA 1
ATOM 5763 C C . GLN A 1 729 ? -26.139 -16.412 16.043 1.00 93.00 729 GLN A C 1
ATOM 5765 O O . GLN A 1 729 ? -25.339 -15.481 16.005 1.00 93.00 729 GLN A O 1
ATOM 5770 N N . SER A 1 730 ? -26.094 -17.360 16.982 1.00 90.62 730 SER A N 1
ATOM 5771 C CA . SER A 1 730 ? -25.192 -17.315 18.140 1.00 90.62 730 SER A CA 1
ATOM 5772 C C . SER A 1 730 ? -23.716 -17.335 17.761 1.00 90.62 730 SER A C 1
ATOM 5774 O O . SER A 1 730 ? -22.906 -16.706 18.428 1.00 90.62 730 SER A O 1
ATOM 5776 N N . ASP A 1 731 ? -23.366 -18.044 16.687 1.00 95.38 731 ASP A N 1
ATOM 5777 C CA . ASP A 1 731 ? -21.988 -18.144 16.209 1.00 95.38 731 ASP A CA 1
ATOM 5778 C C . ASP A 1 731 ? -21.672 -17.148 15.077 1.00 95.38 731 ASP A C 1
ATOM 5780 O O . ASP A 1 731 ? -20.570 -17.189 14.533 1.00 95.38 731 ASP A O 1
ATOM 5784 N N . ALA A 1 732 ? -22.569 -16.216 14.733 1.00 94.12 732 ALA A N 1
ATOM 5785 C CA . ALA A 1 732 ? -22.289 -15.224 13.693 1.00 94.12 732 ALA A CA 1
ATOM 5786 C C . ALA A 1 732 ? -21.078 -14.343 14.039 1.00 94.12 732 ALA A C 1
ATOM 5788 O O . ALA A 1 732 ? -20.831 -14.037 15.204 1.00 94.12 732 ALA A O 1
ATOM 5789 N N . HIS A 1 733 ? -20.316 -13.933 13.027 1.00 94.56 733 HIS A N 1
ATOM 5790 C CA . HIS A 1 733 ? -19.163 -13.040 13.173 1.00 94.56 733 HIS A CA 1
ATOM 5791 C C . HIS A 1 733 ? -18.929 -12.293 11.856 1.00 94.56 733 HIS A C 1
ATOM 5793 O O . HIS A 1 733 ? -19.037 -12.904 10.790 1.00 94.56 733 HIS A O 1
ATOM 5799 N N . THR A 1 734 ? -18.591 -11.003 11.898 1.00 92.56 734 THR A N 1
ATOM 5800 C CA . THR A 1 734 ? -18.298 -10.193 10.692 1.00 92.56 734 THR A CA 1
ATOM 5801 C C . THR A 1 734 ? -17.149 -10.783 9.871 1.00 92.56 734 THR A C 1
ATOM 5803 O O . THR A 1 734 ? -17.291 -10.988 8.667 1.00 92.56 734 THR A O 1
ATOM 5806 N N . LEU A 1 735 ? -16.070 -11.193 10.542 1.00 94.31 735 LEU A N 1
ATOM 5807 C CA . LEU A 1 735 ? -14.921 -11.860 9.919 1.00 94.31 735 LEU A CA 1
ATOM 5808 C C . LEU A 1 735 ? -15.147 -13.311 9.442 1.00 94.31 735 LEU A C 1
ATOM 5810 O O . LEU A 1 735 ? -14.234 -13.888 8.858 1.00 94.31 735 LEU A O 1
ATOM 5814 N N . ALA A 1 736 ? -16.323 -13.927 9.625 1.00 95.31 736 ALA A N 1
ATOM 5815 C CA . ALA A 1 736 ? -16.528 -15.330 9.231 1.00 95.31 736 ALA A CA 1
ATOM 5816 C C . ALA A 1 736 ? -16.263 -15.571 7.730 1.00 95.31 736 ALA A C 1
ATOM 5818 O O . ALA A 1 736 ? -15.486 -16.454 7.365 1.00 95.31 736 ALA A O 1
ATOM 5819 N N . ARG A 1 737 ? -16.848 -14.736 6.863 1.00 93.75 737 ARG A N 1
ATOM 5820 C CA . ARG A 1 737 ? -16.653 -14.793 5.406 1.00 93.75 737 ARG A CA 1
ATOM 5821 C C . ARG A 1 737 ? -15.193 -14.563 4.984 1.00 93.75 737 ARG A C 1
ATOM 5823 O O . ARG A 1 737 ? -14.654 -15.410 4.269 1.00 93.75 737 ARG A O 1
ATOM 5830 N N . PRO A 1 738 ? -14.517 -13.464 5.379 1.00 93.62 738 PRO A N 1
ATOM 5831 C CA . PRO A 1 738 ? -13.133 -13.245 4.966 1.00 93.62 738 PRO A CA 1
ATOM 5832 C C . PRO A 1 738 ? -12.153 -14.254 5.577 1.00 93.62 738 PRO A C 1
ATOM 5834 O O . PRO A 1 738 ? -11.192 -14.619 4.907 1.00 93.62 738 PRO A O 1
ATOM 5837 N N . ILE A 1 739 ? -12.410 -14.792 6.778 1.00 96.44 739 ILE A N 1
ATOM 5838 C CA . ILE A 1 739 ? -11.611 -15.904 7.316 1.00 96.44 739 ILE A CA 1
ATOM 5839 C C . ILE A 1 739 ? -11.784 -17.152 6.445 1.00 96.44 739 ILE A C 1
ATOM 5841 O O . ILE A 1 739 ? -10.785 -17.774 6.091 1.00 96.44 739 ILE A O 1
ATOM 5845 N N . ALA A 1 740 ? -13.014 -17.509 6.060 1.00 95.50 740 ALA A N 1
ATOM 5846 C CA . ALA A 1 740 ? -13.264 -18.660 5.192 1.00 95.50 740 ALA A CA 1
ATOM 5847 C C . ALA A 1 740 ? -12.537 -18.522 3.842 1.00 95.50 740 ALA A C 1
ATOM 5849 O O . ALA A 1 740 ? -11.830 -19.440 3.423 1.00 95.50 740 ALA A O 1
ATOM 5850 N N . ARG A 1 741 ? -12.636 -17.344 3.206 1.00 92.12 741 ARG A N 1
ATOM 5851 C CA . ARG A 1 741 ? -11.927 -17.018 1.954 1.00 92.12 741 ARG A CA 1
ATOM 5852 C C . ARG A 1 741 ? -10.412 -17.076 2.131 1.00 92.12 741 ARG A C 1
ATOM 5854 O O . ARG A 1 741 ? -9.727 -17.723 1.345 1.00 92.12 741 ARG A O 1
ATOM 5861 N N . GLY A 1 742 ? -9.891 -16.442 3.178 1.00 92.12 742 GLY A N 1
ATOM 5862 C CA . GLY A 1 742 ? -8.463 -16.427 3.477 1.00 92.12 742 GLY A CA 1
ATOM 5863 C C . GLY A 1 742 ? -7.906 -17.828 3.704 1.00 92.12 742 GLY A C 1
ATOM 5864 O O . GLY A 1 742 ? -6.863 -18.158 3.155 1.00 92.12 742 GLY A O 1
ATOM 5865 N N . VAL A 1 743 ? -8.609 -18.670 4.465 1.00 93.94 743 VAL A N 1
ATOM 5866 C CA . VAL A 1 743 ? -8.181 -20.046 4.766 1.00 93.94 743 VAL A CA 1
ATOM 5867 C C . VAL A 1 743 ? -8.210 -20.918 3.521 1.00 93.94 743 VAL A C 1
ATOM 5869 O O . VAL A 1 743 ? -7.251 -21.649 3.284 1.00 93.94 743 VAL A O 1
ATOM 5872 N N . PHE A 1 744 ? -9.278 -20.831 2.721 1.00 90.56 744 PHE A N 1
ATOM 5873 C CA . PHE A 1 744 ? -9.359 -21.555 1.457 1.00 90.56 744 PHE A CA 1
ATOM 5874 C C . PHE A 1 744 ? -8.166 -21.203 0.570 1.00 90.56 744 PHE A C 1
ATOM 5876 O O . PHE A 1 744 ? -7.416 -22.086 0.174 1.00 90.56 744 PHE A O 1
ATOM 5883 N N . ASN A 1 745 ? -7.932 -19.908 0.359 1.00 85.44 745 ASN A N 1
ATOM 5884 C CA . ASN A 1 745 ? -6.868 -19.399 -0.499 1.00 85.44 745 ASN A CA 1
ATOM 5885 C C . ASN A 1 745 ? -5.464 -19.713 0.027 1.00 85.44 745 ASN A C 1
ATOM 5887 O O . ASN A 1 745 ? -4.599 -20.081 -0.758 1.00 85.44 745 ASN A O 1
A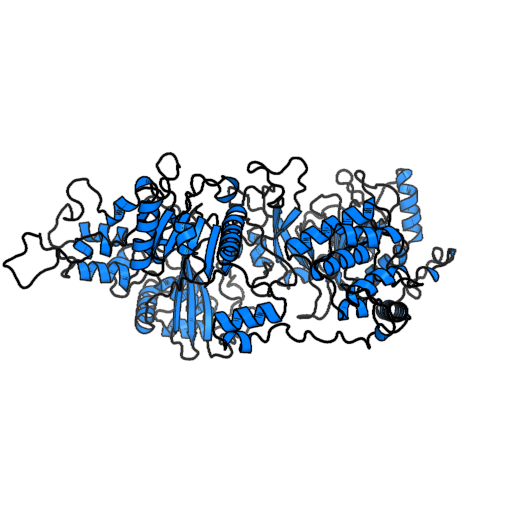TOM 5891 N N . ALA A 1 746 ? -5.246 -19.611 1.340 1.00 88.88 746 ALA A N 1
ATOM 5892 C CA . ALA A 1 746 ? -3.966 -19.943 1.957 1.00 88.88 746 ALA A CA 1
ATOM 5893 C C . ALA A 1 746 ? -3.596 -21.416 1.754 1.00 88.88 746 ALA A C 1
ATOM 5895 O O . ALA A 1 746 ? -2.420 -21.734 1.697 1.00 88.88 746 ALA A O 1
ATOM 5896 N N . LEU A 1 747 ? -4.578 -22.318 1.673 1.00 88.62 747 LEU A N 1
ATOM 5897 C CA . LEU A 1 747 ? -4.358 -23.762 1.552 1.00 88.62 747 LEU A CA 1
ATOM 5898 C C . LEU A 1 747 ? -4.527 -24.303 0.128 1.00 88.62 747 LEU A C 1
ATOM 5900 O O . LEU A 1 747 ? -4.357 -25.502 -0.073 1.00 88.62 747 LEU A O 1
ATOM 5904 N N . TYR A 1 748 ? -4.909 -23.446 -0.817 1.00 78.69 748 TYR A N 1
ATOM 5905 C CA . TYR A 1 748 ? -5.253 -23.826 -2.184 1.00 78.69 748 TYR A CA 1
ATOM 5906 C C . TYR A 1 748 ? -4.017 -24.162 -3.045 1.00 78.69 748 TYR A C 1
ATOM 5908 O O . TYR A 1 748 ? -4.148 -24.811 -4.080 1.00 78.69 748 TYR A O 1
ATOM 5916 N N . ASP A 1 749 ? -2.825 -23.732 -2.624 1.00 69.75 749 ASP A N 1
ATOM 5917 C CA . ASP A 1 749 ? -1.560 -23.994 -3.318 1.00 69.75 749 ASP A CA 1
ATOM 5918 C C . ASP A 1 749 ? -0.994 -25.402 -3.013 1.00 69.75 749 ASP A C 1
ATOM 5920 O O . ASP A 1 749 ? -1.338 -26.037 -2.014 1.00 69.75 749 ASP A O 1
ATOM 5924 N N . ARG A 1 750 ? -0.098 -25.889 -3.879 1.00 67.25 750 ARG A N 1
ATOM 5925 C CA . ARG A 1 750 ? 0.574 -27.195 -3.817 1.00 67.25 750 ARG A CA 1
ATOM 5926 C C . ARG A 1 750 ? 1.478 -27.340 -2.595 1.00 67.25 750 ARG A C 1
ATOM 5928 O O . ARG A 1 750 ? 1.529 -28.419 -2.003 1.00 67.25 750 ARG A O 1
ATOM 5935 N N . ASP A 1 751 ? 2.196 -26.276 -2.245 1.00 74.50 751 ASP A N 1
ATOM 5936 C CA . ASP A 1 751 ? 3.052 -26.208 -1.058 1.00 74.50 751 ASP A CA 1
ATOM 5937 C C . ASP A 1 751 ? 2.794 -24.900 -0.295 1.00 74.50 751 ASP A C 1
ATOM 5939 O O . ASP A 1 751 ? 3.575 -23.953 -0.368 1.00 74.50 751 ASP A O 1
ATOM 5943 N N . PRO A 1 752 ? 1.653 -24.808 0.409 1.00 81.06 752 PRO A N 1
ATOM 5944 C CA . PRO A 1 752 ? 1.185 -23.542 0.960 1.00 81.06 752 PRO A CA 1
ATOM 5945 C C . PRO A 1 752 ? 1.973 -23.094 2.199 1.00 81.06 752 PRO A C 1
ATOM 5947 O O . PRO A 1 752 ? 1.766 -21.988 2.699 1.00 81.06 752 PRO A O 1
ATOM 5950 N N . PHE A 1 753 ? 2.831 -23.955 2.755 1.00 88.06 753 PHE A N 1
ATOM 5951 C CA . PHE A 1 753 ? 3.507 -23.708 4.023 1.00 88.06 753 PHE A CA 1
ATOM 5952 C C . PHE A 1 753 ? 4.946 -23.252 3.809 1.00 88.06 753 PHE A C 1
ATOM 5954 O O . PHE A 1 753 ? 5.753 -23.930 3.183 1.00 88.06 753 PHE A O 1
ATOM 5961 N N . ASN A 1 754 ? 5.304 -22.129 4.423 1.00 86.88 754 ASN A N 1
ATOM 5962 C CA . ASN A 1 754 ? 6.687 -21.675 4.467 1.00 86.88 754 ASN A CA 1
ATOM 5963 C C . ASN A 1 754 ? 7.552 -22.535 5.413 1.00 86.88 754 ASN A C 1
ATOM 5965 O O . ASN A 1 754 ? 7.066 -23.421 6.120 1.00 86.88 754 ASN A O 1
ATOM 5969 N N . ALA A 1 755 ? 8.843 -22.202 5.508 1.00 87.62 755 ALA A N 1
ATOM 5970 C CA . ALA A 1 755 ? 9.815 -22.892 6.363 1.00 87.62 755 ALA A CA 1
ATOM 5971 C C . ALA A 1 755 ? 9.452 -22.944 7.867 1.00 87.62 755 ALA A C 1
ATOM 5973 O O . ALA A 1 755 ? 10.058 -23.710 8.614 1.00 87.62 755 ALA A O 1
ATOM 5974 N N . ASN A 1 756 ? 8.474 -22.149 8.318 1.00 89.06 756 ASN A N 1
ATOM 5975 C CA . ASN A 1 756 ? 7.965 -22.135 9.691 1.00 89.06 756 ASN A CA 1
ATOM 5976 C C . ASN A 1 756 ? 6.642 -22.907 9.857 1.00 89.06 756 ASN A C 1
ATOM 5978 O O . ASN A 1 756 ? 5.966 -22.741 10.878 1.00 89.06 756 ASN A O 1
ATOM 5982 N N . ASP A 1 757 ? 6.247 -23.723 8.874 1.00 93.00 757 ASP A N 1
ATOM 5983 C CA . ASP A 1 757 ? 4.973 -24.447 8.839 1.00 93.00 757 ASP A CA 1
ATOM 5984 C C . ASP A 1 757 ? 3.754 -23.506 8.895 1.00 93.00 757 ASP A C 1
ATOM 5986 O O . ASP A 1 757 ? 2.796 -23.748 9.645 1.00 93.00 757 ASP A O 1
ATOM 5990 N N . ARG A 1 758 ? 3.804 -22.375 8.177 1.00 92.19 758 ARG A N 1
ATOM 5991 C CA . ARG A 1 758 ? 2.715 -21.384 8.116 1.00 92.19 758 ARG A CA 1
ATOM 5992 C C . ARG A 1 758 ? 2.314 -21.085 6.681 1.00 92.19 758 ARG A C 1
ATOM 5994 O O . ARG A 1 758 ? 3.179 -20.824 5.854 1.00 92.19 758 ARG A O 1
ATOM 6001 N N . ALA A 1 759 ? 1.009 -21.074 6.446 1.00 89.56 759 ALA A N 1
ATOM 6002 C CA . ALA A 1 759 ? 0.388 -20.537 5.250 1.00 89.56 759 ALA A CA 1
ATOM 6003 C C . ALA A 1 759 ? -0.295 -19.217 5.616 1.00 89.56 759 ALA A C 1
ATOM 6005 O O . ALA A 1 759 ? -0.972 -19.122 6.648 1.00 89.56 759 ALA A O 1
ATOM 6006 N N . THR A 1 760 ? -0.101 -18.202 4.784 1.00 91.69 760 THR A N 1
ATOM 6007 C CA . THR A 1 760 ? -0.607 -16.851 5.024 1.00 91.69 760 THR A CA 1
ATOM 6008 C C . THR A 1 760 ? -1.361 -16.390 3.799 1.00 91.69 760 THR A C 1
ATOM 6010 O O . THR A 1 760 ? -0.879 -16.565 2.687 1.00 91.69 760 THR A O 1
ATOM 6013 N N . GLN A 1 761 ? -2.516 -15.764 4.006 1.00 88.12 761 GLN A N 1
ATOM 6014 C CA . GLN A 1 761 ? -3.213 -15.093 2.920 1.00 88.12 761 GLN A CA 1
ATOM 6015 C C . GLN A 1 761 ? -3.894 -13.822 3.394 1.00 88.12 761 GLN A C 1
ATOM 6017 O O . GLN A 1 761 ? -4.466 -13.776 4.483 1.00 88.12 761 GLN A O 1
ATOM 6022 N N . ARG A 1 762 ? -3.874 -12.809 2.527 1.00 88.75 762 ARG A N 1
ATOM 6023 C CA . ARG A 1 762 ? -4.604 -11.553 2.685 1.00 88.75 762 ARG A CA 1
ATOM 6024 C C . ARG A 1 762 ? -5.815 -11.534 1.757 1.00 88.75 762 ARG A C 1
ATOM 6026 O O . ARG A 1 762 ? -5.714 -11.877 0.584 1.00 88.75 762 ARG A O 1
ATOM 6033 N N . THR A 1 763 ? -6.968 -11.128 2.277 1.00 85.25 763 THR A N 1
ATOM 6034 C CA . THR A 1 763 ? -8.216 -10.999 1.514 1.00 85.25 763 THR A CA 1
ATOM 6035 C C . THR A 1 763 ? -8.854 -9.642 1.758 1.00 85.25 763 THR A C 1
ATOM 6037 O O . THR A 1 763 ? -8.769 -9.093 2.856 1.00 85.25 763 THR A O 1
ATOM 6040 N N . SER A 1 764 ? -9.487 -9.082 0.731 1.00 84.06 764 SER A N 1
ATOM 6041 C CA . SER A 1 764 ? -10.307 -7.887 0.893 1.00 84.06 764 SER A CA 1
ATOM 6042 C C . SER A 1 764 ? -11.651 -8.254 1.521 1.00 84.06 764 SER A C 1
ATOM 6044 O O . SER A 1 764 ? -12.291 -9.248 1.157 1.00 84.06 764 SER A O 1
ATOM 6046 N N . HIS A 1 765 ? -12.089 -7.431 2.463 1.00 83.62 765 HIS A N 1
ATOM 6047 C CA . HIS A 1 765 ? -13.375 -7.539 3.126 1.00 83.62 765 HIS A CA 1
ATOM 6048 C C . HIS A 1 765 ? -14.048 -6.174 3.131 1.00 83.62 765 HIS A C 1
ATOM 6050 O O . HIS A 1 765 ? -13.424 -5.167 3.449 1.00 83.62 765 HIS A O 1
ATOM 6056 N N . ASN A 1 766 ? -15.331 -6.144 2.792 1.00 80.19 766 ASN A N 1
ATOM 6057 C CA . ASN A 1 766 ? -16.180 -5.001 3.073 1.00 80.19 766 ASN A CA 1
ATOM 6058 C C . ASN A 1 766 ? -17.071 -5.420 4.243 1.00 80.19 766 ASN A C 1
ATOM 6060 O O . ASN A 1 766 ? -17.970 -6.239 4.028 1.00 80.19 766 ASN A O 1
ATOM 6064 N N . PRO A 1 767 ? -16.818 -4.926 5.467 1.00 75.06 767 PRO A N 1
ATOM 6065 C CA . PRO A 1 767 ? -17.686 -5.191 6.595 1.00 75.06 767 PRO A CA 1
ATOM 6066 C C . PRO A 1 767 ? -19.119 -4.788 6.259 1.00 75.06 767 PRO A C 1
ATOM 6068 O O . PRO A 1 767 ? -19.323 -3.764 5.585 1.00 75.06 767 PRO A O 1
ATOM 6071 N N . PRO A 1 768 ? -20.110 -5.566 6.722 1.00 67.00 768 PRO A N 1
ATOM 6072 C CA . PRO A 1 768 ? -21.507 -5.263 6.471 1.00 67.00 768 PRO A CA 1
ATOM 6073 C C . PRO A 1 768 ? -21.819 -3.843 6.950 1.00 67.00 768 PRO A C 1
ATOM 6075 O O . PRO A 1 768 ? -21.572 -3.483 8.105 1.00 67.00 768 PRO A O 1
ATOM 6078 N N . ARG A 1 769 ? -22.348 -3.021 6.040 1.00 63.69 769 ARG A N 1
ATOM 6079 C CA . ARG A 1 769 ? -22.883 -1.699 6.370 1.00 63.69 769 ARG A CA 1
ATOM 6080 C C . ARG A 1 769 ? -24.327 -1.836 6.828 1.00 63.69 769 ARG A C 1
ATOM 6082 O O . ARG A 1 769 ? -25.067 -2.714 6.389 1.00 63.69 769 ARG A O 1
ATOM 6089 N N . PHE A 1 770 ? -24.725 -0.974 7.749 1.00 54.97 770 PHE A N 1
ATOM 6090 C CA . PHE A 1 770 ? -26.020 -1.068 8.430 1.00 54.97 770 PHE A CA 1
ATOM 6091 C C . PHE A 1 770 ? -26.752 0.285 8.495 1.00 54.97 770 PHE A C 1
ATOM 6093 O O . PHE A 1 770 ? -27.782 0.395 9.174 1.00 54.97 770 PHE A O 1
ATOM 6100 N N . ASP A 1 771 ? -26.192 1.281 7.813 1.00 48.34 771 ASP A N 1
ATOM 6101 C CA . ASP A 1 771 ? -26.655 2.636 7.545 1.00 48.34 771 ASP A CA 1
ATOM 6102 C C . ASP A 1 771 ? -27.334 2.715 6.163 1.00 48.34 771 ASP A C 1
ATOM 6104 O O . ASP A 1 771 ? -26.843 2.161 5.183 1.00 48.34 771 ASP A O 1
ATOM 6108 N N . ASP A 1 772 ? -28.489 3.387 6.096 1.00 31.55 772 ASP A N 1
ATOM 6109 C CA . ASP A 1 772 ? -29.413 3.347 4.946 1.00 31.55 772 ASP A CA 1
ATOM 6110 C C . ASP A 1 772 ? -28.916 4.114 3.692 1.00 31.55 772 ASP A C 1
ATOM 6112 O O . ASP A 1 772 ? -29.504 3.970 2.621 1.00 31.55 772 ASP A O 1
ATOM 6116 N N . ASP A 1 773 ? -27.842 4.911 3.799 1.00 34.41 773 ASP A N 1
ATOM 6117 C CA . ASP A 1 773 ? -27.356 5.820 2.740 1.00 34.41 773 ASP A CA 1
ATOM 6118 C C . ASP A 1 773 ? -26.106 5.319 1.982 1.00 34.41 773 ASP A C 1
ATOM 6120 O O . ASP A 1 773 ? -25.602 6.001 1.084 1.00 34.41 773 ASP A O 1
ATOM 6124 N N . ALA A 1 774 ? -25.588 4.135 2.313 1.00 36.34 774 ALA A N 1
ATOM 6125 C CA . ALA A 1 774 ? -24.374 3.605 1.700 1.00 36.34 774 ALA A CA 1
ATOM 6126 C C . ALA A 1 774 ? -24.597 3.110 0.258 1.00 36.34 774 ALA A C 1
ATOM 6128 O O . ALA A 1 774 ? -25.537 2.363 -0.015 1.00 36.34 774 ALA A O 1
ATOM 6129 N N . ARG A 1 775 ? -23.703 3.480 -0.672 1.00 35.22 775 ARG A N 1
ATOM 6130 C CA . ARG A 1 775 ? -23.685 2.940 -2.043 1.00 35.22 775 ARG A CA 1
ATOM 6131 C C . ARG A 1 775 ? -22.581 1.892 -2.194 1.00 35.22 775 ARG A C 1
ATOM 6133 O O . ARG A 1 775 ? -21.475 2.079 -1.691 1.00 35.22 775 ARG A O 1
ATOM 6140 N N . ASP A 1 776 ? -22.851 0.848 -2.980 1.00 36.22 776 ASP A N 1
ATOM 6141 C CA . ASP A 1 776 ? -21.893 -0.225 -3.316 1.00 36.22 776 ASP A CA 1
ATOM 6142 C C . ASP A 1 776 ? -20.612 0.280 -4.015 1.00 36.22 776 ASP A C 1
ATOM 6144 O O . ASP A 1 776 ? -19.606 -0.420 -4.064 1.00 36.22 776 ASP A O 1
ATOM 6148 N N . SER A 1 777 ? -20.624 1.509 -4.546 1.00 37.34 777 SER A N 1
ATOM 6149 C CA . SER A 1 777 ? -19.488 2.150 -5.223 1.00 37.34 777 SER A CA 1
ATOM 6150 C C . SER A 1 777 ? -18.462 2.801 -4.289 1.00 37.34 777 SER A C 1
ATOM 6152 O O . SER A 1 777 ? -17.456 3.333 -4.761 1.00 37.34 777 SER A O 1
ATOM 6154 N N . ASP A 1 778 ? -18.711 2.821 -2.981 1.00 45.12 778 ASP A N 1
ATOM 6155 C CA . ASP A 1 778 ? -17.886 3.574 -2.043 1.00 45.12 778 ASP A CA 1
ATOM 6156 C C . ASP A 1 778 ? -16.787 2.663 -1.476 1.00 45.12 778 ASP A C 1
ATOM 6158 O O . ASP A 1 778 ? -16.973 2.031 -0.436 1.00 45.12 778 ASP A O 1
ATOM 6162 N N . PHE A 1 779 ? -15.615 2.628 -2.123 1.00 44.41 779 PHE A N 1
ATOM 6163 C CA . PHE A 1 779 ? -14.393 1.898 -1.710 1.00 44.41 779 PHE A CA 1
ATOM 6164 C C . PHE A 1 779 ? -13.877 2.225 -0.281 1.00 44.41 779 PHE A C 1
ATOM 6166 O O . PHE A 1 779 ? -12.827 1.751 0.141 1.00 44.41 779 PHE A O 1
ATOM 6173 N N . TRP A 1 780 ? -14.598 3.048 0.483 1.00 58.06 780 TRP A N 1
ATOM 6174 C CA . TRP A 1 780 ? -14.144 3.715 1.700 1.00 58.06 780 TRP A CA 1
ATOM 6175 C C . TRP A 1 780 ? -14.329 2.872 2.966 1.00 58.06 780 TRP A C 1
ATOM 6177 O O . TRP A 1 780 ? -13.806 3.254 4.003 1.00 58.06 780 TRP A O 1
ATOM 6187 N N . ASN A 1 781 ? -15.063 1.750 2.914 1.00 68.75 781 ASN A N 1
ATOM 6188 C CA . ASN A 1 781 ? -15.253 0.842 4.060 1.00 68.75 781 ASN A CA 1
ATOM 6189 C C . ASN A 1 781 ? -14.459 -0.466 3.926 1.00 68.75 781 ASN A C 1
ATOM 6191 O O . ASN A 1 781 ? -14.789 -1.446 4.575 1.00 68.75 781 ASN A O 1
ATOM 6195 N N . ARG A 1 782 ? -13.442 -0.513 3.063 1.00 81.75 782 ARG A N 1
ATOM 6196 C CA . ARG A 1 782 ? -12.653 -1.730 2.864 1.00 81.75 782 ARG A CA 1
ATOM 6197 C C . ARG A 1 782 ? -11.732 -1.994 4.056 1.00 81.75 782 ARG A C 1
ATOM 6199 O O . ARG A 1 782 ? -11.169 -1.055 4.635 1.00 81.75 782 ARG A O 1
ATOM 6206 N N . GLU A 1 783 ? -11.572 -3.272 4.365 1.00 87.69 783 GLU A N 1
ATOM 6207 C CA . GLU A 1 783 ? -10.606 -3.850 5.291 1.00 87.69 783 GLU A CA 1
ATOM 6208 C C . GLU A 1 783 ? -9.805 -4.950 4.591 1.00 87.69 783 GLU A C 1
ATOM 6210 O O . GLU A 1 783 ? -10.259 -5.592 3.638 1.00 87.69 783 GLU A O 1
ATOM 6215 N N . TRP A 1 784 ? -8.599 -5.173 5.088 1.00 89.88 784 TRP A N 1
ATOM 6216 C CA . TRP A 1 784 ? -7.704 -6.227 4.659 1.00 89.88 784 TRP A CA 1
ATOM 6217 C C . TRP A 1 784 ? -7.583 -7.259 5.768 1.00 89.88 784 TRP A C 1
ATOM 6219 O O . TRP A 1 784 ? -6.975 -7.001 6.806 1.00 89.88 784 TRP A O 1
ATOM 6229 N N . VAL A 1 785 ? -8.165 -8.431 5.531 1.00 93.00 785 VAL A N 1
ATOM 6230 C CA . VAL A 1 785 ? -8.156 -9.535 6.483 1.00 93.00 785 VAL A CA 1
ATOM 6231 C C . VAL A 1 785 ? -7.039 -10.496 6.117 1.00 93.00 785 VAL A C 1
ATOM 6233 O O . VAL A 1 785 ? -7.102 -11.179 5.091 1.00 93.00 785 VAL A O 1
ATOM 6236 N N . THR A 1 786 ? -6.017 -10.546 6.963 1.00 94.56 786 THR A N 1
ATOM 6237 C CA . THR A 1 786 ? -4.901 -11.482 6.848 1.00 94.56 786 THR A CA 1
ATOM 6238 C C . THR A 1 786 ? -5.110 -12.636 7.811 1.00 94.56 786 THR A C 1
ATOM 6240 O O . THR A 1 786 ? -5.256 -12.428 9.016 1.00 94.56 786 THR A O 1
ATOM 6243 N N . VAL A 1 787 ? -5.083 -13.859 7.290 1.00 95.56 787 VAL A N 1
ATOM 6244 C CA . VAL A 1 787 ? -5.136 -15.084 8.088 1.00 95.56 787 VAL A CA 1
ATOM 6245 C C . VAL A 1 787 ? -3.797 -15.800 8.045 1.00 95.56 787 VAL A C 1
ATOM 6247 O O . VAL A 1 787 ? -3.153 -15.874 7.001 1.00 95.56 787 VAL A O 1
ATOM 6250 N N . VAL A 1 788 ? -3.398 -16.356 9.186 1.00 95.62 788 VAL A N 1
ATOM 6251 C CA . VAL A 1 788 ? -2.243 -17.250 9.293 1.00 95.62 788 VAL A CA 1
ATOM 6252 C C . VAL A 1 788 ? -2.728 -18.590 9.821 1.00 95.62 788 VAL A C 1
ATOM 6254 O O . VAL A 1 788 ? -3.257 -18.666 10.934 1.00 95.62 788 VAL A O 1
ATOM 6257 N N . ILE A 1 789 ? -2.531 -19.651 9.046 1.00 95.50 789 ILE A N 1
ATOM 6258 C CA . ILE A 1 789 ? -2.896 -21.025 9.397 1.00 95.50 789 ILE A CA 1
ATOM 6259 C C . ILE A 1 789 ? -1.648 -21.906 9.396 1.00 95.50 789 ILE A C 1
ATOM 6261 O O . ILE A 1 789 ? -0.732 -21.715 8.601 1.00 95.50 789 ILE A O 1
ATOM 6265 N N . ASP A 1 790 ? -1.565 -22.847 10.331 1.00 95.25 790 ASP A N 1
ATOM 6266 C CA . ASP A 1 790 ? -0.437 -23.776 10.391 1.00 95.25 790 ASP A CA 1
ATOM 6267 C C . ASP A 1 790 ? -0.703 -25.106 9.673 1.00 95.25 790 ASP A C 1
ATOM 6269 O O . ASP A 1 790 ? -1.823 -25.412 9.256 1.00 95.25 790 ASP A O 1
ATOM 6273 N N . ASN A 1 791 ? 0.336 -25.936 9.569 1.00 92.31 791 ASN A N 1
ATOM 6274 C CA . ASN A 1 791 ? 0.245 -27.262 8.954 1.00 92.31 791 ASN A CA 1
ATOM 6275 C C . ASN A 1 791 ? -0.721 -28.232 9.675 1.00 92.31 791 ASN A C 1
ATOM 6277 O O . ASN A 1 791 ? -1.169 -29.213 9.072 1.00 92.31 791 ASN A O 1
ATOM 6281 N N . THR A 1 792 ? -1.107 -27.931 10.923 1.00 93.56 792 THR A N 1
ATOM 6282 C CA . THR A 1 792 ? -2.130 -28.649 11.702 1.00 93.56 792 THR A CA 1
ATOM 6283 C C . THR A 1 792 ? -3.548 -28.116 11.477 1.00 93.56 792 THR A C 1
ATOM 6285 O O . THR A 1 792 ? -4.482 -28.575 12.133 1.00 93.56 792 THR A O 1
ATOM 6288 N N . ASN A 1 793 ? -3.722 -27.184 10.533 1.00 92.38 793 ASN A N 1
ATOM 6289 C CA . ASN A 1 793 ? -4.967 -26.485 10.215 1.00 92.38 793 ASN A CA 1
ATOM 6290 C C . ASN A 1 793 ? -5.525 -25.620 11.352 1.00 92.38 793 ASN A C 1
ATOM 6292 O O . ASN A 1 793 ? -6.724 -25.332 11.395 1.00 92.38 793 ASN A O 1
ATOM 6296 N N . ARG A 1 794 ? -4.669 -25.192 12.283 1.00 95.44 794 ARG A N 1
ATOM 6297 C CA . ARG A 1 794 ? -5.067 -24.263 13.338 1.00 95.44 794 ARG A CA 1
ATOM 6298 C C . ARG A 1 794 ? -4.810 -22.839 12.890 1.00 95.44 794 ARG A C 1
ATOM 6300 O O . ARG A 1 794 ? -3.699 -22.485 12.496 1.00 95.44 794 ARG A O 1
ATOM 6307 N N . LEU A 1 795 ? -5.847 -22.020 13.010 1.00 94.75 795 LEU A N 1
ATOM 6308 C CA . LEU A 1 795 ? -5.749 -20.579 12.832 1.00 94.75 795 LEU A CA 1
ATOM 6309 C C . LEU A 1 795 ? -4.870 -20.021 13.956 1.00 94.75 795 LEU A C 1
ATOM 6311 O O . LEU A 1 795 ? -5.135 -20.256 15.137 1.00 94.75 795 LEU A O 1
ATOM 6315 N N . ARG A 1 796 ? -3.781 -19.354 13.582 1.00 95.19 796 ARG A N 1
ATOM 6316 C CA . ARG A 1 796 ? -2.792 -18.800 14.512 1.00 95.19 796 ARG A CA 1
ATOM 6317 C C . ARG A 1 796 ? -2.987 -17.321 14.754 1.00 95.19 796 ARG A C 1
ATOM 6319 O O . ARG A 1 796 ? -2.728 -16.881 15.866 1.00 95.19 796 ARG A O 1
ATOM 6326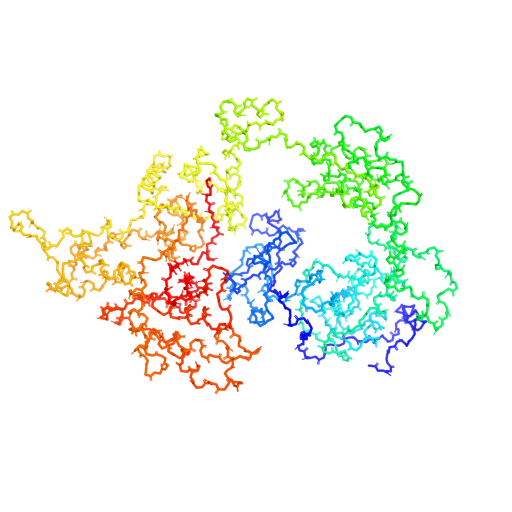 N N . ARG A 1 797 ? -3.411 -16.594 13.725 1.00 94.75 797 ARG A N 1
ATOM 6327 C CA . ARG A 1 797 ? -3.605 -15.152 13.779 1.00 94.75 797 ARG A CA 1
ATOM 6328 C C . ARG A 1 797 ? -4.619 -14.718 12.733 1.00 94.75 797 ARG A C 1
ATOM 6330 O O . ARG A 1 797 ? -4.625 -15.257 11.622 1.00 94.75 797 ARG A O 1
ATOM 6337 N N . VAL A 1 798 ? -5.424 -13.728 13.098 1.00 95.62 798 VAL A N 1
ATOM 6338 C CA . VAL A 1 798 ? -6.273 -12.960 12.191 1.00 95.62 798 VAL A CA 1
ATOM 6339 C C . VAL A 1 798 ? -5.965 -11.492 12.426 1.00 95.62 798 VAL A C 1
ATOM 6341 O O . VAL A 1 798 ? -6.009 -11.031 13.561 1.00 95.62 798 VAL A O 1
ATOM 6344 N N . ARG A 1 799 ? -5.633 -10.764 11.365 1.00 94.56 799 ARG A N 1
ATOM 6345 C CA . ARG A 1 799 ? -5.531 -9.303 11.396 1.00 94.56 799 ARG A CA 1
ATOM 6346 C C . ARG A 1 799 ? -6.588 -8.728 10.478 1.00 94.56 799 ARG A C 1
ATOM 6348 O O . ARG A 1 799 ? -6.696 -9.203 9.352 1.00 94.56 799 ARG A O 1
ATOM 6355 N N . ALA A 1 800 ? -7.331 -7.733 10.938 1.00 93.06 800 ALA A N 1
ATOM 6356 C CA . ALA A 1 800 ? -8.328 -7.022 10.146 1.00 93.06 800 ALA A CA 1
ATOM 6357 C C . ALA A 1 800 ? -7.911 -5.551 10.068 1.00 93.06 800 ALA A C 1
ATOM 6359 O O . ALA A 1 800 ? -8.293 -4.740 10.900 1.00 93.06 800 ALA A O 1
ATOM 6360 N N . ALA A 1 801 ? -7.061 -5.212 9.100 1.00 92.19 801 ALA A N 1
ATOM 6361 C CA . ALA A 1 801 ? -6.514 -3.864 8.985 1.00 92.19 801 ALA A CA 1
ATOM 6362 C C . ALA A 1 801 ? -7.435 -2.972 8.131 1.00 92.19 801 ALA A C 1
ATOM 6364 O O . ALA A 1 801 ? -7.753 -3.346 6.996 1.00 92.19 801 ALA A O 1
ATOM 6365 N N . PRO A 1 802 ? -7.845 -1.784 8.604 1.00 89.38 802 PRO A N 1
ATOM 6366 C CA . PRO A 1 802 ? -8.621 -0.862 7.789 1.00 89.38 802 PRO A CA 1
ATOM 6367 C C . PRO A 1 802 ? -7.794 -0.314 6.621 1.00 89.38 802 PRO A C 1
ATOM 6369 O O . PRO A 1 802 ? -6.586 -0.104 6.712 1.00 89.38 802 PRO A O 1
ATOM 6372 N N . ASP A 1 803 ? -8.453 -0.083 5.487 1.00 86.00 803 ASP A N 1
ATOM 6373 C CA . ASP A 1 803 ? -7.790 0.423 4.287 1.00 86.00 803 ASP A CA 1
ATOM 6374 C C . ASP A 1 803 ? -7.553 1.946 4.336 1.00 86.00 803 ASP A C 1
ATOM 6376 O O . ASP A 1 803 ? -8.442 2.754 4.064 1.00 86.00 803 ASP A O 1
ATOM 6380 N N . PHE A 1 804 ? -6.332 2.380 4.622 1.00 85.75 804 PHE A N 1
ATOM 6381 C CA . PHE A 1 804 ? -6.000 3.808 4.632 1.00 85.75 804 PHE A CA 1
ATOM 6382 C C . PHE A 1 804 ? -5.775 4.416 3.240 1.00 85.75 804 PHE A C 1
ATOM 6384 O O . PHE A 1 804 ? -5.262 5.528 3.129 1.00 85.75 804 PHE A O 1
ATOM 6391 N N . SER A 1 805 ? -6.179 3.742 2.161 1.00 77.56 805 SER A N 1
ATOM 6392 C CA . SER A 1 805 ? -6.033 4.277 0.807 1.00 77.56 805 SER A CA 1
ATOM 6393 C C . SER A 1 805 ? -6.704 5.622 0.563 1.00 77.56 805 SER A C 1
ATOM 6395 O O . SER A 1 805 ? -6.182 6.435 -0.197 1.00 77.56 805 SER A O 1
ATOM 6397 N N . GLY A 1 806 ? -7.830 5.861 1.235 1.00 73.88 806 GLY A N 1
ATOM 6398 C CA . GLY A 1 806 ? -8.553 7.126 1.182 1.00 73.88 806 GLY A CA 1
ATOM 6399 C C . GLY A 1 806 ? -7.945 8.248 2.028 1.00 73.88 806 GLY A C 1
ATOM 6400 O O . GLY A 1 806 ? -8.449 9.366 1.951 1.00 73.88 806 GLY A O 1
ATOM 6401 N N . ALA A 1 807 ? -6.915 7.982 2.839 1.00 85.56 807 ALA A N 1
ATOM 6402 C CA . ALA A 1 807 ? -6.251 9.004 3.644 1.00 85.56 807 ALA A CA 1
ATOM 6403 C C . ALA A 1 807 ? -5.374 9.915 2.788 1.00 85.56 807 ALA A C 1
ATOM 6405 O O . ALA A 1 807 ? -4.821 9.503 1.767 1.00 85.56 807 ALA A O 1
ATOM 6406 N N . ARG A 1 808 ? -5.223 11.174 3.214 1.00 84.88 808 ARG A N 1
ATOM 6407 C CA . ARG A 1 808 ? -4.316 12.104 2.543 1.00 84.88 808 ARG A CA 1
ATOM 6408 C C . ARG A 1 808 ? -2.876 11.644 2.745 1.00 84.88 808 ARG A C 1
ATOM 6410 O O . ARG A 1 808 ? -2.203 11.354 1.767 1.00 84.88 808 ARG A O 1
ATOM 6417 N N . SER A 1 809 ? -2.464 11.466 3.990 1.00 89.75 809 SER A N 1
ATOM 6418 C CA . SER A 1 809 ? -1.179 10.875 4.365 1.00 89.75 809 SER A CA 1
ATOM 6419 C C . SER A 1 809 ? -1.386 9.875 5.501 1.00 89.75 809 SER A C 1
ATOM 6421 O O . SER A 1 809 ? -2.390 9.946 6.219 1.00 89.75 809 SER A O 1
ATOM 6423 N N . VAL A 1 810 ? -0.464 8.923 5.636 1.00 92.56 810 VAL A N 1
ATOM 6424 C CA . VAL A 1 810 ? -0.430 7.975 6.759 1.00 92.56 810 VAL A CA 1
ATOM 6425 C C . VAL A 1 810 ? 0.981 7.962 7.316 1.00 92.56 810 VAL A C 1
ATOM 6427 O O . VAL A 1 810 ? 1.915 7.603 6.607 1.00 92.56 810 VAL A O 1
ATOM 6430 N N . ILE A 1 811 ? 1.133 8.360 8.570 1.00 92.88 811 ILE A N 1
ATOM 6431 C CA . ILE A 1 811 ? 2.431 8.494 9.224 1.00 92.88 811 ILE A CA 1
ATOM 6432 C C . ILE A 1 811 ? 2.457 7.544 10.411 1.00 92.88 811 ILE A C 1
ATOM 6434 O O . ILE A 1 811 ? 1.648 7.686 11.324 1.00 92.88 811 ILE A O 1
ATOM 6438 N N . GLY A 1 812 ? 3.363 6.573 10.396 1.00 91.81 812 GLY A N 1
ATOM 6439 C CA . GLY A 1 812 ? 3.692 5.769 11.571 1.00 91.81 812 GLY A CA 1
ATOM 6440 C C . GLY A 1 812 ? 4.886 6.375 12.294 1.00 91.81 812 GLY A C 1
ATOM 6441 O O . GLY A 1 812 ? 5.906 6.615 11.658 1.00 91.81 812 GLY A O 1
ATOM 6442 N N . LEU A 1 813 ? 4.771 6.641 13.593 1.00 86.50 813 LEU A N 1
ATOM 6443 C CA . LEU A 1 813 ? 5.878 7.133 14.410 1.00 86.50 813 LEU A CA 1
ATOM 6444 C C . LEU A 1 813 ? 6.568 5.948 15.098 1.00 86.50 813 LEU A C 1
ATOM 6446 O O . LEU A 1 813 ? 6.158 5.531 16.184 1.00 86.50 813 LEU A O 1
ATOM 6450 N N . ASP A 1 814 ? 7.614 5.410 14.473 1.00 76.31 814 ASP A N 1
ATOM 6451 C CA . ASP A 1 814 ? 8.383 4.281 15.016 1.00 76.31 814 ASP A CA 1
ATOM 6452 C C . ASP A 1 814 ? 9.449 4.770 16.008 1.00 76.31 814 ASP A C 1
ATOM 6454 O O . ASP A 1 814 ? 9.911 5.904 15.897 1.00 76.31 814 ASP A O 1
ATOM 6458 N N . ALA A 1 815 ? 9.744 3.985 17.047 1.00 57.84 815 ALA A N 1
ATOM 6459 C CA . ALA A 1 815 ? 10.457 4.431 18.253 1.00 57.84 815 ALA A CA 1
ATOM 6460 C C . ALA A 1 815 ? 11.890 3.915 18.403 1.00 57.84 815 ALA A C 1
ATOM 6462 O O . ALA A 1 815 ? 12.112 2.709 18.159 1.00 57.84 815 ALA A O 1
#

Secondary structure (DSSP, 8-state):
-TTSS-SSHHHHHHHHHTGGGTPPPPB--EEEEE---HHHHTSS-EEEEEEE--GGGEETTEE-TT---EEEEE-HHHHSB-PBPP-STTS-TTTSS-B-HHHHHTTTTPBBTTTBB--TTB--SB-EEEEEE----SSSS--EEEEEEES-B-TTT-BB-HHHHHHHHH---BEEE-TTSS-EEEEEE---STT-SEEEEES-SS-SSSSSPPEEEEE-SSEEEEE--EEETTSBSS-EE-HHHHHHHHHHSTTSPBTTBSS-S-TTGGG--GGGGS-S--TTTSPPHHHHHHHHHHHTS--S--GGG--PPTT--HHHHHHHHTTT-SSPPTT--HHHHHHHHHHHHHHTT--HHHHHHHHTTTS-HHHHHHHHHHHHHHHHTTS-PPPPHHHHHHTTSS-TTPPP-----SS-HHHHTTS-HHHHHHHHHTTT-----HHHHHHHHHHHHHHHHHTT-EEEEE--TTS-HHHHHHHS-TTTS-HHHHTT--EEEEESSHHHHHHHHHHHHHHH-GGGEEE---HHHH-HHHHTTTS--S-TTS--SPP-EETTEEHHHHHHIIIIIS---HHHHHHHHHHHBTT--SS-TTS-TTPPPHHHHTTTT-SB-TTS-B--SEEEEEGGGGG-HHHHTT-EEEESS----B----HHHHHHHHHHHHTTSSSS--SHHHHHHHHHT----TT-PPP-TT--GGG-TTHHHHHHHHHHHT----HHHHHH-TT--TTHHHHHHHHHHHHSSSS---TTSEEEEEEEE-PPP-STT--TT-GGG-EEEEEEEETTS-EEEEEEEE-GGGSSEEEEEE-

pLDDT: mean 80.8, std 15.12, range [31.55, 98.0]

Radius of gyration: 33.0 Å; chains: 1; bounding box: 92×59×100 Å

Sequence (815 aa):
MSERYPADWEQVREAVDNIANGEELPRARPSGQEIYPAGLKDRDWWVNWVRAVRPEEMVDNQPASDAVPTKQPIEPYNNGTARPALWNEAIPDEEHPRTTFDTVVDWNGARLGRHLHGPERVVSNQVGIGVLLEPTADSDGRPITLLDWDDVRRPETEEIHPVCAWALDKLDGYAEISQSSEGIHQFVYGDVPGSLRQFLRHIDTEPFVGDDRPMIEMYSGTRLTAMTGRHVEGCGDDIVDGQDLINSLCWRFGDGTNNSSINPTDPFASQRGDEDQESGDQSERVPSRETVAEKLAEITTYEGPSPDEWDVPEGDSVRYQAVLRGWELDPKPPNVADWQLLGYAAAIGHELDKDKEAVIEDLLEYEPERRVRREVQSVWRKAEADQFSGPSVETLQNKGLLPESYEEPGPTAVLPLERLRALDDDEARRFANRHDVEWPTTEEVRNRLEAAITQTMANEERGVVDAPTSGGKTHQIAATPWRDVDESVTGGAPVLHLHETKKARDEHARTTADQLGEDSVRRLCSGFEVCPIARGDHDPSDDEQDSDLQTITIDGMAASEWFDEMANNRELPFSVVHAAARRRNDQHLSELPCSPGDQMCLSQSQYAGVPRNADGEVTADVIHATHPFGHVPSLRHSVNVVFDEEPDFESDITHDRAQRAVTAFLQLTDTGPDTWEELISTARTVPDNDLAKPWNEHANPENRADRETFQNTVEALEHDPGREWYLQQSDAHTLARPIARGVFNALYDRDPFNANDRATQRTSHNPPRFDDDARDSDFWNREWVTVVIDNTNRLRRVRAAPDFSGARSVIGLDA

Foldseek 3Di:
DPPAADPFVVSLVVVQVCLVVPDDFDFWDQPPFQFDAPVQQVDQFKFKWFWFFDLVQDDPLAGNPPTDTDIATAQCVVQVAREGADADPPDDPVRHSTGGPVSCVVQAFPADPPRHDYGSRGDGGGMFMWGFAAQDDPDDPWFKKKWKKAQQADQVSSGGRNVVRNLQVVALFWKAQAPVSRIMITMAGAAQAAPDQKDKAFPDPAGPDDRDGIMIIMGRHTDIGTRDSRTTPRHHRHYYHCHLVSLVVCVVRQCGDDPAANAGLFLCPVVDDPVNSPDGDPSVPRDHSVRRNVSLVVLLAAPDDALVPDPADDLGDSQLVLLLCLLVDVVRRSVDGPLNSLLLNLQVCVVSVHDLVVSLVSCVVRDPSVSSCVSSVVNNVCNVVVNDHHDDPVRCCSSSSHHPPDDDPPPPPLDPVVVLVVDDPVVSCVSCVVSVHDDDDLVRLLVQLVCVLQVLQLSLAADEDAHPPSSCNLLVLLQDQQCPPDCSRNVLFAEEEAEADPVSLVVSQVSNCVRPNPQQEARADACCVQQCQLVQVQFDDPCPPDDPHHHWDFPNHRSNVQLCLQCQVQVDDSVQSVVVSCPGIPVVDVDDPQAPDVRDHCNPCSCAQPCHHPVRHGRHRYYGDHPVCLLVLRNQAAHAYEYAADDQLWRPQFQVLLQLQLLLLLCVDPFEDNGPVSLLVLLQPADDDPLLDFDDPPRDLPPGPCSRNVVRNVVSLPDDDDPVCSVPPSSHHQCSSVQSSFLSRCSNDPCSQDPVQKGKGKDKHQGDDDDPPDDPSDPRNIWIWMWIAGPVRGTDTIHTHGSSSSHSGHYYHHD